Protein AF-A0A7S1I6G6-F1 (afdb_monomer_lite)

Radius of gyration: 47.61 Å; chains: 1; bounding box: 135×72×117 Å

Structure (mmCIF, N/CA/C/O backbone):
data_AF-A0A7S1I6G6-F1
#
_entry.id   AF-A0A7S1I6G6-F1
#
loop_
_atom_site.group_PDB
_atom_site.id
_atom_site.type_symbol
_atom_site.label_atom_id
_atom_site.label_alt_id
_atom_site.label_comp_id
_atom_site.label_asym_id
_atom_site.label_entity_id
_atom_site.label_seq_id
_atom_site.pdbx_PDB_ins_code
_atom_site.Cartn_x
_atom_site.Cartn_y
_atom_site.Cartn_z
_atom_site.occupancy
_atom_site.B_iso_or_equiv
_atom_site.auth_seq_id
_atom_site.auth_comp_id
_atom_site.auth_asym_id
_atom_site.auth_atom_id
_atom_site.pdbx_PDB_model_num
ATOM 1 N N . GLU A 1 1 ? -50.633 -46.519 -35.925 1.00 45.59 1 GLU A N 1
ATOM 2 C CA . GLU A 1 1 ? -49.807 -46.505 -34.699 1.00 45.59 1 GLU A CA 1
ATOM 3 C C . GLU A 1 1 ? -49.905 -45.087 -34.142 1.00 45.59 1 GLU A C 1
ATOM 5 O O . GLU A 1 1 ? -49.561 -44.174 -34.868 1.00 45.59 1 GLU A O 1
ATOM 10 N N . PHE A 1 2 ? -50.520 -44.760 -33.008 1.00 44.12 2 PHE A N 1
ATOM 11 C CA . PHE A 1 2 ? -50.795 -45.498 -31.779 1.00 44.12 2 PHE A CA 1
ATOM 12 C C . PHE A 1 2 ? -52.208 -45.157 -31.275 1.00 44.12 2 PHE A C 1
ATOM 14 O O . PHE A 1 2 ? -52.560 -43.988 -31.153 1.00 44.12 2 PHE A O 1
ATOM 21 N N . GLY A 1 3 ? -53.016 -46.181 -30.993 1.00 52.22 3 GLY A N 1
ATOM 22 C CA . GLY A 1 3 ? -54.275 -46.027 -30.274 1.00 52.22 3 GLY A CA 1
ATOM 23 C C . GLY A 1 3 ? -54.003 -45.957 -28.777 1.00 52.22 3 GLY A C 1
ATOM 24 O O . GLY A 1 3 ? -53.813 -46.995 -28.152 1.00 52.22 3 GLY A O 1
ATOM 25 N N . HIS A 1 4 ? -53.992 -44.750 -28.217 1.00 58.44 4 HIS A N 1
ATOM 26 C CA . HIS A 1 4 ? -54.113 -44.560 -26.776 1.00 58.44 4 HIS A CA 1
ATOM 27 C C . HIS A 1 4 ? -55.523 -44.032 -26.502 1.00 58.44 4 HIS A C 1
ATOM 29 O O . HIS A 1 4 ? -55.823 -42.879 -26.805 1.00 58.44 4 HIS A O 1
ATOM 35 N N . MET A 1 5 ? -56.412 -44.893 -25.997 1.00 61.69 5 MET A N 1
ATOM 36 C CA . MET A 1 5 ? -57.641 -44.409 -25.365 1.00 61.69 5 MET A CA 1
ATOM 37 C C . MET A 1 5 ? -57.233 -43.664 -24.081 1.00 61.69 5 MET A C 1
ATOM 39 O O . MET A 1 5 ? -56.374 -44.184 -23.356 1.00 61.69 5 MET A O 1
ATOM 43 N N . PRO A 1 6 ? -57.759 -42.451 -23.826 1.00 63.38 6 PRO A N 1
ATOM 44 C CA . PRO A 1 6 ? -57.567 -41.778 -22.545 1.00 63.38 6 PRO A CA 1
ATOM 45 C C . PRO A 1 6 ? -58.196 -42.623 -21.431 1.00 63.38 6 PRO A C 1
ATOM 47 O O . PRO A 1 6 ? -59.165 -43.341 -21.675 1.00 63.38 6 PRO A O 1
ATOM 50 N N . ASN A 1 7 ? -57.608 -42.577 -20.237 1.00 71.94 7 ASN A N 1
ATOM 51 C CA . ASN A 1 7 ? -58.097 -43.324 -19.081 1.00 71.94 7 ASN A CA 1
ATOM 52 C C . ASN A 1 7 ? -59.520 -42.845 -18.727 1.00 71.94 7 ASN A C 1
ATOM 54 O O . ASN A 1 7 ? -59.800 -41.653 -18.871 1.00 71.94 7 ASN A O 1
ATOM 58 N N . ASP A 1 8 ? -60.415 -43.732 -18.278 1.00 74.56 8 ASP A N 1
ATOM 59 C CA . ASP A 1 8 ? -61.820 -43.370 -17.993 1.00 74.56 8 ASP A CA 1
ATOM 60 C C . ASP A 1 8 ? -61.917 -42.211 -16.979 1.00 74.56 8 ASP A C 1
ATOM 62 O O . ASP A 1 8 ? -62.750 -41.316 -17.131 1.00 74.56 8 ASP A O 1
ATOM 66 N N . ASP A 1 9 ? -60.977 -42.158 -16.029 1.00 77.56 9 ASP A N 1
ATOM 67 C CA . ASP A 1 9 ? -60.832 -41.056 -15.073 1.00 77.56 9 ASP A CA 1
ATOM 68 C C . ASP A 1 9 ? -60.575 -39.704 -15.758 1.00 77.56 9 ASP A C 1
ATOM 70 O O . ASP A 1 9 ? -61.146 -38.690 -15.355 1.00 77.56 9 ASP A O 1
ATOM 74 N N . ASP A 1 10 ? -59.755 -39.653 -16.812 1.00 76.56 10 ASP A N 1
ATOM 75 C CA . ASP A 1 10 ? -59.457 -38.402 -17.523 1.00 76.56 10 ASP A CA 1
ATOM 76 C C . ASP A 1 10 ? -60.676 -37.924 -18.326 1.00 76.56 10 ASP A C 1
ATOM 78 O O . ASP A 1 10 ? -60.927 -36.719 -18.441 1.00 76.56 10 ASP A O 1
ATOM 82 N N . PHE A 1 11 ? -61.471 -38.863 -18.849 1.00 81.31 11 PHE A N 1
ATOM 83 C CA . PHE A 1 11 ? -62.706 -38.563 -19.571 1.00 81.31 11 PHE A CA 1
ATOM 84 C C . PHE A 1 11 ? -63.798 -38.031 -18.635 1.00 81.31 11 PHE A C 1
ATOM 86 O O . PHE A 1 11 ? -64.394 -36.988 -18.924 1.00 81.31 11 PHE A O 1
ATOM 93 N N . GLU A 1 12 ? -64.032 -38.687 -17.493 1.00 81.38 12 GLU A N 1
ATOM 94 C CA . GLU A 1 12 ? -64.949 -38.174 -16.469 1.00 81.38 12 GLU A CA 1
ATOM 95 C C . GLU A 1 12 ? -64.473 -36.828 -15.923 1.00 81.38 12 GLU A C 1
ATOM 97 O O . GLU A 1 12 ? -65.273 -35.900 -15.780 1.00 81.38 12 GLU A O 1
ATOM 102 N N . THR A 1 13 ? -63.169 -36.680 -15.677 1.00 80.94 13 THR A N 1
ATOM 103 C CA . THR A 1 13 ? -62.602 -35.425 -15.180 1.00 80.94 13 THR A CA 1
ATOM 104 C C . THR A 1 13 ? -62.828 -34.293 -16.173 1.00 80.94 13 THR A C 1
ATOM 106 O O . THR A 1 13 ? -63.257 -33.216 -15.760 1.00 80.94 13 THR A O 1
ATOM 109 N N . TYR A 1 14 ? -62.631 -34.508 -17.477 1.00 81.69 14 TYR A N 1
ATOM 110 C CA . TYR A 1 14 ? -62.886 -33.481 -18.489 1.00 81.69 14 TYR A CA 1
ATOM 111 C C . TYR A 1 14 ? -64.346 -33.009 -18.484 1.00 81.69 14 TYR A C 1
ATOM 113 O O . TYR A 1 14 ? -64.600 -31.805 -18.403 1.00 81.69 14 TYR A O 1
ATOM 121 N N . TRP A 1 15 ? -65.311 -33.932 -18.520 1.00 85.00 15 TRP A N 1
ATOM 122 C CA . TRP A 1 15 ? -66.731 -33.569 -18.571 1.00 85.00 15 TRP A CA 1
ATOM 123 C C . TRP A 1 15 ? -67.244 -32.979 -17.258 1.00 85.00 15 TRP A C 1
ATOM 125 O O . TRP A 1 15 ? -68.005 -32.009 -17.288 1.00 85.00 15 TRP A O 1
ATOM 135 N N . ASN A 1 16 ? -66.766 -33.476 -16.114 1.00 81.38 16 ASN A N 1
ATOM 136 C CA . ASN A 1 16 ? -67.028 -32.850 -14.822 1.00 81.38 16 ASN A CA 1
ATOM 137 C C . ASN A 1 16 ? -66.490 -31.413 -14.816 1.00 81.38 16 ASN A C 1
ATOM 139 O O . ASN A 1 16 ? -67.254 -30.487 -14.543 1.00 81.38 16 ASN A O 1
ATOM 143 N N . THR A 1 17 ? -65.231 -31.206 -15.225 1.00 80.56 17 THR A N 1
ATOM 144 C CA . THR A 1 17 ? -64.592 -29.878 -15.347 1.00 80.56 17 THR A CA 1
ATOM 145 C C . THR A 1 17 ? -65.360 -28.950 -16.291 1.00 80.56 17 THR A C 1
ATOM 147 O O . THR A 1 17 ? -65.547 -27.776 -15.980 1.00 80.56 17 THR A O 1
ATOM 150 N N . PHE A 1 18 ? -65.883 -29.474 -17.401 1.00 84.31 18 PHE A N 1
ATOM 151 C CA . PHE A 1 18 ? -66.693 -28.715 -18.354 1.00 84.31 18 PHE A CA 1
ATOM 152 C C . PHE A 1 18 ? -68.073 -28.316 -17.799 1.00 84.31 18 PHE A C 1
ATOM 154 O O . PHE A 1 18 ? -68.594 -27.261 -18.154 1.00 84.31 18 PHE A O 1
ATOM 161 N N . SER A 1 19 ? -68.663 -29.126 -16.912 1.00 83.94 19 SER A N 1
ATOM 162 C CA . SER A 1 19 ? -69.985 -28.869 -16.313 1.00 83.94 19 SER A CA 1
ATOM 163 C C . SER A 1 19 ? -69.964 -27.891 -15.127 1.00 83.94 19 SER A C 1
ATOM 165 O O . SER A 1 19 ? -70.971 -27.228 -14.850 1.00 83.94 19 SER A O 1
ATOM 167 N N . TRP A 1 20 ? -68.816 -27.752 -14.452 1.00 85.31 20 TRP A N 1
ATOM 168 C CA . TRP A 1 20 ? -68.667 -26.918 -13.256 1.00 85.31 20 TRP A CA 1
ATOM 169 C C . TRP A 1 20 ? -69.074 -25.448 -13.438 1.00 85.31 20 TRP A C 1
ATOM 171 O O . TRP A 1 20 ? -69.751 -24.945 -12.544 1.00 85.31 20 TRP A O 1
ATOM 181 N N . PRO A 1 21 ? -68.761 -24.740 -14.545 1.00 85.81 21 PRO A N 1
ATOM 182 C CA . PRO A 1 21 ? -69.194 -23.354 -14.721 1.00 85.81 21 PRO A CA 1
ATOM 183 C C . PRO A 1 21 ? -70.715 -23.183 -14.609 1.00 85.81 21 PRO A C 1
ATOM 185 O O . PRO A 1 21 ? -71.178 -22.287 -13.908 1.00 85.81 21 PRO A O 1
ATOM 188 N N . GLN A 1 22 ? -71.499 -24.077 -15.222 1.00 85.62 22 GLN A N 1
ATOM 189 C CA . GLN A 1 22 ? -72.963 -24.011 -15.165 1.00 85.62 22 GLN A CA 1
ATOM 190 C C . GLN A 1 22 ? -73.497 -24.375 -13.774 1.00 85.62 22 GLN A C 1
ATOM 192 O O . GLN A 1 22 ? -74.419 -23.727 -13.279 1.00 85.62 22 GLN A O 1
ATOM 197 N N . MET A 1 23 ? -72.907 -25.379 -13.115 1.00 84.50 23 MET A N 1
ATOM 198 C CA . MET A 1 23 ? -73.268 -25.717 -11.733 1.00 84.50 23 MET A CA 1
ATOM 199 C C . MET A 1 23 ? -72.975 -24.559 -10.776 1.00 84.50 23 MET A C 1
ATOM 201 O O . MET A 1 23 ? -73.799 -24.256 -9.916 1.00 84.50 23 MET A O 1
ATOM 205 N N . ILE A 1 24 ? -71.841 -23.877 -10.951 1.00 84.44 24 ILE A N 1
ATOM 206 C CA . ILE A 1 24 ? -71.482 -22.695 -10.165 1.00 84.44 24 ILE A CA 1
ATOM 207 C C . ILE A 1 24 ? -72.497 -21.573 -10.399 1.00 84.44 24 ILE A C 1
ATOM 209 O O . ILE A 1 24 ? -72.944 -20.975 -9.425 1.00 84.44 24 ILE A O 1
ATOM 213 N N . PHE A 1 25 ? -72.921 -21.319 -11.643 1.00 87.25 25 PHE A N 1
ATOM 214 C CA . PHE A 1 25 ? -73.968 -20.328 -11.927 1.00 87.25 25 PHE A CA 1
ATOM 215 C C . PHE A 1 25 ? -75.290 -20.643 -11.214 1.00 87.25 25 PHE A C 1
ATOM 217 O O . PHE A 1 25 ? -75.859 -19.754 -10.586 1.00 87.25 25 PHE A O 1
ATOM 224 N N . ASN A 1 26 ? -75.736 -21.901 -11.220 1.00 87.44 26 ASN A N 1
ATOM 225 C CA . ASN A 1 26 ? -76.964 -22.292 -10.519 1.00 87.44 26 ASN A CA 1
ATOM 226 C C . ASN A 1 26 ? -76.829 -22.139 -8.991 1.00 87.44 26 ASN A C 1
ATOM 228 O O . ASN A 1 26 ? -77.747 -21.659 -8.329 1.00 87.44 26 ASN A O 1
ATOM 232 N N . ILE A 1 27 ? -75.672 -22.499 -8.419 1.00 85.50 27 ILE A N 1
ATOM 233 C CA . ILE A 1 27 ? -75.396 -22.302 -6.985 1.00 85.50 27 ILE A CA 1
ATOM 234 C C . ILE A 1 27 ? -75.380 -20.808 -6.636 1.00 85.50 27 ILE A C 1
ATOM 236 O O . ILE A 1 27 ? -75.846 -20.424 -5.559 1.00 85.50 27 ILE A O 1
ATOM 240 N N . LEU A 1 28 ? -74.853 -19.962 -7.527 1.00 85.81 28 LEU A N 1
ATOM 241 C CA . LEU A 1 28 ? -74.850 -18.511 -7.354 1.00 85.81 28 LEU A CA 1
ATOM 242 C C . LEU A 1 28 ? -76.272 -17.940 -7.369 1.00 85.81 28 LEU A C 1
ATOM 244 O O . LEU A 1 28 ? -76.588 -17.160 -6.475 1.00 85.81 28 LEU A O 1
ATOM 248 N N . GLU A 1 29 ? -77.142 -18.363 -8.292 1.00 87.12 29 GLU A N 1
ATOM 249 C CA . GLU A 1 29 ? -78.547 -17.923 -8.326 1.00 87.12 29 GLU A CA 1
ATOM 250 C C . GLU A 1 29 ? -79.321 -18.340 -7.065 1.00 87.12 29 GLU A C 1
ATOM 252 O O . GLU A 1 29 ? -79.974 -17.504 -6.433 1.00 87.12 29 GLU A O 1
ATOM 257 N N . ASP A 1 30 ? -79.185 -19.598 -6.631 1.00 87.44 30 ASP A N 1
ATOM 258 C CA . ASP A 1 30 ? -79.801 -20.090 -5.390 1.00 87.44 30 ASP A CA 1
ATOM 259 C C . ASP A 1 30 ? -79.297 -19.320 -4.159 1.00 87.44 30 ASP A C 1
ATOM 261 O O . ASP A 1 30 ? -80.057 -19.007 -3.233 1.00 87.44 30 ASP A O 1
ATOM 265 N N . SER A 1 31 ? -78.001 -19.001 -4.137 1.00 83.06 31 SER A N 1
ATOM 266 C CA . SER A 1 31 ? -77.390 -18.209 -3.068 1.00 83.06 31 SER A CA 1
ATOM 267 C C . SER A 1 31 ? -77.885 -16.763 -3.090 1.00 83.06 31 SER A C 1
ATOM 269 O O . SER A 1 31 ? -78.133 -16.190 -2.028 1.00 83.06 31 SER A O 1
ATOM 271 N N . GLU A 1 32 ? -78.090 -16.178 -4.271 1.00 86.44 32 GLU A N 1
ATOM 272 C CA . GLU A 1 32 ? -78.616 -14.823 -4.426 1.00 86.44 32 GLU A CA 1
ATOM 273 C C . GLU A 1 32 ? -80.084 -14.729 -3.978 1.00 86.44 32 GLU A C 1
ATOM 275 O O . GLU A 1 32 ? -80.472 -13.760 -3.315 1.00 86.44 32 GLU A O 1
ATOM 280 N N . TYR A 1 33 ? -80.892 -15.756 -4.259 1.00 87.38 33 TYR A N 1
ATOM 281 C CA . TYR A 1 33 ? -82.264 -15.851 -3.758 1.00 87.38 33 TYR A CA 1
ATOM 282 C C . TYR A 1 33 ? -82.295 -15.925 -2.224 1.00 87.38 33 TYR A C 1
ATOM 284 O O . TYR A 1 33 ? -82.942 -15.099 -1.572 1.00 87.38 33 TYR A O 1
ATOM 292 N N . LYS A 1 34 ? -81.516 -16.842 -1.630 1.00 85.56 34 LYS A N 1
ATOM 293 C CA . LYS A 1 34 ? -81.390 -16.968 -0.165 1.00 85.56 34 LYS A CA 1
ATOM 294 C C . LYS A 1 34 ? -80.865 -15.688 0.480 1.00 85.56 34 LYS A C 1
ATOM 296 O O . LYS A 1 34 ? -81.279 -15.341 1.587 1.00 85.56 34 LYS A O 1
ATOM 301 N N . TYR A 1 35 ? -79.959 -14.975 -0.187 1.00 84.62 35 TYR A N 1
ATOM 302 C CA . TYR A 1 35 ? -79.459 -13.685 0.279 1.00 84.62 35 TYR A CA 1
ATOM 303 C C . TYR A 1 35 ? -80.579 -12.637 0.340 1.00 84.62 35 TYR A C 1
ATOM 305 O O . TYR A 1 35 ? -80.728 -11.967 1.364 1.00 84.62 35 TYR A O 1
ATOM 313 N N . LYS A 1 36 ? -81.403 -12.521 -0.711 1.00 85.00 36 LYS A N 1
ATOM 314 C CA . LYS A 1 36 ? -82.533 -11.574 -0.754 1.00 85.00 36 LYS A CA 1
ATOM 315 C C . LYS A 1 36 ? -83.586 -11.885 0.313 1.00 85.00 36 LYS A C 1
ATOM 317 O O . LYS A 1 36 ? -84.037 -10.964 0.994 1.00 85.00 36 LYS A O 1
ATOM 322 N N . GLU A 1 37 ? -83.926 -13.158 0.504 1.00 88.56 37 GLU A N 1
ATOM 323 C CA . GLU A 1 37 ? -84.902 -13.595 1.512 1.00 88.56 37 GLU A CA 1
ATOM 324 C C . GLU A 1 37 ? -84.424 -13.305 2.944 1.00 88.56 37 GLU A C 1
ATOM 326 O O . GLU A 1 37 ? -85.122 -12.647 3.720 1.00 88.56 37 GLU A O 1
ATOM 331 N N . ASN A 1 38 ? -83.196 -13.714 3.287 1.00 85.00 38 ASN A N 1
ATOM 332 C CA . ASN A 1 38 ? -82.635 -13.456 4.615 1.00 85.00 38 ASN A CA 1
ATOM 333 C C . ASN A 1 38 ? -82.461 -11.955 4.878 1.00 85.00 38 ASN A C 1
ATOM 335 O O . ASN A 1 38 ? -82.726 -11.494 5.988 1.00 85.00 38 ASN A O 1
ATOM 339 N N . ARG A 1 39 ? -82.066 -11.175 3.862 1.00 84.94 39 ARG A N 1
ATOM 340 C CA . ARG A 1 39 ? -81.963 -9.715 3.976 1.00 84.94 39 ARG A CA 1
ATOM 341 C C . ARG A 1 39 ? -83.313 -9.083 4.316 1.00 84.94 39 ARG A C 1
ATOM 343 O O . ARG A 1 39 ? -83.354 -8.212 5.178 1.00 84.94 39 ARG A O 1
ATOM 350 N N . ALA A 1 40 ? -84.402 -9.514 3.680 1.00 85.50 40 ALA A N 1
ATOM 351 C CA . ALA A 1 40 ? -85.735 -8.996 3.981 1.00 85.50 40 ALA A CA 1
ATOM 352 C C . ALA A 1 40 ? -86.168 -9.327 5.420 1.00 85.50 40 ALA A C 1
ATOM 354 O O . ALA A 1 40 ? -86.632 -8.434 6.127 1.00 85.50 40 ALA A O 1
ATOM 355 N N . ARG A 1 41 ? -85.947 -10.569 5.878 1.00 88.88 41 ARG A N 1
ATOM 356 C CA . ARG A 1 41 ? -86.269 -10.987 7.254 1.00 88.88 41 ARG A CA 1
ATOM 357 C C . ARG A 1 41 ? -85.516 -10.158 8.297 1.00 88.88 41 ARG A C 1
ATOM 359 O O . ARG A 1 41 ? -86.139 -9.608 9.198 1.00 88.88 41 ARG A O 1
ATOM 366 N N . PHE A 1 42 ? -84.199 -10.005 8.143 1.00 86.56 42 PHE A N 1
ATOM 367 C CA . PHE A 1 42 ? -83.385 -9.261 9.111 1.00 86.56 42 PHE A CA 1
ATOM 368 C C . PHE A 1 42 ? -83.687 -7.757 9.144 1.00 86.56 42 PHE A C 1
ATOM 370 O O . PHE A 1 42 ? -83.505 -7.125 10.181 1.00 86.56 42 PHE A O 1
ATOM 377 N N . ILE A 1 43 ? -84.162 -7.171 8.038 1.00 85.62 43 ILE A N 1
ATOM 378 C CA . ILE A 1 43 ? -84.615 -5.771 8.025 1.00 85.62 43 ILE A CA 1
ATOM 379 C C . ILE A 1 43 ? -85.909 -5.599 8.834 1.00 85.62 43 ILE A C 1
ATOM 381 O O . ILE A 1 43 ? -86.071 -4.561 9.470 1.00 85.62 43 ILE A O 1
ATOM 385 N N . ILE A 1 44 ? -86.816 -6.583 8.818 1.00 87.19 44 ILE A N 1
ATOM 386 C CA . ILE A 1 44 ? -88.048 -6.550 9.624 1.00 87.19 44 ILE A CA 1
ATOM 387 C C . ILE A 1 44 ? -87.697 -6.664 11.110 1.00 87.19 44 ILE A C 1
ATOM 389 O O . ILE A 1 44 ? -88.055 -5.777 11.875 1.00 87.19 44 ILE A O 1
ATOM 393 N N . GLU A 1 45 ? -86.900 -7.669 11.489 1.00 86.38 45 GLU A N 1
ATOM 394 C CA . GLU A 1 45 ? -86.452 -7.858 12.880 1.00 86.38 45 GLU A CA 1
ATOM 395 C C . GLU A 1 45 ? -85.756 -6.606 13.440 1.00 86.38 45 GLU A C 1
ATOM 397 O O . GLU A 1 45 ? -86.011 -6.197 14.568 1.00 86.38 45 GLU A O 1
ATOM 402 N N . LEU A 1 46 ? -84.909 -5.950 12.638 1.00 86.81 46 LEU A N 1
ATOM 403 C CA . LEU A 1 46 ? -84.211 -4.731 13.051 1.00 86.81 46 LEU A CA 1
ATOM 404 C C . LEU A 1 46 ? -85.159 -3.547 13.302 1.00 86.81 46 LEU A C 1
ATOM 406 O O . LEU A 1 46 ? -84.858 -2.711 14.152 1.00 86.81 46 LEU A O 1
ATOM 410 N N . LYS A 1 47 ? -86.272 -3.449 12.566 1.00 84.25 47 LYS A N 1
ATOM 411 C CA . LYS A 1 47 ? -87.268 -2.390 12.780 1.00 84.25 47 LYS A CA 1
ATOM 412 C C . LYS A 1 47 ? -88.039 -2.612 14.076 1.00 84.25 47 LYS A C 1
ATOM 414 O O . LYS A 1 47 ? -88.126 -1.677 14.865 1.00 84.25 47 LYS A O 1
ATOM 419 N N . ASP A 1 48 ? -88.499 -3.836 14.316 1.00 86.56 48 ASP A N 1
ATOM 420 C CA . ASP A 1 48 ? -89.231 -4.190 15.537 1.00 86.56 48 ASP A CA 1
ATOM 421 C C . ASP A 1 48 ? -88.352 -3.961 16.785 1.00 86.56 48 ASP A C 1
ATOM 423 O O . ASP A 1 48 ? -88.764 -3.310 17.746 1.00 86.56 48 ASP A O 1
ATOM 427 N N . ASP A 1 49 ? -87.087 -4.394 16.730 1.00 86.31 49 ASP A N 1
ATOM 428 C CA . ASP A 1 49 ? -86.084 -4.166 17.781 1.00 86.31 49 ASP A CA 1
ATOM 429 C C . ASP A 1 49 ? -85.827 -2.669 18.055 1.00 86.31 49 ASP A C 1
ATOM 431 O O . ASP A 1 49 ? -85.614 -2.255 19.201 1.00 86.31 49 ASP A O 1
ATOM 435 N N . SER A 1 50 ? -85.812 -1.854 16.996 1.00 84.44 50 SER A N 1
ATOM 436 C CA . SER A 1 50 ? -85.590 -0.405 17.058 1.00 84.44 50 SER A CA 1
ATOM 437 C C . SER A 1 50 ? -86.779 0.332 17.687 1.00 84.44 50 SER A C 1
ATOM 439 O O . SER A 1 50 ? -86.582 1.300 18.429 1.00 84.44 50 SER A O 1
ATOM 441 N N . GLU A 1 51 ? -88.006 -0.106 17.405 1.00 85.50 51 GLU A N 1
ATOM 442 C CA . GLU A 1 51 ? -89.222 0.445 18.014 1.00 85.50 51 GLU A CA 1
ATOM 443 C C . GLU A 1 51 ? -89.275 0.112 19.509 1.00 85.50 51 GLU A C 1
ATOM 445 O O . GLU A 1 51 ? -89.410 1.024 20.328 1.00 85.50 51 GLU A O 1
ATOM 450 N N . GLN A 1 52 ? -89.019 -1.149 19.879 1.00 87.75 52 GLN A N 1
ATOM 451 C CA . GLN A 1 52 ? -88.976 -1.575 21.281 1.00 87.75 52 GLN A CA 1
ATOM 452 C C . GLN A 1 52 ? -87.935 -0.792 22.093 1.00 87.75 52 GLN A C 1
ATOM 454 O O . GLN A 1 52 ? -88.217 -0.318 23.192 1.00 87.75 52 GLN A O 1
ATOM 459 N N . LEU A 1 53 ? -86.733 -0.591 21.541 1.00 87.19 53 LEU A N 1
ATOM 460 C CA . LEU A 1 53 ? -85.684 0.175 22.217 1.00 87.19 53 LEU A CA 1
ATOM 461 C C . LEU A 1 53 ? -86.083 1.643 22.443 1.00 87.19 53 LEU A C 1
ATOM 463 O O . LEU A 1 53 ? -85.669 2.255 23.427 1.00 87.19 53 LEU A O 1
ATOM 467 N N . THR A 1 54 ? -86.889 2.219 21.550 1.00 85.38 54 THR A N 1
ATOM 468 C CA . THR A 1 54 ? -87.378 3.596 21.699 1.00 85.38 54 THR A CA 1
ATOM 469 C C . THR A 1 54 ? -88.346 3.709 22.882 1.00 85.38 54 THR A C 1
ATOM 471 O O . THR A 1 54 ? -88.248 4.659 23.663 1.00 85.38 54 THR A O 1
ATOM 474 N N . GLU A 1 55 ? -89.224 2.720 23.073 1.00 86.31 55 GLU A N 1
ATOM 475 C CA . GLU A 1 55 ? -90.105 2.641 24.247 1.00 86.31 55 GLU A CA 1
ATOM 476 C C . GLU A 1 55 ? -89.317 2.421 25.546 1.00 86.31 55 GLU A C 1
ATOM 478 O O . GLU A 1 55 ? -89.558 3.105 26.546 1.00 86.31 55 GLU A O 1
ATOM 483 N N . ASP A 1 56 ? -88.322 1.530 25.520 1.00 87.06 56 ASP A N 1
ATOM 484 C CA . ASP A 1 56 ? -87.457 1.235 26.666 1.00 87.06 56 ASP A CA 1
ATOM 485 C C . ASP A 1 56 ? -86.690 2.489 27.145 1.00 87.06 56 ASP A C 1
ATOM 487 O O . ASP A 1 56 ? -86.531 2.715 28.350 1.00 87.06 56 ASP A O 1
ATOM 491 N N . ILE A 1 57 ? -86.232 3.339 26.213 1.00 86.94 57 ILE A N 1
ATOM 492 C CA . ILE A 1 57 ? -85.563 4.618 26.515 1.00 86.94 57 ILE A CA 1
ATOM 493 C C . ILE A 1 57 ? -86.543 5.622 27.144 1.00 86.94 57 ILE A C 1
ATOM 495 O O . ILE A 1 57 ? -86.166 6.345 28.070 1.00 86.94 57 ILE A O 1
ATOM 499 N N . ALA A 1 58 ? -87.801 5.655 26.696 1.00 84.56 58 ALA A N 1
ATOM 500 C CA . ALA A 1 58 ? -88.824 6.525 27.277 1.00 84.56 58 ALA A CA 1
ATOM 501 C C . ALA A 1 58 ? -89.182 6.115 28.719 1.00 84.56 58 ALA A C 1
ATOM 503 O O . ALA A 1 58 ? -89.338 6.977 29.587 1.00 84.56 58 ALA A O 1
ATOM 504 N N . GLN A 1 59 ? -89.249 4.811 29.007 1.00 85.94 59 GLN A N 1
ATOM 505 C CA . GLN A 1 59 ? -89.436 4.310 30.376 1.00 85.94 59 GLN A CA 1
ATOM 506 C C . GLN A 1 59 ? -88.248 4.666 31.279 1.00 85.94 59 GLN A C 1
ATOM 508 O O . GLN A 1 59 ? -88.437 5.114 32.412 1.00 85.94 59 GLN A O 1
ATOM 513 N N . LEU A 1 60 ? -87.023 4.535 30.763 1.00 85.50 60 LEU A N 1
ATOM 514 C CA . LEU A 1 60 ? -85.804 4.887 31.489 1.00 85.50 60 LEU A CA 1
ATOM 515 C C . LEU A 1 60 ? -85.761 6.377 31.873 1.00 85.50 60 LEU A C 1
ATOM 517 O O . LEU A 1 60 ? -85.356 6.698 32.988 1.00 85.50 60 LEU A O 1
ATOM 521 N N . GLN A 1 61 ? -86.211 7.281 30.993 1.00 84.06 61 GLN A N 1
ATOM 522 C CA . GLN A 1 61 ? -86.342 8.712 31.310 1.00 84.06 61 GLN A CA 1
ATOM 523 C C . GLN A 1 61 ? -87.236 8.925 32.541 1.00 84.06 61 GLN A C 1
ATOM 525 O O . GLN A 1 61 ? -86.858 9.654 33.455 1.00 84.06 61 GLN A O 1
ATOM 530 N N . HIS A 1 62 ? -88.381 8.239 32.605 1.00 82.25 62 HIS A N 1
ATOM 531 C CA . HIS A 1 62 ? -89.305 8.365 33.732 1.00 82.25 62 HIS A CA 1
ATOM 532 C C . HIS A 1 62 ? -88.688 7.877 35.053 1.00 82.25 62 HIS A C 1
ATOM 534 O O . HIS A 1 62 ? -88.836 8.532 36.085 1.00 82.25 62 HIS A O 1
ATOM 540 N N . GLU A 1 63 ? -87.956 6.759 35.028 1.00 81.06 63 GLU A N 1
ATOM 541 C CA . GLU A 1 63 ? -87.253 6.237 36.207 1.00 81.06 63 GLU A CA 1
ATOM 542 C C . GLU A 1 63 ? -86.148 7.186 36.710 1.00 81.06 63 GLU A C 1
ATOM 544 O O . GLU A 1 63 ? -85.962 7.329 37.922 1.00 81.06 63 GLU A O 1
ATOM 549 N N . VAL A 1 64 ? -85.433 7.849 35.795 1.00 82.19 64 VAL A N 1
ATOM 550 C CA . VAL A 1 64 ? -84.382 8.832 36.112 1.00 82.19 64 VAL A CA 1
ATOM 551 C C . VAL A 1 64 ? -84.972 10.104 36.718 1.00 82.19 64 VAL A C 1
ATOM 553 O O . VAL A 1 64 ? -84.459 10.588 37.729 1.00 82.19 64 VAL A O 1
ATOM 556 N N . ASP A 1 65 ? -86.084 10.598 36.173 1.00 77.19 65 ASP A N 1
ATOM 557 C CA . ASP A 1 65 ? -86.779 11.778 36.701 1.00 77.19 65 ASP A CA 1
ATOM 558 C C . ASP A 1 65 ? -87.358 11.511 38.103 1.00 77.19 65 ASP A C 1
ATOM 560 O O . ASP A 1 65 ? -87.256 12.350 38.997 1.00 77.19 65 ASP A O 1
ATOM 564 N N . LEU A 1 66 ? -87.896 10.308 38.344 1.00 76.62 66 LEU A N 1
ATOM 565 C CA . LEU A 1 66 ? -88.334 9.860 39.673 1.00 76.62 66 LEU A CA 1
ATOM 566 C C . LEU A 1 66 ? -87.173 9.744 40.671 1.00 76.62 66 LEU A C 1
ATOM 568 O O . LEU A 1 66 ? -87.346 10.028 41.858 1.00 76.62 66 LEU A O 1
ATOM 572 N N . PHE A 1 67 ? -85.991 9.318 40.215 1.00 75.19 67 PHE A N 1
ATOM 573 C CA . PHE A 1 67 ? -84.806 9.217 41.065 1.00 75.19 67 PHE A CA 1
ATOM 574 C C . PHE A 1 67 ? -84.308 10.592 41.531 1.00 75.19 67 PHE A C 1
ATOM 576 O O . PHE A 1 67 ? -83.886 10.713 42.679 1.00 75.19 67 PHE A O 1
ATOM 583 N N . ALA A 1 68 ? -84.420 11.626 40.690 1.00 65.75 68 ALA A N 1
ATOM 584 C CA . ALA A 1 68 ? -84.017 12.989 41.040 1.00 65.75 68 ALA A CA 1
ATOM 585 C C . ALA A 1 68 ? -84.816 13.577 42.225 1.00 65.75 68 ALA A C 1
ATOM 587 O O . ALA A 1 68 ? -84.290 14.402 42.968 1.00 65.75 68 ALA A O 1
ATOM 588 N N . VAL A 1 69 ? -86.058 13.121 42.446 1.00 63.03 69 VAL A N 1
ATOM 589 C CA . VAL A 1 69 ? -86.971 13.655 43.479 1.00 63.03 69 VAL A CA 1
ATOM 590 C C . VAL A 1 69 ? -86.893 12.895 44.819 1.00 63.03 69 VAL A C 1
ATOM 592 O O . VAL A 1 69 ? -87.248 13.445 45.857 1.00 63.03 69 VAL A O 1
ATOM 595 N N . LEU A 1 70 ? -86.411 11.645 44.836 1.00 60.16 70 LEU A N 1
ATOM 596 C CA . LEU A 1 70 ? -86.478 10.724 45.993 1.00 60.16 70 LEU A CA 1
ATOM 597 C C . LEU A 1 70 ? -85.147 10.565 46.756 1.00 60.16 70 LEU A C 1
ATOM 599 O O . LEU A 1 70 ? -84.810 9.471 47.212 1.00 60.16 70 LEU A O 1
ATOM 603 N N . VAL A 1 71 ? -84.362 11.633 46.870 1.00 61.91 71 VAL A N 1
ATOM 604 C CA . VAL A 1 71 ? -83.031 11.586 47.492 1.00 61.91 71 VAL A CA 1
ATOM 605 C C . VAL A 1 71 ? -83.117 11.823 49.007 1.00 61.91 71 VAL A C 1
ATOM 607 O O . VAL A 1 71 ? -83.419 12.933 49.435 1.00 61.91 71 VAL A O 1
ATOM 610 N N . GLU A 1 72 ? -82.800 10.801 49.812 1.00 61.50 72 GLU A N 1
ATOM 611 C CA . GLU A 1 72 ? -82.632 10.897 51.272 1.00 61.50 72 GLU A CA 1
ATOM 612 C C . GLU A 1 72 ? -81.168 10.619 51.668 1.00 61.50 72 GLU A C 1
ATOM 614 O O . GLU A 1 72 ? -80.524 9.706 51.158 1.00 61.50 72 GLU A O 1
ATOM 619 N N . GLU A 1 73 ? -80.618 11.393 52.607 1.00 55.50 73 GLU A N 1
ATOM 620 C CA . GLU A 1 73 ? -79.204 11.297 53.017 1.00 55.50 73 GLU A CA 1
ATOM 621 C C . GLU A 1 73 ? -78.862 9.995 53.776 1.00 55.50 73 GLU A C 1
ATOM 623 O O . GLU A 1 73 ? -77.727 9.528 53.745 1.00 55.50 73 GLU A O 1
ATOM 628 N N . SER A 1 74 ? -79.836 9.360 54.434 1.00 59.50 74 SER A N 1
ATOM 629 C CA . SER A 1 74 ? -79.613 8.220 55.339 1.00 59.50 74 SER A CA 1
ATOM 630 C C . SER A 1 74 ? -79.400 6.865 54.644 1.00 59.50 74 SER A C 1
ATOM 632 O O . SER A 1 74 ? -79.182 5.862 55.324 1.00 59.50 74 SER A O 1
ATOM 634 N N . LYS A 1 75 ? -79.453 6.813 53.305 1.00 70.06 75 LYS A N 1
ATOM 635 C CA . LYS A 1 75 ? -79.498 5.574 52.504 1.00 70.06 75 LYS A CA 1
ATOM 636 C C . LYS A 1 75 ? -78.477 5.537 51.358 1.00 70.06 75 LYS A C 1
ATOM 638 O O . LYS A 1 75 ? -78.774 5.079 50.255 1.00 70.06 75 LYS A O 1
ATOM 643 N N . THR A 1 76 ? -77.256 6.008 51.611 1.00 70.19 76 THR A N 1
ATOM 644 C CA . THR A 1 76 ? -76.168 6.122 50.617 1.00 70.19 76 THR A CA 1
ATOM 645 C C . THR A 1 76 ? -75.914 4.840 49.812 1.00 70.19 76 THR A C 1
ATOM 647 O O . THR A 1 76 ? -75.766 4.913 48.592 1.00 70.19 76 THR A O 1
ATOM 650 N N . ASP A 1 77 ? -75.921 3.668 50.454 1.00 73.25 77 ASP A N 1
ATOM 651 C CA . ASP A 1 77 ? -75.649 2.388 49.782 1.00 73.25 77 ASP A CA 1
ATOM 652 C C . ASP A 1 77 ? -76.816 1.934 48.885 1.00 73.25 77 ASP A C 1
ATOM 654 O O . ASP A 1 77 ? -76.596 1.496 47.753 1.00 73.25 77 ASP A O 1
ATOM 658 N N . GLU A 1 78 ? -78.067 2.121 49.330 1.00 77.00 78 GLU A N 1
ATOM 659 C CA . GLU A 1 78 ? -79.262 1.832 48.519 1.00 77.00 78 GLU A CA 1
ATOM 660 C C . GLU A 1 78 ? -79.321 2.749 47.283 1.00 77.00 78 GLU A C 1
ATOM 662 O O . GLU A 1 78 ? -79.656 2.309 46.176 1.00 77.00 78 GLU A O 1
ATOM 667 N N . HIS A 1 79 ? -78.958 4.026 47.452 1.00 78.62 79 HIS A N 1
ATOM 668 C CA . HIS A 1 79 ? -78.876 4.989 46.357 1.00 78.62 79 HIS A CA 1
ATOM 669 C C . HIS A 1 79 ? -77.751 4.643 45.374 1.00 78.62 79 HIS A C 1
ATOM 671 O O . HIS A 1 79 ? -77.990 4.685 44.166 1.00 78.62 79 HIS A O 1
ATOM 677 N N . TYR A 1 80 ? -76.574 4.223 45.848 1.00 82.50 80 TYR A N 1
ATOM 678 C CA . TYR A 1 80 ? -75.478 3.767 44.988 1.00 82.50 80 TYR A CA 1
ATOM 679 C C . TYR A 1 80 ? -75.858 2.531 44.155 1.00 82.50 80 TYR A C 1
ATOM 681 O O . TYR A 1 80 ? -75.652 2.521 42.939 1.00 82.50 80 TYR A O 1
ATOM 689 N N . GLU A 1 81 ? -76.483 1.511 44.753 1.00 82.31 81 GLU A N 1
ATOM 690 C CA . GLU A 1 81 ? -76.924 0.322 44.010 1.00 82.31 81 GLU A CA 1
ATOM 691 C C . GLU A 1 81 ? -77.997 0.637 42.963 1.00 82.31 81 GLU A C 1
ATOM 693 O O . GLU A 1 81 ? -78.006 0.058 41.871 1.00 82.31 81 GLU A O 1
ATOM 698 N N . LYS A 1 82 ? -78.925 1.546 43.279 1.00 81.94 82 LYS A N 1
ATOM 699 C CA . LYS A 1 82 ? -79.958 1.986 42.334 1.00 81.94 82 LYS A CA 1
ATOM 700 C C . LYS A 1 82 ? -79.345 2.787 41.183 1.00 81.94 82 LYS A C 1
ATOM 702 O O . LYS A 1 82 ? -79.704 2.562 40.028 1.00 81.94 82 LYS A O 1
ATOM 707 N N . VAL A 1 83 ? -78.372 3.648 41.482 1.00 85.12 83 VAL A N 1
ATOM 708 C CA . VAL A 1 83 ? -77.604 4.402 40.485 1.00 85.12 83 VAL A CA 1
ATOM 709 C C . VAL A 1 83 ? -76.828 3.483 39.555 1.00 85.12 83 VAL A C 1
ATOM 711 O O . VAL A 1 83 ? -76.875 3.660 38.338 1.00 85.12 83 VAL A O 1
ATOM 714 N N . ARG A 1 84 ? -76.143 2.484 40.115 1.00 84.25 84 ARG A N 1
ATOM 715 C CA . ARG A 1 84 ? -75.384 1.499 39.348 1.00 84.25 84 ARG A CA 1
ATOM 716 C C . ARG A 1 84 ? -76.291 0.721 38.397 1.00 84.25 84 ARG A C 1
ATOM 718 O O . ARG A 1 84 ? -75.988 0.644 37.214 1.00 84.25 84 ARG A O 1
ATOM 725 N N . ARG A 1 85 ? -77.441 0.234 38.878 1.00 85.75 85 ARG A N 1
ATOM 726 C CA . ARG A 1 85 ? -78.426 -0.480 38.044 1.00 85.75 85 ARG A CA 1
ATOM 727 C C . ARG A 1 85 ? -78.961 0.369 36.888 1.00 85.75 85 ARG A C 1
ATOM 729 O O . ARG A 1 85 ? -79.056 -0.125 35.768 1.00 85.75 85 ARG A O 1
ATOM 736 N N . LEU A 1 86 ? -79.302 1.634 37.143 1.00 86.12 86 LEU A N 1
ATOM 737 C CA . LEU A 1 86 ? -79.762 2.555 36.096 1.00 86.12 86 LEU A CA 1
ATOM 738 C C . LEU A 1 86 ? -78.656 2.852 35.076 1.00 86.12 86 LEU A C 1
ATOM 740 O O . LEU A 1 86 ? -78.918 2.890 33.876 1.00 86.12 86 LEU A O 1
ATOM 744 N N . TRP A 1 87 ? -77.415 3.009 35.539 1.00 87.25 87 TRP A N 1
ATOM 745 C CA . TRP A 1 87 ? -76.265 3.231 34.668 1.00 87.25 87 TRP A CA 1
ATOM 746 C C . TRP A 1 87 ? -75.937 2.021 33.790 1.00 87.25 87 TRP A C 1
ATOM 748 O O . TRP A 1 87 ? -75.694 2.187 32.595 1.00 87.25 87 TRP A O 1
ATOM 758 N N . ASP A 1 88 ? -75.969 0.812 34.351 1.00 86.50 88 ASP A N 1
ATOM 759 C CA . ASP A 1 88 ? -75.722 -0.422 33.603 1.00 86.50 88 ASP A CA 1
ATOM 760 C C . ASP A 1 88 ? -76.766 -0.586 32.482 1.00 86.50 88 ASP A C 1
ATOM 762 O O . ASP A 1 88 ? -76.394 -0.837 31.336 1.00 86.50 88 ASP A O 1
ATOM 766 N N . ARG A 1 89 ? -78.050 -0.297 32.761 1.00 88.00 89 ARG A N 1
ATOM 767 C CA . ARG A 1 89 ? -79.117 -0.247 31.737 1.00 88.00 89 ARG A CA 1
ATOM 768 C C . ARG A 1 89 ? -78.861 0.825 30.669 1.00 88.00 89 ARG A C 1
ATOM 770 O O . ARG A 1 89 ? -79.052 0.567 29.483 1.00 88.00 89 ARG A O 1
ATOM 777 N N . MET A 1 90 ? -78.384 2.015 31.049 1.00 87.88 90 MET A N 1
ATOM 778 C CA . MET A 1 90 ? -78.008 3.065 30.086 1.00 87.88 90 MET A CA 1
ATOM 779 C C . MET A 1 90 ? -76.868 2.630 29.154 1.00 87.88 90 MET A C 1
ATOM 781 O O . MET A 1 90 ? -76.907 2.929 27.958 1.00 87.88 90 MET A O 1
ATOM 785 N N . GLN A 1 91 ? -75.853 1.929 29.674 1.00 87.69 91 GLN A N 1
ATOM 786 C CA . GLN A 1 91 ? -74.753 1.405 28.856 1.00 87.69 91 GLN A CA 1
ATOM 787 C C . GLN A 1 91 ? -75.204 0.243 27.968 1.00 87.69 91 GLN A C 1
ATOM 789 O O . GLN A 1 91 ? -74.802 0.178 26.805 1.00 87.69 91 GLN A O 1
ATOM 794 N N . GLU A 1 92 ? -76.082 -0.626 28.470 1.00 89.19 92 GLU A N 1
ATOM 795 C CA . GLU A 1 92 ? -76.701 -1.685 27.674 1.00 89.19 92 GLU A CA 1
ATOM 796 C C . GLU A 1 92 ? -77.450 -1.089 26.473 1.00 89.19 92 GLU A C 1
ATOM 798 O O . GLU A 1 92 ? -77.170 -1.455 25.330 1.00 89.19 92 GLU A O 1
ATOM 803 N N . TYR A 1 93 ? -78.315 -0.094 26.691 1.00 89.44 93 TYR A N 1
ATOM 804 C CA . TYR A 1 93 ? -79.036 0.575 25.603 1.00 89.44 93 TYR A CA 1
ATOM 805 C C . TYR A 1 93 ? -78.094 1.290 24.634 1.00 89.44 93 TYR A C 1
ATOM 807 O O . TYR A 1 93 ? -78.293 1.215 23.423 1.00 89.44 93 TYR A O 1
ATOM 815 N N . ARG A 1 94 ? -77.013 1.910 25.123 1.00 87.12 94 ARG A N 1
ATOM 816 C CA . ARG A 1 94 ? -75.980 2.498 24.259 1.00 87.12 94 ARG A CA 1
ATOM 817 C C . ARG A 1 94 ? -75.320 1.449 23.358 1.00 87.12 94 ARG A C 1
ATOM 819 O O . ARG A 1 94 ? -75.159 1.697 22.165 1.00 87.12 94 ARG A O 1
ATOM 826 N N . SER A 1 95 ? -74.990 0.278 23.901 1.00 86.94 95 SER A N 1
ATOM 827 C CA . SER A 1 95 ? -74.412 -0.824 23.122 1.00 86.94 95 SER A CA 1
ATOM 828 C C . SER A 1 95 ? -75.400 -1.386 22.088 1.00 86.94 95 SER A C 1
ATOM 830 O O . SER A 1 95 ? -75.014 -1.640 20.946 1.00 86.94 95 SER A O 1
ATOM 832 N N . ARG A 1 96 ? -76.697 -1.483 22.434 1.00 87.50 96 ARG A N 1
ATOM 833 C CA . ARG A 1 96 ? -77.768 -1.867 21.497 1.00 87.50 96 ARG A CA 1
ATOM 834 C C . ARG A 1 96 ? -77.908 -0.851 20.361 1.00 87.50 96 ARG A C 1
ATOM 836 O O . ARG A 1 96 ? -77.996 -1.259 19.209 1.00 87.50 96 ARG A O 1
ATOM 843 N N . ILE A 1 97 ? -77.827 0.452 20.646 1.00 86.62 97 ILE A N 1
ATOM 844 C CA . ILE A 1 97 ? -77.836 1.510 19.617 1.00 86.62 97 ILE A CA 1
ATOM 845 C C . ILE A 1 97 ? -76.648 1.365 18.660 1.00 86.62 97 ILE A C 1
ATOM 847 O O . ILE A 1 97 ? -76.822 1.506 17.450 1.00 86.62 97 ILE A O 1
ATOM 851 N N . GLU A 1 98 ? -75.441 1.104 19.166 1.00 86.12 98 GLU A N 1
ATOM 852 C CA . GLU A 1 98 ? -74.255 0.898 18.322 1.00 86.12 98 GLU A CA 1
ATOM 853 C C . GLU A 1 98 ? -74.410 -0.346 17.436 1.00 86.12 98 GLU A C 1
ATOM 855 O O . GLU A 1 98 ? -74.148 -0.285 16.230 1.00 86.12 98 GLU A O 1
ATOM 860 N N . LEU A 1 99 ? -74.931 -1.441 18.001 1.00 86.75 99 LEU A N 1
ATOM 861 C CA . LEU A 1 99 ? -75.248 -2.661 17.263 1.00 86.75 99 LEU A CA 1
ATOM 862 C C . LEU A 1 99 ? -76.288 -2.399 16.165 1.00 86.75 99 LEU A C 1
ATOM 864 O O . LEU A 1 99 ? -76.064 -2.778 15.015 1.00 86.75 99 LEU A O 1
ATOM 868 N N . TYR A 1 100 ? -77.391 -1.720 16.475 1.00 89.00 100 TYR A N 1
ATOM 869 C CA . TYR A 1 100 ? -78.449 -1.422 15.507 1.00 89.00 100 TYR A CA 1
ATOM 870 C C . TYR A 1 100 ? -77.952 -0.496 14.396 1.00 89.00 100 TYR A C 1
ATOM 872 O O . TYR A 1 100 ? -78.101 -0.834 13.226 1.00 89.00 100 TYR A O 1
ATOM 880 N N . ASN A 1 101 ? -77.218 0.570 14.725 1.00 86.19 101 ASN A N 1
ATOM 881 C CA . ASN A 1 101 ? -76.591 1.448 13.730 1.00 86.19 101 ASN A CA 1
ATOM 882 C C . ASN A 1 101 ? -75.590 0.716 12.818 1.00 86.19 101 ASN A C 1
ATOM 884 O O . ASN A 1 101 ? -75.422 1.085 11.652 1.00 86.19 101 ASN A O 1
ATOM 888 N N . SER A 1 102 ? -74.889 -0.301 13.337 1.00 85.81 102 SER A N 1
ATOM 889 C CA . SER A 1 102 ? -73.995 -1.138 12.527 1.00 85.81 102 SER A CA 1
ATOM 890 C C . SER A 1 102 ? -74.778 -2.026 11.551 1.00 85.81 102 SER A C 1
ATOM 892 O O . SER A 1 102 ? -74.395 -2.134 10.386 1.00 85.81 102 SER A O 1
ATOM 894 N N . ARG A 1 103 ? -75.921 -2.584 11.982 1.00 85.81 103 ARG A N 1
ATOM 895 C CA . ARG A 1 103 ? -76.825 -3.376 11.134 1.00 85.81 103 ARG A CA 1
ATOM 896 C C . ARG A 1 103 ? -77.503 -2.511 10.067 1.00 85.81 103 ARG A C 1
ATOM 898 O O . ARG A 1 103 ? -77.539 -2.907 8.907 1.00 85.81 103 ARG A O 1
ATOM 905 N N . GLU A 1 104 ? -77.965 -1.313 10.422 1.00 86.50 104 GLU A N 1
ATOM 906 C CA . GLU A 1 104 ? -78.530 -0.339 9.475 1.00 86.50 104 GLU A CA 1
ATOM 907 C C . GLU A 1 104 ? -77.529 -0.003 8.361 1.00 86.50 104 GLU A C 1
ATOM 909 O O . GLU A 1 104 ? -77.885 -0.027 7.183 1.00 86.50 104 GLU A O 1
ATOM 914 N N . LEU A 1 105 ? -76.254 0.210 8.714 1.00 86.25 105 LEU A N 1
ATOM 915 C CA . LEU A 1 105 ? -75.186 0.456 7.744 1.00 86.25 105 LEU A CA 1
ATOM 916 C C . LEU A 1 105 ? -74.950 -0.750 6.819 1.00 86.25 105 LEU A C 1
ATOM 918 O O . LEU A 1 105 ? -74.829 -0.564 5.609 1.00 86.25 105 LEU A O 1
ATOM 922 N N . LEU A 1 106 ? -74.919 -1.973 7.363 1.00 84.50 106 LEU A N 1
ATOM 923 C CA . LEU A 1 106 ? -74.765 -3.207 6.578 1.00 84.50 106 LEU A CA 1
ATOM 924 C C . LEU A 1 106 ? -75.909 -3.406 5.573 1.00 84.50 106 LEU A C 1
ATOM 926 O O . LEU A 1 106 ? -75.681 -3.902 4.470 1.00 84.50 106 LEU A O 1
ATOM 930 N N . PHE A 1 107 ? -77.129 -2.985 5.916 1.00 84.25 107 PHE A N 1
ATOM 931 C CA . PHE A 1 107 ? -78.285 -3.040 5.017 1.00 84.25 107 PHE A CA 1
ATOM 932 C C . PHE A 1 107 ? -78.421 -1.828 4.082 1.00 84.25 107 PHE A C 1
ATOM 934 O O . PHE A 1 107 ? -79.353 -1.808 3.269 1.00 84.25 107 PHE A O 1
ATOM 941 N N . ALA A 1 108 ? -77.488 -0.870 4.151 1.00 82.62 108 ALA A N 1
ATOM 942 C CA . ALA A 1 108 ? -77.513 0.415 3.448 1.00 82.62 108 ALA A CA 1
ATOM 943 C C . ALA A 1 108 ? -78.749 1.281 3.776 1.00 82.62 108 ALA A C 1
ATOM 945 O O . ALA A 1 108 ? -79.270 1.996 2.920 1.00 82.62 108 ALA A O 1
ATOM 946 N N . MET A 1 109 ? -79.221 1.213 5.023 1.00 82.31 109 MET A N 1
ATOM 947 C CA . MET A 1 109 ? -80.289 2.057 5.563 1.00 82.31 109 MET A CA 1
ATOM 948 C C . MET A 1 109 ? -79.709 3.313 6.240 1.00 82.31 109 MET A C 1
ATOM 950 O O . MET A 1 109 ? -78.568 3.294 6.714 1.00 82.31 109 MET A O 1
ATOM 954 N N . PRO A 1 110 ? -80.459 4.429 6.292 1.00 80.75 110 PRO A N 1
ATOM 955 C CA . PRO A 1 110 ? -80.036 5.610 7.037 1.00 80.75 110 PRO A CA 1
ATOM 956 C C . PRO A 1 110 ? -79.989 5.314 8.542 1.00 80.75 110 PRO A C 1
ATOM 958 O O . PRO A 1 110 ? -80.877 4.658 9.073 1.00 80.75 110 PRO A O 1
ATOM 961 N N . LYS A 1 111 ? -78.959 5.832 9.219 1.00 82.31 111 LYS A N 1
ATOM 962 C CA . LYS A 1 111 ? -78.745 5.629 10.658 1.00 82.31 111 LYS A CA 1
ATOM 963 C C . LYS A 1 111 ? -79.805 6.322 11.513 1.00 82.31 111 LYS A C 1
ATOM 965 O O . LYS A 1 111 ? -79.982 7.541 11.389 1.00 82.31 111 LYS A O 1
ATOM 970 N N . THR A 1 112 ? -80.418 5.587 12.433 1.00 83.31 112 THR A N 1
ATOM 971 C CA . THR A 1 112 ? -81.411 6.119 13.374 1.00 83.31 112 THR A CA 1
ATOM 972 C C . THR A 1 112 ? -80.729 6.873 14.522 1.00 83.31 112 THR A C 1
ATOM 974 O O . THR A 1 112 ? -79.766 6.405 15.135 1.00 83.31 112 THR A O 1
ATOM 977 N N . ARG A 1 113 ? -81.203 8.090 14.824 1.00 79.88 113 ARG A N 1
ATOM 978 C CA . ARG A 1 113 ? -80.614 8.960 15.858 1.00 79.88 113 ARG A CA 1
ATOM 979 C C . ARG A 1 113 ? -81.428 8.912 17.148 1.00 79.88 113 ARG A C 1
ATOM 981 O O . ARG A 1 113 ? -82.505 9.487 17.215 1.00 79.88 113 ARG A O 1
ATOM 988 N N . TYR A 1 114 ? -80.844 8.336 18.192 1.00 80.69 114 TYR A N 1
ATOM 989 C CA . TYR A 1 114 ? -81.415 8.273 19.540 1.00 80.69 114 TYR A CA 1
ATOM 990 C C . TYR A 1 114 ? -80.872 9.412 20.418 1.00 80.69 114 TYR A C 1
ATOM 992 O O . TYR A 1 114 ? -79.979 9.213 21.244 1.00 80.69 114 TYR A O 1
ATOM 1000 N N . SER A 1 115 ? -81.350 10.643 20.208 1.00 78.44 115 SER A N 1
ATOM 1001 C CA . SER A 1 115 ? -80.871 11.812 20.968 1.00 78.44 115 SER A CA 1
ATOM 1002 C C . SER A 1 115 ? -81.263 11.790 22.446 1.00 78.44 115 SER A C 1
ATOM 1004 O O . SER A 1 115 ? -80.568 12.396 23.263 1.00 78.44 115 SER A O 1
ATOM 1006 N N . ASP A 1 116 ? -82.338 11.087 22.795 1.00 81.81 116 ASP A N 1
ATOM 1007 C CA . ASP A 1 116 ? -82.920 11.132 24.137 1.00 81.81 116 ASP A CA 1
ATOM 1008 C C . ASP A 1 116 ? -82.065 10.381 25.160 1.00 81.81 116 ASP A C 1
ATOM 1010 O O . ASP A 1 116 ? -81.762 10.937 26.212 1.00 81.81 116 ASP A O 1
ATOM 1014 N N . LEU A 1 117 ? -81.524 9.203 24.814 1.00 84.56 117 LEU A N 1
ATOM 1015 C CA . LEU A 1 117 ? -80.606 8.472 25.700 1.00 84.56 117 LEU A CA 1
ATOM 1016 C C . LEU A 1 117 ? -79.364 9.299 26.052 1.00 84.56 117 LEU A C 1
ATOM 1018 O O . LEU A 1 117 ? -78.906 9.291 27.193 1.00 84.56 117 LEU A O 1
ATOM 1022 N N . LYS A 1 118 ? -78.824 10.049 25.086 1.00 82.69 118 LYS A N 1
ATOM 1023 C CA . LYS A 1 118 ? -77.664 10.909 25.334 1.00 82.69 118 LYS A CA 1
ATOM 1024 C C . LYS A 1 118 ? -77.996 12.017 26.338 1.00 82.69 118 LYS A C 1
ATOM 1026 O O . LYS A 1 118 ? -77.200 12.269 27.237 1.00 82.69 118 LYS A O 1
ATOM 1031 N N . ARG A 1 119 ? -79.176 12.635 26.218 1.00 84.38 119 ARG A N 1
ATOM 1032 C CA . ARG A 1 119 ? -79.652 13.653 27.169 1.00 84.38 119 ARG A CA 1
ATOM 1033 C C . ARG A 1 119 ? -79.888 13.063 28.560 1.00 84.38 119 ARG A C 1
ATOM 1035 O O . ARG A 1 119 ? -79.503 13.698 29.536 1.00 84.38 119 ARG A O 1
ATOM 1042 N N . ILE A 1 120 ? -80.448 11.853 28.645 1.00 84.56 120 ILE A N 1
ATOM 1043 C CA . ILE A 1 120 ? -80.646 11.118 29.907 1.00 84.56 120 ILE A CA 1
ATOM 1044 C C . ILE A 1 120 ? -79.305 10.874 30.606 1.00 84.56 120 ILE A C 1
ATOM 1046 O O . ILE A 1 120 ? -79.157 11.193 31.783 1.00 84.56 120 ILE A O 1
ATOM 1050 N N . ILE A 1 121 ? -78.311 10.357 29.876 1.00 84.38 121 ILE A N 1
ATOM 1051 C CA . ILE A 1 121 ? -76.967 10.089 30.409 1.00 84.38 121 ILE A CA 1
ATOM 1052 C C . ILE A 1 121 ? -76.319 11.382 30.920 1.00 84.38 121 ILE A C 1
ATOM 1054 O O . ILE A 1 121 ? -75.782 11.404 32.025 1.00 84.38 121 ILE A O 1
ATOM 1058 N N . GLU A 1 122 ? -76.387 12.466 30.143 1.00 83.69 122 GLU A N 1
ATOM 1059 C CA . GLU A 1 122 ? -75.819 13.763 30.532 1.00 83.69 122 GLU A CA 1
ATOM 1060 C C . GLU A 1 122 ? -76.504 14.356 31.775 1.00 83.69 122 GLU A C 1
ATOM 1062 O O . GLU A 1 122 ? -75.823 14.931 32.625 1.00 83.69 122 GLU A O 1
ATOM 1067 N N . ALA A 1 123 ? -77.823 14.190 31.912 1.00 80.38 123 ALA A N 1
ATOM 1068 C CA . ALA A 1 123 ? -78.579 14.646 33.078 1.00 80.38 123 ALA A CA 1
ATOM 1069 C C . ALA A 1 123 ? -78.332 13.783 34.331 1.00 80.38 123 ALA A C 1
ATOM 1071 O O . ALA A 1 123 ? -78.320 14.309 35.442 1.00 80.38 123 ALA A O 1
ATOM 1072 N N . PHE A 1 124 ? -78.105 12.476 34.165 1.00 84.69 124 PHE A N 1
ATOM 1073 C CA . PHE A 1 124 ? -77.928 11.527 35.269 1.00 84.69 124 PHE A CA 1
ATOM 1074 C C . PHE A 1 124 ? -76.490 11.457 35.813 1.00 84.69 124 PHE A C 1
ATOM 1076 O O . PHE A 1 124 ? -76.278 11.156 36.991 1.00 84.69 124 PHE A O 1
ATOM 1083 N N . GLU A 1 125 ? -75.490 11.763 34.983 1.00 84.00 125 GLU A N 1
ATOM 1084 C CA . GLU A 1 125 ? -74.063 11.670 35.325 1.00 84.00 125 GLU A CA 1
ATOM 1085 C C . GLU A 1 125 ? -73.665 12.387 36.638 1.00 84.00 125 GLU A C 1
ATOM 1087 O O . GLU A 1 125 ? -72.902 11.799 37.412 1.00 84.00 125 GLU A O 1
ATOM 1092 N N . PRO A 1 126 ? -74.172 13.595 36.969 1.00 82.50 126 PRO A N 1
ATOM 1093 C CA . PRO A 1 126 ? -73.852 14.252 38.238 1.00 82.50 126 PRO A CA 1
ATOM 1094 C C . PRO A 1 126 ? -74.296 13.452 39.472 1.00 82.50 126 PRO A C 1
ATOM 1096 O O . PRO A 1 126 ? -73.553 13.359 40.450 1.00 82.50 126 PRO A O 1
ATOM 1099 N N . TYR A 1 127 ? -75.473 12.823 39.420 1.00 81.94 127 TYR A N 1
ATOM 1100 C CA . TYR A 1 127 ? -75.982 11.988 40.511 1.00 81.94 127 TYR A CA 1
ATOM 1101 C C . TYR A 1 127 ? -75.173 10.693 40.627 1.00 81.94 127 TYR A C 1
ATOM 1103 O O . TYR A 1 127 ? -74.869 10.250 41.735 1.00 81.94 127 TYR A O 1
ATOM 1111 N N . ARG A 1 128 ? -74.742 10.121 39.494 1.00 84.88 128 ARG A N 1
ATOM 1112 C CA . ARG A 1 128 ? -73.864 8.944 39.482 1.00 84.88 128 ARG A CA 1
ATOM 1113 C C . ARG A 1 128 ? -72.540 9.207 40.183 1.00 84.88 128 ARG A C 1
ATOM 1115 O O . ARG A 1 128 ? -72.126 8.426 41.042 1.00 84.88 128 ARG A O 1
ATOM 1122 N N . GLN A 1 129 ? -71.883 10.305 39.819 1.00 84.75 129 GLN A N 1
ATOM 1123 C CA . GLN A 1 129 ? -70.599 10.686 40.400 1.00 84.75 129 GLN A CA 1
ATOM 1124 C C . GLN A 1 129 ? -70.727 10.966 41.902 1.00 84.75 129 GLN A C 1
ATOM 1126 O O . GLN A 1 129 ? -69.881 10.506 42.664 1.00 84.75 129 GLN A O 1
ATOM 1131 N N . LEU A 1 130 ? -71.798 11.640 42.336 1.00 84.12 130 LEU A N 1
ATOM 1132 C CA . LEU A 1 130 ? -72.048 11.919 43.752 1.00 84.12 130 LEU A CA 1
ATOM 1133 C C . LEU A 1 130 ? -72.122 10.636 44.589 1.00 84.12 130 LEU A C 1
ATOM 1135 O O . LEU A 1 130 ? -71.342 10.468 45.523 1.00 84.12 130 LEU A O 1
ATOM 1139 N N . TRP A 1 131 ? -73.028 9.719 44.243 1.00 84.19 131 TRP A N 1
ATOM 1140 C CA . TRP A 1 131 ? -73.261 8.517 45.049 1.00 84.19 131 TRP A CA 1
ATOM 1141 C C . TRP A 1 131 ? -72.107 7.517 44.983 1.00 84.19 131 TRP A C 1
ATOM 1143 O O . TRP A 1 131 ? -71.845 6.823 45.962 1.00 84.19 131 TRP A O 1
ATOM 1153 N N . THR A 1 132 ? -71.368 7.486 43.869 1.00 84.81 132 THR A N 1
ATOM 1154 C CA . THR A 1 132 ? -70.140 6.683 43.758 1.00 84.81 132 THR A CA 1
ATOM 1155 C C . THR A 1 132 ? -69.069 7.192 44.718 1.00 84.81 132 THR A C 1
ATOM 1157 O O . THR A 1 132 ? -68.550 6.416 45.515 1.00 84.81 132 THR A O 1
ATOM 1160 N N . VAL A 1 133 ? -68.793 8.502 44.713 1.00 85.06 133 VAL A N 1
ATOM 1161 C CA . VAL A 1 133 ? -67.813 9.102 45.630 1.00 85.06 133 VAL A CA 1
ATOM 1162 C C . VAL A 1 133 ? -68.262 8.962 47.087 1.00 85.06 133 VAL A C 1
ATOM 1164 O O . VAL A 1 133 ? -67.441 8.658 47.948 1.00 85.06 133 VAL A O 1
ATOM 1167 N N . ALA A 1 134 ? -69.555 9.135 47.374 1.00 82.94 134 ALA A N 1
ATOM 1168 C CA . ALA A 1 134 ? -70.107 8.985 48.720 1.00 82.94 134 ALA A CA 1
ATOM 1169 C C . ALA A 1 134 ? -69.899 7.568 49.284 1.00 82.94 134 ALA A C 1
ATOM 1171 O O . ALA A 1 134 ? -69.459 7.421 50.426 1.00 82.94 134 ALA A O 1
ATOM 1172 N N . HIS A 1 135 ? -70.168 6.535 48.479 1.00 84.25 135 HIS A N 1
ATOM 1173 C CA . HIS A 1 135 ? -69.969 5.138 48.862 1.00 84.25 135 HIS A CA 1
ATOM 1174 C C . HIS A 1 135 ? -68.478 4.784 48.988 1.00 84.25 135 HIS A C 1
ATOM 1176 O O . HIS A 1 135 ? -68.048 4.267 50.019 1.00 84.25 135 HIS A O 1
ATOM 1182 N N . GLU A 1 136 ? -67.661 5.120 47.984 1.00 84.69 136 GLU A N 1
ATOM 1183 C CA . GLU A 1 136 ? -66.218 4.842 47.999 1.00 84.69 136 GLU A CA 1
ATOM 1184 C C . GLU A 1 136 ? -65.515 5.510 49.186 1.00 84.69 136 GLU A C 1
ATOM 1186 O O . GLU A 1 136 ? -64.716 4.865 49.873 1.00 84.69 136 GLU A O 1
ATOM 1191 N N . PHE A 1 137 ? -65.845 6.772 49.477 1.00 83.62 137 PHE A N 1
ATOM 1192 C CA . PHE A 1 137 ? -65.326 7.482 50.644 1.00 83.62 137 PHE A CA 1
ATOM 1193 C C . PHE A 1 137 ? -65.841 6.868 51.952 1.00 83.62 137 PHE A C 1
ATOM 1195 O O . PHE A 1 137 ? -65.058 6.677 52.881 1.00 83.62 137 PHE A O 1
ATOM 1202 N N . GLY A 1 138 ? -67.124 6.494 52.020 1.00 81.38 138 GLY A N 1
ATOM 1203 C CA . GLY A 1 138 ? -67.725 5.831 53.181 1.00 81.38 138 GLY A CA 1
ATOM 1204 C C . GLY A 1 138 ? -67.069 4.492 53.533 1.00 81.38 138 GLY A C 1
ATOM 1205 O O . GLY A 1 138 ? -66.873 4.201 54.710 1.00 81.38 138 GLY A O 1
ATOM 1206 N N . VAL A 1 139 ? -66.659 3.711 52.529 1.00 83.06 139 VAL A N 1
ATOM 1207 C CA . VAL A 1 139 ? -65.954 2.429 52.711 1.00 83.06 139 VAL A CA 1
ATOM 1208 C C . VAL A 1 139 ? -64.463 2.625 52.996 1.00 83.06 139 VAL A C 1
ATOM 1210 O O . VAL A 1 139 ? -63.871 1.867 53.768 1.00 83.06 139 VAL A O 1
ATOM 1213 N N . SER A 1 140 ? -63.831 3.611 52.359 1.00 83.94 140 SER A N 1
ATOM 1214 C CA . SER A 1 140 ? -62.376 3.793 52.420 1.00 83.94 140 SER A CA 1
ATOM 1215 C C . SER A 1 140 ? -61.925 4.569 53.654 1.00 83.94 140 SER A C 1
ATOM 1217 O O . SER A 1 140 ? -60.888 4.246 54.227 1.00 83.94 140 SER A O 1
ATOM 1219 N N . TYR A 1 141 ? -62.713 5.540 54.123 1.00 82.12 141 TYR A N 1
ATOM 1220 C CA . TYR A 1 141 ? -62.367 6.362 55.283 1.00 82.12 141 TYR A CA 1
ATOM 1221 C C . TYR A 1 141 ? -62.146 5.541 56.572 1.00 82.12 141 TYR A C 1
ATOM 1223 O O . TYR A 1 141 ? -61.090 5.709 57.184 1.00 82.12 141 TYR A O 1
ATOM 1231 N N . PRO A 1 142 ? -63.030 4.596 56.968 1.00 80.88 142 PRO A N 1
ATOM 1232 C CA . PRO A 1 142 ? -62.789 3.742 58.134 1.00 80.88 142 PRO A CA 1
ATOM 1233 C C . PRO A 1 142 ? -61.548 2.863 57.957 1.00 80.88 142 PRO A C 1
ATOM 1235 O O . PRO A 1 142 ? -60.757 2.709 58.882 1.00 80.88 142 PRO A O 1
ATOM 1238 N N . LYS A 1 143 ? -61.313 2.344 56.744 1.00 82.06 143 LYS A N 1
ATOM 1239 C CA . LYS A 1 143 ? -60.125 1.531 56.437 1.00 82.06 143 LYS A CA 1
ATOM 1240 C C . LYS A 1 143 ? -58.827 2.325 56.572 1.00 82.06 143 LYS A C 1
ATOM 1242 O O . LYS A 1 143 ? -57.833 1.781 57.042 1.00 82.06 143 LYS A O 1
ATOM 1247 N N . TRP A 1 144 ? -58.817 3.593 56.170 1.00 83.75 144 TRP A N 1
ATOM 1248 C CA . TRP A 1 144 ? -57.631 4.445 56.277 1.00 83.75 144 TRP A CA 1
ATOM 1249 C C . TRP A 1 144 ? -57.415 4.976 57.697 1.00 83.75 144 TRP A C 1
ATOM 1251 O O . TRP A 1 144 ? -56.278 5.110 58.142 1.00 83.75 144 TRP A O 1
ATOM 1261 N N . HIS A 1 145 ? -58.496 5.245 58.427 1.00 76.94 145 HIS A N 1
ATOM 1262 C CA . HIS A 1 145 ? -58.435 5.810 59.772 1.00 76.94 145 HIS A CA 1
ATOM 1263 C C . HIS A 1 145 ? -58.176 4.753 60.864 1.00 76.94 145 HIS A C 1
ATOM 1265 O O . HIS A 1 145 ? -57.335 4.965 61.741 1.00 76.94 145 HIS A O 1
ATOM 1271 N N . GLU A 1 146 ? -58.858 3.606 60.788 1.00 77.56 146 GLU A N 1
ATOM 1272 C CA . GLU A 1 146 ? -58.868 2.545 61.811 1.00 77.56 146 GLU A CA 1
ATOM 1273 C C . GLU A 1 146 ? -58.199 1.240 61.349 1.00 77.56 146 GLU A C 1
ATOM 1275 O O . GLU A 1 146 ? -57.947 0.354 62.161 1.00 77.56 146 GLU A O 1
ATOM 1280 N N . GLY A 1 147 ? -57.893 1.101 60.056 1.00 77.81 147 GLY A N 1
ATOM 1281 C CA . GLY A 1 147 ? -57.178 -0.062 59.532 1.00 77.81 147 GLY A CA 1
ATOM 1282 C C . GLY A 1 147 ? -55.677 -0.041 59.830 1.00 77.81 147 GLY A C 1
ATOM 1283 O O . GLY A 1 147 ? -55.104 0.972 60.240 1.00 77.81 147 GLY A O 1
ATOM 1284 N N . ILE A 1 148 ? -55.031 -1.181 59.578 1.00 80.94 148 ILE A N 1
ATOM 1285 C CA . ILE A 1 148 ? -53.590 -1.372 59.777 1.00 80.94 148 ILE A CA 1
ATOM 1286 C C . ILE A 1 148 ? -52.823 -0.401 58.878 1.00 80.94 148 ILE A C 1
ATOM 1288 O O . ILE A 1 148 ? -52.913 -0.452 57.651 1.00 80.94 148 ILE A O 1
ATOM 1292 N N . PHE A 1 149 ? -52.031 0.479 59.487 1.00 80.06 149 PHE A N 1
ATOM 1293 C CA . PHE A 1 149 ? -51.306 1.533 58.780 1.00 80.06 149 PHE A CA 1
ATOM 1294 C C . PHE A 1 149 ? -50.224 0.974 57.844 1.00 80.06 149 PHE A C 1
ATOM 1296 O O . PHE A 1 149 ? -49.879 1.593 56.840 1.00 80.06 149 PHE A O 1
ATOM 1303 N N . GLN A 1 150 ? -49.688 -0.213 58.145 1.00 76.00 150 GLN A N 1
ATOM 1304 C CA . GLN A 1 150 ? -48.651 -0.852 57.332 1.00 76.00 150 GLN A CA 1
ATOM 1305 C C . GLN A 1 150 ? -49.141 -1.382 55.979 1.00 76.00 150 GLN A C 1
ATOM 1307 O O . GLN A 1 150 ? -48.326 -1.507 55.065 1.00 76.00 150 GLN A O 1
ATOM 1312 N N . ASP A 1 151 ? -50.440 -1.632 55.830 1.00 76.50 151 ASP A N 1
ATOM 1313 C CA . ASP A 1 151 ? -51.030 -2.154 54.590 1.00 76.50 151 ASP A CA 1
ATOM 1314 C C . ASP A 1 151 ? -51.541 -1.033 53.675 1.00 76.50 151 ASP A C 1
ATOM 1316 O O . ASP A 1 151 ? -51.976 -1.270 52.550 1.00 76.50 151 ASP A O 1
ATOM 1320 N N . GLN A 1 152 ? -51.475 0.215 54.145 1.00 80.06 152 GLN A N 1
ATOM 1321 C CA . GLN A 1 152 ? -51.944 1.376 53.406 1.00 80.06 152 GLN A CA 1
ATOM 1322 C C . GLN A 1 152 ? -50.902 1.845 52.385 1.00 80.06 152 GLN A C 1
ATOM 1324 O O . GLN A 1 152 ? -49.719 2.029 52.702 1.00 80.06 152 GLN A O 1
ATOM 1329 N N . ASP A 1 153 ? -51.353 2.078 51.157 1.00 79.44 153 ASP A N 1
ATOM 1330 C CA . ASP A 1 153 ? -50.571 2.720 50.104 1.00 79.44 153 ASP A CA 1
ATOM 1331 C C . ASP A 1 153 ? -50.826 4.232 50.131 1.00 79.44 153 ASP A C 1
ATOM 1333 O O . ASP A 1 153 ? -51.909 4.709 49.787 1.00 79.44 153 ASP A O 1
ATOM 1337 N N . ALA A 1 154 ? -49.821 4.990 50.564 1.00 80.25 154 ALA A N 1
ATOM 1338 C CA . ALA A 1 154 ? -49.935 6.434 50.709 1.00 80.25 154 ALA A CA 1
ATOM 1339 C C . ALA A 1 154 ? -50.162 7.159 49.371 1.00 80.25 154 ALA A C 1
ATOM 1341 O O . ALA A 1 154 ? -50.866 8.168 49.349 1.00 80.25 154 ALA A O 1
ATOM 1342 N N . GLU A 1 155 ? -49.612 6.645 48.266 1.00 79.62 155 GLU A N 1
ATOM 1343 C CA . GLU A 1 155 ? -49.735 7.261 46.941 1.00 79.62 155 GLU A CA 1
ATOM 1344 C C . GLU A 1 155 ? -51.146 7.045 46.374 1.00 79.62 155 GLU A C 1
ATOM 1346 O O . GLU A 1 155 ? -51.793 7.987 45.908 1.00 79.62 155 GLU A O 1
ATOM 1351 N N . ALA A 1 156 ? -51.683 5.827 46.509 1.00 81.00 156 ALA A N 1
ATOM 1352 C CA . ALA A 1 156 ? -53.051 5.507 46.099 1.00 81.00 156 ALA A CA 1
ATOM 1353 C C . ALA A 1 156 ? -54.111 6.297 46.895 1.00 81.00 156 ALA A C 1
ATOM 1355 O O . ALA A 1 156 ? -55.112 6.750 46.325 1.00 81.00 156 ALA A O 1
ATOM 1356 N N . ILE A 1 157 ? -53.891 6.496 48.201 1.00 84.31 157 ILE A N 1
ATOM 1357 C CA . ILE A 1 157 ? -54.777 7.291 49.067 1.00 84.31 157 ILE A CA 1
ATOM 1358 C C . ILE A 1 157 ? -54.762 8.765 48.644 1.00 84.31 157 ILE A C 1
ATOM 1360 O O . ILE A 1 157 ? -55.825 9.372 48.496 1.00 84.31 157 ILE A O 1
ATOM 1364 N N . GLU A 1 158 ? -53.581 9.343 48.405 1.00 82.44 158 GLU A N 1
ATOM 1365 C CA . GLU A 1 158 ? -53.453 10.737 47.975 1.00 82.44 158 GLU A CA 1
ATOM 1366 C C . GLU A 1 158 ? -54.154 10.988 46.630 1.00 82.44 158 GLU A C 1
ATOM 1368 O O . GLU A 1 158 ? -54.932 11.941 46.508 1.00 82.44 158 GLU A O 1
ATOM 1373 N N . LEU A 1 159 ? -53.947 10.108 45.646 1.00 84.88 159 LEU A N 1
ATOM 1374 C CA . LEU A 1 159 ? -54.603 10.192 44.337 1.00 84.88 159 LEU A CA 1
ATOM 1375 C C . LEU A 1 159 ? -56.132 10.126 44.452 1.00 84.88 159 LEU A C 1
ATOM 1377 O O . LEU A 1 159 ? -56.831 10.942 43.843 1.00 84.88 159 LEU A O 1
ATOM 1381 N N . SER A 1 160 ? -56.649 9.196 45.261 1.00 84.50 160 SER A N 1
ATOM 1382 C CA . SER A 1 160 ? -58.091 9.005 45.461 1.00 84.50 160 SER A CA 1
ATOM 1383 C C . SER A 1 160 ? -58.734 10.228 46.122 1.00 84.50 160 SER A C 1
ATOM 1385 O O . SER A 1 160 ? -59.708 10.774 45.604 1.00 84.50 160 SER A O 1
ATOM 1387 N N . VAL A 1 161 ? -58.142 10.742 47.207 1.00 84.81 161 VAL A N 1
ATOM 1388 C CA . VAL A 1 161 ? -58.654 11.919 47.935 1.00 84.81 161 VAL A CA 1
ATOM 1389 C C . VAL A 1 161 ? -58.617 13.182 47.069 1.00 84.81 161 VAL A C 1
ATOM 1391 O O . VAL A 1 161 ? -59.586 13.944 47.046 1.00 84.81 161 VAL A O 1
ATOM 1394 N N . GLN A 1 162 ? -57.539 13.406 46.308 1.00 84.38 162 GLN A N 1
ATOM 1395 C CA . GLN A 1 162 ? -57.463 14.537 45.377 1.00 84.38 162 GLN A CA 1
ATOM 1396 C C . GLN A 1 162 ? -58.481 14.416 44.230 1.00 84.38 162 GLN A C 1
ATOM 1398 O O . GLN A 1 162 ? -59.074 15.422 43.823 1.00 84.38 162 GLN A O 1
ATOM 1403 N N . GLY A 1 163 ? -58.690 13.202 43.708 1.00 85.19 163 GLY A N 1
ATOM 1404 C CA . GLY A 1 163 ? -59.672 12.906 42.665 1.00 85.19 163 GLY A CA 1
ATOM 1405 C C . GLY A 1 163 ? -61.111 13.150 43.125 1.00 85.19 163 GLY A C 1
ATOM 1406 O O . GLY A 1 163 ? -61.865 13.864 42.454 1.00 85.19 163 GLY A O 1
ATOM 1407 N N . TRP A 1 164 ? -61.479 12.635 44.300 1.00 87.38 164 TRP A N 1
ATOM 1408 C CA . TRP A 1 164 ? -62.799 12.839 44.899 1.00 87.38 164 TRP A CA 1
ATOM 1409 C C . TRP A 1 164 ? -63.066 14.313 45.218 1.00 87.38 164 TRP A C 1
ATOM 1411 O O . TRP A 1 164 ? -64.132 14.822 44.878 1.00 87.38 164 TRP A O 1
ATOM 1421 N N . PHE A 1 165 ? -62.083 15.039 45.760 1.00 84.25 165 PHE A N 1
ATOM 1422 C CA . PHE A 1 165 ? -62.212 16.471 46.053 1.00 84.25 165 PHE A CA 1
ATOM 1423 C C . PHE A 1 165 ? -62.499 17.307 44.795 1.00 84.25 165 PHE A C 1
ATOM 1425 O O . PHE A 1 165 ? -63.440 18.103 44.776 1.00 84.25 165 PHE A O 1
ATOM 1432 N N . LYS A 1 166 ? -61.740 17.095 43.708 1.00 85.25 166 LYS A N 1
ATOM 1433 C CA . LYS A 1 166 ? -61.982 17.774 42.418 1.00 85.25 166 LYS A CA 1
ATOM 1434 C C . LYS A 1 166 ? -63.368 17.452 41.855 1.00 85.25 166 LYS A C 1
ATOM 1436 O O . LYS A 1 166 ? -64.034 18.338 41.317 1.00 85.25 166 LYS A O 1
ATOM 1441 N N . THR A 1 167 ? -63.796 16.197 41.980 1.00 84.62 167 THR A N 1
ATOM 1442 C CA . THR A 1 167 ? -65.100 15.728 41.493 1.00 84.62 167 THR A CA 1
ATOM 1443 C C . THR A 1 167 ? -66.239 16.390 42.269 1.00 84.62 167 THR A C 1
ATOM 1445 O O . THR A 1 167 ? -67.113 17.003 41.660 1.00 84.62 167 THR A O 1
ATOM 1448 N N . LEU A 1 168 ? -66.190 16.384 43.603 1.00 84.00 168 LEU A N 1
ATOM 1449 C CA . LEU A 1 168 ? -67.212 16.999 44.455 1.00 84.00 168 LEU A CA 1
ATOM 1450 C C . LEU A 1 168 ? -67.282 18.527 44.299 1.00 84.00 168 LEU A C 1
ATOM 1452 O O . LEU A 1 168 ? -68.378 19.078 44.240 1.00 84.00 168 LEU A O 1
ATOM 1456 N N . GLN A 1 169 ? -66.149 19.222 44.124 1.00 83.19 169 GLN A N 1
ATOM 1457 C CA . GLN A 1 169 ? -66.150 20.664 43.823 1.00 83.19 169 GLN A CA 1
ATOM 1458 C C . GLN A 1 169 ? -66.851 20.997 42.500 1.00 83.19 169 GLN A C 1
ATOM 1460 O O . GLN A 1 169 ? -67.505 22.037 42.380 1.00 83.19 169 GLN A O 1
ATOM 1465 N N . LYS A 1 170 ? -66.706 20.131 41.491 1.00 84.12 170 LYS A N 1
ATOM 1466 C CA . LYS A 1 170 ? -67.405 20.276 40.212 1.00 84.12 170 LYS A CA 1
ATOM 1467 C C . LYS A 1 170 ? -68.906 20.022 40.385 1.00 84.12 170 LYS A C 1
ATOM 1469 O O . LYS A 1 170 ? -69.702 20.810 39.878 1.00 84.12 170 LYS A O 1
ATOM 1474 N N . LEU A 1 171 ? -69.273 18.982 41.138 1.00 82.50 171 LEU A N 1
ATOM 1475 C CA . LEU A 1 171 ? -70.665 18.608 41.411 1.00 82.50 171 LEU A CA 1
ATOM 1476 C C . LEU A 1 171 ? -71.427 19.674 42.203 1.00 82.50 171 LEU A C 1
ATOM 1478 O O . LEU A 1 171 ? -72.574 19.968 41.868 1.00 82.50 171 LEU A O 1
ATOM 1482 N N . ALA A 1 172 ? -70.762 20.328 43.160 1.00 78.19 172 ALA A N 1
ATOM 1483 C CA . ALA A 1 172 ? -71.314 21.446 43.927 1.00 78.19 172 ALA A CA 1
ATOM 1484 C C . ALA A 1 172 ? -71.775 22.623 43.046 1.00 78.19 172 ALA A C 1
ATOM 1486 O O . ALA A 1 172 ? -72.610 23.415 43.468 1.00 78.19 172 ALA A O 1
ATOM 1487 N N . ARG A 1 173 ? -71.229 22.758 41.826 1.00 78.12 173 ARG A N 1
ATOM 1488 C CA . ARG A 1 173 ? -71.605 23.808 40.862 1.00 78.12 173 ARG A CA 1
ATOM 1489 C C . ARG A 1 173 ? -72.619 23.345 39.816 1.00 78.12 173 ARG A C 1
ATOM 1491 O O . ARG A 1 173 ? -73.231 24.194 39.174 1.00 78.12 173 ARG A O 1
ATOM 1498 N N . SER A 1 174 ? -72.740 22.037 39.575 1.00 73.69 174 SER A N 1
ATOM 1499 C CA . SER A 1 174 ? -73.562 21.484 38.491 1.00 73.69 174 SER A CA 1
ATOM 1500 C C . SER A 1 174 ? -74.941 21.005 38.938 1.00 73.69 174 SER A C 1
ATOM 1502 O O . SER A 1 174 ? -75.866 21.022 38.128 1.00 73.69 174 SER A O 1
ATOM 1504 N N . LEU A 1 175 ? -75.081 20.563 40.191 1.00 75.31 175 LEU A N 1
ATOM 1505 C CA . LEU A 1 175 ? -76.357 20.124 40.759 1.00 75.31 175 LEU A CA 1
ATOM 1506 C C . LEU A 1 175 ? -77.228 21.342 41.105 1.00 75.31 175 LEU A C 1
ATOM 1508 O O . LEU A 1 175 ? -76.723 22.336 41.622 1.00 75.31 175 LEU A O 1
ATOM 1512 N N . ARG A 1 176 ? -78.525 21.282 40.775 1.00 64.31 176 ARG A N 1
ATOM 1513 C CA . ARG A 1 176 ? -79.482 22.389 40.976 1.00 64.31 176 ARG A CA 1
ATOM 1514 C C . ARG A 1 176 ? -80.467 22.151 42.123 1.00 64.31 176 ARG A C 1
ATOM 1516 O O . ARG A 1 176 ? -81.031 23.120 42.619 1.00 64.31 176 ARG A O 1
ATOM 1523 N N . ASP A 1 177 ? -80.655 20.898 42.527 1.00 67.88 177 ASP A N 1
ATOM 1524 C CA . ASP A 1 177 ? -81.587 20.510 43.588 1.00 67.88 177 ASP A CA 1
ATOM 1525 C C . ASP A 1 177 ? -80.938 20.665 44.972 1.00 67.88 177 ASP A C 1
ATOM 1527 O O . ASP A 1 177 ? -79.755 20.369 45.143 1.00 67.88 177 ASP A O 1
ATOM 1531 N N . GLU A 1 178 ? -81.705 21.108 45.972 1.00 65.81 178 GLU A N 1
ATOM 1532 C CA . GLU A 1 178 ? -81.169 21.450 47.301 1.00 65.81 178 GLU A CA 1
ATOM 1533 C C . GLU A 1 178 ? -80.615 20.230 48.061 1.00 65.81 178 GLU A C 1
ATOM 1535 O O . GLU A 1 178 ? -79.547 20.312 48.667 1.00 65.81 178 GLU A O 1
ATOM 1540 N N . THR A 1 179 ? -81.279 19.072 47.989 1.00 67.81 179 THR A N 1
ATOM 1541 C CA . THR A 1 179 ? -80.922 17.893 48.802 1.00 67.81 179 THR A CA 1
ATOM 1542 C C . THR A 1 179 ? -79.575 17.252 48.415 1.00 67.81 179 THR A C 1
ATOM 1544 O O . THR A 1 179 ? -78.747 17.040 49.301 1.00 67.81 179 THR A O 1
ATOM 1547 N N . PRO A 1 180 ? -79.265 16.988 47.126 1.00 71.94 180 PRO A N 1
ATOM 1548 C CA . PRO A 1 180 ? -77.955 16.465 46.716 1.00 71.94 180 PRO A CA 1
ATOM 1549 C C . PRO A 1 180 ? -76.789 17.431 46.983 1.00 71.94 180 PRO A C 1
ATOM 1551 O O . PRO A 1 180 ? -75.666 16.990 47.227 1.00 71.94 180 PRO A O 1
ATOM 1554 N N . VAL A 1 181 ? -77.038 18.745 46.951 1.00 74.69 181 VAL A N 1
ATOM 1555 C CA . VAL A 1 181 ? -76.013 19.768 47.220 1.00 74.69 181 VAL A CA 1
ATOM 1556 C C . VAL A 1 181 ? -75.579 19.749 48.688 1.00 74.69 181 VAL A C 1
ATOM 1558 O O . VAL A 1 181 ? -74.386 19.886 48.961 1.00 74.69 181 VAL A O 1
ATOM 1561 N N . ILE A 1 182 ? -76.504 19.500 49.621 1.00 76.31 182 ILE A N 1
ATOM 1562 C CA . ILE A 1 182 ? -76.196 19.346 51.053 1.00 76.31 182 ILE A CA 1
ATOM 1563 C C . ILE A 1 182 ? -75.261 18.146 51.280 1.00 76.31 182 ILE A C 1
ATOM 1565 O O . ILE A 1 182 ? -74.244 18.278 51.959 1.00 76.31 182 ILE A O 1
ATOM 1569 N N . VAL A 1 183 ? -75.531 17.006 50.631 1.00 75.44 183 VAL A N 1
ATOM 1570 C CA . VAL A 1 183 ? -74.680 15.802 50.720 1.00 75.44 183 VAL A CA 1
ATOM 1571 C C . VAL A 1 183 ? -73.275 16.061 50.157 1.00 75.44 183 VAL A C 1
ATOM 1573 O O . VAL A 1 183 ? -72.277 15.649 50.750 1.00 75.44 183 VAL A O 1
ATOM 1576 N N . VAL A 1 184 ? -73.166 16.786 49.036 1.00 80.94 184 VAL A N 1
ATOM 1577 C CA . VAL A 1 184 ? -71.866 17.200 48.475 1.00 80.94 184 VAL A CA 1
ATOM 1578 C C . VAL A 1 184 ? -71.088 18.076 49.460 1.00 80.94 184 VAL A C 1
ATOM 1580 O O . VAL A 1 184 ? -69.885 17.870 49.627 1.00 80.94 184 VAL A O 1
ATOM 1583 N N . GLN A 1 185 ? -71.747 19.040 50.111 1.00 80.06 185 GLN A N 1
ATOM 1584 C CA . GLN A 1 185 ? -71.109 19.927 51.090 1.00 80.06 185 GLN A CA 1
ATOM 1585 C C . GLN A 1 185 ? -70.621 19.148 52.318 1.00 80.06 185 GLN A C 1
ATOM 1587 O O . GLN A 1 185 ? -69.456 19.285 52.688 1.00 80.06 185 GLN A O 1
ATOM 1592 N N . ALA A 1 186 ? -71.439 18.245 52.866 1.00 80.44 186 ALA A N 1
ATOM 1593 C CA . ALA A 1 186 ? -71.050 17.392 53.989 1.00 80.44 186 ALA A CA 1
ATOM 1594 C C . ALA A 1 186 ? -69.848 16.480 53.658 1.00 80.44 186 ALA A C 1
ATOM 1596 O O . ALA A 1 186 ? -68.946 16.292 54.479 1.00 80.44 186 ALA A O 1
ATOM 1597 N N . LEU A 1 187 ? -69.786 15.926 52.440 1.00 81.31 187 LEU A N 1
ATOM 1598 C CA . LEU A 1 187 ? -68.643 15.122 51.985 1.00 81.31 187 LEU A CA 1
ATOM 1599 C C . LEU A 1 187 ? -67.382 15.964 51.760 1.00 81.31 187 LEU A C 1
ATOM 1601 O O . LEU A 1 187 ? -66.284 15.512 52.092 1.00 81.31 187 LEU A O 1
ATOM 1605 N N . LEU A 1 188 ? -67.522 17.182 51.223 1.00 83.31 188 LEU A N 1
ATOM 1606 C CA . LEU A 1 188 ? -66.407 18.118 51.065 1.00 83.31 188 LEU A CA 1
ATOM 1607 C C . LEU A 1 188 ? -65.808 18.502 52.419 1.00 83.31 188 LEU A C 1
ATOM 1609 O O . LEU A 1 188 ? -64.592 18.421 52.567 1.00 83.31 188 LEU A O 1
ATOM 1613 N N . GLU A 1 189 ? -66.635 18.829 53.412 1.00 84.12 189 GLU A N 1
ATOM 1614 C CA . GLU A 1 189 ? -66.174 19.139 54.771 1.00 84.12 189 GLU A CA 1
ATOM 1615 C C . GLU A 1 189 ? -65.402 17.962 55.388 1.00 84.12 189 GLU A C 1
ATOM 1617 O O . GLU A 1 189 ? -64.298 18.135 55.909 1.00 84.12 189 GLU A O 1
ATOM 1622 N N . ARG A 1 190 ? -65.916 16.731 55.260 1.00 80.81 190 ARG A N 1
ATOM 1623 C CA . ARG A 1 190 ? -65.231 15.526 55.763 1.00 80.81 190 ARG A CA 1
ATOM 1624 C C . ARG A 1 190 ? -63.901 15.250 55.054 1.00 80.81 190 ARG A C 1
ATOM 1626 O O . ARG A 1 190 ? -62.947 14.819 55.702 1.00 80.81 190 ARG A O 1
ATOM 1633 N N . LEU A 1 191 ? -63.813 15.496 53.746 1.00 83.69 191 LEU A N 1
ATOM 1634 C CA . LEU A 1 191 ? -62.563 15.373 52.986 1.00 83.69 191 LEU A CA 1
ATOM 1635 C C . LEU A 1 191 ? -61.553 16.463 53.356 1.00 83.69 191 LEU A C 1
ATOM 1637 O O . LEU A 1 191 ? -60.360 16.173 53.459 1.00 83.69 191 LEU A O 1
ATOM 1641 N N . GLU A 1 192 ? -62.007 17.696 53.588 1.00 82.88 192 GLU A N 1
ATOM 1642 C CA . GLU A 1 192 ? -61.144 18.791 54.041 1.00 82.88 192 GLU A CA 1
ATOM 1643 C C . GLU A 1 192 ? -60.565 18.537 55.432 1.00 82.88 192 GLU A C 1
ATOM 1645 O O . GLU A 1 192 ? -59.404 18.867 55.663 1.00 82.88 192 GLU A O 1
ATOM 1650 N N . LEU A 1 193 ? -61.308 17.870 56.318 1.00 82.62 193 LEU A N 1
ATOM 1651 C CA . LEU A 1 193 ? -60.793 17.437 57.619 1.00 82.62 193 LEU A CA 1
ATOM 1652 C C . LEU A 1 193 ? -59.721 16.338 57.507 1.00 82.62 193 LEU A C 1
ATOM 1654 O O . LEU A 1 193 ? -58.809 16.295 58.329 1.00 82.62 193 LEU A O 1
ATOM 1658 N N . PHE A 1 194 ? -59.789 15.462 56.497 1.00 82.81 194 PHE A N 1
ATOM 1659 C CA . PHE A 1 194 ? -58.824 14.365 56.316 1.00 82.81 194 PHE A CA 1
ATOM 1660 C C . PHE A 1 194 ? -57.550 14.785 55.563 1.00 82.81 194 PHE A C 1
ATOM 1662 O O . PHE A 1 194 ? -56.461 14.270 55.820 1.00 82.81 194 PHE A O 1
ATOM 1669 N N . ARG A 1 195 ? -57.659 15.741 54.635 1.00 82.12 195 ARG A N 1
ATOM 1670 C CA . ARG A 1 195 ? -56.567 16.178 53.748 1.00 82.12 195 ARG A CA 1
ATOM 1671 C C . ARG A 1 195 ? -55.267 16.596 54.468 1.00 82.12 195 ARG A C 1
ATOM 1673 O O . ARG A 1 195 ? -54.203 16.253 53.949 1.00 82.12 195 ARG A O 1
ATOM 1680 N N . PRO A 1 196 ? -55.291 17.269 55.638 1.00 83.44 196 PRO A N 1
ATOM 1681 C CA . PRO A 1 196 ? -54.081 17.606 56.388 1.00 83.44 196 PRO A CA 1
ATOM 1682 C C . PRO A 1 196 ? -53.272 16.392 56.856 1.00 83.44 196 PRO A C 1
ATOM 1684 O O . PRO A 1 196 ? -52.083 16.543 57.124 1.00 83.44 196 PRO A O 1
ATOM 1687 N N . TYR A 1 197 ? -53.874 15.202 56.944 1.00 83.12 197 TYR A N 1
ATOM 1688 C CA . TYR A 1 197 ? -53.182 13.982 57.366 1.00 83.12 197 TYR A CA 1
ATOM 1689 C C . TYR A 1 197 ? -52.393 13.316 56.228 1.00 83.12 197 TYR A C 1
ATOM 1691 O O . TYR A 1 197 ? -51.433 12.600 56.502 1.00 83.12 197 TYR A O 1
ATOM 1699 N N . LEU A 1 198 ? -52.715 13.586 54.955 1.00 82.62 198 LEU A N 1
ATOM 1700 C CA . LEU A 1 198 ? -52.037 12.974 53.799 1.00 82.62 198 LEU A CA 1
ATOM 1701 C C . LEU A 1 198 ? -50.509 13.149 53.800 1.00 82.62 198 LEU A C 1
ATOM 1703 O O . LEU A 1 198 ? -49.813 12.153 53.603 1.00 82.62 198 LEU A O 1
ATOM 1707 N N . PRO A 1 199 ? -49.950 14.349 54.065 1.00 82.75 199 PRO A N 1
ATOM 1708 C CA . PRO A 1 199 ? -48.503 14.537 54.048 1.00 82.75 199 PRO A CA 1
ATOM 1709 C C . PRO A 1 199 ? -47.790 13.799 55.190 1.00 82.75 199 PRO A C 1
ATOM 1711 O O . PRO A 1 199 ? -46.606 13.487 55.078 1.00 82.75 199 PRO A O 1
ATOM 1714 N N . LEU A 1 200 ? -48.497 13.512 56.290 1.00 83.06 200 LEU A N 1
ATOM 1715 C CA . LEU A 1 200 ? -47.984 12.680 57.378 1.00 83.06 200 LEU A CA 1
ATOM 1716 C C . LEU A 1 200 ? -47.980 11.202 56.968 1.00 83.06 200 LEU A C 1
ATOM 1718 O O . LEU A 1 200 ? -47.000 10.498 57.216 1.00 83.06 200 LEU A O 1
ATOM 1722 N N . ILE A 1 201 ? -49.050 10.748 56.305 1.00 82.69 201 ILE A N 1
ATOM 1723 C CA . ILE A 1 201 ? -49.179 9.377 55.796 1.00 82.69 201 ILE A CA 1
ATOM 1724 C C . ILE A 1 201 ? -48.058 9.081 54.794 1.00 82.69 201 ILE A C 1
ATOM 1726 O O . ILE A 1 201 ? -47.343 8.094 54.955 1.00 82.69 201 ILE A O 1
ATOM 1730 N N . THR A 1 202 ? -47.832 9.963 53.818 1.00 83.31 202 THR A N 1
ATOM 1731 C CA . THR A 1 202 ? -46.757 9.811 52.822 1.00 83.31 202 THR A CA 1
ATOM 1732 C C . THR A 1 202 ? -45.369 9.861 53.453 1.00 83.31 202 THR A C 1
ATOM 1734 O O . THR A 1 202 ? -44.512 9.040 53.119 1.00 83.31 202 THR A O 1
ATOM 1737 N N . ALA A 1 203 ? -45.142 10.755 54.421 1.00 82.94 203 ALA A N 1
ATOM 1738 C CA . ALA A 1 203 ? -43.856 10.848 55.100 1.00 82.94 203 ALA A CA 1
ATOM 1739 C C . ALA A 1 203 ? -43.526 9.587 55.917 1.00 82.94 203 ALA A C 1
ATOM 1741 O O . ALA A 1 203 ? -42.381 9.136 55.872 1.00 82.94 203 ALA A O 1
ATOM 1742 N N . LEU A 1 204 ? -44.499 9.003 56.628 1.00 83.31 204 LEU A N 1
ATOM 1743 C CA . LEU A 1 204 ? -44.314 7.821 57.485 1.00 83.31 204 LEU A CA 1
ATOM 1744 C C . LEU A 1 204 ? -44.363 6.486 56.725 1.00 83.31 204 LEU A C 1
ATOM 1746 O O . LEU A 1 204 ? -43.816 5.493 57.207 1.00 83.31 204 LEU A O 1
ATOM 1750 N N . ARG A 1 205 ? -44.984 6.451 55.541 1.00 85.12 205 ARG A N 1
ATOM 1751 C CA . ARG A 1 205 ? -45.022 5.282 54.640 1.00 85.12 205 ARG A CA 1
ATOM 1752 C C . ARG A 1 205 ? -43.899 5.264 53.608 1.00 85.12 205 ARG A C 1
ATOM 1754 O O . ARG A 1 205 ? -43.901 4.437 52.702 1.00 85.12 205 ARG A O 1
ATOM 1761 N N . ASN A 1 206 ? -42.909 6.138 53.757 1.00 82.75 206 ASN A N 1
ATOM 1762 C CA . ASN A 1 206 ? -41.759 6.160 52.872 1.00 82.75 206 ASN A CA 1
ATOM 1763 C C . ASN A 1 206 ? -40.927 4.862 52.997 1.00 82.75 206 ASN A C 1
ATOM 1765 O O . ASN A 1 206 ? -40.388 4.585 54.076 1.00 82.75 206 ASN A O 1
ATOM 1769 N N . PRO A 1 207 ? -40.742 4.096 51.901 1.00 78.50 207 PRO A N 1
ATOM 1770 C CA . PRO A 1 207 ? -40.000 2.832 51.915 1.00 78.50 207 PRO A CA 1
ATOM 1771 C C . PRO A 1 207 ? -38.511 2.993 52.271 1.00 78.50 207 PRO A C 1
ATOM 1773 O O . PRO A 1 207 ? -37.859 2.021 52.653 1.00 78.50 207 PRO A O 1
ATOM 1776 N N . GLY A 1 208 ? -37.965 4.210 52.173 1.00 79.38 208 GLY A N 1
ATOM 1777 C CA . GLY A 1 208 ? -36.598 4.540 52.575 1.00 79.38 208 GLY A CA 1
ATOM 1778 C C . GLY A 1 208 ? -36.387 4.679 54.087 1.00 79.38 208 GLY A C 1
ATOM 1779 O O . GLY A 1 208 ? -35.247 4.803 54.546 1.00 79.38 208 GLY A O 1
ATOM 1780 N N . LEU A 1 209 ? -37.446 4.670 54.904 1.00 84.19 209 LEU A N 1
ATOM 1781 C CA . LEU A 1 209 ? -37.312 4.767 56.358 1.00 84.19 209 LEU A CA 1
ATOM 1782 C C . LEU A 1 209 ? -36.703 3.484 56.947 1.00 84.19 209 LEU A C 1
ATOM 1784 O O . LEU A 1 209 ? -37.246 2.388 56.842 1.00 84.19 209 LEU A O 1
ATOM 1788 N N . ARG A 1 210 ? -35.558 3.633 57.622 1.00 84.19 210 ARG A N 1
ATOM 1789 C CA . ARG A 1 210 ? -34.844 2.571 58.350 1.00 84.19 210 ARG A CA 1
ATOM 1790 C C . ARG A 1 210 ? -34.878 2.867 59.847 1.00 84.19 210 ARG A C 1
ATOM 1792 O O . ARG A 1 210 ? -35.214 3.980 60.250 1.00 84.19 210 ARG A O 1
ATOM 1799 N N . ASP A 1 211 ? -34.440 1.929 60.686 1.00 80.81 211 ASP A N 1
ATOM 1800 C CA . ASP A 1 211 ? -34.411 2.104 62.150 1.00 80.81 211 ASP A CA 1
ATOM 1801 C C . ASP A 1 211 ? -33.714 3.404 62.605 1.00 80.81 211 ASP A C 1
ATOM 1803 O O . ASP A 1 211 ? -34.128 4.034 63.577 1.00 80.81 211 ASP A O 1
ATOM 1807 N N . ARG A 1 212 ? -32.680 3.862 61.882 1.00 83.31 212 ARG A N 1
ATOM 1808 C CA . ARG A 1 212 ? -32.003 5.146 62.150 1.00 83.31 212 ARG A CA 1
ATOM 1809 C C . ARG A 1 212 ? -32.909 6.369 61.953 1.00 83.31 212 ARG A C 1
ATOM 1811 O O . ARG A 1 212 ? -32.778 7.339 62.694 1.00 83.31 212 ARG A O 1
ATOM 1818 N N . HIS A 1 213 ? -33.820 6.324 60.982 1.00 85.94 213 HIS A N 1
ATOM 1819 C CA . HIS A 1 213 ? -34.788 7.387 60.710 1.00 85.94 213 HIS A CA 1
ATOM 1820 C C . HIS A 1 213 ? -35.912 7.361 61.746 1.00 85.94 213 HIS A C 1
ATOM 1822 O O . HIS A 1 213 ? -36.226 8.401 62.316 1.00 85.94 213 HIS A O 1
ATOM 1828 N N . TRP A 1 214 ? -36.405 6.172 62.104 1.00 83.69 214 TRP A N 1
ATOM 1829 C CA . TRP A 1 214 ? -37.391 5.994 63.177 1.00 83.69 214 TRP A CA 1
ATOM 1830 C C . TRP A 1 214 ? -36.889 6.478 64.543 1.00 83.69 214 TRP A C 1
ATOM 1832 O O . TRP A 1 214 ? -37.642 7.105 65.286 1.00 83.69 214 TRP A O 1
ATOM 1842 N N . LYS A 1 215 ? -35.597 6.291 64.855 1.00 82.50 215 LYS A N 1
ATOM 1843 C CA . LYS A 1 215 ? -34.966 6.874 66.054 1.00 82.50 215 LYS A CA 1
ATOM 1844 C C . LYS A 1 215 ? -34.963 8.407 66.037 1.00 82.50 215 LYS A C 1
ATOM 1846 O O . LYS A 1 215 ? -35.212 9.013 67.073 1.00 82.50 215 LYS A O 1
ATOM 1851 N N . LYS A 1 216 ? -34.714 9.035 64.880 1.00 81.62 216 LYS A N 1
ATOM 1852 C CA . LYS A 1 216 ? -34.784 10.501 64.729 1.00 81.62 216 LYS A CA 1
ATOM 1853 C C . LYS A 1 216 ? -36.222 11.012 64.846 1.00 81.62 216 LYS A C 1
ATOM 1855 O O . LYS A 1 216 ? -36.446 11.980 65.559 1.00 81.62 216 LYS A O 1
ATOM 1860 N N . ILE A 1 217 ? -37.184 10.328 64.222 1.00 83.56 217 ILE A N 1
ATOM 1861 C CA . ILE A 1 217 ? -38.618 10.650 64.319 1.00 83.56 217 ILE A CA 1
ATOM 1862 C C . ILE A 1 217 ? -39.095 10.528 65.775 1.00 83.56 217 ILE A C 1
ATOM 1864 O O . ILE A 1 217 ? -39.748 11.432 66.283 1.00 83.56 217 ILE A O 1
ATOM 1868 N N . SER A 1 218 ? -38.690 9.468 66.482 1.00 82.31 218 SER A N 1
ATOM 1869 C CA . SER A 1 218 ? -38.998 9.280 67.909 1.00 82.31 218 SER A CA 1
ATOM 1870 C C . SER A 1 218 ? -38.378 10.366 68.797 1.00 82.31 218 SER A C 1
ATOM 1872 O O . SER A 1 218 ? -39.001 10.811 69.757 1.00 82.31 218 SER A O 1
ATOM 1874 N N . ALA A 1 219 ? -37.161 10.823 68.478 1.00 82.50 219 ALA A N 1
ATOM 1875 C CA . ALA A 1 219 ? -36.503 11.908 69.205 1.00 82.50 219 ALA A CA 1
ATOM 1876 C C . ALA A 1 219 ? -37.210 13.259 69.001 1.00 82.50 219 ALA A C 1
ATOM 1878 O O . ALA A 1 219 ? -37.359 14.010 69.960 1.00 82.50 219 ALA A O 1
ATOM 1879 N N . VAL A 1 220 ? -37.678 13.543 67.780 1.00 80.56 220 VAL A N 1
ATOM 1880 C CA . VAL A 1 220 ? -38.455 14.754 67.462 1.00 80.56 220 VAL A CA 1
ATOM 1881 C C . VAL A 1 220 ? -39.829 14.727 68.136 1.00 80.56 220 VAL A C 1
ATOM 1883 O O . VAL A 1 220 ? -40.262 15.741 68.666 1.00 80.56 220 VAL A O 1
ATOM 1886 N N . ALA A 1 221 ? -40.488 13.566 68.170 1.00 75.56 221 ALA A N 1
ATOM 1887 C CA . ALA A 1 221 ? -41.808 13.397 68.779 1.00 75.56 221 ALA A CA 1
ATOM 1888 C C . ALA A 1 221 ? -41.784 13.257 70.318 1.00 75.56 221 ALA A C 1
ATOM 1890 O O . ALA A 1 221 ? -42.839 13.194 70.948 1.00 75.56 221 ALA A O 1
ATOM 1891 N N . GLY A 1 222 ? -40.601 13.126 70.937 1.00 69.62 222 GLY A N 1
ATOM 1892 C CA . GLY A 1 222 ? -40.440 12.926 72.386 1.00 69.62 222 GLY A CA 1
ATOM 1893 C C . GLY A 1 222 ? -41.030 11.614 72.936 1.00 69.62 222 GLY A C 1
ATOM 1894 O O . GLY A 1 222 ? -41.071 11.417 74.150 1.00 69.62 222 GLY A O 1
ATOM 1895 N N . LYS A 1 223 ? -41.491 10.713 72.061 1.00 73.88 223 LYS A N 1
ATOM 1896 C CA . LYS A 1 223 ? -42.147 9.432 72.367 1.00 73.88 223 LYS A CA 1
ATOM 1897 C C . LYS A 1 223 ? -41.586 8.348 71.444 1.00 73.88 223 LYS A C 1
ATOM 1899 O O . LYS A 1 223 ? -41.128 8.642 70.344 1.00 73.88 223 LYS A O 1
ATOM 1904 N N . SER A 1 224 ? -41.617 7.084 71.869 1.00 72.25 224 SER A N 1
ATOM 1905 C CA . SER A 1 224 ? -41.162 5.968 71.025 1.00 72.25 224 SER A CA 1
ATOM 1906 C C . SER A 1 224 ? -42.157 5.719 69.890 1.00 72.25 224 SER A C 1
ATOM 1908 O O . SER A 1 224 ? -43.244 5.201 70.130 1.00 72.25 224 SER A O 1
ATOM 1910 N N . VAL A 1 225 ? -41.770 6.054 68.658 1.00 67.75 225 VAL A N 1
ATOM 1911 C CA . VAL A 1 225 ? -42.583 5.884 67.448 1.00 67.75 225 VAL A CA 1
ATOM 1912 C C . VAL A 1 225 ? -41.939 4.795 66.597 1.00 67.75 225 VAL A C 1
ATOM 1914 O O . VAL A 1 225 ? -40.955 5.028 65.892 1.00 67.75 225 VAL A O 1
ATOM 1917 N N . LYS A 1 226 ? -42.486 3.581 66.675 1.00 69.19 226 LYS A N 1
ATOM 1918 C CA . LYS A 1 226 ? -42.155 2.479 65.768 1.00 69.19 226 LYS A CA 1
ATOM 1919 C C . LYS A 1 226 ? -43.461 1.844 65.313 1.00 69.19 226 LYS A C 1
ATOM 1921 O O . LYS A 1 226 ? -44.312 1.571 66.152 1.00 69.19 226 LYS A O 1
ATOM 1926 N N . LEU A 1 227 ? -43.608 1.632 64.008 1.00 68.50 227 LEU A N 1
ATOM 1927 C CA . LEU A 1 227 ? -44.768 0.936 63.456 1.00 68.50 227 LEU A CA 1
ATOM 1928 C C . LEU A 1 227 ? -44.742 -0.523 63.939 1.00 68.50 227 LEU A C 1
ATOM 1930 O O . LEU A 1 227 ? -43.801 -1.258 63.635 1.00 68.50 227 LEU A O 1
ATOM 1934 N N . GLN A 1 228 ? -45.738 -0.907 64.732 1.00 70.19 228 GLN A N 1
ATOM 1935 C CA . GLN A 1 228 ? -46.045 -2.289 65.112 1.00 70.19 228 GLN A CA 1
ATOM 1936 C C . GLN A 1 228 ? -47.162 -2.826 64.198 1.00 70.19 228 GLN A C 1
ATOM 1938 O O . GLN A 1 228 ? -47.751 -2.057 63.431 1.00 70.19 228 GLN A O 1
ATOM 1943 N N . GLU A 1 229 ? -47.410 -4.138 64.202 1.00 66.94 229 GLU A N 1
ATOM 1944 C CA . GLU A 1 229 ? -48.381 -4.787 63.295 1.00 66.94 229 GLU A CA 1
ATOM 1945 C C . GLU A 1 229 ? -49.832 -4.310 63.515 1.00 66.94 229 GLU A C 1
ATOM 1947 O O . GLU A 1 229 ? -50.650 -4.383 62.606 1.00 66.94 229 GLU A O 1
ATOM 1952 N N . ASP A 1 230 ? -50.138 -3.744 64.684 1.00 74.00 230 ASP A N 1
ATOM 1953 C CA . ASP A 1 230 ? -51.448 -3.220 65.090 1.00 74.00 230 ASP A CA 1
ATOM 1954 C C . ASP A 1 230 ? -51.575 -1.688 64.976 1.00 74.00 230 ASP A C 1
ATOM 1956 O O . ASP A 1 230 ? -52.600 -1.114 65.342 1.00 74.00 230 ASP A O 1
ATOM 1960 N N . THR A 1 231 ? -50.542 -0.994 64.488 1.00 78.38 231 THR A N 1
ATOM 1961 C CA . THR A 1 231 ? -50.530 0.475 64.472 1.00 78.38 231 THR A CA 1
ATOM 1962 C C . THR A 1 231 ? -51.523 1.025 63.447 1.00 78.38 231 THR A C 1
ATOM 1964 O O . THR A 1 231 ? -51.413 0.729 62.258 1.00 78.38 231 THR A O 1
ATOM 1967 N N . THR A 1 232 ? -52.448 1.879 63.889 1.00 81.69 232 THR A N 1
ATOM 1968 C CA . THR A 1 232 ? -53.430 2.578 63.039 1.00 81.69 232 THR A CA 1
ATOM 1969 C C . THR A 1 232 ? -53.087 4.064 62.883 1.00 81.69 232 THR A C 1
ATOM 1971 O O . THR A 1 232 ? -52.332 4.633 63.681 1.00 81.69 232 THR A O 1
ATOM 1974 N N . LEU A 1 233 ? -53.657 4.735 61.874 1.00 79.62 233 LEU A N 1
ATOM 1975 C CA . LEU A 1 233 ? -53.486 6.184 61.692 1.00 79.62 233 LEU A CA 1
ATOM 1976 C C . LEU A 1 233 ? -53.981 6.966 62.921 1.00 79.62 233 LEU A C 1
ATOM 1978 O O . LEU A 1 233 ? -53.331 7.916 63.355 1.00 79.62 233 LEU A O 1
ATOM 1982 N N . GLN A 1 234 ? -55.077 6.523 63.538 1.00 78.69 234 GLN A N 1
ATOM 1983 C CA . GLN A 1 234 ? -55.615 7.119 64.760 1.00 78.69 234 GLN A CA 1
ATOM 1984 C C . GLN A 1 234 ? -54.617 7.083 65.932 1.00 78.69 234 GLN A C 1
ATOM 1986 O O . GLN A 1 234 ? -54.470 8.077 66.646 1.00 78.69 234 GLN A O 1
ATOM 1991 N N . MET A 1 235 ? -53.887 5.976 66.114 1.00 76.94 235 MET A N 1
ATOM 1992 C CA . MET A 1 235 ? -52.837 5.872 67.138 1.00 76.94 235 MET A CA 1
ATOM 1993 C C . MET A 1 235 ? -51.676 6.838 66.863 1.00 76.94 235 MET A C 1
ATOM 1995 O O . MET A 1 235 ? -51.162 7.467 67.787 1.00 76.94 235 MET A O 1
ATOM 1999 N N . LEU A 1 236 ? -51.288 7.005 65.595 1.00 78.12 236 LEU A N 1
ATOM 2000 C CA . LEU A 1 236 ? -50.226 7.930 65.181 1.00 78.12 236 LEU A CA 1
ATOM 2001 C C . LEU A 1 236 ? -50.623 9.402 65.378 1.00 78.12 236 LEU A C 1
ATOM 2003 O O . LEU A 1 236 ? -49.798 10.213 65.805 1.00 78.12 236 LEU A O 1
ATOM 2007 N N . LEU A 1 237 ? -51.891 9.739 65.137 1.00 77.44 237 LEU A N 1
ATOM 2008 C CA . LEU A 1 237 ? -52.439 11.069 65.411 1.00 77.44 237 LEU A CA 1
ATOM 2009 C C . LEU A 1 237 ? -52.538 11.342 66.920 1.00 77.44 237 LEU A C 1
ATOM 2011 O O . LEU A 1 237 ? -52.138 12.417 67.365 1.00 77.44 237 LEU A O 1
ATOM 2015 N N . ALA A 1 238 ? -52.957 10.360 67.729 1.00 76.75 238 ALA A N 1
ATOM 2016 C CA . ALA A 1 238 ? -52.999 10.471 69.194 1.00 76.75 238 ALA A CA 1
ATOM 2017 C C . ALA A 1 238 ? -51.609 10.670 69.832 1.00 76.75 238 ALA A C 1
ATOM 2019 O O . ALA A 1 238 ? -51.483 11.228 70.926 1.00 76.75 238 ALA A O 1
ATOM 2020 N N . LEU A 1 239 ? -50.543 10.246 69.146 1.00 75.94 239 LEU A N 1
ATOM 2021 C CA . LEU A 1 239 ? -49.167 10.495 69.575 1.00 75.94 239 LEU A CA 1
ATOM 2022 C C . LEU A 1 239 ? -48.716 11.951 69.369 1.00 75.94 239 LEU A C 1
ATOM 2024 O O . LEU A 1 239 ? -47.720 12.333 69.987 1.00 75.94 239 LEU A O 1
ATOM 2028 N N . GLY A 1 240 ? -49.463 12.762 68.607 1.00 76.25 240 GLY A N 1
ATOM 2029 C CA . GLY A 1 240 ? -49.153 14.170 68.321 1.00 76.25 240 GLY A CA 1
ATOM 2030 C C . GLY A 1 240 ? -48.201 14.365 67.138 1.00 76.25 240 GLY A C 1
ATOM 2031 O O . GLY A 1 240 ? -47.555 15.401 67.021 1.00 76.25 240 GLY A O 1
ATOM 2032 N N . LEU A 1 241 ? -48.071 13.372 66.250 1.00 79.44 241 LEU A N 1
ATOM 2033 C CA . LEU A 1 241 ? -47.112 13.427 65.136 1.00 79.44 241 LEU A CA 1
ATOM 2034 C C . LEU A 1 241 ? -47.444 14.502 64.094 1.00 79.44 241 LEU A C 1
ATOM 2036 O O . LEU A 1 241 ? -46.546 14.975 63.399 1.00 79.44 241 LEU A O 1
ATOM 2040 N N . GLN A 1 242 ? -48.707 14.926 64.026 1.00 79.50 242 GLN A N 1
ATOM 2041 C CA . GLN A 1 242 ? -49.158 16.004 63.148 1.00 79.50 242 GLN A CA 1
ATOM 2042 C C . GLN A 1 242 ? -48.513 17.357 63.503 1.00 79.50 242 GLN A C 1
ATOM 2044 O O . GLN A 1 242 ? -48.195 18.133 62.603 1.00 79.50 242 GLN A O 1
ATOM 2049 N N . ASP A 1 243 ? -48.238 17.613 64.786 1.00 80.56 243 ASP A N 1
ATOM 2050 C CA . ASP A 1 243 ? -47.644 18.875 65.256 1.00 80.56 243 ASP A CA 1
ATOM 2051 C C . ASP A 1 243 ? -46.156 19.004 64.876 1.00 80.56 243 ASP A C 1
ATOM 2053 O O . ASP A 1 243 ? -45.592 20.098 64.862 1.00 80.56 243 ASP A O 1
ATOM 2057 N N . HIS A 1 244 ? -45.518 17.887 64.512 1.00 82.31 244 HIS A N 1
ATOM 2058 C CA . HIS A 1 244 ? -44.110 17.806 64.115 1.00 82.31 244 HIS A CA 1
ATOM 2059 C C . HIS A 1 244 ? -43.914 17.480 62.623 1.00 82.31 244 HIS A C 1
ATOM 2061 O O . HIS A 1 244 ? -42.817 17.090 62.213 1.00 82.31 244 HIS A O 1
ATOM 2067 N N . LEU A 1 245 ? -44.957 17.655 61.802 1.00 81.44 245 LEU A N 1
ATOM 2068 C CA . LEU A 1 245 ? -44.997 17.246 60.394 1.00 81.44 245 LEU A CA 1
ATOM 2069 C C . LEU A 1 245 ? -43.787 17.717 59.571 1.00 81.44 245 LEU A C 1
ATOM 2071 O O . LEU A 1 245 ? -43.201 16.914 58.850 1.00 81.44 245 LEU A O 1
ATOM 2075 N N . ILE A 1 246 ? -43.380 18.983 59.708 1.00 83.56 246 ILE A N 1
ATOM 2076 C CA . ILE A 1 246 ? -42.2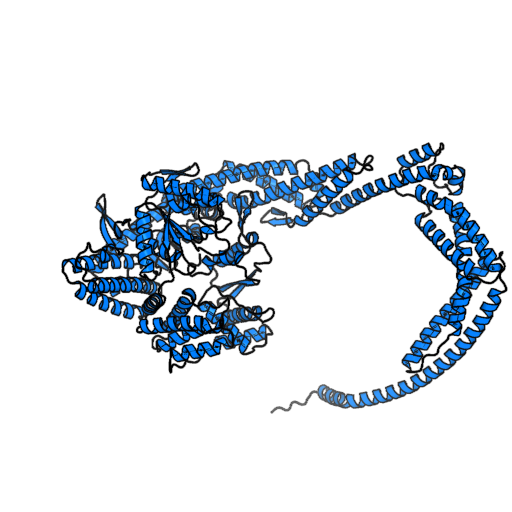79 19.578 58.926 1.00 83.56 246 ILE A CA 1
ATOM 2077 C C . ILE A 1 246 ? -40.968 18.809 59.152 1.00 83.56 246 ILE A C 1
ATOM 2079 O O . ILE A 1 246 ? -40.302 18.404 58.203 1.00 83.56 246 ILE A O 1
ATOM 2083 N N . HIS A 1 247 ? -40.627 18.520 60.409 1.00 82.94 247 HIS A N 1
ATOM 2084 C CA . HIS A 1 247 ? -39.408 17.780 60.742 1.00 82.94 247 HIS A CA 1
ATOM 2085 C C . HIS A 1 247 ? -39.481 16.305 60.323 1.00 82.94 247 HIS A C 1
ATOM 2087 O O . HIS A 1 247 ? -38.474 15.718 59.925 1.00 82.94 247 HIS A O 1
ATOM 2093 N N . ILE A 1 248 ? -40.668 15.692 60.387 1.00 84.44 248 ILE A N 1
ATOM 2094 C CA . ILE A 1 248 ? -40.876 14.315 59.914 1.00 84.44 248 ILE A CA 1
ATOM 2095 C C . ILE A 1 248 ? -40.708 14.246 58.388 1.00 84.44 248 ILE A C 1
ATOM 2097 O O . ILE A 1 248 ? -40.072 13.314 57.890 1.00 84.44 248 ILE A O 1
ATOM 2101 N N . GLN A 1 249 ? -41.199 15.247 57.652 1.00 83.56 249 GLN A N 1
ATOM 2102 C CA . GLN A 1 249 ? -41.003 15.370 56.206 1.00 83.56 249 GLN A CA 1
ATOM 2103 C C . GLN A 1 249 ? -39.529 15.541 55.838 1.00 83.56 249 GLN A C 1
ATOM 2105 O O . GLN A 1 249 ? -39.051 14.811 54.978 1.00 83.56 249 GLN A O 1
ATOM 2110 N N . GLU A 1 250 ? -38.774 16.398 56.531 1.00 85.25 250 GLU A N 1
ATOM 2111 C CA . GLU A 1 250 ? -37.328 16.558 56.299 1.00 85.25 250 GLU A CA 1
ATOM 2112 C C . GLU A 1 250 ? -36.557 15.238 56.493 1.00 85.25 250 GLU A C 1
ATOM 2114 O O . GLU A 1 250 ? -35.692 14.878 55.686 1.00 85.25 250 GLU A O 1
ATOM 2119 N N . ILE A 1 251 ? -36.885 14.476 57.546 1.00 85.81 251 ILE A N 1
ATOM 2120 C CA . ILE A 1 251 ? -36.279 13.159 57.801 1.00 85.81 251 ILE A CA 1
ATOM 2121 C C . ILE A 1 251 ? -36.679 12.158 56.709 1.00 85.81 251 ILE A C 1
ATOM 2123 O O . ILE A 1 251 ? -35.837 11.380 56.253 1.00 85.81 251 ILE A O 1
ATOM 2127 N N . SER A 1 252 ? -37.940 12.181 56.279 1.00 85.62 252 SER A N 1
ATOM 2128 C CA . SER A 1 252 ? -38.451 11.319 55.214 1.00 85.62 252 SER A CA 1
ATOM 2129 C C . SER A 1 252 ? -37.811 11.651 53.860 1.00 85.62 252 SER A C 1
ATOM 2131 O O . SER A 1 252 ? -37.339 10.761 53.162 1.00 85.62 252 SER A O 1
ATOM 2133 N N . GLU A 1 253 ? -37.656 12.923 53.501 1.00 84.94 253 GLU A N 1
ATOM 2134 C CA . GLU A 1 253 ? -36.956 13.331 52.280 1.00 84.94 253 GLU A CA 1
ATOM 2135 C C . GLU A 1 253 ? -35.483 12.908 52.281 1.00 84.94 253 GLU A C 1
ATOM 2137 O O . GLU A 1 253 ? -34.968 12.437 51.259 1.00 84.94 253 GLU A O 1
ATOM 2142 N N . TYR A 1 254 ? -34.802 13.034 53.426 1.00 85.62 254 TYR A N 1
ATOM 2143 C CA . TYR A 1 254 ? -33.438 12.531 53.591 1.00 85.62 254 TYR A CA 1
ATOM 2144 C C . TYR A 1 254 ? -33.383 11.015 53.349 1.00 85.62 254 TYR A C 1
ATOM 2146 O O . TYR A 1 254 ? -32.533 10.538 52.594 1.00 85.62 254 TYR A O 1
ATOM 2154 N N . ALA A 1 255 ? -34.333 10.272 53.923 1.00 86.12 255 ALA A N 1
ATOM 2155 C CA . ALA A 1 255 ? -34.466 8.831 53.745 1.00 86.12 255 ALA A CA 1
ATOM 2156 C C . ALA A 1 255 ? -34.754 8.438 52.284 1.00 86.12 255 ALA A C 1
ATOM 2158 O O . ALA A 1 255 ? -34.169 7.480 51.784 1.00 86.12 255 ALA A O 1
ATOM 2159 N N . SER A 1 256 ? -35.580 9.205 51.565 1.00 85.94 256 SER A N 1
ATOM 2160 C CA . SER A 1 256 ? -35.839 9.009 50.131 1.00 85.94 256 SER A CA 1
ATOM 2161 C C . SER A 1 256 ? -34.576 9.167 49.289 1.00 85.94 256 SER A C 1
ATOM 2163 O O . SER A 1 256 ? -34.321 8.363 48.392 1.00 85.94 256 SER A O 1
ATOM 2165 N N . LYS A 1 257 ? -33.776 10.209 49.549 1.00 85.25 257 LYS A N 1
ATOM 2166 C CA . LYS A 1 257 ? -32.528 10.458 48.809 1.00 85.25 257 LYS A CA 1
ATOM 2167 C C . LYS A 1 257 ? -31.490 9.372 49.082 1.00 85.25 257 LYS A C 1
ATOM 2169 O O . LYS A 1 257 ? -30.832 8.924 48.149 1.00 85.25 257 LYS A O 1
ATOM 2174 N N . GLU A 1 258 ? -31.394 8.911 50.325 1.00 86.00 258 GLU A N 1
ATOM 2175 C CA . GLU A 1 258 ? -30.538 7.785 50.699 1.00 86.00 258 GLU A CA 1
ATOM 2176 C C . GLU A 1 258 ? -30.992 6.472 50.035 1.00 86.00 258 GLU A C 1
ATOM 2178 O O . GLU A 1 258 ? -30.185 5.778 49.421 1.00 86.00 258 GLU A O 1
ATOM 2183 N N . TYR A 1 259 ? -32.293 6.174 50.058 1.00 86.12 259 TYR A N 1
ATOM 2184 C CA . TYR A 1 259 ? -32.867 4.982 49.427 1.00 86.12 259 TYR A CA 1
ATOM 2185 C C . TYR A 1 259 ? -32.667 4.951 47.907 1.00 86.12 259 TYR A C 1
ATOM 2187 O O . TYR A 1 259 ? -32.425 3.894 47.328 1.00 86.12 259 TYR A O 1
ATOM 2195 N N . ARG A 1 260 ? -32.712 6.112 47.239 1.00 87.44 260 ARG A N 1
ATOM 2196 C CA . ARG A 1 260 ? -32.377 6.213 45.808 1.00 87.44 260 ARG A CA 1
ATOM 2197 C C . ARG A 1 260 ? -30.932 5.803 45.534 1.00 87.44 260 ARG A C 1
ATOM 2199 O O . ARG A 1 260 ? -30.699 5.085 44.565 1.00 87.44 260 ARG A O 1
ATOM 2206 N N . LEU A 1 261 ? -29.986 6.231 46.373 1.00 87.25 261 LEU A N 1
ATOM 2207 C CA . LEU A 1 261 ? -28.583 5.828 46.242 1.00 87.25 261 LEU A CA 1
ATOM 2208 C C . LEU A 1 261 ? -28.418 4.321 46.487 1.00 87.25 261 LEU A C 1
ATOM 2210 O O . LEU A 1 261 ? -27.716 3.656 45.729 1.00 87.25 261 LEU A O 1
ATOM 2214 N N . GLU A 1 262 ? -29.122 3.771 47.481 1.00 86.12 262 GLU A N 1
ATOM 2215 C CA . GLU A 1 262 ? -29.143 2.330 47.766 1.00 86.12 262 GLU A CA 1
ATOM 2216 C C . GLU A 1 262 ? -29.648 1.530 46.557 1.00 86.12 262 GLU A C 1
ATOM 2218 O O . GLU A 1 262 ? -28.968 0.626 46.074 1.00 86.12 262 GLU A O 1
ATOM 2223 N N . LYS A 1 263 ? -30.790 1.930 45.987 1.00 87.94 263 LYS A N 1
ATOM 2224 C CA . LYS A 1 263 ? -31.373 1.280 44.807 1.00 87.94 263 LYS A CA 1
ATOM 2225 C C . LYS A 1 263 ? -30.503 1.394 43.562 1.00 87.94 263 LYS A C 1
ATOM 2227 O O . LYS A 1 263 ? -30.430 0.445 42.785 1.00 87.94 263 LYS A O 1
ATOM 2232 N N . GLN A 1 264 ? -29.837 2.528 43.361 1.00 88.62 264 GLN A N 1
ATOM 2233 C CA . GLN A 1 264 ? -28.890 2.696 42.259 1.00 88.62 264 GLN A CA 1
ATOM 2234 C C . GLN A 1 264 ? -27.678 1.768 42.410 1.00 88.62 264 GLN A C 1
ATOM 2236 O O . GLN A 1 264 ? -27.276 1.146 41.429 1.00 88.62 264 GLN A O 1
ATOM 2241 N N . LEU A 1 265 ? -27.136 1.617 43.624 1.00 89.19 265 LEU A N 1
ATOM 2242 C CA . LEU A 1 265 ? -26.050 0.673 43.893 1.00 89.19 265 LEU A CA 1
ATOM 2243 C C . LEU A 1 265 ? -26.497 -0.782 43.690 1.00 89.19 265 LEU A C 1
ATOM 2245 O O . LEU A 1 265 ? -25.800 -1.536 43.015 1.00 89.19 265 LEU A O 1
ATOM 2249 N N . GLU A 1 266 ? -27.664 -1.168 44.213 1.00 89.44 266 GLU A N 1
ATOM 2250 C CA . GLU A 1 266 ? -28.243 -2.505 44.009 1.00 89.44 266 GLU A CA 1
ATOM 2251 C C . GLU A 1 266 ? -28.451 -2.812 42.523 1.00 89.44 266 GLU A C 1
ATOM 2253 O O . GLU A 1 266 ? -28.139 -3.914 42.070 1.00 89.44 266 GLU A O 1
ATOM 2258 N N . LYS A 1 267 ? -28.936 -1.831 41.751 1.00 91.75 267 LYS A N 1
ATOM 2259 C CA . LYS A 1 267 ? -29.123 -1.964 40.305 1.00 91.75 267 LYS A CA 1
ATOM 2260 C C . LYS A 1 267 ? -27.790 -2.196 39.595 1.00 91.75 267 LYS A C 1
ATOM 2262 O O . LYS A 1 267 ? -27.671 -3.176 38.867 1.00 91.75 267 LYS A O 1
ATOM 2267 N N . MET A 1 268 ? -26.779 -1.361 39.864 1.00 91.44 268 MET A N 1
ATOM 2268 C CA . MET A 1 268 ? -25.441 -1.536 39.284 1.00 91.44 268 MET A CA 1
ATOM 2269 C C . MET A 1 268 ? -24.862 -2.912 39.633 1.00 91.44 268 MET A C 1
ATOM 2271 O O . MET A 1 268 ? -24.381 -3.619 38.755 1.00 91.44 268 MET A O 1
ATOM 2275 N N . GLN A 1 269 ? -24.952 -3.335 40.898 1.00 89.69 269 GLN A N 1
ATOM 2276 C CA . GLN A 1 269 ? -24.498 -4.662 41.323 1.00 89.69 269 GLN A CA 1
ATOM 2277 C C . GLN A 1 269 ? -25.275 -5.799 40.646 1.00 89.69 269 GLN A C 1
ATOM 2279 O O . GLN A 1 269 ? -24.696 -6.849 40.377 1.00 89.69 269 GLN A O 1
ATOM 2284 N N . GLY A 1 270 ? -26.571 -5.610 40.389 1.00 90.62 270 GLY A N 1
ATOM 2285 C CA . GLY A 1 270 ? -27.427 -6.566 39.692 1.00 90.62 270 GLY A CA 1
ATOM 2286 C C . GLY A 1 270 ? -27.032 -6.763 38.231 1.00 90.62 270 GLY A C 1
ATOM 2287 O O . GLY A 1 270 ? -26.929 -7.906 37.793 1.00 90.62 270 GLY A O 1
ATOM 2288 N N . GLU A 1 271 ? -26.747 -5.677 37.510 1.00 90.56 271 GLU A N 1
ATOM 2289 C CA . GLU A 1 271 ? -26.326 -5.718 36.102 1.00 90.56 271 GLU A CA 1
ATOM 2290 C C . GLU A 1 271 ? -25.050 -6.568 35.935 1.00 90.56 271 GLU A C 1
ATOM 2292 O O . GLU A 1 271 ? -25.031 -7.516 35.145 1.00 90.56 271 GLU A O 1
ATOM 2297 N N . TRP A 1 272 ? -24.042 -6.360 36.794 1.00 90.69 272 TRP A N 1
ATOM 2298 C CA . TRP A 1 272 ? -22.778 -7.115 36.771 1.00 90.69 272 TRP A CA 1
ATOM 2299 C C . TRP A 1 272 ? -22.895 -8.615 37.074 1.00 90.69 272 TRP A C 1
ATOM 2301 O O . TRP A 1 272 ? -21.961 -9.358 36.774 1.00 90.69 272 TRP A O 1
ATOM 2311 N N . LYS A 1 273 ? -24.005 -9.099 37.652 1.00 87.38 273 LYS A N 1
ATOM 2312 C CA . LYS A 1 273 ? -24.184 -10.543 37.917 1.00 87.38 273 LYS A CA 1
ATOM 2313 C C . LYS A 1 273 ? -24.320 -11.364 36.638 1.00 87.38 273 LYS A C 1
ATOM 2315 O O . LYS A 1 273 ? -24.036 -12.557 36.659 1.00 87.38 273 LYS A O 1
ATOM 2320 N N . THR A 1 274 ? -24.784 -10.740 35.559 1.00 86.94 274 THR A N 1
ATOM 2321 C CA . THR A 1 274 ? -25.058 -11.416 34.281 1.00 86.94 274 THR A CA 1
ATOM 2322 C C . THR A 1 274 ? -23.935 -11.266 33.261 1.00 86.94 274 THR A C 1
ATOM 2324 O O . THR A 1 274 ? -23.903 -12.013 32.290 1.00 86.94 274 THR A O 1
ATOM 2327 N N . VAL A 1 275 ? -22.992 -10.349 33.495 1.00 90.94 275 VAL A N 1
ATOM 2328 C CA . VAL A 1 275 ? -21.914 -10.042 32.550 1.00 90.94 275 VAL A CA 1
ATOM 2329 C C . VAL A 1 275 ? -20.856 -11.148 32.568 1.00 90.94 275 VAL A C 1
ATOM 2331 O O . VAL A 1 275 ? -20.284 -11.470 33.617 1.00 90.94 275 VAL A O 1
ATOM 2334 N N . GLN A 1 276 ? -20.582 -11.707 31.391 1.00 90.00 276 GLN A N 1
ATOM 2335 C CA . GLN A 1 276 ? -19.619 -12.783 31.168 1.00 90.00 276 GLN A CA 1
ATOM 2336 C C . GLN A 1 276 ? -18.585 -12.374 30.118 1.00 90.00 276 GLN A C 1
ATOM 2338 O O . GLN A 1 276 ? -18.886 -11.596 29.218 1.00 90.00 276 GLN A O 1
ATOM 2343 N N . PHE A 1 277 ? -17.372 -12.905 30.238 1.00 88.88 277 PHE A N 1
ATOM 2344 C CA . PHE A 1 277 ? -16.356 -12.805 29.201 1.00 88.88 277 PHE A CA 1
ATOM 2345 C C . PHE A 1 277 ? -16.686 -13.730 28.031 1.00 88.88 277 PHE A C 1
ATOM 2347 O O . PHE A 1 277 ? -16.914 -14.924 28.229 1.00 88.88 277 PHE A O 1
ATOM 2354 N N . GLU A 1 278 ? -16.641 -13.194 26.813 1.00 88.06 278 GLU A N 1
ATOM 2355 C CA . GLU A 1 278 ? -16.680 -13.997 25.595 1.00 88.06 278 GLU A CA 1
ATOM 2356 C C . GLU A 1 278 ? -15.267 -14.459 25.226 1.00 88.06 278 GLU A C 1
ATOM 2358 O O . GLU A 1 278 ? -14.333 -13.660 25.113 1.00 88.06 278 GLU A O 1
ATOM 2363 N N . LEU A 1 279 ? -15.111 -15.770 25.041 1.00 87.81 279 LEU A N 1
ATOM 2364 C CA . LEU A 1 279 ? -13.835 -16.411 24.743 1.00 87.81 279 LEU A CA 1
ATOM 2365 C C . LEU A 1 279 ? -13.876 -17.049 23.353 1.00 87.81 279 LEU A C 1
ATOM 2367 O O . LEU A 1 279 ? -14.772 -17.837 23.052 1.00 87.81 279 LEU A O 1
ATOM 2371 N N . SER A 1 280 ? -12.897 -16.731 22.506 1.00 85.81 280 SER A N 1
ATOM 2372 C CA . SER A 1 280 ? -12.697 -17.381 21.207 1.00 85.81 280 SER A CA 1
ATOM 2373 C C . SER A 1 280 ? -11.585 -18.428 21.279 1.00 85.81 280 SER A C 1
ATOM 2375 O O . SER A 1 280 ? -10.553 -18.140 21.889 1.00 85.81 280 SER A O 1
ATOM 2377 N N . PRO A 1 281 ? -11.738 -19.600 20.640 1.00 86.56 281 PRO A N 1
ATOM 2378 C CA . PRO A 1 281 ? -10.679 -20.603 20.587 1.00 86.56 281 PRO A CA 1
ATOM 2379 C C . PRO A 1 281 ? -9.489 -20.104 19.750 1.00 86.56 281 PRO A C 1
ATOM 2381 O O . PRO A 1 281 ? -9.681 -19.477 18.707 1.00 86.56 281 PRO A O 1
ATOM 2384 N N . TYR A 1 282 ? -8.274 -20.396 20.210 1.00 82.50 282 TYR A N 1
ATOM 2385 C CA . TYR A 1 282 ? -7.007 -20.132 19.527 1.00 82.50 282 TYR A CA 1
ATOM 2386 C C . TYR A 1 282 ? -6.057 -21.306 19.772 1.00 82.50 282 TYR A C 1
ATOM 2388 O O . TYR A 1 282 ? -5.567 -21.472 20.889 1.00 82.50 282 TYR A O 1
ATOM 2396 N N . GLU A 1 283 ? -5.823 -22.116 18.739 1.00 80.44 283 GLU A N 1
ATOM 2397 C CA . GLU A 1 283 ? -5.064 -23.371 18.837 1.00 80.44 283 GLU A CA 1
ATOM 2398 C C . GLU A 1 283 ? -5.532 -24.240 20.023 1.00 80.44 283 GLU A C 1
ATOM 2400 O O . GLU A 1 283 ? -6.688 -24.666 20.050 1.00 80.44 283 GLU A O 1
ATOM 2405 N N . ASP A 1 284 ? -4.661 -24.451 21.017 1.00 80.19 284 ASP A N 1
ATOM 2406 C CA . ASP A 1 284 ? -4.910 -25.229 22.237 1.00 80.19 284 ASP A CA 1
ATOM 2407 C C . ASP A 1 284 ? -5.387 -24.370 23.435 1.00 80.19 284 ASP A C 1
ATOM 2409 O O . ASP A 1 284 ? -5.505 -24.864 24.559 1.00 80.19 284 ASP A O 1
ATOM 2413 N N . THR A 1 285 ? -5.630 -23.068 23.243 1.00 85.88 285 THR A N 1
ATOM 2414 C CA . THR A 1 285 ? -6.072 -22.122 24.285 1.00 85.88 285 THR A CA 1
ATOM 2415 C C . THR A 1 285 ? -7.243 -21.243 23.812 1.00 85.88 285 THR A C 1
ATOM 2417 O O . THR A 1 285 ? -7.863 -21.492 22.781 1.00 85.88 285 THR A O 1
ATOM 2420 N N . HIS A 1 286 ? -7.602 -20.227 24.599 1.00 85.69 286 HIS A N 1
ATOM 2421 C CA . HIS A 1 286 ? -8.641 -19.249 24.280 1.00 85.69 286 HIS A CA 1
ATOM 2422 C C . HIS A 1 286 ? -8.082 -17.821 24.334 1.00 85.69 286 HIS A C 1
ATOM 2424 O O . HIS A 1 286 ? -7.050 -17.574 24.960 1.00 85.69 286 HIS A O 1
ATOM 2430 N N . MET A 1 287 ? -8.792 -16.878 23.715 1.00 88.00 287 MET A N 1
ATOM 2431 C CA . MET A 1 287 ? -8.545 -15.433 23.767 1.00 88.00 287 MET A CA 1
ATOM 2432 C C . MET A 1 287 ? -9.832 -14.686 24.124 1.00 88.00 287 MET A C 1
ATOM 2434 O O . MET A 1 287 ? -10.925 -15.147 23.799 1.00 88.00 287 MET A O 1
ATOM 2438 N N . LEU A 1 288 ? -9.710 -13.531 24.778 1.00 87.81 288 LEU A N 1
ATOM 2439 C CA . LEU A 1 288 ? -10.823 -12.614 25.013 1.00 87.81 288 LEU A CA 1
ATOM 2440 C C . LEU A 1 288 ? -11.277 -11.975 23.700 1.00 87.81 288 LEU A C 1
ATOM 2442 O O . LEU A 1 288 ? -10.454 -11.464 22.936 1.00 87.81 288 LEU A O 1
ATOM 2446 N N . LYS A 1 289 ? -12.593 -11.962 23.481 1.00 84.19 289 LYS A N 1
ATOM 2447 C CA . LYS A 1 289 ? -13.252 -11.364 22.319 1.00 84.19 289 LYS A CA 1
ATOM 2448 C C . LYS A 1 289 ? -14.294 -10.332 22.770 1.00 84.19 289 LYS A C 1
ATOM 2450 O O . LYS A 1 289 ? -14.904 -10.504 23.818 1.00 84.19 289 LYS A O 1
ATOM 2455 N N . SER A 1 290 ? -14.494 -9.281 21.968 1.00 74.12 290 SER A N 1
ATOM 2456 C CA . SER A 1 290 ? -15.605 -8.319 22.101 1.00 74.12 290 SER A CA 1
ATOM 2457 C C . SER A 1 290 ? -15.767 -7.721 23.509 1.00 74.12 290 SER A C 1
ATOM 2459 O O . SER A 1 290 ? -16.818 -7.828 24.134 1.00 74.12 290 SER A O 1
ATOM 2461 N N . VAL A 1 291 ? -14.711 -7.086 24.026 1.00 85.19 291 VAL A N 1
ATOM 2462 C CA . VAL A 1 291 ? -14.689 -6.530 25.396 1.00 85.19 291 VAL A CA 1
ATOM 2463 C C . VAL A 1 291 ? -15.230 -5.090 25.464 1.00 85.19 291 VAL A C 1
ATOM 2465 O O . VAL A 1 291 ? -15.337 -4.530 26.554 1.00 85.19 291 VAL A O 1
ATOM 2468 N N . ASP A 1 292 ? -15.595 -4.495 24.325 1.00 83.94 292 ASP A N 1
ATOM 2469 C CA . ASP A 1 292 ? -16.004 -3.086 24.208 1.00 83.94 292 ASP A CA 1
ATOM 2470 C C . ASP A 1 292 ? -17.252 -2.770 25.048 1.00 83.94 292 ASP A C 1
ATOM 2472 O O . ASP A 1 292 ? -17.263 -1.801 25.807 1.00 83.94 292 ASP A O 1
ATOM 2476 N N . ASP A 1 293 ? -18.269 -3.637 25.006 1.00 87.12 293 ASP A N 1
ATOM 2477 C CA . ASP A 1 293 ? -19.497 -3.476 25.800 1.00 87.12 293 ASP A CA 1
ATOM 2478 C C . ASP A 1 293 ? -19.208 -3.533 27.312 1.00 87.12 293 ASP A C 1
ATOM 2480 O O . ASP A 1 293 ? -19.809 -2.809 28.112 1.00 87.12 293 ASP A O 1
ATOM 2484 N N . ILE A 1 294 ? -18.245 -4.372 27.716 1.00 89.62 294 ILE A N 1
ATOM 2485 C CA . ILE A 1 294 ? -17.801 -4.493 29.110 1.00 89.62 294 ILE A CA 1
ATOM 2486 C C . ILE A 1 294 ? -17.059 -3.220 29.535 1.00 89.62 294 ILE A C 1
ATOM 2488 O O . ILE A 1 294 ? -17.289 -2.732 30.643 1.00 89.62 294 ILE A O 1
ATOM 2492 N N . GLN A 1 295 ? -16.192 -2.674 28.676 1.00 89.25 295 GLN A N 1
ATOM 2493 C CA . GLN A 1 295 ? -15.476 -1.420 28.931 1.00 89.25 295 GLN A CA 1
ATOM 2494 C C . GLN A 1 295 ? -16.441 -0.235 29.041 1.00 89.25 295 GLN A C 1
ATOM 2496 O O . GLN A 1 295 ? -16.359 0.527 30.004 1.00 89.25 295 GLN A O 1
ATOM 2501 N N . GLN A 1 296 ? -17.416 -0.131 28.134 1.00 91.25 296 GLN A N 1
ATOM 2502 C CA . GLN A 1 296 ? -18.427 0.923 28.171 1.00 91.25 296 GLN A CA 1
ATOM 2503 C C . GLN A 1 296 ? -19.259 0.863 29.461 1.00 91.25 296 GLN A C 1
ATOM 2505 O O . GLN A 1 296 ? -19.425 1.877 30.143 1.00 91.25 296 GLN A O 1
ATOM 2510 N N . LEU A 1 297 ? -19.737 -0.329 29.845 1.00 92.38 297 LEU A N 1
ATOM 2511 C CA . LEU A 1 297 ? -20.478 -0.515 31.096 1.00 92.38 297 LEU A CA 1
ATOM 2512 C C . LEU A 1 297 ? -19.622 -0.167 32.326 1.00 92.38 297 LEU A C 1
ATOM 2514 O O . LEU A 1 297 ? -20.122 0.394 33.307 1.00 92.38 297 LEU A O 1
ATOM 2518 N N . LEU A 1 298 ? -18.332 -0.505 32.284 1.00 92.81 298 LEU A N 1
ATOM 2519 C CA . LEU A 1 298 ? -17.381 -0.222 33.351 1.00 92.81 298 LEU A CA 1
ATOM 2520 C C . LEU A 1 298 ? -17.159 1.275 33.549 1.00 92.81 298 LEU A C 1
ATOM 2522 O O . LEU A 1 298 ? -17.290 1.751 34.679 1.00 92.81 298 LEU A O 1
ATOM 2526 N N . ASP A 1 299 ? -16.880 2.013 32.479 1.00 91.69 299 ASP A N 1
ATOM 2527 C CA . ASP A 1 299 ? -16.640 3.454 32.543 1.00 91.69 299 ASP A CA 1
ATOM 2528 C C . ASP A 1 299 ? -17.891 4.215 33.006 1.00 91.69 299 ASP A C 1
ATOM 2530 O O . ASP A 1 299 ? -17.809 5.068 33.901 1.00 91.69 299 ASP A O 1
ATOM 2534 N N . ASP A 1 300 ? -19.069 3.825 32.511 1.00 93.69 300 ASP A N 1
ATOM 2535 C CA . ASP A 1 300 ? -20.356 4.358 32.963 1.00 93.69 300 ASP A CA 1
ATOM 2536 C C . ASP A 1 300 ? -20.570 4.138 34.469 1.00 93.69 300 ASP A C 1
ATOM 2538 O O . ASP A 1 300 ? -21.008 5.039 35.195 1.00 93.69 300 ASP A O 1
ATOM 2542 N N . HIS A 1 301 ? -20.275 2.936 34.973 1.00 93.62 301 HIS A N 1
ATOM 2543 C CA . HIS A 1 301 ? -20.455 2.599 36.387 1.00 93.62 301 HIS A CA 1
ATOM 2544 C C . HIS A 1 301 ? -19.402 3.241 37.291 1.00 93.62 301 HIS A C 1
ATOM 2546 O O . HIS A 1 301 ? -19.731 3.602 38.427 1.00 93.62 301 HIS A O 1
ATOM 2552 N N . ILE A 1 302 ? -18.182 3.472 36.803 1.00 92.25 302 ILE A N 1
ATOM 2553 C CA . ILE A 1 302 ? -17.163 4.254 37.512 1.00 92.25 302 ILE A CA 1
ATOM 2554 C C . ILE A 1 302 ? -17.627 5.710 37.661 1.00 92.25 302 ILE A C 1
ATOM 2556 O O . ILE A 1 302 ? -17.634 6.227 38.782 1.00 92.25 302 ILE A O 1
ATOM 2560 N N . LEU A 1 303 ? -18.099 6.350 36.583 1.00 92.62 303 LEU A N 1
ATOM 2561 C CA . LEU A 1 303 ? -18.611 7.729 36.608 1.00 92.62 303 LEU A CA 1
ATOM 2562 C C . LEU A 1 303 ? -19.824 7.889 37.537 1.00 92.62 303 LEU A C 1
ATOM 2564 O O . LEU A 1 303 ? -19.872 8.810 38.363 1.00 92.62 303 LEU A O 1
ATOM 2568 N N . LYS A 1 304 ? -20.793 6.965 37.460 1.00 91.25 304 LYS A N 1
ATOM 2569 C CA . LYS A 1 304 ? -21.954 6.944 38.370 1.00 91.25 304 LYS A CA 1
ATOM 2570 C C . LYS A 1 304 ? -21.509 6.790 39.824 1.00 91.25 304 LYS A C 1
ATOM 2572 O O . LYS A 1 304 ? -21.969 7.537 40.686 1.00 91.25 304 LYS A O 1
ATOM 2577 N N . THR A 1 305 ? -20.572 5.881 40.097 1.00 91.75 305 THR A N 1
ATOM 2578 C CA . THR A 1 305 ? -20.072 5.632 41.456 1.00 91.75 305 THR A CA 1
ATOM 2579 C C . THR A 1 305 ? -19.358 6.857 42.035 1.00 91.75 305 THR A C 1
ATOM 2581 O O . THR A 1 305 ? -19.615 7.225 43.182 1.00 91.75 305 THR A O 1
ATOM 2584 N N . GLN A 1 306 ? -18.533 7.544 41.240 1.00 89.50 306 GLN A N 1
ATOM 2585 C CA . GLN A 1 306 ? -17.879 8.795 41.645 1.00 89.50 306 GLN A CA 1
ATOM 2586 C C . GLN A 1 306 ? -18.891 9.909 41.941 1.00 89.50 306 GLN A C 1
ATOM 2588 O O . GLN A 1 306 ? -18.785 10.588 42.963 1.00 89.50 306 GLN A O 1
ATOM 2593 N N . THR A 1 307 ? -19.917 10.053 41.098 1.00 90.31 307 THR A N 1
ATOM 2594 C CA . THR A 1 307 ? -20.992 11.039 41.300 1.00 90.31 307 THR A CA 1
ATOM 2595 C C . THR A 1 307 ? -21.751 10.775 42.604 1.00 90.31 307 THR A C 1
ATOM 2597 O O . THR A 1 307 ? -22.035 11.695 43.370 1.00 90.31 307 THR A O 1
ATOM 2600 N N . MET A 1 308 ? -22.040 9.506 42.900 1.00 88.00 308 MET A N 1
ATOM 2601 C CA . MET A 1 308 ? -22.735 9.098 44.122 1.00 88.00 308 MET A CA 1
ATOM 2602 C C . MET A 1 308 ? -21.875 9.282 45.383 1.00 88.00 308 MET A C 1
ATOM 2604 O O . MET A 1 308 ? -22.413 9.675 46.417 1.00 88.00 308 MET A O 1
ATOM 2608 N N . LEU A 1 309 ? -20.554 9.069 45.306 1.00 88.00 309 LEU A N 1
ATOM 2609 C CA . LEU A 1 309 ? -19.615 9.377 46.397 1.00 88.00 309 LEU A CA 1
ATOM 2610 C C . LEU A 1 309 ? -19.551 10.880 46.715 1.00 88.00 309 LEU A C 1
ATOM 2612 O O . LEU A 1 309 ? -19.311 11.245 47.863 1.00 88.00 309 LEU A O 1
ATOM 2616 N N . GLY A 1 310 ? -19.807 11.747 45.730 1.00 85.56 310 GLY A N 1
ATOM 2617 C CA . GLY A 1 310 ? -19.915 13.198 45.920 1.00 85.56 310 GLY A CA 1
ATOM 2618 C C . GLY A 1 310 ? -21.228 13.665 46.565 1.00 85.56 310 GLY A C 1
ATOM 2619 O O . GLY A 1 310 ? -21.365 14.844 46.891 1.00 85.56 310 GLY A O 1
ATOM 2620 N N . SER A 1 311 ? -22.207 12.774 46.758 1.00 88.31 311 SER A N 1
ATOM 2621 C CA . SER A 1 311 ? -23.509 13.127 47.328 1.00 88.31 311 SER A CA 1
ATOM 2622 C C . SER A 1 311 ? -23.434 13.342 48.848 1.00 88.31 311 SER A C 1
ATOM 2624 O O . SER A 1 311 ? -22.932 12.475 49.564 1.00 88.31 311 SER A O 1
ATOM 2626 N N . PRO A 1 312 ? -24.035 14.412 49.404 1.00 83.50 312 PRO A N 1
ATOM 2627 C CA . PRO A 1 312 ? -24.051 14.654 50.852 1.00 83.50 312 PRO A CA 1
ATOM 2628 C C . PRO A 1 312 ? -24.892 13.627 51.640 1.00 83.50 312 PRO A C 1
ATOM 2630 O O . PRO A 1 312 ? -24.842 13.591 52.871 1.00 83.50 312 PRO A O 1
ATOM 2633 N N . TYR A 1 313 ? -25.662 12.781 50.947 1.00 85.44 313 TYR A N 1
ATOM 2634 C CA . TYR A 1 313 ? -26.544 11.764 51.530 1.00 85.44 313 TYR A CA 1
ATOM 2635 C C . TYR A 1 313 ? -25.902 10.364 51.605 1.00 85.44 313 TYR A C 1
ATOM 2637 O O . TYR A 1 313 ? -26.554 9.421 52.041 1.00 85.44 313 TYR A O 1
ATOM 2645 N N . ILE A 1 314 ? -24.631 10.204 51.209 1.00 86.38 314 ILE A N 1
ATOM 2646 C CA . ILE A 1 314 ? -23.961 8.891 51.101 1.00 86.38 314 ILE A CA 1
ATOM 2647 C C . ILE A 1 314 ? -23.516 8.293 52.447 1.00 86.38 314 ILE A C 1
ATOM 2649 O O . ILE A 1 314 ? -23.154 7.123 52.515 1.00 86.38 314 ILE A O 1
ATOM 2653 N N . LYS A 1 315 ? -23.530 9.073 53.534 1.00 84.81 315 LYS A N 1
ATOM 2654 C CA . LYS A 1 315 ? -22.798 8.776 54.780 1.00 84.81 315 LYS A CA 1
ATOM 2655 C C . LYS A 1 315 ? -23.028 7.371 55.361 1.00 84.81 315 LYS A C 1
ATOM 2657 O O . LYS A 1 315 ? -22.088 6.786 55.886 1.00 84.81 315 LYS A O 1
ATOM 2662 N N . ALA A 1 316 ? -24.236 6.806 55.285 1.00 80.12 316 ALA A N 1
ATOM 2663 C CA . ALA A 1 316 ? -24.477 5.460 55.820 1.00 80.12 316 ALA A CA 1
ATOM 2664 C C . ALA A 1 316 ? -24.016 4.319 54.895 1.00 80.12 316 ALA A C 1
ATOM 2666 O O . ALA A 1 316 ? -23.858 3.195 55.363 1.00 80.12 316 ALA A O 1
ATOM 2667 N N . MET A 1 317 ? -23.801 4.600 53.607 1.00 83.50 317 MET A N 1
ATOM 2668 C CA . MET A 1 317 ? -23.372 3.640 52.583 1.00 83.50 317 MET A CA 1
ATOM 2669 C C . MET A 1 317 ? -21.956 3.912 52.064 1.00 83.50 317 MET A C 1
ATOM 2671 O O . MET A 1 317 ? -21.464 3.184 51.207 1.00 83.50 317 MET A O 1
ATOM 2675 N N . GLU A 1 318 ? -21.280 4.939 52.581 1.00 85.38 318 GLU A N 1
ATOM 2676 C CA . GLU A 1 318 ? -19.980 5.398 52.090 1.00 85.38 318 GLU A CA 1
ATOM 2677 C C . GLU A 1 318 ? -18.945 4.267 52.043 1.00 85.38 318 GLU A C 1
ATOM 2679 O O . GLU A 1 318 ? -18.246 4.108 51.045 1.00 85.38 318 GLU A O 1
ATOM 2684 N N . MET A 1 319 ? -18.893 3.426 53.079 1.00 88.38 319 MET A N 1
ATOM 2685 C CA . MET A 1 319 ? -17.983 2.278 53.120 1.00 88.38 319 MET A CA 1
ATOM 2686 C C . MET A 1 319 ? -18.282 1.263 52.006 1.00 88.38 319 MET A C 1
ATOM 2688 O O . MET A 1 319 ? -17.363 0.820 51.321 1.00 88.38 319 MET A O 1
ATOM 2692 N N . GLN A 1 320 ? -19.556 0.922 51.791 1.00 87.19 320 GLN A N 1
ATOM 2693 C CA . GLN A 1 320 ? -19.962 -0.007 50.729 1.00 87.19 320 GLN A CA 1
ATOM 2694 C C . GLN A 1 320 ? -19.668 0.573 49.343 1.00 87.19 320 GLN A C 1
ATOM 2696 O O . GLN A 1 320 ? -19.205 -0.140 48.455 1.00 87.19 320 GLN A O 1
ATOM 2701 N N . MET A 1 321 ? -19.890 1.876 49.170 1.00 87.75 321 MET A N 1
ATOM 2702 C CA . MET A 1 321 ? -19.666 2.564 47.906 1.00 87.75 321 MET A CA 1
ATOM 2703 C C . MET A 1 321 ? -18.179 2.698 47.569 1.00 87.75 321 MET A C 1
ATOM 2705 O O . MET A 1 321 ? -17.791 2.523 46.416 1.00 87.75 321 MET A O 1
ATOM 2709 N N . ARG A 1 322 ? -17.325 2.933 48.574 1.00 89.12 322 ARG A N 1
ATOM 2710 C CA . ARG A 1 322 ? -15.863 2.911 48.414 1.00 89.12 322 ARG A CA 1
ATOM 2711 C C . ARG A 1 322 ? -15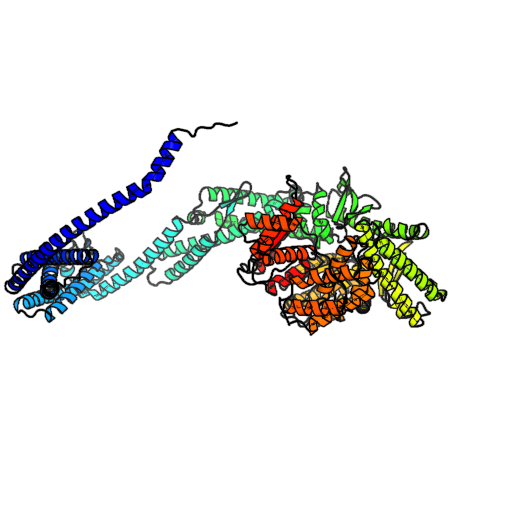.366 1.524 48.010 1.00 89.12 322 ARG A C 1
ATOM 2713 O O . ARG A 1 322 ? -14.644 1.419 47.026 1.00 89.12 322 ARG A O 1
ATOM 2720 N N . GLN A 1 323 ? -15.827 0.466 48.681 1.00 89.56 323 GLN A N 1
ATOM 2721 C C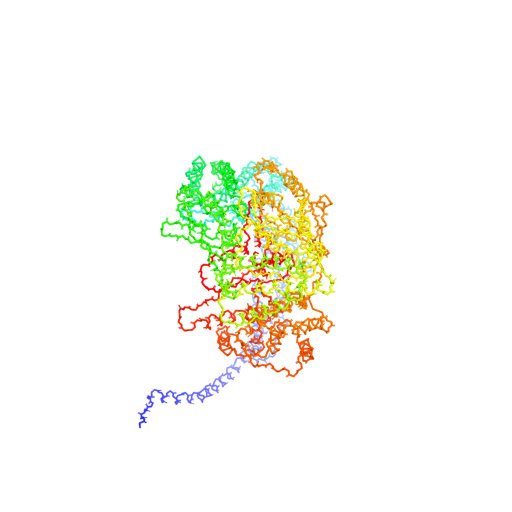A . GLN A 1 323 ? -15.496 -0.915 48.301 1.00 89.56 323 GLN A CA 1
ATOM 2722 C C . GLN A 1 323 ? -15.965 -1.250 46.878 1.00 89.56 323 GLN A C 1
ATOM 2724 O O . GLN A 1 323 ? -15.268 -1.936 46.134 1.00 89.56 323 GLN A O 1
ATOM 2729 N N . TRP A 1 324 ? -17.143 -0.766 46.477 1.00 91.31 324 TRP A N 1
ATOM 2730 C CA . TRP A 1 324 ? -17.642 -0.925 45.113 1.00 91.31 324 TRP A CA 1
ATOM 2731 C C . TRP A 1 324 ? -16.767 -0.191 44.089 1.00 91.31 324 TRP A C 1
ATOM 2733 O O . TRP A 1 324 ? -16.375 -0.780 43.084 1.00 91.31 324 TRP A O 1
ATOM 2743 N N . SER A 1 325 ? -16.386 1.054 44.381 1.00 90.12 325 SER A N 1
ATOM 2744 C CA . SER A 1 325 ? -15.472 1.834 43.545 1.00 90.12 325 SER A CA 1
ATOM 2745 C C . SER A 1 325 ? -14.115 1.149 43.384 1.00 90.12 325 SER A C 1
ATOM 2747 O O . SER A 1 325 ? -13.601 1.075 42.271 1.00 90.12 325 SER A O 1
ATOM 2749 N N . GLU A 1 326 ? -13.536 0.628 44.468 1.00 89.94 326 GLU A N 1
ATOM 2750 C CA . GLU A 1 326 ? -12.265 -0.105 44.429 1.00 89.94 326 GLU A CA 1
ATOM 2751 C C . GLU A 1 326 ? -12.361 -1.352 43.542 1.00 89.94 326 GLU A C 1
ATOM 2753 O O . GLU A 1 326 ? -11.457 -1.615 42.750 1.00 89.94 326 GLU A O 1
ATOM 2758 N N . ARG A 1 327 ? -13.481 -2.085 43.603 1.00 89.88 327 ARG A N 1
ATOM 2759 C CA . ARG A 1 327 ? -13.728 -3.257 42.748 1.00 89.88 327 ARG A CA 1
ATOM 2760 C C . ARG A 1 327 ? -13.799 -2.898 41.264 1.00 89.88 327 ARG A C 1
ATOM 2762 O O . ARG A 1 327 ? -13.193 -3.597 40.456 1.00 89.88 327 ARG A O 1
ATOM 2769 N N . LEU A 1 328 ? -14.502 -1.821 40.903 1.00 91.69 328 LEU A N 1
ATOM 2770 C CA . LEU A 1 328 ? -14.606 -1.373 39.508 1.00 91.69 328 LEU A CA 1
ATOM 2771 C C . LEU A 1 328 ? -13.260 -0.871 38.967 1.00 91.69 328 LEU A C 1
ATOM 2773 O O . LEU A 1 328 ? -12.850 -1.261 37.878 1.00 91.69 328 LEU A O 1
ATOM 2777 N N . LEU A 1 329 ? -12.528 -0.069 39.746 1.00 91.25 329 LEU A N 1
ATOM 2778 C CA . LEU A 1 329 ? -11.196 0.406 39.352 1.00 91.25 329 LEU A CA 1
ATOM 2779 C C . LEU A 1 329 ? -10.206 -0.753 39.183 1.00 91.25 329 LEU A C 1
ATOM 2781 O O . LEU A 1 329 ? -9.410 -0.764 38.246 1.00 91.25 329 LEU A O 1
ATOM 2785 N N . ARG A 1 330 ? -10.290 -1.761 40.056 1.00 91.19 330 ARG A N 1
ATOM 2786 C CA . ARG A 1 330 ? -9.490 -2.980 39.944 1.00 91.19 330 ARG A CA 1
ATOM 2787 C C . ARG A 1 330 ? -9.825 -3.778 38.688 1.00 91.19 330 ARG A C 1
ATOM 2789 O O . ARG A 1 330 ? -8.910 -4.246 38.019 1.00 91.19 330 ARG A O 1
ATOM 2796 N N . LEU A 1 331 ? -11.110 -3.921 38.360 1.00 91.25 331 LEU A N 1
ATOM 2797 C CA . LEU A 1 331 ? -11.542 -4.562 37.120 1.00 91.25 331 LEU A CA 1
ATOM 2798 C C . LEU A 1 331 ? -10.993 -3.819 35.893 1.00 91.25 331 LEU A C 1
ATOM 2800 O O . LEU A 1 331 ? -10.511 -4.476 34.975 1.00 91.25 331 LEU A O 1
ATOM 2804 N N . ARG A 1 332 ? -10.978 -2.478 35.904 1.00 92.00 332 ARG A N 1
ATOM 2805 C CA . ARG A 1 332 ? -10.409 -1.678 34.806 1.00 92.00 332 ARG A CA 1
ATOM 2806 C C . ARG A 1 332 ? -8.930 -1.980 34.595 1.00 92.00 332 ARG A C 1
ATOM 2808 O O . ARG A 1 332 ? -8.529 -2.313 33.487 1.00 92.00 332 ARG A O 1
ATOM 2815 N N . ALA A 1 333 ? -8.152 -1.961 35.678 1.00 92.19 333 ALA A N 1
ATOM 2816 C CA . ALA A 1 333 ? -6.730 -2.291 35.632 1.00 92.19 333 ALA A CA 1
ATOM 2817 C C . ALA A 1 333 ? -6.479 -3.729 35.143 1.00 92.19 333 ALA A C 1
ATOM 2819 O O . ALA A 1 333 ? -5.554 -3.966 34.374 1.00 92.19 333 ALA A O 1
ATOM 2820 N N . ILE A 1 334 ? -7.313 -4.694 35.555 1.00 92.06 334 ILE A N 1
ATOM 2821 C CA . ILE A 1 334 ? -7.221 -6.079 35.072 1.00 92.06 334 ILE A CA 1
ATOM 2822 C C . ILE A 1 334 ? -7.483 -6.145 33.568 1.00 92.06 334 ILE A C 1
ATOM 2824 O O . ILE A 1 334 ? -6.719 -6.795 32.871 1.00 92.06 334 ILE A O 1
ATOM 2828 N N . LEU A 1 335 ? -8.538 -5.496 33.068 1.00 90.94 335 LEU A N 1
ATOM 2829 C CA . LEU A 1 335 ? -8.874 -5.508 31.642 1.00 90.94 335 LEU A CA 1
ATOM 2830 C C . LEU A 1 335 ? -7.772 -4.876 30.787 1.00 90.94 335 LEU A C 1
ATOM 2832 O O . LEU A 1 335 ? -7.389 -5.460 29.776 1.00 90.94 335 LEU A O 1
ATOM 2836 N N . GLU A 1 336 ? -7.245 -3.723 31.205 1.00 89.56 336 GLU A N 1
ATOM 2837 C CA . GLU A 1 336 ? -6.146 -3.033 30.517 1.00 89.56 336 GLU A CA 1
ATOM 2838 C C . GLU A 1 336 ? -4.891 -3.926 30.437 1.00 89.56 336 GLU A C 1
ATOM 2840 O O . GLU A 1 336 ? -4.364 -4.167 29.349 1.00 89.56 336 GLU A O 1
ATOM 2845 N N . GLU A 1 337 ? -4.441 -4.485 31.567 1.00 92.88 337 GLU A N 1
ATOM 2846 C CA . GLU A 1 337 ? -3.243 -5.336 31.614 1.00 92.88 337 GLU A CA 1
ATOM 2847 C C . GLU A 1 337 ? -3.452 -6.697 30.927 1.00 92.88 337 GLU A C 1
ATOM 2849 O O . GLU A 1 337 ? -2.529 -7.217 30.298 1.00 92.88 337 GLU A O 1
ATOM 2854 N N . TRP A 1 338 ? -4.656 -7.273 30.992 1.00 92.56 338 TRP A N 1
ATOM 2855 C CA . TRP A 1 338 ? -4.982 -8.534 30.318 1.00 92.56 338 TRP A CA 1
ATOM 2856 C C . TRP A 1 338 ? -4.962 -8.360 28.800 1.00 92.56 338 TRP A C 1
ATOM 2858 O O . TRP A 1 338 ? -4.297 -9.134 28.116 1.00 92.56 338 TRP A O 1
ATOM 2868 N N . LEU A 1 339 ? -5.609 -7.321 28.261 1.00 89.50 339 LEU A N 1
ATOM 2869 C CA . LEU A 1 339 ? -5.585 -7.037 26.821 1.00 89.50 339 LEU A CA 1
ATOM 2870 C C . LEU A 1 339 ? -4.164 -6.743 26.323 1.00 89.50 339 LEU A C 1
ATOM 2872 O O . LEU A 1 339 ? -3.751 -7.268 25.289 1.00 89.50 339 LEU A O 1
ATOM 2876 N N . LYS A 1 340 ? -3.378 -5.979 27.092 1.00 88.75 340 LYS A N 1
ATOM 2877 C CA . LYS A 1 340 ? -1.963 -5.726 26.786 1.00 88.75 340 LYS A CA 1
ATOM 2878 C C . LYS A 1 340 ? -1.138 -7.019 26.746 1.00 88.75 340 LYS A C 1
ATOM 2880 O O . LYS A 1 340 ? -0.341 -7.211 25.823 1.00 88.75 340 LYS A O 1
ATOM 2885 N N . CYS A 1 341 ? -1.374 -7.918 27.703 1.00 92.19 341 CYS A N 1
ATOM 2886 C CA . CYS A 1 341 ? -0.721 -9.224 27.763 1.00 92.19 341 CYS A CA 1
ATOM 2887 C C . CYS A 1 341 ? -1.134 -10.103 26.587 1.00 92.19 341 CYS A C 1
ATOM 2889 O O . CYS A 1 341 ? -0.263 -10.692 25.957 1.00 92.19 341 CYS A O 1
ATOM 2891 N N . GLN A 1 342 ? -2.425 -10.128 26.243 1.00 91.12 342 GLN A N 1
ATOM 2892 C CA . GLN A 1 342 ? -2.951 -10.887 25.111 1.00 91.12 342 GLN A CA 1
ATOM 2893 C C . GLN A 1 342 ? -2.273 -10.486 23.803 1.00 91.12 342 GLN A C 1
ATOM 2895 O O . GLN A 1 342 ? -1.799 -11.358 23.086 1.00 91.12 342 GLN A O 1
ATOM 2900 N N . ASN A 1 343 ? -2.188 -9.185 23.515 1.00 85.31 343 ASN A N 1
ATOM 2901 C CA . ASN A 1 343 ? -1.599 -8.692 22.269 1.00 85.31 343 ASN A CA 1
ATOM 2902 C C . ASN A 1 343 ? -0.107 -9.041 22.177 1.00 85.31 343 ASN A C 1
ATOM 2904 O O . ASN A 1 343 ? 0.335 -9.634 21.195 1.00 85.31 343 ASN A O 1
ATOM 2908 N N . SER A 1 344 ? 0.652 -8.755 23.240 1.00 86.81 344 SER A N 1
ATOM 2909 C CA . SER A 1 344 ? 2.092 -9.051 23.299 1.00 86.81 344 SER A CA 1
ATOM 2910 C C . SER A 1 344 ? 2.378 -10.557 23.241 1.00 86.81 344 SER A C 1
ATOM 2912 O O . SER A 1 344 ? 3.311 -10.996 22.573 1.00 86.81 344 SER A O 1
ATOM 2914 N N . TRP A 1 345 ? 1.580 -11.367 23.948 1.00 90.81 345 TRP A N 1
ATOM 2915 C CA . TRP A 1 345 ? 1.706 -12.823 23.945 1.00 90.81 345 TRP A CA 1
ATOM 2916 C C . TRP A 1 345 ? 1.354 -13.400 22.577 1.00 90.81 345 TRP A C 1
ATOM 2918 O O . TRP A 1 345 ? 2.113 -14.216 22.072 1.00 90.81 345 TRP A O 1
ATOM 2928 N N . HIS A 1 346 ? 0.269 -12.940 21.950 1.00 84.62 346 HIS A N 1
ATOM 2929 C CA . HIS A 1 346 ? -0.165 -13.409 20.636 1.00 84.62 346 HIS A CA 1
ATOM 2930 C C . HIS A 1 346 ? 0.881 -13.141 19.546 1.00 84.62 346 HIS A C 1
ATOM 2932 O O . HIS A 1 346 ? 1.111 -14.005 18.709 1.00 84.62 346 HIS A O 1
ATOM 2938 N N . TYR A 1 347 ? 1.564 -11.992 19.588 1.00 82.25 347 TYR A N 1
ATOM 2939 C CA . TYR A 1 347 ? 2.678 -11.699 18.681 1.00 82.25 347 TYR A CA 1
ATOM 2940 C C . TYR A 1 347 ? 3.909 -12.587 18.946 1.00 82.25 347 TYR A C 1
ATOM 2942 O O . TYR A 1 347 ? 4.547 -13.077 18.016 1.00 82.25 347 TYR A O 1
ATOM 2950 N N . LEU A 1 348 ? 4.255 -12.811 20.219 1.00 85.56 348 LEU A N 1
ATOM 2951 C CA . LEU A 1 348 ? 5.451 -13.567 20.607 1.00 85.56 348 LEU A CA 1
ATOM 2952 C C . LEU A 1 348 ? 5.292 -15.091 20.532 1.00 85.56 348 LEU A C 1
ATOM 2954 O O . LEU A 1 348 ? 6.297 -15.795 20.430 1.00 85.56 348 LEU A O 1
ATOM 2958 N N . GLU A 1 349 ? 4.071 -15.610 20.599 1.00 86.38 349 GLU A N 1
ATOM 2959 C CA . GLU A 1 349 ? 3.801 -17.047 20.649 1.00 86.38 349 GLU A CA 1
ATOM 2960 C C . GLU A 1 349 ? 4.258 -17.788 19.382 1.00 86.38 349 GLU A C 1
ATOM 2962 O O . GLU A 1 349 ? 5.082 -18.699 19.530 1.00 86.38 349 GLU A O 1
ATOM 2967 N N . PRO A 1 350 ? 3.918 -17.337 18.157 1.00 81.25 350 PRO A N 1
ATOM 2968 C CA . PRO A 1 350 ? 4.440 -17.946 16.937 1.00 81.25 350 PRO A CA 1
ATOM 2969 C C . PRO A 1 350 ? 5.969 -17.865 16.855 1.00 81.25 350 PRO A C 1
ATOM 2971 O O . PRO A 1 350 ? 6.624 -18.821 16.447 1.00 81.25 350 PRO A O 1
ATOM 2974 N N . ILE A 1 351 ? 6.563 -16.757 17.314 1.00 81.94 351 ILE A N 1
ATOM 2975 C CA . ILE A 1 351 ? 8.015 -16.522 17.280 1.00 81.94 351 ILE A CA 1
ATOM 2976 C C . ILE A 1 351 ? 8.754 -17.520 18.176 1.00 81.94 351 ILE A C 1
ATOM 2978 O O . ILE A 1 351 ? 9.721 -18.156 17.758 1.00 81.94 351 ILE A O 1
ATOM 2982 N N . PHE A 1 352 ? 8.307 -17.664 19.422 1.00 85.25 352 PHE A N 1
ATOM 2983 C CA . PHE A 1 352 ? 8.937 -18.555 20.392 1.00 85.25 352 PHE A CA 1
ATOM 2984 C C . PHE A 1 352 ? 8.436 -19.997 20.300 1.00 85.25 352 PHE A C 1
ATOM 2986 O O . PHE A 1 352 ? 8.926 -20.833 21.053 1.00 85.25 352 PHE A O 1
ATOM 2993 N N . SER A 1 353 ? 7.527 -20.326 19.379 1.00 80.00 353 SER A N 1
ATOM 2994 C CA . SER A 1 353 ? 7.219 -21.715 19.011 1.00 80.00 353 SER A CA 1
ATOM 2995 C C . SER A 1 353 ? 8.370 -22.374 18.228 1.00 80.00 353 SER A C 1
ATOM 2997 O O . SER A 1 353 ? 8.597 -23.579 18.352 1.00 80.00 353 SER A O 1
ATOM 2999 N N . SER A 1 354 ? 9.160 -21.576 17.494 1.00 79.88 354 SER A N 1
ATOM 3000 C CA . SER A 1 354 ? 10.313 -22.037 16.715 1.00 79.88 354 SER A CA 1
ATOM 3001 C C . SER A 1 354 ? 11.459 -22.534 17.601 1.00 79.88 354 SER A C 1
ATOM 3003 O O . SER A 1 354 ? 11.996 -21.800 18.436 1.00 79.88 354 SER A O 1
ATOM 3005 N N . SER A 1 355 ? 11.932 -23.758 17.343 1.00 78.00 355 SER A N 1
ATOM 3006 C CA . SER A 1 355 ? 13.096 -24.323 18.037 1.00 78.00 355 SER A CA 1
ATOM 3007 C C . SER A 1 355 ? 14.391 -23.543 17.790 1.00 78.00 355 SER A C 1
ATOM 3009 O O . SER A 1 355 ? 15.254 -23.492 18.666 1.00 78.00 355 SER A O 1
ATOM 3011 N N . ASP A 1 356 ? 14.540 -22.936 16.611 1.00 75.75 356 ASP A N 1
ATOM 3012 C CA . ASP A 1 356 ? 15.767 -22.238 16.210 1.00 75.75 356 ASP A CA 1
ATOM 3013 C C . ASP A 1 356 ? 15.880 -20.873 16.910 1.00 75.75 356 ASP A C 1
ATOM 3015 O O . ASP A 1 356 ? 16.955 -20.485 17.389 1.00 75.75 356 ASP A O 1
ATOM 3019 N N . ILE A 1 357 ? 14.753 -20.170 17.061 1.00 80.12 357 ILE A N 1
ATOM 3020 C CA . ILE A 1 357 ? 14.684 -18.920 17.827 1.00 80.12 357 ILE A CA 1
ATOM 3021 C C . ILE A 1 357 ? 14.876 -19.201 19.321 1.00 80.12 357 ILE A C 1
ATOM 3023 O O . ILE A 1 357 ? 15.646 -18.496 19.980 1.00 80.12 357 ILE A O 1
ATOM 3027 N N . GLN A 1 358 ? 14.271 -20.271 19.850 1.00 83.31 358 GLN A N 1
ATOM 3028 C CA . GLN A 1 358 ? 14.501 -20.702 21.234 1.00 83.31 358 GLN A CA 1
ATOM 3029 C C . GLN A 1 358 ? 15.980 -21.018 21.509 1.00 83.31 358 GLN A C 1
ATOM 3031 O O . GLN A 1 358 ? 16.490 -20.667 22.574 1.00 83.31 358 GLN A O 1
ATOM 3036 N N . ALA A 1 359 ? 16.678 -21.648 20.558 1.00 82.38 359 ALA A N 1
ATOM 3037 C CA . ALA A 1 359 ? 18.108 -21.930 20.670 1.00 82.38 359 ALA A CA 1
ATOM 3038 C C . ALA A 1 359 ? 18.966 -20.653 20.609 1.00 82.38 359 ALA A C 1
ATOM 3040 O O . ALA A 1 359 ? 19.991 -20.568 21.286 1.00 82.38 359 ALA A O 1
ATOM 3041 N N . SER A 1 360 ? 18.537 -19.654 19.831 1.00 80.44 360 SER A N 1
ATOM 3042 C CA . SER A 1 360 ? 19.236 -18.370 19.681 1.00 80.44 360 SER A CA 1
ATOM 3043 C C . SER A 1 360 ? 19.046 -17.436 20.885 1.00 80.44 360 SER A C 1
ATOM 3045 O O . SER A 1 360 ? 19.960 -16.687 21.228 1.00 80.44 360 SER A O 1
ATOM 3047 N N . MET A 1 361 ? 17.880 -17.482 21.540 1.00 86.00 361 MET A N 1
ATOM 3048 C CA . MET A 1 361 ? 17.513 -16.634 22.686 1.00 86.00 361 MET A CA 1
ATOM 3049 C C . MET A 1 361 ? 16.979 -17.475 23.867 1.00 86.00 361 MET A C 1
ATOM 3051 O O . MET A 1 361 ? 15.791 -17.416 24.202 1.00 86.00 361 MET A O 1
ATOM 3055 N N . PRO A 1 362 ? 17.836 -18.278 24.532 1.00 89.00 362 PRO A N 1
ATOM 3056 C CA . PRO A 1 362 ? 17.392 -19.249 25.533 1.00 89.00 362 PRO A CA 1
ATOM 3057 C C . PRO A 1 362 ? 16.866 -18.602 26.822 1.00 89.00 362 PRO A C 1
ATOM 3059 O O . PRO A 1 362 ? 15.931 -19.118 27.435 1.00 89.00 362 PRO A O 1
ATOM 3062 N N . ALA A 1 363 ? 17.432 -17.467 27.245 1.00 90.19 363 ALA A N 1
ATOM 3063 C CA . ALA A 1 363 ? 16.994 -16.771 28.456 1.00 90.19 363 ALA A CA 1
ATOM 3064 C C . ALA A 1 363 ? 15.600 -16.146 28.276 1.00 90.19 363 ALA A C 1
ATOM 3066 O O . ALA A 1 363 ? 14.761 -16.201 29.175 1.00 90.19 363 ALA A O 1
ATOM 3067 N N . GLU A 1 364 ? 15.342 -15.563 27.109 1.00 90.81 364 GLU A N 1
ATOM 3068 C CA . GLU A 1 364 ? 14.056 -14.995 26.718 1.00 90.81 364 GLU A CA 1
ATOM 3069 C C . GLU A 1 364 ? 13.010 -16.094 26.501 1.00 90.81 364 GLU A C 1
ATOM 3071 O O . GLU A 1 364 ? 11.892 -15.954 26.992 1.00 90.81 364 GLU A O 1
ATOM 3076 N N . SER A 1 365 ? 13.391 -17.220 25.887 1.00 89.62 365 SER A N 1
ATOM 3077 C CA . SER A 1 365 ? 12.531 -18.402 25.740 1.00 89.62 365 SER A CA 1
ATOM 3078 C C . SER A 1 365 ? 12.040 -18.934 27.093 1.00 89.62 365 SER A C 1
ATOM 3080 O O . SER A 1 365 ? 10.847 -19.179 27.276 1.00 89.62 365 SER A O 1
ATOM 3082 N N . GLN A 1 366 ? 12.920 -19.017 28.100 1.00 90.75 366 GLN A N 1
ATOM 3083 C CA . GLN A 1 366 ? 12.522 -19.412 29.458 1.00 90.75 366 GLN A CA 1
ATOM 3084 C C . GLN A 1 366 ? 11.519 -18.433 30.083 1.00 90.75 366 GLN A C 1
ATOM 3086 O O . GLN A 1 366 ? 10.529 -18.862 30.677 1.00 90.75 366 GLN A O 1
ATOM 3091 N N . LYS A 1 367 ? 11.740 -17.120 29.933 1.00 92.12 367 LYS A N 1
ATOM 3092 C CA . LYS A 1 367 ? 10.798 -16.095 30.417 1.00 92.12 367 LYS A CA 1
ATOM 3093 C C . LYS A 1 367 ? 9.451 -16.197 29.703 1.00 92.12 367 LYS A C 1
ATOM 3095 O O . LYS A 1 367 ? 8.417 -16.132 30.363 1.00 92.12 367 LYS A O 1
ATOM 3100 N N . PHE A 1 368 ? 9.457 -16.395 28.385 1.00 92.94 368 PHE A N 1
ATOM 3101 C CA . PHE A 1 368 ? 8.237 -16.564 27.602 1.00 92.94 368 PHE A CA 1
ATOM 3102 C C . PHE A 1 368 ? 7.473 -17.818 28.029 1.00 92.94 368 PHE A C 1
ATOM 3104 O O . PHE A 1 368 ? 6.259 -17.766 28.198 1.00 92.94 368 PHE A O 1
ATOM 3111 N N . HIS A 1 369 ? 8.170 -18.925 28.298 1.00 92.19 369 HIS A N 1
ATOM 3112 C CA . HIS A 1 369 ? 7.539 -20.153 28.774 1.00 92.19 369 HIS A CA 1
ATOM 3113 C C . HIS A 1 369 ? 6.801 -19.954 30.108 1.00 92.19 369 HIS A C 1
ATOM 3115 O O . HIS A 1 369 ? 5.668 -20.416 30.249 1.00 92.19 369 HIS A O 1
ATOM 3121 N N . LEU A 1 370 ? 7.385 -19.206 31.055 1.00 92.38 370 LEU A N 1
ATOM 3122 C CA . LEU A 1 370 ? 6.715 -18.846 32.314 1.00 92.38 370 LEU A CA 1
ATOM 3123 C C . LEU A 1 370 ? 5.418 -18.064 32.064 1.00 92.38 370 LEU A C 1
ATOM 3125 O O . LEU A 1 370 ? 4.381 -18.381 32.650 1.00 92.38 370 LEU A O 1
ATOM 3129 N N . VAL A 1 371 ? 5.463 -17.077 31.164 1.00 93.88 371 VAL A N 1
ATOM 3130 C CA . VAL A 1 371 ? 4.281 -16.290 30.786 1.00 93.88 371 VAL A CA 1
ATOM 3131 C C . VAL A 1 371 ? 3.247 -17.156 30.066 1.00 93.88 371 VAL A C 1
ATOM 3133 O O . VAL A 1 371 ? 2.065 -17.053 30.371 1.00 93.88 371 VAL A O 1
ATOM 3136 N N . ASN A 1 372 ? 3.666 -18.058 29.178 1.00 91.69 372 ASN A N 1
ATOM 3137 C CA . ASN A 1 372 ? 2.774 -18.943 28.431 1.00 91.69 372 ASN A CA 1
ATOM 3138 C C . ASN A 1 372 ? 2.023 -19.921 29.353 1.00 91.69 372 ASN A C 1
ATOM 3140 O O . ASN A 1 372 ? 0.816 -20.116 29.215 1.00 91.69 372 ASN A O 1
ATOM 3144 N N . VAL A 1 373 ? 2.709 -20.496 30.348 1.00 92.31 373 VAL A N 1
ATOM 3145 C CA . VAL A 1 373 ? 2.071 -21.348 31.368 1.00 92.31 373 VAL A CA 1
ATOM 3146 C C . VAL A 1 373 ? 1.074 -20.542 32.206 1.00 92.31 373 VAL A C 1
ATOM 3148 O O . VAL A 1 373 ? -0.039 -21.011 32.453 1.00 92.31 373 VAL A O 1
ATOM 3151 N N . MET A 1 374 ? 1.442 -19.321 32.613 1.00 92.94 374 MET A N 1
ATOM 3152 C CA . MET A 1 374 ? 0.543 -18.417 33.337 1.00 92.94 374 MET A CA 1
ATOM 3153 C C . MET A 1 374 ? -0.694 -18.062 32.498 1.00 92.94 374 MET A C 1
ATOM 3155 O O . MET A 1 374 ? -1.814 -18.166 33.004 1.00 92.94 374 MET A O 1
ATOM 3159 N N . TRP A 1 375 ? -0.505 -17.711 31.222 1.00 92.94 375 TRP A N 1
ATOM 3160 C CA . TRP A 1 375 ? -1.570 -17.374 30.277 1.00 92.94 375 TRP A CA 1
ATOM 3161 C C . TRP A 1 375 ? -2.556 -18.532 30.124 1.00 92.94 375 TRP A C 1
ATOM 3163 O O . TRP A 1 375 ? -3.740 -18.369 30.411 1.00 92.94 375 TRP A O 1
ATOM 3173 N N . ARG A 1 376 ? -2.068 -19.731 29.777 1.00 91.31 376 ARG A N 1
ATOM 3174 C CA . ARG A 1 376 ? -2.908 -20.928 29.592 1.00 91.31 376 ARG A CA 1
ATOM 3175 C C . ARG A 1 376 ? -3.684 -21.293 30.858 1.00 91.31 376 ARG A C 1
ATOM 3177 O O . ARG A 1 376 ? -4.888 -21.520 30.787 1.00 91.31 376 ARG A O 1
ATOM 3184 N N . SER A 1 377 ? -3.031 -21.263 32.022 1.00 90.69 377 SER A N 1
ATOM 3185 C CA . SER A 1 377 ? -3.683 -21.499 33.321 1.00 90.69 377 SER A CA 1
ATOM 3186 C C . SER A 1 377 ? -4.784 -20.469 33.614 1.00 90.69 377 SER A C 1
ATOM 3188 O O . SER A 1 377 ? -5.883 -20.811 34.061 1.00 90.69 377 SER A O 1
ATOM 3190 N N . THR A 1 378 ? -4.526 -19.197 33.302 1.00 90.62 378 THR A N 1
ATOM 3191 C CA . THR A 1 378 ? -5.491 -18.109 33.497 1.00 90.62 378 THR A CA 1
ATOM 3192 C C . THR A 1 378 ? -6.680 -18.229 32.545 1.00 90.62 378 THR A C 1
ATOM 3194 O O . THR A 1 378 ? -7.819 -18.081 32.989 1.00 90.62 378 THR A O 1
ATOM 3197 N N . MET A 1 379 ? -6.449 -18.562 31.272 1.00 91.12 379 MET A N 1
ATOM 3198 C CA . MET A 1 379 ? -7.511 -18.762 30.280 1.00 91.12 379 MET A CA 1
ATOM 3199 C C . MET A 1 379 ? -8.357 -20.004 30.578 1.00 91.12 379 MET A C 1
ATOM 3201 O O . MET A 1 379 ? -9.580 -19.956 30.444 1.00 91.12 379 MET A O 1
ATOM 3205 N N . GLU A 1 380 ? -7.760 -21.094 31.067 1.00 89.44 380 GLU A N 1
ATOM 3206 C CA . GLU A 1 380 ? -8.511 -22.270 31.521 1.00 89.44 380 GLU A CA 1
ATOM 3207 C C . GLU A 1 380 ? -9.414 -21.923 32.719 1.00 89.44 380 GLU A C 1
ATOM 3209 O O . GLU A 1 380 ? -10.589 -22.297 32.760 1.00 89.44 380 GLU A O 1
ATOM 3214 N N . SER A 1 381 ? -8.895 -21.147 33.677 1.00 87.69 381 SER A N 1
ATOM 3215 C CA . SER A 1 381 ? -9.676 -20.650 34.815 1.00 87.69 381 SER A CA 1
ATOM 3216 C C . SER A 1 381 ? -10.803 -19.703 34.381 1.00 87.69 381 SER A C 1
ATOM 3218 O O . SER A 1 381 ? -11.926 -19.808 34.877 1.00 87.69 381 SER A O 1
ATOM 3220 N N . ALA A 1 382 ? -10.543 -18.822 33.410 1.00 88.00 382 ALA A N 1
ATOM 3221 C CA . ALA A 1 382 ? -11.544 -17.923 32.832 1.00 88.00 382 ALA A CA 1
ATOM 3222 C C . ALA A 1 382 ? -12.641 -18.682 32.066 1.00 88.00 382 ALA A C 1
ATOM 3224 O O . ALA A 1 382 ? -13.804 -18.295 32.118 1.00 88.00 382 ALA A O 1
ATOM 3225 N N . THR A 1 383 ? -12.293 -19.800 31.425 1.00 86.81 383 THR A N 1
ATOM 3226 C CA . THR A 1 383 ? -13.262 -20.673 30.743 1.00 86.81 383 THR A CA 1
ATOM 3227 C C . THR A 1 383 ? -14.171 -21.383 31.750 1.00 86.81 383 THR A C 1
ATOM 3229 O O . THR A 1 383 ? -15.374 -21.502 31.531 1.00 86.81 383 THR A O 1
ATOM 3232 N N . LYS A 1 384 ? -13.621 -21.823 32.892 1.00 87.81 384 LYS A N 1
ATOM 3233 C CA . LYS A 1 384 ? -14.399 -22.444 33.982 1.00 87.81 384 LYS A CA 1
ATOM 3234 C C . LYS A 1 384 ? -15.296 -21.440 34.710 1.00 87.81 384 LYS A C 1
ATOM 3236 O O . LYS A 1 384 ? -16.388 -21.809 35.138 1.00 87.81 384 LYS A O 1
ATOM 3241 N N . ASN A 1 385 ? -14.845 -20.196 34.872 1.00 87.44 385 ASN A N 1
ATOM 3242 C CA . ASN A 1 385 ? -15.611 -19.123 35.502 1.00 87.44 385 ASN A CA 1
ATOM 3243 C C . ASN A 1 385 ? -15.602 -17.841 34.645 1.00 87.44 385 ASN A C 1
ATOM 3245 O O . ASN A 1 385 ? -14.737 -16.980 34.843 1.00 87.44 385 ASN A O 1
ATOM 3249 N N . PRO A 1 386 ? -16.582 -17.681 33.736 1.00 87.38 386 PRO A N 1
ATOM 3250 C CA . PRO A 1 386 ? -16.603 -16.570 32.790 1.00 87.38 386 PRO A CA 1
ATOM 3251 C C . PRO A 1 386 ? -17.132 -15.257 33.389 1.00 87.38 386 PRO A C 1
ATOM 3253 O O . PRO A 1 386 ? -17.110 -14.233 32.714 1.00 87.38 386 PRO A O 1
ATOM 3256 N N . TYR A 1 387 ? -17.620 -15.233 34.636 1.00 90.31 387 TYR A N 1
ATOM 3257 C CA . TYR A 1 387 ? -18.244 -14.036 35.213 1.00 90.31 387 TYR A CA 1
ATOM 3258 C C . TYR A 1 387 ? -17.221 -12.935 35.533 1.00 90.31 387 TYR A C 1
ATOM 3260 O O . TYR A 1 387 ? -16.370 -13.083 36.417 1.00 90.31 387 TYR A O 1
ATOM 3268 N N . VAL A 1 388 ? -17.370 -11.780 34.875 1.00 88.81 388 VAL A N 1
ATOM 3269 C CA . VAL A 1 388 ? -16.391 -10.675 34.885 1.00 88.81 388 VAL A CA 1
ATOM 3270 C C . VAL A 1 388 ? -16.088 -10.175 36.298 1.00 88.81 388 VAL A C 1
ATOM 3272 O O . VAL A 1 388 ? -14.930 -10.076 36.710 1.00 88.81 388 VAL A O 1
ATOM 3275 N N . LEU A 1 389 ? -17.133 -9.904 37.083 1.00 85.56 389 LEU A N 1
ATOM 3276 C CA . LEU A 1 389 ? -16.979 -9.348 38.427 1.00 85.56 389 LEU A CA 1
ATOM 3277 C C . LEU A 1 389 ? -16.331 -10.347 39.402 1.00 85.56 389 LEU A C 1
ATOM 3279 O O . LEU A 1 389 ? -15.626 -9.930 40.315 1.00 85.56 389 LEU A O 1
ATOM 3283 N N . GLN A 1 390 ? -16.541 -11.656 39.220 1.00 84.75 390 GLN A N 1
ATOM 3284 C CA . GLN A 1 390 ? -15.918 -12.676 40.072 1.00 84.75 390 GLN A CA 1
ATOM 3285 C C . GLN A 1 390 ? -14.422 -12.794 39.787 1.00 84.75 390 GLN A C 1
ATOM 3287 O O . GLN A 1 390 ? -13.622 -12.824 40.721 1.00 84.75 390 GLN A O 1
ATOM 3292 N N . ARG A 1 391 ? -14.036 -12.758 38.506 1.00 81.69 391 ARG A N 1
ATOM 3293 C CA . ARG A 1 391 ? -12.629 -12.712 38.083 1.00 81.69 391 ARG A CA 1
ATOM 3294 C C . ARG A 1 391 ? -11.900 -11.495 38.658 1.00 81.69 391 ARG A C 1
ATOM 3296 O O . ARG A 1 391 ? -10.768 -11.625 39.114 1.00 81.69 391 ARG A O 1
ATOM 3303 N N . ALA A 1 392 ? -12.566 -10.340 38.726 1.00 79.56 392 ALA A N 1
ATOM 3304 C CA . ALA A 1 392 ? -12.007 -9.132 39.336 1.00 79.56 392 ALA A CA 1
ATOM 3305 C C . ALA A 1 392 ? -11.716 -9.260 40.843 1.00 79.56 392 ALA A C 1
ATOM 3307 O O . ALA A 1 392 ? -10.932 -8.478 41.387 1.00 79.56 392 ALA A O 1
ATOM 3308 N N . MET A 1 393 ? -12.329 -10.229 41.534 1.00 79.94 393 MET A N 1
ATOM 3309 C CA . MET A 1 393 ? -12.075 -10.475 42.958 1.00 79.94 393 MET A CA 1
ATOM 3310 C C . MET A 1 393 ? -10.809 -11.295 43.199 1.00 79.94 393 MET A C 1
ATOM 3312 O O . MET A 1 393 ? -10.277 -11.263 44.305 1.00 79.94 393 MET A O 1
ATOM 3316 N N . GLU A 1 394 ? -10.261 -11.973 42.192 1.00 84.69 394 GLU A N 1
ATOM 3317 C CA . GLU A 1 394 ? -9.083 -12.816 42.383 1.00 84.69 394 GLU A CA 1
ATOM 3318 C C . GLU A 1 394 ? -7.827 -11.997 42.668 1.00 84.69 394 GLU A C 1
ATOM 3320 O O . GLU A 1 394 ? -7.343 -11.240 41.829 1.00 84.69 394 GLU A O 1
ATOM 3325 N N . GLU A 1 395 ? -7.274 -12.145 43.873 1.00 82.38 395 GLU A N 1
ATOM 3326 C CA . GLU A 1 395 ? -6.146 -11.342 44.366 1.00 82.38 395 GLU A CA 1
ATOM 3327 C C . GLU A 1 395 ? -4.906 -11.399 43.462 1.00 82.38 395 GLU A C 1
ATOM 3329 O O . GLU A 1 395 ? -4.278 -10.372 43.211 1.00 82.38 395 GLU A O 1
ATOM 3334 N N . ARG A 1 396 ? -4.604 -12.576 42.902 1.00 86.94 396 ARG A N 1
ATOM 3335 C CA . ARG A 1 396 ? -3.387 -12.812 42.110 1.00 86.94 396 ARG A CA 1
ATOM 3336 C C . ARG A 1 396 ? -3.489 -12.410 40.639 1.00 86.94 396 ARG A C 1
ATOM 3338 O O . ARG A 1 396 ? -2.456 -12.271 39.999 1.00 86.94 396 ARG A O 1
ATOM 3345 N N . LEU A 1 397 ? -4.691 -12.189 40.104 1.00 88.56 397 LEU A N 1
ATOM 3346 C CA . LEU A 1 397 ? -4.878 -11.981 38.665 1.00 88.56 397 LEU A CA 1
ATOM 3347 C C . LEU A 1 397 ? -4.172 -10.717 38.151 1.00 88.56 397 LEU A C 1
ATOM 3349 O O . LEU A 1 397 ? -3.406 -10.781 37.196 1.00 88.56 397 LEU A O 1
ATOM 3353 N N . LEU A 1 398 ? -4.389 -9.581 38.822 1.00 90.44 398 LEU A N 1
ATOM 3354 C CA . LEU A 1 398 ? -3.775 -8.306 38.439 1.00 90.44 398 LEU A CA 1
ATOM 3355 C C . LEU A 1 398 ? -2.236 -8.324 38.578 1.00 90.44 398 LEU A C 1
ATOM 3357 O O . LEU A 1 398 ? -1.565 -7.993 37.603 1.00 90.44 398 LEU A O 1
ATOM 3361 N N . PRO A 1 399 ? -1.645 -8.738 39.723 1.00 93.25 399 PRO A N 1
ATOM 3362 C CA . PRO A 1 399 ? -0.191 -8.861 39.840 1.00 93.25 399 PRO A CA 1
ATOM 3363 C C . PRO A 1 399 ? 0.438 -9.772 38.781 1.00 93.25 399 PRO A C 1
ATOM 3365 O O . PRO A 1 399 ? 1.478 -9.414 38.235 1.00 93.25 399 PRO A O 1
ATOM 3368 N N . ASN A 1 400 ? -0.204 -10.902 38.458 1.00 92.25 400 ASN A N 1
ATOM 3369 C CA . ASN A 1 400 ? 0.297 -11.839 37.452 1.00 92.25 400 ASN A CA 1
ATOM 3370 C C . ASN A 1 400 ? 0.388 -11.192 36.063 1.00 92.25 400 ASN A C 1
ATOM 3372 O O . ASN A 1 400 ? 1.407 -11.352 35.395 1.00 92.25 400 ASN A O 1
ATOM 3376 N N . PHE A 1 401 ? -0.638 -10.446 35.632 1.00 93.50 401 PHE A N 1
ATOM 3377 C CA . PHE A 1 401 ? -0.598 -9.751 34.341 1.00 93.50 401 PHE A CA 1
ATOM 3378 C C . PHE A 1 401 ? 0.421 -8.611 34.319 1.00 93.50 401 PHE A C 1
ATOM 3380 O O . PHE A 1 401 ? 1.140 -8.474 33.335 1.00 93.50 401 PHE A O 1
ATOM 3387 N N . ILE A 1 402 ? 0.566 -7.855 35.414 1.00 93.12 402 ILE A N 1
ATOM 3388 C CA . ILE A 1 402 ? 1.594 -6.806 35.520 1.00 93.12 402 ILE A CA 1
ATOM 3389 C C . ILE A 1 402 ? 3.003 -7.410 35.412 1.00 93.12 402 ILE A C 1
ATOM 3391 O O . ILE A 1 402 ? 3.871 -6.860 34.735 1.00 93.12 402 ILE A O 1
ATOM 3395 N N . GLU A 1 403 ? 3.262 -8.529 36.093 1.00 94.00 403 GLU A N 1
ATOM 3396 C CA . GLU A 1 403 ? 4.554 -9.215 36.020 1.00 94.00 403 GLU A CA 1
ATOM 3397 C C . GLU A 1 403 ? 4.796 -9.821 34.633 1.00 94.00 403 GLU A C 1
ATOM 3399 O O . GLU A 1 403 ? 5.876 -9.641 34.069 1.00 94.00 403 GLU A O 1
ATOM 3404 N N . ALA A 1 404 ? 3.784 -10.458 34.042 1.00 93.12 404 ALA A N 1
ATOM 3405 C CA . ALA A 1 404 ? 3.877 -10.988 32.689 1.00 93.12 404 ALA A CA 1
ATOM 3406 C C . ALA A 1 404 ? 4.131 -9.896 31.652 1.00 93.12 404 ALA A C 1
ATOM 3408 O O . ALA A 1 404 ? 5.026 -10.064 30.834 1.00 93.12 404 ALA A O 1
ATOM 3409 N N . ASN A 1 405 ? 3.444 -8.755 31.721 1.00 92.94 405 ASN A N 1
ATOM 3410 C CA . ASN A 1 405 ? 3.687 -7.637 30.811 1.00 92.94 405 ASN A CA 1
ATOM 3411 C C . ASN A 1 405 ? 5.103 -7.075 30.952 1.00 92.94 405 ASN A C 1
ATOM 3413 O O . ASN A 1 405 ? 5.745 -6.813 29.941 1.00 92.94 405 ASN A O 1
ATOM 3417 N N . LYS A 1 406 ? 5.657 -6.988 32.169 1.00 93.25 406 LYS A N 1
ATOM 3418 C CA . LYS A 1 406 ? 7.074 -6.619 32.360 1.00 93.25 406 LYS A CA 1
ATOM 3419 C C . LYS A 1 406 ? 8.033 -7.621 31.714 1.00 93.25 406 LYS A C 1
ATOM 3421 O O . LYS A 1 406 ? 9.046 -7.219 31.141 1.00 93.25 406 LYS A O 1
ATOM 3426 N N . LEU A 1 407 ? 7.745 -8.921 31.823 1.00 92.44 407 LEU A N 1
ATOM 3427 C CA . LEU A 1 407 ? 8.544 -9.962 31.174 1.00 92.44 407 LEU A CA 1
ATOM 3428 C C . LEU A 1 407 ? 8.422 -9.885 29.648 1.00 92.44 407 LEU A C 1
ATOM 3430 O O . LEU A 1 407 ? 9.445 -9.939 28.971 1.00 92.44 407 LEU A O 1
ATOM 3434 N N . LEU A 1 408 ? 7.209 -9.710 29.119 1.00 91.31 408 LEU A N 1
ATOM 3435 C CA . LEU A 1 408 ? 6.931 -9.580 27.687 1.00 91.31 408 LEU A CA 1
ATOM 3436 C C . LEU A 1 408 ? 7.605 -8.337 27.094 1.00 91.31 408 LEU A C 1
ATOM 3438 O O . LEU A 1 408 ? 8.283 -8.456 26.081 1.00 91.31 408 LEU A O 1
ATOM 3442 N N . GLU A 1 409 ? 7.540 -7.180 27.756 1.00 89.62 409 GLU A N 1
ATOM 3443 C CA . GLU A 1 409 ? 8.255 -5.961 27.341 1.00 89.62 409 GLU A CA 1
ATOM 3444 C C . GLU A 1 409 ? 9.776 -6.170 27.289 1.00 89.62 409 GLU A C 1
ATOM 3446 O O . GLU A 1 409 ? 10.449 -5.740 26.347 1.00 89.62 409 GLU A O 1
ATOM 3451 N N . ALA A 1 410 ? 10.337 -6.862 28.287 1.00 89.56 410 ALA A N 1
ATOM 3452 C CA . ALA A 1 410 ? 11.754 -7.202 28.292 1.00 89.56 410 ALA A CA 1
ATOM 3453 C C . ALA A 1 410 ? 12.116 -8.159 27.144 1.00 89.56 410 ALA A C 1
ATOM 3455 O O . ALA A 1 410 ? 13.176 -7.998 26.542 1.00 89.56 410 ALA A O 1
ATOM 3456 N N . ILE A 1 411 ? 11.249 -9.126 26.829 1.00 90.50 411 ILE A N 1
ATOM 3457 C CA . ILE A 1 411 ? 11.427 -10.045 25.699 1.00 90.50 411 ILE A CA 1
ATOM 3458 C C . ILE A 1 411 ? 11.358 -9.278 24.373 1.00 90.50 411 ILE A C 1
ATOM 3460 O O . ILE A 1 411 ? 12.284 -9.396 23.576 1.00 90.50 411 ILE A O 1
ATOM 3464 N N . LEU A 1 412 ? 10.337 -8.442 24.155 1.00 86.62 412 LEU A N 1
ATOM 3465 C CA . LEU A 1 412 ? 10.167 -7.641 22.933 1.00 86.62 412 LEU A CA 1
ATOM 3466 C C . LEU A 1 412 ? 11.402 -6.785 22.643 1.00 86.62 412 LEU A C 1
ATOM 3468 O O . LEU A 1 412 ? 11.936 -6.801 21.533 1.00 86.62 412 LEU A O 1
ATOM 3472 N N . LYS A 1 413 ? 11.933 -6.101 23.663 1.00 86.19 413 LYS A N 1
ATOM 3473 C CA . LYS A 1 413 ? 13.160 -5.305 23.526 1.00 86.19 413 LYS A CA 1
ATOM 3474 C C . LYS A 1 413 ? 14.348 -6.142 23.034 1.00 86.19 413 LYS A C 1
ATOM 3476 O O . LYS A 1 413 ? 15.109 -5.683 22.181 1.00 86.19 413 LYS A O 1
ATOM 3481 N N . GLN A 1 414 ? 14.498 -7.357 23.555 1.00 87.00 414 GLN A N 1
ATOM 3482 C CA . GLN A 1 414 ? 15.582 -8.266 23.179 1.00 87.00 414 GLN A CA 1
ATOM 3483 C C . GLN A 1 414 ? 15.382 -8.845 21.779 1.00 87.00 414 GLN A C 1
ATOM 3485 O O . GLN A 1 414 ? 16.341 -8.901 21.012 1.00 87.00 414 GLN A O 1
ATOM 3490 N N . VAL A 1 415 ? 14.144 -9.182 21.405 1.00 86.94 415 VAL A N 1
ATOM 3491 C CA . VAL A 1 415 ? 13.794 -9.596 20.039 1.00 86.94 415 VAL A CA 1
ATOM 3492 C C . VAL A 1 415 ? 14.157 -8.490 19.045 1.00 86.94 415 VAL A C 1
ATOM 3494 O O . VAL A 1 415 ? 14.825 -8.761 18.051 1.00 86.94 415 VAL A O 1
ATOM 3497 N N . HIS A 1 416 ? 13.827 -7.226 19.325 1.00 84.88 416 HIS A N 1
ATOM 3498 C CA . HIS A 1 416 ? 14.222 -6.113 18.453 1.00 84.88 416 HIS A CA 1
ATOM 3499 C C . HIS A 1 416 ? 15.741 -5.962 18.326 1.00 84.88 416 HIS A C 1
ATOM 3501 O O . HIS A 1 416 ? 16.243 -5.752 17.222 1.00 84.88 416 HIS A O 1
ATOM 3507 N N . GLN A 1 417 ? 16.485 -6.094 19.427 1.00 85.44 417 GLN A N 1
ATOM 3508 C CA . GLN A 1 417 ? 17.948 -6.037 19.396 1.00 85.44 417 GLN A CA 1
ATOM 3509 C C . GLN A 1 417 ? 18.556 -7.213 18.612 1.00 85.44 417 GLN A C 1
ATOM 3511 O O . GLN A 1 417 ? 19.527 -7.036 17.869 1.00 85.44 417 GLN A O 1
ATOM 3516 N N . PHE A 1 418 ? 17.969 -8.403 18.734 1.00 86.94 418 PHE A N 1
ATOM 3517 C CA . PHE A 1 418 ? 18.343 -9.574 17.950 1.00 86.94 418 PHE A CA 1
ATOM 3518 C C . PHE A 1 418 ? 18.117 -9.338 16.449 1.00 86.94 418 PHE A C 1
ATOM 3520 O O . PHE A 1 418 ? 19.048 -9.510 15.659 1.00 86.94 418 PHE A O 1
ATOM 3527 N N . LEU A 1 419 ? 16.934 -8.852 16.056 1.00 88.50 419 LEU A N 1
ATOM 3528 C CA . LEU A 1 419 ? 16.630 -8.518 14.659 1.00 88.50 419 LEU A CA 1
ATOM 3529 C C . LEU A 1 419 ? 17.568 -7.440 14.107 1.00 88.50 419 LEU A C 1
ATOM 3531 O O . LEU A 1 419 ? 18.021 -7.540 12.969 1.00 88.50 419 LEU A O 1
ATOM 3535 N N . GLU A 1 420 ? 17.910 -6.431 14.907 1.00 85.94 420 GLU A N 1
ATOM 3536 C CA . GLU A 1 420 ? 18.852 -5.393 14.489 1.00 85.94 420 GLU A CA 1
ATOM 3537 C C . GLU A 1 420 ? 20.260 -5.960 14.260 1.00 85.94 420 GLU A C 1
ATOM 3539 O O . GLU A 1 420 ? 20.914 -5.610 13.281 1.00 85.94 420 GLU A O 1
ATOM 3544 N N . THR A 1 421 ? 20.700 -6.913 15.087 1.00 87.94 421 THR A N 1
ATOM 3545 C CA . THR A 1 421 ? 21.981 -7.615 14.888 1.00 87.94 421 THR A CA 1
ATOM 3546 C C . THR A 1 421 ? 21.999 -8.366 13.552 1.00 87.94 421 THR A C 1
ATOM 3548 O O . THR A 1 421 ? 22.986 -8.310 12.817 1.00 87.94 421 THR A O 1
ATOM 3551 N N . LYS A 1 422 ? 20.883 -9.014 13.192 1.00 89.06 422 LYS A N 1
ATOM 3552 C CA . LYS A 1 422 ? 20.719 -9.695 11.898 1.00 89.06 422 LYS A CA 1
ATOM 3553 C C . LYS A 1 422 ? 20.710 -8.720 10.718 1.00 89.06 422 LYS A C 1
ATOM 3555 O O . LYS A 1 422 ? 21.320 -9.008 9.691 1.00 89.06 422 LYS A O 1
ATOM 3560 N N . ARG A 1 423 ? 20.099 -7.540 10.868 1.00 90.31 423 ARG A N 1
ATOM 3561 C CA . ARG A 1 423 ? 20.118 -6.475 9.848 1.00 90.31 423 ARG A CA 1
ATOM 3562 C C . ARG A 1 423 ? 21.501 -5.882 9.621 1.00 90.31 423 ARG A C 1
ATOM 3564 O O . ARG A 1 423 ? 21.853 -5.588 8.486 1.00 90.31 423 ARG A O 1
ATOM 3571 N N . VAL A 1 424 ? 22.300 -5.726 10.673 1.00 87.94 424 VAL A N 1
ATOM 3572 C CA . VAL A 1 424 ? 23.690 -5.269 10.532 1.00 87.94 424 VAL A CA 1
ATOM 3573 C C . VAL A 1 424 ? 24.533 -6.308 9.785 1.00 87.94 424 VAL A C 1
ATOM 3575 O O . VAL A 1 424 ? 25.369 -5.934 8.964 1.00 87.94 424 VAL A O 1
ATOM 3578 N N . ALA A 1 425 ? 24.297 -7.602 10.031 1.00 88.56 425 ALA A N 1
ATOM 3579 C CA . ALA A 1 425 ? 24.991 -8.683 9.334 1.00 88.56 425 ALA A CA 1
ATOM 3580 C C . ALA A 1 425 ? 24.631 -8.750 7.838 1.00 88.56 425 ALA A C 1
ATOM 3582 O O . ALA A 1 425 ? 25.526 -8.902 7.008 1.00 88.56 425 ALA A O 1
ATOM 3583 N N . PHE A 1 426 ? 23.349 -8.574 7.494 1.00 92.25 426 PHE A N 1
ATOM 3584 C CA . PHE A 1 426 ? 22.879 -8.472 6.111 1.00 92.25 426 PHE A CA 1
ATOM 3585 C C . PHE A 1 426 ? 21.990 -7.228 5.905 1.00 92.25 426 PHE A C 1
ATOM 3587 O O . PHE A 1 426 ? 20.778 -7.273 6.147 1.00 92.25 426 PHE A O 1
ATOM 3594 N N . PRO A 1 427 ? 22.562 -6.109 5.413 1.00 90.44 427 PRO A N 1
ATOM 3595 C CA . PRO A 1 427 ? 21.878 -4.813 5.331 1.00 90.44 427 PRO A CA 1
ATOM 3596 C C . PRO A 1 427 ? 20.580 -4.773 4.519 1.00 90.44 427 PRO A C 1
ATOM 3598 O O . PRO A 1 427 ? 19.747 -3.896 4.737 1.00 90.44 427 PRO A O 1
ATOM 3601 N N . ARG A 1 428 ? 20.355 -5.706 3.588 1.00 91.31 428 ARG A N 1
ATOM 3602 C CA . ARG A 1 428 ? 19.107 -5.733 2.805 1.00 91.31 428 ARG A CA 1
ATOM 3603 C C . ARG A 1 428 ? 17.886 -6.119 3.660 1.00 91.31 428 ARG A C 1
ATOM 3605 O O . ARG A 1 428 ? 16.768 -5.762 3.304 1.00 91.31 428 ARG A O 1
ATOM 3612 N N . PHE A 1 429 ? 18.076 -6.716 4.842 1.00 92.38 429 PHE A N 1
ATOM 3613 C CA . PHE A 1 429 ? 16.992 -6.956 5.809 1.00 92.38 429 PHE A CA 1
ATOM 3614 C C . PHE A 1 429 ? 16.405 -5.681 6.433 1.00 92.38 429 PHE A C 1
ATOM 3616 O O . PHE A 1 429 ? 15.347 -5.737 7.064 1.00 92.38 429 PHE A O 1
ATOM 3623 N N . TYR A 1 430 ? 17.038 -4.516 6.262 1.00 89.31 430 TYR A N 1
ATOM 3624 C CA . TYR A 1 430 ? 16.420 -3.240 6.637 1.00 89.31 430 TYR A CA 1
ATOM 3625 C C . TYR A 1 430 ? 15.159 -2.930 5.812 1.00 89.31 430 TYR A C 1
ATOM 3627 O O . TYR A 1 430 ? 14.315 -2.168 6.283 1.00 89.31 430 TYR A O 1
ATOM 3635 N N . PHE A 1 431 ? 15.005 -3.544 4.633 1.00 87.38 431 PHE A N 1
ATOM 3636 C CA . PHE A 1 431 ? 13.853 -3.361 3.743 1.00 87.38 431 PHE A CA 1
ATOM 3637 C C . PHE A 1 431 ? 12.691 -4.325 4.030 1.00 87.38 431 PHE A C 1
ATOM 3639 O O . PHE A 1 431 ? 11.640 -4.206 3.408 1.00 87.38 431 PHE A O 1
ATOM 3646 N N . LEU A 1 432 ? 12.865 -5.252 4.979 1.00 86.62 432 LEU A N 1
ATOM 3647 C CA . LEU A 1 432 ? 11.820 -6.167 5.441 1.00 86.62 432 LEU A CA 1
ATOM 3648 C C . LEU A 1 432 ? 11.139 -5.653 6.718 1.00 86.62 432 LEU A C 1
ATOM 3650 O O . LEU A 1 432 ? 11.731 -4.912 7.529 1.00 86.62 432 LEU A O 1
ATOM 3654 N N . SER A 1 433 ? 9.890 -6.082 6.919 1.00 83.25 433 SER A N 1
ATOM 3655 C CA . SER A 1 433 ? 9.187 -5.889 8.192 1.00 83.25 433 SER A CA 1
ATOM 3656 C C . SER A 1 433 ? 9.818 -6.747 9.305 1.00 83.25 433 SER A C 1
ATOM 3658 O O . SER A 1 433 ? 10.711 -7.563 9.063 1.00 83.25 433 SER A O 1
ATOM 3660 N N . ASN A 1 434 ? 9.425 -6.516 10.563 1.00 82.88 434 ASN A N 1
ATOM 3661 C CA . ASN A 1 434 ? 9.887 -7.373 11.663 1.00 82.88 434 ASN A CA 1
ATOM 3662 C C . ASN A 1 434 ? 9.325 -8.796 11.521 1.00 82.88 434 ASN A C 1
ATOM 3664 O O . ASN A 1 434 ? 10.081 -9.745 11.692 1.00 82.88 434 ASN A O 1
ATOM 3668 N N . GLU A 1 435 ? 8.044 -8.923 11.166 1.00 79.56 435 GLU A N 1
ATOM 3669 C CA . GLU A 1 435 ? 7.346 -10.201 10.972 1.00 79.56 435 GLU A CA 1
ATOM 3670 C C . GLU A 1 435 ? 7.992 -11.035 9.865 1.00 79.56 435 GLU A C 1
ATOM 3672 O O . GLU A 1 435 ? 8.372 -12.171 10.103 1.00 79.56 435 GLU A O 1
ATOM 3677 N N . GLU A 1 436 ? 8.233 -10.443 8.693 1.00 83.62 436 GLU A N 1
ATOM 3678 C CA . GLU A 1 436 ? 8.851 -11.138 7.554 1.00 83.62 436 GLU A CA 1
ATOM 3679 C C . GLU A 1 436 ? 10.264 -11.622 7.879 1.00 83.62 436 GLU A C 1
ATOM 3681 O O . GLU A 1 436 ? 10.679 -12.709 7.488 1.00 83.62 436 GLU A O 1
ATOM 3686 N N . LEU A 1 437 ? 11.027 -10.808 8.613 1.00 86.12 437 LEU A N 1
ATOM 3687 C CA . LEU A 1 437 ? 12.358 -11.209 9.044 1.00 86.12 437 LEU A CA 1
ATOM 3688 C C . LEU A 1 437 ? 12.290 -12.355 10.061 1.00 86.12 437 LEU A C 1
ATOM 3690 O O . LEU A 1 437 ? 13.160 -13.219 10.055 1.00 86.12 437 LEU A O 1
ATOM 3694 N N . LEU A 1 438 ? 11.275 -12.376 10.924 1.00 84.44 438 LEU A N 1
ATOM 3695 C CA . LEU A 1 438 ? 11.057 -13.467 11.868 1.00 84.44 438 LEU A CA 1
ATOM 3696 C C . LEU A 1 438 ? 10.598 -14.745 11.165 1.00 84.44 438 LEU A C 1
ATOM 3698 O O . LEU A 1 438 ? 11.115 -15.798 11.509 1.00 84.44 438 LEU A O 1
ATOM 3702 N N . GLU A 1 439 ? 9.724 -14.663 10.159 1.00 82.25 439 GLU A N 1
ATOM 3703 C CA . GLU A 1 439 ? 9.320 -15.801 9.317 1.00 82.25 439 GLU A CA 1
ATOM 3704 C C . GLU A 1 439 ? 10.540 -16.455 8.650 1.00 82.25 439 GLU A C 1
ATOM 3706 O O . GLU A 1 439 ? 10.722 -17.667 8.735 1.00 82.25 439 GLU A O 1
ATOM 3711 N N . ILE A 1 440 ? 11.442 -15.643 8.088 1.00 84.31 440 ILE A N 1
ATOM 3712 C CA . ILE A 1 440 ? 12.710 -16.112 7.504 1.00 84.31 440 ILE A CA 1
ATOM 3713 C C . ILE A 1 440 ? 13.620 -16.784 8.547 1.00 84.31 440 ILE A C 1
ATOM 3715 O O . ILE A 1 440 ? 14.368 -17.707 8.225 1.00 84.31 440 ILE A O 1
ATOM 3719 N N . LEU A 1 441 ? 13.606 -16.299 9.790 1.00 83.19 441 LEU A N 1
ATOM 3720 C CA . LEU A 1 441 ? 14.461 -16.796 10.872 1.00 83.19 441 LEU A CA 1
ATOM 3721 C C . LEU A 1 441 ? 13.820 -17.934 11.683 1.00 83.19 441 LEU A C 1
ATOM 3723 O O . LEU A 1 441 ? 14.514 -18.550 12.493 1.00 83.19 441 LEU A O 1
ATOM 3727 N N . ALA A 1 442 ? 12.527 -18.208 11.492 1.00 76.69 442 ALA A N 1
ATOM 3728 C CA . ALA A 1 442 ? 11.775 -19.183 12.273 1.00 76.69 442 ALA A CA 1
ATOM 3729 C C . ALA A 1 442 ? 12.185 -20.627 11.953 1.00 76.69 442 ALA A C 1
ATOM 3731 O O . ALA A 1 442 ? 12.223 -21.457 12.857 1.00 76.69 442 ALA A O 1
ATOM 3732 N N . GLU A 1 443 ? 12.547 -20.940 10.712 1.00 75.88 443 GLU A N 1
ATOM 3733 C CA . GLU A 1 443 ? 13.030 -22.271 10.340 1.00 75.88 443 GLU A CA 1
ATOM 3734 C C . GLU A 1 443 ? 14.268 -22.144 9.452 1.00 75.88 443 GLU A C 1
ATOM 3736 O O . GLU A 1 443 ? 14.227 -22.150 8.227 1.00 75.88 443 GLU A O 1
ATOM 3741 N N . THR A 1 444 ? 15.426 -22.027 10.103 1.00 75.44 444 THR A N 1
ATOM 3742 C CA . THR A 1 444 ? 16.703 -21.806 9.409 1.00 75.44 444 THR A CA 1
ATOM 3743 C C . THR A 1 444 ? 17.162 -23.027 8.615 1.00 75.44 444 THR A C 1
ATOM 3745 O O . THR A 1 444 ? 18.005 -22.914 7.729 1.00 75.44 444 THR A O 1
ATOM 3748 N N . LYS A 1 445 ? 16.613 -24.209 8.914 1.00 76.69 445 LYS A N 1
ATOM 3749 C CA . LYS A 1 445 ? 16.967 -25.474 8.256 1.00 76.69 445 LYS A CA 1
ATOM 3750 C C . LYS A 1 445 ? 16.394 -25.608 6.849 1.00 76.69 445 LYS A C 1
ATOM 3752 O O . LYS A 1 445 ? 16.994 -26.338 6.060 1.00 76.69 445 LYS A O 1
ATOM 3757 N N . ASP A 1 446 ? 15.285 -24.934 6.547 1.00 82.19 446 ASP A N 1
ATOM 3758 C CA . ASP A 1 446 ? 14.703 -24.914 5.208 1.00 82.19 446 ASP A CA 1
ATOM 3759 C C . ASP A 1 446 ? 15.019 -23.584 4.494 1.00 82.19 446 ASP A C 1
ATOM 3761 O O . ASP A 1 446 ? 14.355 -22.570 4.722 1.00 82.19 446 ASP A O 1
ATOM 3765 N N . PRO A 1 447 ? 16.019 -23.551 3.591 1.00 83.62 447 PRO A N 1
ATOM 3766 C CA . PRO A 1 447 ? 16.374 -22.334 2.866 1.00 83.62 447 PRO A CA 1
ATOM 3767 C C . PRO A 1 447 ? 15.301 -21.894 1.854 1.00 83.62 447 PRO A C 1
ATOM 3769 O O . PRO A 1 447 ? 15.372 -20.769 1.350 1.00 83.62 447 PRO A O 1
ATOM 3772 N N . LEU A 1 448 ? 14.306 -22.736 1.545 1.00 85.81 448 LEU A N 1
ATOM 3773 C CA . LEU A 1 448 ? 13.238 -22.410 0.596 1.00 85.81 448 LEU A CA 1
ATOM 3774 C C . LEU A 1 448 ? 12.276 -21.346 1.135 1.00 85.81 448 LEU A C 1
ATOM 3776 O O . LEU A 1 448 ? 11.690 -20.608 0.340 1.00 85.81 448 LEU A O 1
ATOM 3780 N N . LEU A 1 449 ? 12.175 -21.199 2.459 1.00 82.94 449 LEU A N 1
ATOM 3781 C CA . LEU A 1 449 ? 11.313 -20.208 3.114 1.00 82.94 449 LEU A CA 1
ATOM 3782 C C . LEU A 1 449 ? 11.685 -18.760 2.774 1.00 82.94 449 LEU A C 1
ATOM 3784 O O . LEU A 1 449 ? 10.853 -17.866 2.877 1.00 82.94 449 LEU A O 1
ATOM 3788 N N . VAL A 1 450 ? 12.909 -18.510 2.302 1.00 86.88 450 VAL A N 1
ATOM 3789 C CA . VAL A 1 450 ? 13.352 -17.165 1.905 1.00 86.88 450 VAL A CA 1
ATOM 3790 C C . VAL A 1 450 ? 12.746 -16.719 0.569 1.00 86.88 450 VAL A C 1
ATOM 3792 O O . VAL A 1 450 ? 12.613 -15.518 0.330 1.00 86.88 450 VAL A O 1
ATOM 3795 N N . GLN A 1 451 ? 12.356 -17.658 -0.304 1.00 87.94 451 GLN A N 1
ATOM 3796 C CA . GLN A 1 451 ? 11.922 -17.382 -1.684 1.00 87.94 451 GLN A CA 1
ATOM 3797 C C . GLN A 1 451 ? 10.846 -16.280 -1.803 1.00 87.94 451 GLN A C 1
ATOM 3799 O O . GLN A 1 451 ? 11.028 -15.394 -2.641 1.00 87.94 451 GLN A O 1
ATOM 3804 N N . PRO A 1 452 ? 9.772 -16.248 -0.982 1.00 86.12 452 PRO A N 1
ATOM 3805 C CA . PRO A 1 452 ? 8.730 -15.221 -1.090 1.00 86.12 452 PRO A CA 1
ATOM 3806 C C . PRO A 1 452 ? 9.226 -13.798 -0.790 1.00 86.12 452 PRO A C 1
ATOM 3808 O O . PRO A 1 452 ? 8.650 -12.826 -1.277 1.00 86.12 452 PRO A O 1
ATOM 3811 N N . HIS A 1 453 ? 10.306 -13.661 -0.015 1.00 87.00 453 HIS A N 1
ATOM 3812 C CA . HIS A 1 453 ? 10.820 -12.374 0.460 1.00 87.00 453 HIS A CA 1
ATOM 3813 C C . HIS A 1 453 ? 11.988 -11.834 -0.385 1.00 87.00 453 HIS A C 1
ATOM 3815 O O . HIS A 1 453 ? 12.386 -10.676 -0.225 1.00 87.00 453 HIS A O 1
ATOM 3821 N N . LEU A 1 454 ? 12.538 -12.637 -1.308 1.00 89.06 454 LEU A N 1
ATOM 3822 C CA . LEU A 1 454 ? 13.702 -12.259 -2.119 1.00 89.06 454 LEU A CA 1
ATOM 3823 C C . LEU A 1 454 ? 13.471 -11.000 -2.959 1.00 89.06 454 LEU A C 1
ATOM 3825 O O . LEU A 1 454 ? 14.367 -10.161 -3.024 1.00 89.06 454 LEU A O 1
ATOM 3829 N N . SER A 1 455 ? 12.272 -10.819 -3.517 1.00 85.38 455 SER A N 1
ATOM 3830 C CA . SER A 1 455 ? 11.925 -9.666 -4.363 1.00 85.38 455 SER A CA 1
ATOM 3831 C C . SER A 1 455 ? 11.938 -8.319 -3.621 1.00 85.38 455 SER A C 1
ATOM 3833 O O . SER A 1 455 ? 11.989 -7.260 -4.249 1.00 85.38 455 SER A O 1
ATOM 3835 N N . LYS A 1 456 ? 11.897 -8.338 -2.280 1.00 85.50 456 LYS A N 1
ATOM 3836 C CA . LYS A 1 456 ? 12.055 -7.144 -1.432 1.00 85.50 456 LYS A CA 1
ATOM 3837 C C . LYS A 1 456 ? 13.523 -6.856 -1.120 1.00 85.50 456 LYS A C 1
ATOM 3839 O O . LYS A 1 456 ? 13.931 -5.697 -1.087 1.00 85.50 456 LYS A O 1
ATOM 3844 N N . CYS A 1 457 ? 14.331 -7.899 -0.927 1.00 89.31 457 CYS A N 1
ATOM 3845 C CA . CYS A 1 457 ? 15.770 -7.781 -0.672 1.00 89.31 457 CYS A CA 1
ATOM 3846 C C . CYS A 1 457 ? 16.567 -7.433 -1.942 1.00 89.31 457 CYS A C 1
ATOM 3848 O O . CYS A 1 457 ? 17.531 -6.662 -1.890 1.00 89.31 457 CYS A O 1
ATOM 3850 N N . PHE A 1 458 ? 16.170 -7.986 -3.086 1.00 90.88 458 PHE A N 1
ATOM 3851 C CA . PHE A 1 458 ? 16.828 -7.838 -4.381 1.00 90.88 458 PHE A CA 1
ATOM 3852 C C . PHE A 1 458 ? 15.826 -7.344 -5.421 1.00 90.88 458 PHE A C 1
ATOM 3854 O O . PHE A 1 458 ? 14.714 -7.847 -5.502 1.00 90.88 458 PHE A O 1
ATOM 3861 N N . GLU A 1 459 ? 16.228 -6.386 -6.257 1.00 87.12 459 GLU A N 1
ATOM 3862 C CA . GLU A 1 459 ? 15.339 -5.878 -7.308 1.00 87.12 459 GLU A CA 1
ATOM 3863 C C . GLU A 1 459 ? 15.179 -6.872 -8.469 1.00 87.12 459 GLU A C 1
ATOM 3865 O O . GLU A 1 459 ? 14.065 -7.049 -8.953 1.00 87.12 459 GLU A O 1
ATOM 3870 N N . GLY A 1 460 ? 16.260 -7.542 -8.891 1.00 88.38 460 GLY A N 1
ATOM 3871 C CA . GLY A 1 460 ? 16.232 -8.476 -10.022 1.00 88.38 460 GLY A CA 1
ATOM 3872 C C . GLY A 1 460 ? 16.064 -9.955 -9.674 1.00 88.38 460 GLY A C 1
ATOM 3873 O O . GLY A 1 460 ? 15.868 -10.747 -10.589 1.00 88.38 460 GLY A O 1
ATOM 3874 N N . ILE A 1 461 ? 16.136 -10.356 -8.397 1.00 92.62 461 ILE A N 1
ATOM 3875 C CA . ILE A 1 461 ? 15.996 -11.767 -7.989 1.00 92.62 461 ILE A CA 1
ATOM 3876 C C . ILE A 1 461 ? 14.602 -11.982 -7.404 1.00 92.62 461 ILE A C 1
ATOM 3878 O O . ILE A 1 461 ? 14.321 -11.580 -6.278 1.00 92.62 461 ILE A O 1
ATOM 3882 N N . ALA A 1 462 ? 13.744 -12.660 -8.161 1.00 90.06 462 ALA A N 1
ATOM 3883 C CA . ALA A 1 462 ? 12.452 -13.124 -7.672 1.00 90.06 462 ALA A CA 1
ATOM 3884 C C . ALA A 1 462 ? 12.565 -14.501 -7.010 1.00 90.06 462 ALA A C 1
ATOM 3886 O O . ALA A 1 462 ? 11.907 -14.743 -6.004 1.00 90.06 462 ALA A O 1
ATOM 3887 N N . ARG A 1 463 ? 13.382 -15.401 -7.578 1.00 91.88 463 ARG A N 1
ATOM 3888 C CA . ARG A 1 463 ? 13.596 -16.762 -7.066 1.00 91.88 463 ARG A CA 1
ATOM 3889 C C . ARG A 1 463 ? 15.033 -17.238 -7.277 1.00 91.88 463 ARG A C 1
ATOM 3891 O O . ARG A 1 463 ? 15.714 -16.788 -8.194 1.00 91.88 463 ARG A O 1
ATOM 3898 N N . LEU A 1 464 ? 15.473 -18.187 -6.459 1.00 92.81 464 LEU A N 1
ATOM 3899 C CA . LEU A 1 464 ? 16.744 -18.904 -6.610 1.00 92.81 464 LEU A CA 1
ATOM 3900 C C . LEU A 1 464 ? 16.494 -20.361 -7.021 1.00 92.81 464 LEU A C 1
ATOM 3902 O O . LEU A 1 464 ? 15.529 -20.976 -6.559 1.00 92.81 464 LEU A O 1
ATOM 3906 N N . HIS A 1 465 ? 17.354 -20.921 -7.876 1.00 92.31 465 HIS A N 1
ATOM 3907 C CA . HIS A 1 465 ? 17.345 -22.355 -8.169 1.00 92.31 465 HIS A CA 1
ATOM 3908 C C . HIS A 1 465 ? 18.113 -23.111 -7.085 1.00 92.31 465 HIS A C 1
ATOM 3910 O O . HIS A 1 465 ? 19.322 -22.913 -6.947 1.00 92.31 465 HIS A O 1
ATOM 3916 N N . PHE A 1 466 ? 17.415 -23.977 -6.349 1.00 91.38 466 PHE A N 1
ATOM 3917 C CA . PHE A 1 466 ? 18.013 -24.897 -5.386 1.00 91.38 466 PHE A CA 1
ATOM 3918 C C . PHE A 1 466 ? 18.096 -26.297 -5.995 1.00 91.38 466 PHE A C 1
ATOM 3920 O O . PHE A 1 466 ? 17.100 -26.817 -6.501 1.00 91.38 466 PHE A O 1
ATOM 3927 N N . THR A 1 467 ? 19.274 -26.913 -5.931 1.00 90.94 467 THR A N 1
ATOM 3928 C CA . THR A 1 467 ? 19.450 -28.328 -6.283 1.00 90.94 467 THR A CA 1
ATOM 3929 C C . THR A 1 467 ? 18.828 -29.239 -5.218 1.00 90.94 467 THR A C 1
ATOM 3931 O O . THR A 1 467 ? 18.421 -28.782 -4.149 1.00 90.94 467 THR A O 1
ATOM 3934 N N . ALA A 1 468 ? 18.785 -30.553 -5.471 1.00 86.25 468 ALA A N 1
ATOM 3935 C CA . ALA A 1 468 ? 18.324 -31.535 -4.481 1.00 86.25 468 ALA A CA 1
ATOM 3936 C C . ALA A 1 468 ? 19.133 -31.495 -3.166 1.00 86.25 468 ALA A C 1
ATOM 3938 O O . ALA A 1 468 ? 18.595 -31.795 -2.103 1.00 86.25 468 ALA A O 1
ATOM 3939 N N . ASP A 1 469 ? 20.399 -31.069 -3.229 1.00 85.44 469 ASP A N 1
ATOM 3940 C CA . ASP A 1 469 ? 21.281 -30.901 -2.068 1.00 85.44 469 ASP A CA 1
ATOM 3941 C C . ASP A 1 469 ? 21.134 -29.534 -1.368 1.00 85.44 469 ASP A C 1
ATOM 3943 O O . ASP A 1 469 ? 21.815 -29.282 -0.364 1.00 85.44 469 ASP A O 1
ATOM 3947 N N . LEU A 1 470 ? 20.199 -28.703 -1.856 1.00 86.94 470 LEU A N 1
ATOM 3948 C CA . LEU A 1 470 ? 19.900 -27.326 -1.447 1.00 86.94 470 LEU A CA 1
ATOM 3949 C C . LEU A 1 470 ? 20.987 -26.303 -1.813 1.00 86.94 470 LEU A C 1
ATOM 3951 O O . LEU A 1 470 ? 21.127 -25.280 -1.147 1.00 86.94 470 LEU A O 1
ATOM 3955 N N . GLU A 1 471 ? 21.740 -26.540 -2.888 1.00 89.94 471 GLU A N 1
ATOM 3956 C CA . GLU A 1 471 ? 22.730 -25.580 -3.389 1.00 89.94 471 GLU A CA 1
ATOM 3957 C C . GLU A 1 471 ? 22.106 -24.572 -4.350 1.00 89.94 471 GLU A C 1
ATOM 3959 O O . GLU A 1 471 ? 21.367 -24.944 -5.265 1.00 89.94 471 GLU A O 1
ATOM 3964 N N . VAL A 1 472 ? 22.450 -23.296 -4.180 1.00 92.62 472 VAL A N 1
ATOM 3965 C CA . VAL A 1 472 ? 22.029 -22.218 -5.077 1.00 92.62 472 VAL A CA 1
ATOM 3966 C C . VAL A 1 472 ? 22.931 -22.197 -6.308 1.00 92.62 472 VAL A C 1
ATOM 3968 O O . VAL A 1 472 ? 24.145 -22.028 -6.179 1.00 92.62 472 VAL A O 1
ATOM 3971 N N . THR A 1 473 ? 22.337 -22.345 -7.492 1.00 93.44 473 THR A N 1
ATOM 3972 C CA . THR A 1 473 ? 23.059 -22.479 -8.778 1.00 93.44 473 THR A CA 1
ATOM 3973 C C . THR A 1 473 ? 22.678 -21.427 -9.822 1.00 93.44 473 THR A C 1
ATOM 3975 O O . THR A 1 473 ? 23.533 -21.025 -10.610 1.00 93.44 473 THR A O 1
ATOM 3978 N N . SER A 1 474 ? 21.433 -20.947 -9.808 1.00 93.19 474 SER A N 1
ATOM 3979 C CA . SER A 1 474 ? 20.913 -19.945 -10.752 1.00 93.19 474 SER A CA 1
ATOM 3980 C C . SER A 1 474 ? 20.004 -18.942 -10.040 1.00 93.19 474 SER A C 1
ATOM 3982 O O . SER A 1 474 ? 19.413 -19.245 -8.998 1.00 93.19 474 SER A O 1
ATOM 3984 N N . MET A 1 475 ? 19.869 -17.746 -10.613 1.00 94.81 475 MET A N 1
ATOM 3985 C CA . MET A 1 475 ? 18.907 -16.724 -10.185 1.00 94.81 475 MET A CA 1
ATOM 3986 C C . MET A 1 475 ? 17.848 -16.484 -11.260 1.00 94.81 475 MET A C 1
ATOM 3988 O O . MET A 1 475 ? 18.171 -16.417 -12.443 1.00 94.81 475 MET A O 1
ATOM 3992 N N . TYR A 1 476 ? 16.596 -16.318 -10.833 1.00 92.44 476 TYR A N 1
ATOM 3993 C CA . TYR A 1 476 ? 15.450 -16.045 -11.697 1.00 92.44 476 TYR A CA 1
ATOM 3994 C C . TYR A 1 476 ? 14.897 -14.640 -11.461 1.00 92.44 476 TYR A C 1
ATOM 3996 O O . TYR A 1 476 ? 14.646 -14.257 -10.313 1.00 92.44 476 TYR A O 1
ATOM 4004 N N . SER A 1 477 ? 14.635 -13.902 -12.542 1.00 91.44 477 SER A N 1
ATOM 4005 C CA . SER A 1 477 ? 13.910 -12.628 -12.481 1.00 91.44 477 SER A CA 1
ATOM 4006 C C . SER A 1 477 ? 12.396 -12.815 -12.335 1.00 91.44 477 SER A C 1
ATOM 4008 O O . SER A 1 477 ? 11.864 -13.918 -12.491 1.00 91.44 477 SER A O 1
ATOM 4010 N N . ALA A 1 478 ? 11.674 -11.723 -12.061 1.00 85.75 478 ALA A N 1
ATOM 4011 C CA . ALA A 1 478 ? 10.208 -11.725 -12.011 1.00 85.75 478 ALA A CA 1
ATOM 4012 C C . ALA A 1 478 ? 9.571 -12.061 -13.374 1.00 85.75 478 ALA A C 1
ATOM 4014 O O . ALA A 1 478 ? 8.481 -12.628 -13.444 1.00 85.75 478 ALA A O 1
ATOM 4015 N N . GLU A 1 479 ? 10.266 -11.740 -14.463 1.00 84.50 479 GLU A N 1
ATOM 4016 C CA . GLU A 1 479 ? 9.892 -12.041 -15.844 1.00 84.50 479 GLU A CA 1
ATOM 4017 C C . GLU A 1 479 ? 10.222 -13.486 -16.248 1.00 84.50 479 GLU A C 1
ATOM 4019 O O . GLU A 1 479 ? 9.767 -13.935 -17.302 1.00 84.50 479 GLU A O 1
ATOM 4024 N N . GLY A 1 480 ? 10.971 -14.212 -15.409 1.00 86.69 480 GLY A N 1
ATOM 4025 C CA . GLY A 1 480 ? 11.408 -15.587 -15.644 1.00 86.69 480 GLY A CA 1
ATOM 4026 C C . GLY A 1 480 ? 12.771 -15.716 -16.327 1.00 86.69 480 GLY A C 1
ATOM 4027 O O . GLY A 1 480 ? 13.083 -16.804 -16.799 1.00 86.69 480 GLY A O 1
ATOM 4028 N N . GLU A 1 481 ? 13.572 -14.645 -16.404 1.00 91.56 481 GLU A N 1
ATOM 4029 C CA . GLU A 1 481 ? 14.941 -14.716 -16.935 1.00 91.56 481 GLU A CA 1
ATOM 4030 C C . GLU A 1 481 ? 15.831 -15.510 -15.978 1.00 91.56 481 GLU A C 1
ATOM 4032 O O . GLU A 1 481 ? 15.960 -15.137 -14.810 1.00 91.56 481 GLU A O 1
ATOM 4037 N N . GLU A 1 482 ? 16.429 -16.593 -16.474 1.00 93.00 482 GLU A N 1
ATOM 4038 C CA . GLU A 1 482 ? 17.395 -17.404 -15.737 1.00 93.00 482 GLU A CA 1
ATOM 4039 C C . GLU A 1 482 ? 18.818 -16.937 -16.028 1.00 93.00 482 GLU A C 1
ATOM 4041 O O . GLU A 1 482 ? 19.234 -16.873 -17.184 1.00 93.00 482 GLU A O 1
ATOM 4046 N N . VAL A 1 483 ? 19.583 -16.667 -14.971 1.00 93.62 483 VAL A N 1
ATOM 4047 C CA . VAL A 1 483 ? 21.021 -16.415 -15.065 1.00 93.62 483 VAL A CA 1
ATOM 4048 C C . VAL A 1 483 ? 21.755 -17.435 -14.203 1.00 93.62 483 VAL A C 1
ATOM 4050 O O . VAL A 1 483 ? 21.607 -17.458 -12.976 1.00 93.62 483 VAL A O 1
ATOM 4053 N N . GLN A 1 484 ? 22.558 -18.274 -14.856 1.00 92.94 484 GLN A N 1
ATOM 4054 C CA . GLN A 1 484 ? 23.415 -19.253 -14.196 1.00 92.94 484 GLN A CA 1
ATOM 4055 C C . GLN A 1 484 ? 24.505 -18.528 -13.396 1.00 92.94 484 GLN A C 1
ATOM 4057 O O . GLN A 1 484 ? 25.208 -17.668 -13.924 1.00 92.94 484 GLN A O 1
ATOM 4062 N N . MET A 1 485 ? 24.671 -18.870 -12.118 1.00 91.94 485 MET A N 1
ATOM 4063 C CA . MET A 1 485 ? 25.714 -18.267 -11.291 1.00 91.94 485 MET A CA 1
ATOM 4064 C C . MET A 1 485 ? 27.092 -18.840 -11.618 1.00 91.94 485 MET A C 1
ATOM 4066 O O . MET A 1 485 ? 27.255 -20.034 -11.876 1.00 91.94 485 MET A O 1
ATOM 4070 N N . TYR A 1 486 ? 28.123 -17.995 -11.540 1.00 87.88 486 TYR A N 1
ATOM 4071 C CA . TYR A 1 486 ? 29.511 -18.421 -11.724 1.00 87.88 486 TYR A CA 1
ATOM 4072 C C . TYR A 1 486 ? 30.096 -19.034 -10.437 1.00 87.88 486 TYR A C 1
ATOM 4074 O O . TYR A 1 486 ? 31.031 -18.504 -9.831 1.00 87.88 486 TYR A O 1
ATOM 4082 N N . GLY A 1 487 ? 29.490 -20.134 -9.993 1.00 88.88 487 GLY A N 1
ATOM 4083 C CA . GLY A 1 487 ? 29.761 -20.826 -8.733 1.00 88.88 487 GLY A CA 1
ATOM 4084 C C . GLY A 1 487 ? 28.464 -21.265 -8.056 1.00 88.88 487 GLY A C 1
ATOM 4085 O O . GLY A 1 487 ? 27.378 -20.949 -8.533 1.00 88.88 487 GLY A O 1
ATOM 4086 N N . THR A 1 488 ? 28.578 -21.971 -6.934 1.00 91.31 488 THR A N 1
ATOM 4087 C CA . THR A 1 488 ? 27.428 -22.373 -6.116 1.00 91.31 488 THR A CA 1
ATOM 4088 C C . THR A 1 488 ? 27.547 -21.807 -4.707 1.00 91.31 488 THR A C 1
ATOM 4090 O O . THR A 1 488 ? 28.648 -21.546 -4.216 1.00 91.31 488 THR A O 1
ATOM 4093 N N . VAL A 1 489 ? 26.404 -21.575 -4.062 1.00 92.56 489 VAL A N 1
ATOM 4094 C CA . VAL A 1 489 ? 26.341 -21.234 -2.634 1.00 92.56 489 VAL A CA 1
ATOM 4095 C C . VAL A 1 489 ? 25.556 -22.329 -1.933 1.00 92.56 489 VAL A C 1
ATOM 4097 O O . VAL A 1 489 ? 24.373 -22.511 -2.214 1.00 92.56 489 VAL A O 1
ATOM 4100 N N . ASN A 1 490 ? 26.202 -23.046 -1.018 1.00 90.94 490 ASN A N 1
ATOM 4101 C CA . ASN A 1 490 ? 25.540 -24.037 -0.184 1.00 90.94 490 ASN A CA 1
ATOM 4102 C C . ASN A 1 490 ? 25.220 -23.415 1.190 1.00 90.94 490 ASN A C 1
ATOM 4104 O O . ASN A 1 490 ? 26.147 -23.044 1.914 1.00 90.94 490 ASN A O 1
ATOM 4108 N N . PRO A 1 491 ? 23.939 -23.287 1.589 1.00 88.69 491 PRO A N 1
ATOM 4109 C CA . PRO A 1 491 ? 23.561 -22.757 2.902 1.00 88.69 491 PRO A CA 1
ATOM 4110 C C . PRO A 1 491 ? 24.234 -23.480 4.082 1.00 88.69 491 PRO A C 1
ATOM 4112 O O . PRO A 1 491 ? 24.534 -22.848 5.101 1.00 88.69 491 PRO A O 1
ATOM 4115 N N . LYS A 1 492 ? 24.549 -24.776 3.934 1.00 87.56 492 LYS A N 1
ATOM 4116 C CA . LYS A 1 492 ? 25.194 -25.591 4.977 1.00 87.56 492 LYS A CA 1
ATOM 4117 C C . LYS A 1 492 ? 26.602 -25.104 5.322 1.00 87.56 492 LYS A C 1
ATOM 4119 O O . LYS A 1 492 ? 26.976 -25.159 6.492 1.00 87.56 492 LYS A O 1
ATOM 4124 N N . ASP A 1 493 ? 27.338 -24.550 4.357 1.00 88.69 493 ASP A N 1
ATOM 4125 C CA . ASP A 1 493 ? 28.689 -24.000 4.569 1.00 88.69 493 ASP A CA 1
ATOM 4126 C C . ASP A 1 493 ? 28.688 -22.791 5.520 1.00 88.69 493 ASP A C 1
ATOM 4128 O O . ASP A 1 493 ? 29.715 -22.423 6.090 1.00 88.69 493 ASP A O 1
ATOM 4132 N N . TYR A 1 494 ? 27.515 -22.185 5.723 1.00 86.25 494 TYR A N 1
ATOM 4133 C CA . TYR A 1 494 ? 27.294 -21.025 6.580 1.00 86.25 494 TYR A CA 1
ATOM 4134 C C . TYR A 1 494 ? 26.503 -21.372 7.846 1.00 86.25 494 TYR A C 1
ATOM 4136 O O . TYR A 1 494 ? 25.884 -20.489 8.441 1.00 86.25 494 TYR A O 1
ATOM 4144 N N . ASN A 1 495 ? 26.491 -22.645 8.261 1.00 83.62 495 ASN A N 1
ATOM 4145 C CA . ASN A 1 495 ? 25.670 -23.151 9.369 1.00 83.62 495 ASN A CA 1
ATOM 4146 C C . ASN A 1 495 ? 24.173 -22.819 9.204 1.00 83.62 495 ASN A C 1
ATOM 4148 O O . ASN A 1 495 ? 23.482 -22.590 10.194 1.00 83.62 495 ASN A O 1
ATOM 4152 N N . ASN A 1 496 ? 23.690 -22.732 7.958 1.00 83.00 496 ASN A N 1
ATOM 4153 C CA . ASN A 1 496 ? 22.342 -22.283 7.596 1.00 83.00 496 ASN A CA 1
ATOM 4154 C C . ASN A 1 496 ? 21.962 -20.876 8.107 1.00 83.00 496 ASN A C 1
ATOM 4156 O O . ASN A 1 496 ? 20.792 -20.499 8.098 1.00 83.00 496 ASN A O 1
ATOM 4160 N N . ALA A 1 497 ? 22.939 -20.059 8.518 1.00 86.12 497 ALA A N 1
ATOM 4161 C CA . ALA A 1 497 ? 22.693 -18.684 8.934 1.00 86.12 497 ALA A CA 1
ATOM 4162 C C . ALA A 1 497 ? 22.297 -17.834 7.720 1.00 86.12 497 ALA A C 1
ATOM 4164 O O . ALA A 1 497 ? 23.135 -17.532 6.860 1.00 86.12 497 ALA A O 1
ATOM 4165 N N . VAL A 1 498 ? 21.017 -17.457 7.660 1.00 89.69 498 VAL A N 1
ATOM 4166 C CA . VAL A 1 498 ? 20.400 -16.820 6.490 1.00 89.69 498 VAL A CA 1
ATOM 4167 C C . VAL A 1 498 ? 21.100 -15.531 6.081 1.00 89.69 498 VAL A C 1
ATOM 4169 O O . VAL A 1 498 ? 21.376 -15.324 4.901 1.00 89.69 498 VAL A O 1
ATOM 4172 N N . GLU A 1 499 ? 21.486 -14.707 7.053 1.00 90.38 499 GLU A N 1
ATOM 4173 C CA . GLU A 1 499 ? 22.221 -13.469 6.806 1.00 90.38 499 GLU A CA 1
ATOM 4174 C C . GLU A 1 499 ? 23.559 -13.695 6.074 1.00 90.38 499 GLU A C 1
ATOM 4176 O O . GLU A 1 499 ? 23.948 -12.897 5.222 1.00 90.38 499 GLU A O 1
ATOM 4181 N N . ASN A 1 500 ? 24.253 -14.800 6.358 1.00 91.06 500 ASN A N 1
ATOM 4182 C CA . ASN A 1 500 ? 25.605 -15.039 5.861 1.00 91.06 500 ASN A CA 1
ATOM 4183 C C . ASN A 1 500 ? 25.592 -15.621 4.448 1.00 91.06 500 ASN A C 1
ATOM 4185 O O . ASN A 1 500 ? 26.347 -15.164 3.585 1.00 91.06 500 ASN A O 1
ATOM 4189 N N . TRP A 1 501 ? 24.728 -16.608 4.186 1.00 92.88 501 TRP A N 1
ATOM 4190 C CA . TRP A 1 501 ? 24.654 -17.196 2.850 1.00 92.88 501 TRP A CA 1
ATOM 4191 C C . TRP A 1 501 ? 23.956 -16.261 1.855 1.00 92.88 501 TRP A C 1
ATOM 4193 O O . TRP A 1 501 ? 24.392 -16.195 0.707 1.00 92.88 501 TRP A O 1
ATOM 4203 N N . LEU A 1 502 ? 22.977 -15.441 2.268 1.00 93.00 502 LEU A N 1
ATOM 4204 C CA . LEU A 1 502 ? 22.425 -14.391 1.394 1.00 93.00 502 LEU A CA 1
ATOM 4205 C C . LEU A 1 502 ? 23.458 -13.311 1.062 1.00 93.00 502 LEU A C 1
ATOM 4207 O O . LEU A 1 502 ? 23.512 -12.834 -0.074 1.00 93.00 502 LEU A O 1
ATOM 4211 N N . GLN A 1 503 ? 24.330 -12.962 2.010 1.00 92.88 503 GLN A N 1
ATOM 4212 C CA . GLN A 1 503 ? 25.451 -12.069 1.733 1.00 92.88 503 GLN A CA 1
ATOM 4213 C C . GLN A 1 503 ? 26.436 -12.689 0.725 1.00 92.88 503 GLN A C 1
ATOM 4215 O O . GLN A 1 503 ? 26.996 -11.973 -0.113 1.00 92.88 503 GLN A O 1
ATOM 4220 N N . ALA A 1 504 ? 26.645 -14.010 0.771 1.00 93.50 504 ALA A N 1
ATOM 4221 C CA . ALA A 1 504 ? 27.430 -14.734 -0.229 1.00 93.50 504 ALA A CA 1
ATOM 4222 C C . ALA A 1 504 ? 26.747 -14.736 -1.607 1.00 93.50 504 ALA A C 1
ATOM 4224 O O . ALA A 1 504 ? 27.421 -14.469 -2.605 1.00 93.50 504 ALA A O 1
ATOM 4225 N N . VAL A 1 505 ? 25.423 -14.933 -1.659 1.00 94.31 505 VAL A N 1
ATOM 4226 C CA . VAL A 1 505 ? 24.614 -14.819 -2.884 1.00 94.31 505 VAL A CA 1
ATOM 4227 C C . VAL A 1 505 ? 24.723 -13.419 -3.489 1.00 94.31 505 VAL A C 1
ATOM 4229 O O . VAL A 1 505 ? 24.987 -13.307 -4.681 1.00 94.31 505 VAL A O 1
ATOM 4232 N N . GLU A 1 506 ? 24.623 -12.345 -2.696 1.00 93.44 506 GLU A N 1
ATOM 4233 C CA . GLU A 1 506 ? 24.805 -10.969 -3.192 1.00 93.44 506 GLU A CA 1
ATOM 4234 C C . GLU A 1 506 ? 26.190 -10.776 -3.835 1.00 93.44 506 GLU A C 1
ATOM 4236 O O . GLU A 1 506 ? 26.318 -10.219 -4.928 1.00 93.44 506 GLU A O 1
ATOM 4241 N N . ASN A 1 507 ? 27.245 -11.264 -3.178 1.00 92.94 507 ASN A N 1
ATOM 4242 C CA . ASN A 1 507 ? 28.606 -11.161 -3.701 1.00 92.94 507 ASN A CA 1
ATOM 4243 C C . ASN A 1 507 ? 28.794 -11.980 -4.987 1.00 92.94 507 ASN A C 1
ATOM 4245 O O . ASN A 1 507 ? 29.519 -11.551 -5.890 1.00 92.94 507 ASN A O 1
ATOM 4249 N N . LEU A 1 508 ? 28.172 -13.159 -5.069 1.00 94.44 508 LEU A N 1
ATOM 4250 C CA . LEU A 1 508 ? 28.228 -14.023 -6.244 1.00 94.44 508 LEU A CA 1
ATOM 4251 C C . LEU A 1 508 ? 27.407 -13.458 -7.407 1.00 94.44 508 LEU A C 1
ATOM 4253 O O . LEU A 1 508 ? 27.875 -13.508 -8.542 1.00 94.44 508 LEU A O 1
ATOM 4257 N N . MET A 1 509 ? 26.252 -12.849 -7.134 1.00 95.00 509 MET A N 1
ATOM 4258 C CA . MET A 1 509 ? 25.427 -12.136 -8.113 1.00 95.00 509 MET A CA 1
ATOM 4259 C C . MET A 1 509 ? 26.255 -11.062 -8.831 1.00 95.00 509 MET A C 1
ATOM 4261 O O . MET A 1 509 ? 26.386 -11.099 -10.052 1.00 95.00 509 MET A O 1
ATOM 4265 N N . VAL A 1 510 ? 26.896 -10.162 -8.076 1.00 92.94 510 VAL A N 1
ATOM 4266 C CA . VAL A 1 510 ? 27.723 -9.073 -8.634 1.00 92.94 510 VAL A CA 1
ATOM 4267 C C . VAL A 1 510 ? 28.890 -9.612 -9.470 1.00 92.94 510 VAL A C 1
ATOM 4269 O O . VAL A 1 510 ? 29.218 -9.068 -10.527 1.00 92.94 510 VAL A O 1
ATOM 4272 N N . LYS A 1 511 ? 29.534 -10.695 -9.016 1.00 93.12 511 LYS A N 1
ATOM 4273 C CA . LYS A 1 511 ? 30.618 -11.353 -9.766 1.00 93.12 511 LYS A CA 1
ATOM 4274 C C . LYS A 1 511 ? 30.117 -12.006 -11.054 1.00 93.12 511 LYS A C 1
ATOM 4276 O O . LYS A 1 511 ? 30.796 -11.896 -12.072 1.00 93.12 511 LYS A O 1
ATOM 4281 N N . THR A 1 512 ? 28.959 -12.661 -10.998 1.00 94.69 512 THR A N 1
ATOM 4282 C CA . THR A 1 512 ? 28.334 -13.340 -12.138 1.00 94.69 512 THR A CA 1
ATOM 4283 C C . THR A 1 512 ? 28.001 -12.324 -13.220 1.00 94.69 512 THR A C 1
ATOM 4285 O O . THR A 1 512 ? 28.556 -12.424 -14.304 1.00 94.69 512 THR A O 1
ATOM 4288 N N . VAL A 1 513 ? 27.237 -11.269 -12.910 1.00 94.38 513 VAL A N 1
ATOM 4289 C CA . VAL A 1 513 ? 26.865 -10.235 -13.898 1.00 94.38 513 VAL A CA 1
ATOM 4290 C C . VAL A 1 513 ? 28.100 -9.598 -14.542 1.00 94.38 513 VAL A C 1
ATOM 4292 O O . VAL A 1 513 ? 28.136 -9.411 -15.756 1.00 94.38 513 VAL A O 1
ATOM 4295 N N . ARG A 1 514 ? 29.154 -9.316 -13.763 1.00 92.62 514 ARG A N 1
ATOM 4296 C CA . ARG A 1 514 ? 30.417 -8.791 -14.310 1.00 92.62 514 ARG A CA 1
ATOM 4297 C C . ARG A 1 514 ? 31.073 -9.756 -15.298 1.00 92.62 514 ARG A C 1
ATOM 4299 O O . ARG A 1 514 ? 31.559 -9.315 -16.336 1.00 92.62 514 ARG A O 1
ATOM 4306 N N . LYS A 1 515 ? 31.116 -11.047 -14.970 1.00 92.12 515 LYS A N 1
ATOM 4307 C CA . LYS A 1 515 ? 31.719 -12.063 -15.834 1.00 92.12 515 LYS A CA 1
ATOM 4308 C C . LYS A 1 515 ? 30.875 -12.327 -17.083 1.00 92.12 515 LYS A C 1
ATOM 4310 O O . LYS A 1 515 ? 31.446 -12.469 -18.160 1.00 92.12 515 LYS A O 1
ATOM 4315 N N . GLU A 1 516 ? 29.553 -12.337 -16.952 1.00 93.56 516 GLU A N 1
ATOM 4316 C CA . GLU A 1 516 ? 28.619 -12.401 -18.082 1.00 93.56 516 GLU A CA 1
ATOM 4317 C C . GLU A 1 516 ? 28.838 -11.209 -19.023 1.00 93.56 516 GLU A C 1
ATOM 4319 O O . GLU A 1 516 ? 28.957 -11.387 -20.228 1.00 93.56 516 GLU A O 1
ATOM 4324 N N . THR A 1 517 ? 29.016 -9.997 -18.480 1.00 93.38 517 THR A N 1
ATOM 4325 C CA . THR A 1 517 ? 29.358 -8.810 -19.286 1.00 93.38 517 THR A CA 1
ATOM 4326 C C . THR A 1 517 ? 30.691 -8.971 -20.017 1.00 93.38 517 THR A C 1
ATOM 4328 O O . THR A 1 517 ? 30.740 -8.732 -21.218 1.00 93.38 517 THR A O 1
ATOM 4331 N N . ALA A 1 518 ? 31.752 -9.423 -19.340 1.00 92.50 518 ALA A N 1
ATOM 4332 C CA . ALA A 1 518 ? 33.048 -9.660 -19.983 1.00 92.50 518 ALA A CA 1
ATOM 4333 C C . ALA A 1 518 ? 32.954 -10.705 -21.113 1.00 92.50 518 ALA A C 1
ATOM 4335 O O . ALA A 1 518 ? 33.434 -10.477 -22.221 1.00 92.50 518 ALA A O 1
ATOM 4336 N N . SER A 1 519 ? 32.265 -11.820 -20.854 1.00 92.69 519 SER A N 1
ATOM 4337 C CA . SER A 1 519 ? 32.091 -12.913 -21.822 1.00 92.69 519 SER A CA 1
ATOM 4338 C C . SER A 1 519 ? 31.249 -12.468 -23.025 1.00 92.69 519 SER A C 1
ATOM 4340 O O . SER A 1 519 ? 31.591 -12.751 -24.170 1.00 92.69 519 SER A O 1
ATOM 4342 N N . SER A 1 520 ? 30.201 -11.678 -22.780 1.00 94.50 520 SER A N 1
ATOM 4343 C CA . SER A 1 520 ? 29.364 -11.097 -23.828 1.00 94.50 520 SER A CA 1
ATOM 4344 C C . SER A 1 520 ? 30.113 -10.098 -24.716 1.00 94.50 520 SER A C 1
ATOM 4346 O O . SER A 1 520 ? 29.763 -9.973 -25.888 1.00 94.50 520 SER A O 1
ATOM 4348 N N . ILE A 1 521 ? 31.106 -9.364 -24.194 1.00 91.94 521 ILE A N 1
ATOM 4349 C CA . ILE A 1 521 ? 31.947 -8.464 -25.005 1.00 91.94 521 ILE A CA 1
ATOM 4350 C C . ILE A 1 521 ? 32.787 -9.280 -25.995 1.00 91.94 521 ILE A C 1
ATOM 4352 O O . ILE A 1 521 ? 32.873 -8.918 -27.169 1.00 91.94 521 ILE A O 1
ATOM 4356 N N . GLU A 1 522 ? 33.375 -10.394 -25.550 1.00 90.62 522 GLU A N 1
ATOM 4357 C CA . GLU A 1 522 ? 34.147 -11.280 -26.430 1.00 90.62 522 GLU A CA 1
ATOM 4358 C C . GLU A 1 522 ? 33.277 -11.920 -27.518 1.00 90.62 522 GLU A C 1
ATOM 4360 O O . GLU A 1 522 ? 33.684 -11.995 -28.680 1.00 90.62 522 GLU A O 1
ATOM 4365 N N . ASP A 1 523 ? 32.076 -12.370 -27.154 1.00 92.56 523 ASP A N 1
ATOM 4366 C CA . ASP A 1 523 ? 31.186 -13.069 -28.078 1.00 92.56 523 ASP A CA 1
ATOM 4367 C C . ASP A 1 523 ? 30.501 -12.138 -29.079 1.00 92.56 523 ASP A C 1
ATOM 4369 O O . ASP A 1 523 ? 30.264 -12.561 -30.213 1.00 92.56 523 ASP A O 1
ATOM 4373 N N . LEU A 1 524 ? 30.282 -10.861 -28.743 1.00 90.44 524 LEU A N 1
ATOM 4374 C CA . LEU A 1 524 ? 29.818 -9.856 -29.708 1.00 90.44 524 LEU A CA 1
ATOM 4375 C C . LEU A 1 524 ? 30.772 -9.735 -30.911 1.00 90.44 524 LEU A C 1
ATOM 4377 O O . LEU A 1 524 ? 30.325 -9.497 -32.030 1.00 90.44 524 LEU A O 1
ATOM 4381 N N . ALA A 1 525 ? 32.079 -9.935 -30.707 1.00 85.88 525 ALA A N 1
ATOM 4382 C CA . ALA A 1 525 ? 33.063 -9.911 -31.789 1.00 85.88 525 ALA A CA 1
ATOM 4383 C C . ALA A 1 525 ? 33.068 -11.196 -32.645 1.00 85.88 525 ALA A C 1
ATOM 4385 O O . ALA A 1 525 ? 33.604 -11.190 -33.755 1.00 85.88 525 ALA A O 1
ATOM 4386 N N . ARG A 1 526 ? 32.506 -12.305 -32.142 1.00 88.75 526 ARG A N 1
ATOM 4387 C CA . ARG A 1 526 ? 32.518 -13.626 -32.800 1.00 88.75 526 ARG A CA 1
ATOM 4388 C C . ARG A 1 526 ? 31.186 -13.985 -33.459 1.00 88.75 526 ARG A C 1
ATOM 4390 O O . ARG A 1 526 ? 31.182 -14.667 -34.483 1.00 88.75 526 ARG A O 1
ATOM 4397 N N . LEU A 1 527 ? 30.069 -13.583 -32.859 1.00 88.69 527 LEU A N 1
ATOM 4398 C CA . LEU A 1 527 ? 28.719 -13.969 -33.264 1.00 88.69 527 LEU A CA 1
ATOM 4399 C C . LEU A 1 527 ? 28.026 -12.866 -34.079 1.00 88.69 527 LEU A C 1
ATOM 4401 O O . LEU A 1 527 ? 28.268 -11.681 -33.859 1.00 88.69 527 LEU A O 1
ATOM 4405 N N . PRO A 1 528 ? 27.096 -13.223 -34.986 1.00 90.19 528 PRO A N 1
ATOM 4406 C CA . PRO A 1 528 ? 26.205 -12.243 -35.598 1.00 90.19 528 PRO A CA 1
ATOM 4407 C C . PRO A 1 528 ? 25.374 -11.507 -34.537 1.00 90.19 528 PRO A C 1
ATOM 4409 O O . PRO A 1 528 ? 24.768 -12.143 -33.671 1.00 90.19 528 PRO A O 1
ATOM 4412 N N . ARG A 1 529 ? 25.279 -10.175 -34.656 1.00 89.19 529 ARG A N 1
ATOM 4413 C CA . ARG A 1 529 ? 24.603 -9.280 -33.695 1.00 89.19 529 ARG A CA 1
ATOM 4414 C C . ARG A 1 529 ? 23.189 -9.742 -33.321 1.00 89.19 529 ARG A C 1
ATOM 4416 O O . ARG A 1 529 ? 22.852 -9.784 -32.145 1.00 89.19 529 ARG A O 1
ATOM 4423 N N . GLN A 1 530 ? 22.388 -10.138 -34.311 1.00 89.50 530 GLN A N 1
ATOM 4424 C CA . GLN A 1 530 ? 20.998 -10.584 -34.129 1.00 89.50 530 GLN A CA 1
ATOM 4425 C C . GLN A 1 530 ? 20.893 -11.831 -33.241 1.00 89.50 530 GLN A C 1
ATOM 4427 O O . GLN A 1 530 ? 20.004 -11.928 -32.404 1.00 89.50 530 GLN A O 1
ATOM 4432 N N . LYS A 1 531 ? 21.823 -12.780 -33.407 1.00 90.19 531 LYS A N 1
ATOM 4433 C CA . LYS A 1 531 ? 21.869 -14.004 -32.604 1.00 90.19 531 LYS A CA 1
ATOM 4434 C C . LYS A 1 531 ? 22.371 -13.704 -31.191 1.00 90.19 531 LYS A C 1
ATOM 4436 O O . LYS A 1 531 ? 21.761 -14.144 -30.225 1.00 90.19 531 LYS A O 1
ATOM 4441 N N . TRP A 1 532 ? 23.416 -12.883 -31.085 1.00 94.06 532 TRP A N 1
ATOM 4442 C CA . TRP A 1 532 ? 23.964 -12.427 -29.809 1.00 94.06 532 TRP A CA 1
ATOM 4443 C C . TRP A 1 532 ? 22.897 -11.753 -28.924 1.00 94.06 532 TRP A C 1
ATOM 4445 O O . TRP A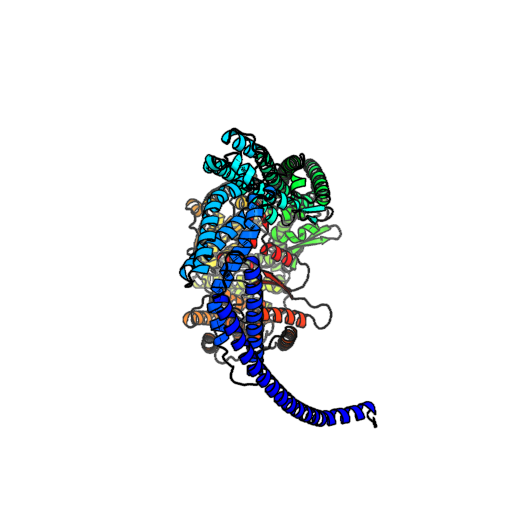 1 532 ? 22.752 -12.112 -27.759 1.00 94.06 532 TRP A O 1
ATOM 4455 N N . MET A 1 533 ? 22.072 -10.861 -29.483 1.00 91.44 533 MET A N 1
ATOM 4456 C CA . MET A 1 533 ? 20.996 -10.182 -28.740 1.00 91.44 533 MET A CA 1
ATOM 4457 C C . MET A 1 533 ? 19.956 -11.131 -28.120 1.00 91.44 533 MET A C 1
ATOM 4459 O O . MET A 1 533 ? 19.285 -10.747 -27.166 1.00 91.44 533 MET A O 1
ATOM 4463 N N . LEU A 1 534 ? 19.782 -12.335 -28.676 1.00 90.06 534 LEU A N 1
ATOM 4464 C CA . LEU A 1 534 ? 18.769 -13.303 -28.242 1.00 90.06 534 LEU A CA 1
ATOM 4465 C C . LEU A 1 534 ? 19.298 -14.352 -27.255 1.00 90.06 534 LEU A C 1
ATOM 4467 O O . LEU A 1 534 ? 18.482 -15.038 -26.638 1.00 90.06 534 LEU A O 1
ATOM 4471 N N . GLU A 1 535 ? 20.622 -14.511 -27.153 1.00 90.12 535 GLU A N 1
ATOM 4472 C CA . GLU A 1 535 ? 21.282 -15.545 -26.340 1.00 90.12 535 GLU A CA 1
ATOM 4473 C C . GLU A 1 535 ? 21.758 -15.028 -24.975 1.00 90.12 535 GLU A C 1
ATOM 4475 O O . GLU A 1 535 ? 21.865 -15.815 -24.036 1.00 90.12 535 GLU A O 1
ATOM 4480 N N . TRP A 1 536 ? 22.016 -13.724 -24.843 1.00 92.56 536 TRP A N 1
ATOM 4481 C CA . TRP A 1 536 ? 22.548 -13.125 -23.614 1.00 92.56 536 TRP A CA 1
ATOM 4482 C C . TRP A 1 536 ? 21.460 -12.479 -22.738 1.00 92.56 536 TRP A C 1
ATOM 4484 O O . TRP A 1 536 ? 20.459 -11.990 -23.270 1.00 92.56 536 TRP A O 1
ATOM 4494 N N . PRO A 1 537 ? 21.655 -12.404 -21.402 1.00 93.19 537 PRO A N 1
ATOM 4495 C CA . PRO A 1 537 ? 20.709 -11.750 -20.496 1.00 93.19 537 PRO A CA 1
ATOM 4496 C C . PRO A 1 537 ? 20.463 -10.283 -20.862 1.00 93.19 537 PRO A C 1
ATOM 4498 O O . PRO A 1 537 ? 21.398 -9.545 -21.191 1.00 93.19 537 PRO A O 1
ATOM 4501 N N . GLY A 1 538 ? 19.221 -9.817 -20.733 1.00 92.38 538 GLY A N 1
ATOM 4502 C CA . GLY A 1 538 ? 18.804 -8.515 -21.258 1.00 92.38 538 GLY A CA 1
ATOM 4503 C C . GLY A 1 538 ? 19.589 -7.331 -20.686 1.00 92.38 538 GLY A C 1
ATOM 4504 O O . GLY A 1 538 ? 19.990 -6.427 -21.420 1.00 92.38 538 GLY A O 1
ATOM 4505 N N . GLN A 1 539 ? 19.893 -7.356 -19.384 1.00 94.31 539 GLN A N 1
ATOM 4506 C CA . GLN A 1 539 ? 20.723 -6.330 -18.739 1.00 94.31 539 GLN A CA 1
ATOM 4507 C C . GLN A 1 539 ? 22.145 -6.271 -19.327 1.00 94.31 539 GLN A C 1
ATOM 4509 O O . GLN A 1 539 ? 22.702 -5.181 -19.491 1.00 94.31 539 GLN A O 1
ATOM 4514 N N . VAL A 1 540 ? 22.729 -7.431 -19.641 1.00 94.38 540 VAL A N 1
ATOM 4515 C CA . VAL A 1 540 ? 24.080 -7.543 -20.203 1.00 94.38 540 VAL A CA 1
ATOM 4516 C C . VAL A 1 540 ? 24.095 -7.022 -21.637 1.00 94.38 540 VAL A C 1
ATOM 4518 O O . VAL A 1 540 ? 24.950 -6.200 -21.966 1.00 94.38 540 VAL A O 1
ATOM 4521 N N . VAL A 1 541 ? 23.103 -7.403 -22.449 1.00 94.75 541 VAL A N 1
ATOM 4522 C CA . VAL A 1 541 ? 22.933 -6.915 -23.829 1.00 94.75 541 VAL A CA 1
ATOM 4523 C C . VAL A 1 541 ? 22.874 -5.386 -23.869 1.00 94.75 541 VAL A C 1
ATOM 4525 O O . VAL A 1 541 ? 23.588 -4.765 -24.656 1.00 94.75 541 VAL A O 1
ATOM 4528 N N . LEU A 1 542 ? 22.091 -4.756 -22.986 1.00 93.88 542 LEU A N 1
ATOM 4529 C CA . LEU A 1 542 ? 21.987 -3.293 -22.916 1.00 93.88 542 LEU A CA 1
ATOM 4530 C C . LEU A 1 542 ? 23.325 -2.628 -22.553 1.00 93.88 542 LEU A C 1
ATOM 4532 O O . LEU A 1 542 ? 23.712 -1.639 -23.174 1.00 93.88 542 LEU A O 1
ATOM 4536 N N . CYS A 1 543 ? 24.047 -3.173 -21.569 1.00 94.56 543 CYS A N 1
ATOM 4537 C CA . CYS A 1 543 ? 25.340 -2.634 -21.138 1.00 94.56 543 CYS A CA 1
ATOM 4538 C C . CYS A 1 543 ? 26.403 -2.747 -22.243 1.00 94.56 543 CYS A C 1
ATOM 4540 O O . CYS A 1 543 ? 27.078 -1.770 -22.568 1.00 94.56 543 CYS A O 1
ATOM 4542 N N . VAL A 1 544 ? 26.519 -3.925 -22.861 1.00 95.06 544 VAL A N 1
ATOM 4543 C CA . VAL A 1 544 ? 27.505 -4.194 -23.915 1.00 95.06 544 VAL A CA 1
ATOM 4544 C C . VAL A 1 544 ? 27.176 -3.435 -25.202 1.00 95.06 544 VAL A C 1
ATOM 4546 O O . VAL A 1 544 ? 28.089 -2.919 -25.846 1.00 95.06 544 VAL A O 1
ATOM 4549 N N . SER A 1 545 ? 25.893 -3.276 -25.548 1.00 94.38 545 SER A N 1
ATOM 4550 C CA . SER A 1 545 ? 25.488 -2.434 -26.681 1.00 94.38 545 SER A CA 1
ATOM 4551 C C . SER A 1 545 ? 25.903 -0.973 -26.466 1.00 94.38 545 SER A C 1
ATOM 4553 O O . SER A 1 545 ? 26.475 -0.355 -27.364 1.00 94.38 545 SER A O 1
ATOM 4555 N N . GLN A 1 546 ? 25.731 -0.437 -25.250 1.00 94.75 546 GLN A N 1
ATOM 4556 C CA . GLN A 1 546 ? 26.145 0.931 -24.923 1.00 94.75 546 GLN A CA 1
ATOM 4557 C C . GLN A 1 546 ? 27.673 1.108 -24.886 1.00 94.75 546 GLN A C 1
ATOM 4559 O O . GLN A 1 546 ? 28.181 2.154 -25.302 1.00 94.75 546 GLN A O 1
ATOM 4564 N N . LEU A 1 547 ? 28.416 0.090 -24.437 1.00 94.81 547 LEU A N 1
ATOM 4565 C CA . LEU A 1 547 ? 29.882 0.043 -24.527 1.00 94.81 547 LEU A CA 1
ATOM 4566 C C . LEU A 1 547 ? 30.347 0.090 -25.987 1.00 94.81 547 LEU A C 1
ATOM 4568 O O . LEU A 1 547 ? 31.153 0.945 -26.349 1.00 94.81 547 LEU A O 1
ATOM 4572 N N . SER A 1 548 ? 29.791 -0.784 -26.830 1.00 94.12 548 SER A N 1
ATOM 4573 C CA . SER A 1 548 ? 30.118 -0.841 -28.256 1.00 94.12 548 SER A CA 1
ATOM 4574 C C . SER A 1 548 ? 29.765 0.466 -28.966 1.00 94.12 548 SER A C 1
ATOM 4576 O O . SER A 1 548 ? 30.574 0.986 -29.731 1.00 94.12 548 SER A O 1
ATOM 4578 N N . TRP A 1 549 ? 28.603 1.054 -28.666 1.00 95.31 549 TRP A N 1
ATOM 4579 C CA . TRP A 1 549 ? 28.219 2.354 -29.209 1.00 95.31 549 TRP A CA 1
ATOM 4580 C C . TRP A 1 549 ? 29.192 3.462 -28.793 1.00 95.31 549 TRP A C 1
ATOM 4582 O O . TRP A 1 549 ? 29.637 4.216 -29.656 1.00 95.31 549 TRP A O 1
ATOM 4592 N N . THR A 1 550 ? 29.570 3.527 -27.510 1.00 95.31 550 THR A N 1
ATOM 4593 C CA . THR A 1 550 ? 30.528 4.526 -27.001 1.00 95.31 550 THR A CA 1
ATOM 4594 C C . THR A 1 550 ? 31.860 4.431 -27.745 1.00 95.31 550 THR A C 1
ATOM 4596 O O . THR A 1 550 ? 32.362 5.442 -28.234 1.00 95.31 550 THR A O 1
ATOM 4599 N N . GLN A 1 551 ? 32.396 3.216 -27.886 1.00 93.88 551 GLN A N 1
ATOM 4600 C CA . GLN A 1 551 ? 33.655 2.973 -28.586 1.00 93.88 551 GLN A CA 1
ATOM 4601 C C . GLN A 1 551 ? 33.569 3.356 -30.071 1.00 93.88 551 GLN A C 1
ATOM 4603 O O . GLN A 1 551 ? 34.395 4.122 -30.557 1.00 93.88 551 GLN A O 1
ATOM 4608 N N . ASN A 1 552 ? 32.536 2.895 -30.780 1.00 94.19 552 ASN A N 1
ATOM 4609 C CA . ASN A 1 552 ? 32.385 3.153 -32.212 1.00 94.19 552 ASN A CA 1
ATOM 4610 C C . ASN A 1 552 ? 32.173 4.643 -32.534 1.00 94.19 552 ASN A C 1
ATOM 4612 O O . ASN A 1 552 ? 32.631 5.109 -33.575 1.00 94.19 552 ASN A O 1
ATOM 4616 N N . VAL A 1 553 ? 31.483 5.403 -31.671 1.00 94.56 553 VAL A N 1
ATOM 4617 C CA . VAL A 1 553 ? 31.330 6.857 -31.855 1.00 94.56 553 VAL A CA 1
ATOM 4618 C C . VAL A 1 553 ? 32.664 7.573 -31.661 1.00 94.56 553 VAL A C 1
ATOM 4620 O O . VAL A 1 553 ? 32.997 8.448 -32.459 1.00 94.56 553 VAL A O 1
ATOM 4623 N N . GLU A 1 554 ? 33.445 7.207 -30.642 1.00 93.62 554 GLU A N 1
ATOM 4624 C CA . GLU A 1 554 ? 34.773 7.791 -30.426 1.00 93.62 554 GLU A CA 1
ATOM 4625 C C . GLU A 1 554 ? 35.737 7.446 -31.570 1.00 93.62 554 GLU A C 1
ATOM 4627 O O . GLU A 1 554 ? 36.428 8.338 -32.067 1.00 93.62 554 GLU A O 1
ATOM 4632 N N . ASP A 1 555 ? 35.706 6.210 -32.072 1.00 92.94 555 ASP A N 1
ATOM 4633 C CA . ASP A 1 555 ? 36.468 5.794 -33.254 1.00 92.94 555 ASP A CA 1
ATOM 4634 C C . ASP A 1 555 ? 36.013 6.551 -34.515 1.00 92.94 555 ASP A C 1
ATOM 4636 O O . ASP A 1 555 ? 36.838 6.983 -35.323 1.00 92.94 555 ASP A O 1
ATOM 4640 N N . ALA A 1 556 ? 34.706 6.768 -34.692 1.00 92.69 556 ALA A N 1
ATOM 4641 C CA . ALA A 1 556 ? 34.169 7.525 -35.822 1.00 92.69 556 ALA A CA 1
ATOM 4642 C C . ALA A 1 556 ? 34.495 9.026 -35.746 1.00 92.69 556 ALA A C 1
ATOM 4644 O O . ALA A 1 556 ? 34.697 9.654 -36.785 1.00 92.69 556 ALA A O 1
ATOM 4645 N N . LEU A 1 557 ? 34.578 9.603 -34.543 1.00 91.44 557 LEU A N 1
ATOM 4646 C CA . LEU A 1 557 ? 35.056 10.971 -34.327 1.00 91.44 557 LEU A CA 1
ATOM 4647 C C . LEU A 1 557 ? 36.542 11.095 -34.681 1.00 91.44 557 LEU A C 1
ATOM 4649 O O . LEU A 1 557 ? 36.913 11.997 -35.426 1.00 91.44 557 LEU A O 1
ATOM 4653 N N . GLN A 1 558 ? 37.377 10.161 -34.213 1.00 89.81 558 GLN A N 1
ATOM 4654 C CA . GLN A 1 558 ? 38.814 10.148 -34.511 1.00 89.81 558 GLN A CA 1
ATOM 4655 C C . GLN A 1 558 ? 39.102 9.971 -36.010 1.00 89.81 558 GLN A C 1
ATOM 4657 O O . GLN A 1 558 ? 40.025 10.589 -36.540 1.00 89.81 558 GLN A O 1
ATOM 4662 N N . ASN A 1 559 ? 38.299 9.156 -36.700 1.00 89.94 559 ASN A N 1
ATOM 4663 C CA . ASN A 1 559 ? 38.446 8.865 -38.129 1.00 89.94 559 ASN A CA 1
ATOM 4664 C C . ASN A 1 559 ? 37.612 9.781 -39.048 1.00 89.94 559 ASN A C 1
ATOM 4666 O O . ASN A 1 559 ? 37.595 9.566 -40.260 1.00 89.94 559 ASN A O 1
ATOM 4670 N N . PHE A 1 560 ? 36.914 10.786 -38.504 1.00 87.50 560 PHE A N 1
ATOM 4671 C CA . PHE A 1 560 ? 36.012 11.686 -39.243 1.00 87.50 560 PHE A CA 1
ATOM 4672 C C . PHE A 1 560 ? 34.942 10.957 -40.085 1.00 87.50 560 PHE A C 1
ATOM 4674 O O . PHE A 1 560 ? 34.568 11.400 -41.172 1.00 87.50 560 PHE A O 1
ATOM 4681 N N . SER A 1 561 ? 34.424 9.832 -39.585 1.00 91.06 561 SER A N 1
ATOM 4682 C CA . SER A 1 561 ? 33.517 8.924 -40.300 1.00 91.06 561 SER A CA 1
ATOM 4683 C C . SER A 1 561 ? 32.116 8.824 -39.680 1.00 91.06 561 SER A C 1
ATOM 4685 O O . SER A 1 561 ? 31.412 7.840 -39.914 1.00 91.06 561 SER A O 1
ATOM 4687 N N . LEU A 1 562 ? 31.680 9.832 -38.912 1.00 89.25 562 LEU A N 1
ATOM 4688 C CA . LEU A 1 562 ? 30.367 9.842 -38.242 1.00 89.25 562 LEU A CA 1
ATOM 4689 C C . LEU A 1 562 ? 29.190 9.573 -39.193 1.00 89.25 562 LEU A C 1
ATOM 4691 O O . LEU A 1 562 ? 28.323 8.772 -38.863 1.00 89.25 562 LEU A O 1
ATOM 4695 N N . GLY A 1 563 ? 29.177 10.170 -40.390 1.00 89.81 563 GLY A N 1
ATOM 4696 C CA . GLY A 1 563 ? 28.101 9.943 -41.367 1.00 89.81 563 GLY A CA 1
ATOM 4697 C C . GLY A 1 563 ? 28.040 8.505 -41.896 1.00 89.81 563 GLY A C 1
ATOM 4698 O O . GLY A 1 563 ? 26.959 7.977 -42.145 1.00 89.81 563 GLY A O 1
ATOM 4699 N N . ALA A 1 564 ? 29.188 7.827 -42.017 1.00 91.44 564 ALA A N 1
ATOM 4700 C CA . ALA A 1 564 ? 29.212 6.408 -42.373 1.00 91.44 564 ALA A CA 1
ATOM 4701 C C . ALA A 1 564 ? 28.670 5.544 -41.225 1.00 91.44 564 ALA A C 1
ATOM 4703 O O . ALA A 1 564 ? 27.938 4.586 -41.465 1.00 91.44 564 ALA A O 1
ATOM 4704 N N . TYR A 1 565 ? 28.979 5.911 -39.978 1.00 92.62 565 TYR A N 1
ATOM 4705 C CA . TYR A 1 565 ? 28.458 5.220 -38.803 1.00 92.62 565 TYR A CA 1
ATOM 4706 C C . TYR A 1 565 ? 26.948 5.438 -38.612 1.00 92.62 565 TYR A C 1
ATOM 4708 O O . TYR A 1 565 ? 26.239 4.492 -38.281 1.00 92.62 565 TYR A O 1
ATOM 4716 N N . GLU A 1 566 ? 26.417 6.627 -38.916 1.00 93.12 566 GLU A N 1
ATOM 4717 C CA . GLU A 1 566 ? 24.968 6.885 -38.930 1.00 93.12 566 GLU A CA 1
ATOM 4718 C C . GLU A 1 566 ? 24.229 5.927 -39.884 1.00 93.12 566 GLU A C 1
ATOM 4720 O O . GLU A 1 566 ? 23.181 5.379 -39.536 1.00 93.12 566 GLU A O 1
ATOM 4725 N N . ALA A 1 567 ? 24.789 5.653 -41.067 1.00 92.50 567 ALA A N 1
ATOM 4726 C CA . ALA A 1 567 ? 24.219 4.681 -42.003 1.00 92.50 567 ALA A CA 1
ATOM 4727 C C . ALA A 1 567 ? 24.220 3.244 -41.441 1.00 92.50 567 ALA A C 1
ATOM 4729 O O . ALA A 1 567 ? 23.258 2.496 -41.646 1.00 92.50 567 ALA A O 1
ATOM 4730 N N . VAL A 1 568 ? 25.264 2.869 -40.690 1.00 92.50 568 VAL A N 1
ATOM 4731 C CA . VAL A 1 568 ? 25.329 1.580 -39.981 1.00 92.50 568 VAL A CA 1
ATOM 4732 C C . VAL A 1 568 ? 24.242 1.500 -38.909 1.00 92.50 568 VAL A C 1
ATOM 4734 O O . VAL A 1 568 ? 23.508 0.514 -38.880 1.00 92.50 568 VAL A O 1
ATOM 4737 N N . LEU A 1 569 ? 24.079 2.544 -38.088 1.00 91.94 569 LEU A N 1
ATOM 4738 C CA . LEU A 1 569 ? 23.037 2.607 -37.055 1.00 91.94 569 LEU A CA 1
ATOM 4739 C C . LEU A 1 569 ? 21.628 2.514 -37.654 1.00 91.94 569 LEU A C 1
ATOM 4741 O O . LEU A 1 569 ? 20.784 1.793 -37.131 1.00 91.94 569 LEU A O 1
ATOM 4745 N N . ASN A 1 570 ? 21.376 3.189 -38.778 1.00 90.31 570 ASN A N 1
ATOM 4746 C CA . ASN A 1 570 ? 20.095 3.099 -39.480 1.00 90.31 570 ASN A CA 1
ATOM 4747 C C . ASN A 1 570 ? 19.795 1.674 -39.963 1.00 90.31 570 ASN A C 1
ATOM 4749 O O . ASN A 1 570 ? 18.675 1.196 -39.800 1.00 90.31 570 ASN A O 1
ATOM 4753 N N . THR A 1 571 ? 20.793 0.987 -40.522 1.00 90.75 571 THR A N 1
ATOM 4754 C CA . THR A 1 571 ? 20.640 -0.399 -40.993 1.00 90.75 571 THR A CA 1
ATOM 4755 C C . THR A 1 571 ? 20.369 -1.343 -39.823 1.00 90.75 571 THR A C 1
ATOM 4757 O O . THR A 1 571 ? 19.404 -2.102 -39.838 1.00 90.75 571 THR A O 1
ATOM 4760 N N . GLN A 1 572 ? 21.167 -1.220 -38.762 1.00 90.00 572 GLN A N 1
ATOM 4761 C CA . GLN A 1 572 ? 21.020 -1.981 -37.525 1.00 90.00 572 GLN A CA 1
ATOM 4762 C C . GLN A 1 572 ? 19.642 -1.809 -36.877 1.00 90.00 572 GLN A C 1
ATOM 4764 O O . GLN A 1 572 ? 19.066 -2.779 -36.386 1.00 90.00 572 GLN A O 1
ATOM 4769 N N . LEU A 1 573 ? 19.101 -0.591 -36.900 1.00 88.31 573 LEU A N 1
ATOM 4770 C CA . LEU A 1 573 ? 17.793 -0.294 -36.335 1.00 88.31 573 LEU A CA 1
ATOM 4771 C C . LEU A 1 573 ? 16.652 -0.932 -37.141 1.00 88.31 573 LEU A C 1
ATOM 4773 O O . LEU A 1 573 ? 15.692 -1.428 -36.555 1.00 88.31 573 LEU A O 1
ATOM 4777 N N . VAL A 1 574 ? 16.751 -0.936 -38.474 1.00 87.25 574 VAL A N 1
ATOM 4778 C CA . VAL A 1 574 ? 15.771 -1.611 -39.342 1.00 87.25 574 VAL A CA 1
ATOM 4779 C C . VAL A 1 574 ? 15.775 -3.115 -39.074 1.00 87.25 574 VAL A C 1
ATOM 4781 O O . VAL A 1 574 ? 14.712 -3.687 -38.839 1.00 87.25 574 VAL A O 1
ATOM 4784 N N . GLU A 1 575 ? 16.956 -3.734 -39.012 1.00 88.38 575 GLU A N 1
ATOM 4785 C CA . GLU A 1 575 ? 17.096 -5.157 -38.674 1.00 88.38 575 GLU A CA 1
ATOM 4786 C C . GLU A 1 575 ? 16.516 -5.483 -37.289 1.00 88.38 575 GLU A C 1
ATOM 4788 O O . GLU A 1 575 ? 15.848 -6.502 -37.113 1.00 88.38 575 GLU A O 1
ATOM 4793 N N . LEU A 1 576 ? 16.728 -4.606 -36.301 1.00 88.69 576 LEU A N 1
ATOM 4794 C CA . LEU A 1 576 ? 16.184 -4.770 -34.954 1.00 88.69 576 LEU A CA 1
ATOM 4795 C C . LEU A 1 576 ? 14.647 -4.739 -34.948 1.00 88.69 576 LEU A C 1
ATOM 4797 O O . LEU A 1 576 ? 14.018 -5.558 -34.279 1.00 88.69 576 LEU A O 1
ATOM 4801 N N . VAL A 1 577 ? 14.023 -3.839 -35.713 1.00 83.81 577 VAL A N 1
ATOM 4802 C CA . VAL A 1 577 ? 12.554 -3.779 -35.830 1.00 83.81 577 VAL A CA 1
ATOM 4803 C C . VAL A 1 577 ? 11.989 -4.992 -36.552 1.00 83.81 577 VAL A C 1
ATOM 4805 O O . VAL A 1 577 ? 10.951 -5.521 -36.149 1.00 83.81 577 VAL A O 1
ATOM 4808 N N . GLU A 1 578 ? 12.657 -5.464 -37.602 1.00 84.19 578 GLU A N 1
ATOM 4809 C CA . GLU A 1 578 ? 12.273 -6.710 -38.266 1.00 84.19 578 GLU A CA 1
ATOM 4810 C C . GLU A 1 578 ? 12.348 -7.898 -37.303 1.00 84.19 578 GLU A C 1
ATOM 4812 O O . GLU A 1 578 ? 11.426 -8.715 -37.270 1.00 84.19 578 GLU A O 1
ATOM 4817 N N . LEU A 1 579 ? 13.374 -7.939 -36.448 1.00 88.06 579 LEU A N 1
ATOM 4818 C CA . LEU A 1 579 ? 13.516 -8.964 -35.420 1.00 88.06 579 LEU A CA 1
ATOM 4819 C C . LEU A 1 579 ? 12.371 -8.917 -34.397 1.00 88.06 579 LEU A C 1
ATOM 4821 O O . LEU A 1 579 ? 11.798 -9.959 -34.088 1.00 88.06 579 LEU A O 1
ATOM 4825 N N . VAL A 1 580 ? 11.976 -7.724 -33.930 1.00 86.44 580 VAL A N 1
ATOM 4826 C CA . VAL A 1 580 ? 10.843 -7.522 -32.997 1.00 86.44 580 VAL A CA 1
ATOM 4827 C C . VAL A 1 580 ? 9.516 -8.040 -33.564 1.00 86.44 580 VAL A C 1
ATOM 4829 O O . VAL A 1 580 ? 8.666 -8.525 -32.811 1.00 86.44 580 VAL A O 1
ATOM 4832 N N . ARG A 1 581 ? 9.333 -7.957 -34.888 1.00 81.25 581 ARG A N 1
ATOM 4833 C CA . ARG A 1 581 ? 8.141 -8.462 -35.592 1.00 81.25 581 ARG A CA 1
ATOM 4834 C C . ARG A 1 581 ? 8.131 -9.984 -35.755 1.00 81.25 581 ARG A C 1
ATOM 4836 O O . ARG A 1 581 ? 7.091 -10.533 -36.118 1.00 81.25 581 ARG A O 1
ATOM 4843 N N . GLY A 1 582 ? 9.261 -10.646 -35.515 1.00 83.31 582 GLY A N 1
ATOM 4844 C CA . GLY A 1 582 ? 9.379 -12.097 -35.539 1.00 83.31 582 GLY A CA 1
ATOM 4845 C C . GLY A 1 582 ? 8.656 -12.786 -34.379 1.00 83.31 582 GLY A C 1
ATOM 4846 O O . GLY A 1 582 ? 8.124 -12.155 -33.459 1.00 83.31 582 GLY A O 1
ATOM 4847 N N . ASP A 1 583 ? 8.653 -14.117 -34.417 1.00 83.19 583 ASP A N 1
ATOM 4848 C CA . ASP A 1 583 ? 8.170 -14.913 -33.294 1.00 83.19 583 ASP A CA 1
ATOM 4849 C C . ASP A 1 583 ? 9.241 -14.953 -32.198 1.00 83.19 583 ASP A C 1
ATOM 4851 O O . ASP A 1 583 ? 10.332 -15.492 -32.379 1.00 83.19 583 ASP A O 1
ATOM 4855 N N . LEU A 1 584 ? 8.939 -14.308 -31.075 1.00 86.75 584 LEU A N 1
ATOM 4856 C CA . LEU A 1 584 ? 9.871 -14.089 -29.975 1.00 86.75 584 LEU A CA 1
ATOM 4857 C C . LEU A 1 584 ? 9.244 -14.512 -28.658 1.00 86.75 584 LEU A C 1
ATOM 4859 O O . LEU A 1 584 ? 8.077 -14.192 -28.367 1.00 86.75 584 LEU A O 1
ATOM 4863 N N . SER A 1 585 ? 10.069 -15.113 -27.800 1.00 88.38 585 SER A N 1
ATOM 4864 C CA . SER A 1 585 ? 9.694 -15.337 -26.409 1.00 88.38 585 SER A CA 1
ATOM 4865 C C . SER A 1 585 ? 9.413 -14.004 -25.703 1.00 88.38 585 SER A C 1
ATOM 4867 O O . SER A 1 585 ? 9.835 -12.923 -26.129 1.00 88.38 585 SER A O 1
ATOM 4869 N N . ARG A 1 586 ? 8.671 -14.059 -24.593 1.00 85.81 586 ARG A N 1
ATOM 4870 C CA . ARG A 1 586 ? 8.357 -12.862 -23.798 1.00 85.81 586 ARG A CA 1
ATOM 4871 C C . ARG A 1 586 ? 9.623 -12.140 -23.315 1.00 85.81 586 ARG A C 1
ATOM 4873 O O . ARG A 1 586 ? 9.641 -10.914 -23.331 1.00 85.81 586 ARG A O 1
ATOM 4880 N N . LEU A 1 587 ? 10.652 -12.896 -22.925 1.00 88.06 587 LEU A N 1
ATOM 4881 C CA . LEU A 1 587 ? 11.931 -12.368 -22.442 1.00 88.06 587 LEU A CA 1
ATOM 4882 C C . LEU A 1 587 ? 12.710 -11.671 -23.555 1.00 88.06 587 LEU A C 1
ATOM 4884 O O . LEU A 1 587 ? 13.053 -10.501 -23.418 1.00 88.06 587 LEU A O 1
ATOM 4888 N N . GLN A 1 588 ? 12.904 -12.353 -24.685 1.00 90.50 588 GLN A N 1
ATOM 4889 C CA . GLN A 1 588 ? 13.602 -11.783 -25.840 1.00 90.50 588 GLN A CA 1
ATOM 4890 C C . GLN A 1 588 ? 12.939 -10.483 -26.292 1.00 90.50 588 GLN A C 1
ATOM 4892 O O . GLN A 1 588 ? 13.611 -9.481 -26.504 1.00 90.50 588 GLN A O 1
ATOM 4897 N N . ARG A 1 589 ? 11.604 -10.460 -26.351 1.00 89.00 589 ARG A N 1
ATOM 4898 C CA . ARG A 1 589 ? 10.861 -9.252 -26.714 1.00 89.00 589 ARG A CA 1
ATOM 4899 C C . ARG A 1 589 ? 11.095 -8.098 -25.737 1.00 89.00 589 ARG A C 1
ATOM 4901 O O . ARG A 1 589 ? 11.312 -6.987 -26.197 1.00 89.00 589 ARG A O 1
ATOM 4908 N N . CYS A 1 590 ? 11.105 -8.350 -24.425 1.00 88.38 590 CYS A N 1
ATOM 4909 C CA . CYS A 1 590 ? 11.396 -7.317 -23.421 1.00 88.38 590 CYS A CA 1
ATOM 4910 C C . CYS A 1 590 ? 12.784 -6.690 -23.643 1.00 88.38 590 CYS A C 1
ATOM 4912 O O . CYS A 1 590 ? 12.933 -5.467 -23.624 1.00 88.38 590 CYS A O 1
ATOM 4914 N N . THR A 1 591 ? 13.784 -7.527 -23.933 1.00 91.31 591 THR A N 1
ATOM 4915 C CA . THR A 1 591 ? 15.151 -7.083 -24.223 1.00 91.31 591 THR A CA 1
ATOM 4916 C C . THR A 1 591 ? 15.218 -6.247 -25.494 1.00 91.31 591 THR A C 1
ATOM 4918 O O . THR A 1 591 ? 15.792 -5.160 -25.472 1.00 91.31 591 THR A O 1
ATOM 4921 N N . LEU A 1 592 ? 14.604 -6.707 -26.589 1.00 91.50 592 LEU A N 1
ATOM 4922 C CA . LEU A 1 592 ? 14.607 -5.961 -27.848 1.00 91.50 592 LEU A CA 1
ATOM 4923 C C . LEU A 1 592 ? 13.815 -4.651 -27.739 1.00 91.50 592 LEU A C 1
ATOM 4925 O O . LEU A 1 592 ? 14.285 -3.630 -28.225 1.00 91.50 592 LEU A O 1
ATOM 4929 N N . GLU A 1 593 ? 12.666 -4.639 -27.055 1.00 90.12 593 GLU A N 1
ATOM 4930 C CA . GLU A 1 593 ? 11.892 -3.417 -26.791 1.00 90.12 593 GLU A CA 1
ATOM 4931 C C . GLU A 1 593 ? 12.742 -2.371 -26.051 1.00 90.12 593 GLU A C 1
ATOM 4933 O O . GLU A 1 593 ? 12.768 -1.202 -26.436 1.00 90.12 593 GLU A O 1
ATOM 4938 N N . ALA A 1 594 ? 13.476 -2.792 -25.014 1.00 90.94 594 ALA A N 1
ATOM 4939 C CA . ALA A 1 594 ? 14.394 -1.931 -24.273 1.00 90.94 594 ALA A CA 1
ATOM 4940 C C . ALA A 1 594 ? 15.573 -1.444 -25.133 1.00 90.94 594 ALA A C 1
ATOM 4942 O O . ALA A 1 594 ? 15.989 -0.289 -25.023 1.00 90.94 594 ALA A O 1
ATOM 4943 N N . LEU A 1 595 ? 16.098 -2.313 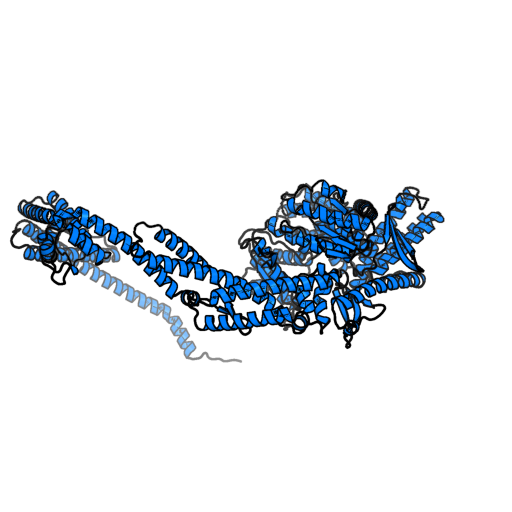-25.995 1.00 92.38 595 LEU A N 1
ATOM 4944 C CA . LEU A 1 595 ? 17.222 -2.006 -26.868 1.00 92.38 595 LEU A CA 1
ATOM 4945 C C . LEU A 1 595 ? 16.839 -1.003 -27.961 1.00 92.38 595 LEU A C 1
ATOM 4947 O O . LEU A 1 595 ? 17.587 -0.060 -28.195 1.00 92.38 595 LEU A O 1
ATOM 4951 N N . VAL A 1 596 ? 15.645 -1.136 -28.551 1.00 91.69 596 VAL A N 1
ATOM 4952 C CA . VAL A 1 596 ? 15.099 -0.179 -29.527 1.00 91.69 596 VAL A CA 1
ATOM 4953 C C . VAL A 1 596 ? 15.072 1.232 -28.943 1.00 91.69 596 VAL A C 1
ATOM 4955 O O . VAL A 1 596 ? 15.513 2.174 -29.597 1.00 91.69 596 VAL A O 1
ATOM 4958 N N . VAL A 1 597 ? 14.605 1.386 -27.699 1.00 91.56 597 VAL A N 1
ATOM 4959 C CA . VAL A 1 597 ? 14.565 2.694 -27.024 1.00 91.56 597 VAL A CA 1
ATOM 4960 C C . VAL A 1 597 ? 15.961 3.320 -26.936 1.00 91.56 597 VAL A C 1
ATOM 4962 O O . VAL A 1 597 ? 16.122 4.504 -27.230 1.00 91.56 597 VAL A O 1
ATOM 4965 N N . SER A 1 598 ? 16.969 2.527 -26.565 1.00 91.19 598 SER A N 1
ATOM 4966 C CA . SER A 1 598 ? 18.354 2.996 -26.452 1.00 91.19 598 SER A CA 1
ATOM 4967 C C . SER A 1 598 ? 18.979 3.303 -27.817 1.00 91.19 598 SER A C 1
ATOM 4969 O O . SER A 1 598 ? 19.655 4.315 -27.970 1.00 91.19 598 SER A O 1
ATOM 4971 N N . GLU A 1 599 ? 18.754 2.456 -28.824 1.00 91.38 599 GLU A N 1
ATOM 4972 C CA . GLU A 1 599 ? 19.366 2.596 -30.151 1.00 91.38 599 GLU A CA 1
ATOM 4973 C C . GLU A 1 599 ? 18.784 3.758 -30.958 1.00 91.38 599 GLU A C 1
ATOM 4975 O O . GLU A 1 599 ? 19.536 4.450 -31.647 1.00 91.38 599 GLU A O 1
ATOM 4980 N N . VAL A 1 600 ? 17.480 4.032 -30.830 1.00 91.31 600 VAL A N 1
ATOM 4981 C CA . VAL A 1 600 ? 16.864 5.226 -31.429 1.00 91.31 600 VAL A CA 1
ATOM 4982 C C . VAL A 1 600 ? 17.505 6.496 -30.870 1.00 91.31 600 VAL A C 1
ATOM 4984 O O . VAL A 1 600 ? 17.933 7.349 -31.645 1.00 91.31 600 VAL A O 1
ATOM 4987 N N . HIS A 1 601 ? 17.646 6.590 -29.544 1.00 91.88 601 HIS A N 1
ATOM 4988 C CA . HIS A 1 601 ? 18.319 7.720 -28.902 1.00 91.88 601 HIS A CA 1
ATOM 4989 C C . HIS A 1 601 ? 19.775 7.856 -29.379 1.00 91.88 601 HIS A C 1
ATOM 4991 O O . HIS A 1 601 ? 20.186 8.921 -29.834 1.00 91.88 601 HIS A O 1
ATOM 4997 N N . ASN A 1 602 ? 20.532 6.758 -29.363 1.00 93.00 602 ASN A N 1
ATOM 4998 C CA . ASN A 1 602 ? 21.928 6.714 -29.797 1.00 93.00 602 ASN A CA 1
ATOM 4999 C C . ASN A 1 602 ? 22.121 7.176 -31.254 1.00 93.00 602 ASN A C 1
ATOM 5001 O O . ASN A 1 602 ? 23.071 7.903 -31.550 1.00 93.00 602 ASN A O 1
ATOM 5005 N N . ARG A 1 603 ? 21.221 6.785 -32.166 1.00 92.56 603 ARG A N 1
ATOM 5006 C CA . ARG A 1 603 ? 21.201 7.265 -33.557 1.00 92.56 603 ARG A CA 1
ATOM 5007 C C . ARG A 1 603 ? 20.900 8.760 -33.629 1.00 92.56 603 ARG A C 1
ATOM 5009 O O . ARG A 1 603 ? 21.602 9.480 -34.337 1.00 92.56 603 ARG A O 1
ATOM 5016 N N . ASP A 1 604 ? 19.877 9.224 -32.916 1.00 91.69 604 ASP A N 1
ATOM 5017 C CA . ASP A 1 604 ? 19.440 10.622 -32.970 1.00 91.69 604 ASP A CA 1
ATOM 5018 C C . ASP A 1 604 ? 20.529 11.581 -32.470 1.00 91.69 604 ASP A C 1
ATOM 5020 O O . ASP A 1 604 ? 20.744 12.628 -33.082 1.00 91.69 604 ASP A O 1
ATOM 5024 N N . ILE A 1 605 ? 21.285 11.184 -31.439 1.00 93.00 605 ILE A N 1
ATOM 5025 C CA . ILE A 1 605 ? 22.461 11.920 -30.954 1.00 93.00 605 ILE A CA 1
ATOM 5026 C C . ILE A 1 605 ? 23.561 11.996 -32.017 1.00 93.00 605 ILE A C 1
ATOM 5028 O O . ILE A 1 605 ? 24.130 13.066 -32.230 1.00 93.00 605 ILE A O 1
ATOM 5032 N N . VAL A 1 606 ? 23.862 10.897 -32.719 1.00 93.88 606 VAL A N 1
ATOM 5033 C CA . VAL A 1 606 ? 24.857 10.912 -33.807 1.00 93.88 606 VAL A CA 1
ATOM 5034 C C . VAL A 1 606 ? 24.403 11.837 -34.941 1.00 93.88 606 VAL A C 1
ATOM 5036 O O . VAL A 1 606 ? 25.199 12.641 -35.427 1.00 93.88 606 VAL A O 1
ATOM 5039 N N . GLY A 1 607 ? 23.122 11.798 -35.314 1.00 93.19 607 GLY A N 1
ATOM 5040 C CA . GLY A 1 607 ? 22.548 12.716 -36.301 1.00 93.19 607 GLY A CA 1
ATOM 5041 C C . GLY A 1 607 ? 22.610 14.186 -35.860 1.00 93.19 607 GLY A C 1
ATOM 5042 O O . GLY A 1 607 ? 22.925 15.066 -36.661 1.00 93.19 607 GLY A O 1
ATOM 5043 N N . GLU A 1 608 ? 22.363 14.478 -34.579 1.00 92.44 608 GLU A N 1
ATOM 5044 C CA . GLU A 1 608 ? 22.540 15.816 -33.998 1.00 92.44 608 GLU A CA 1
ATOM 5045 C C . GLU A 1 608 ? 24.004 16.268 -34.041 1.00 92.44 608 GLU A C 1
ATOM 5047 O O . GLU A 1 608 ? 24.291 17.363 -34.521 1.00 92.44 608 GLU A O 1
ATOM 5052 N N . MET A 1 609 ? 24.941 15.398 -33.661 1.00 92.94 609 MET A N 1
ATOM 5053 C CA . MET A 1 609 ? 26.378 15.666 -33.740 1.00 92.94 609 MET A CA 1
ATOM 5054 C C . MET A 1 609 ? 26.842 15.966 -35.170 1.00 92.94 609 MET A C 1
ATOM 5056 O O . MET A 1 609 ? 27.685 16.843 -35.358 1.00 92.94 609 MET A O 1
ATOM 5060 N N . ILE A 1 610 ? 26.296 15.279 -36.179 1.00 93.00 610 ILE A N 1
ATOM 5061 C CA . ILE A 1 610 ? 26.600 15.539 -37.594 1.00 93.00 610 ILE A CA 1
ATOM 5062 C C . ILE A 1 610 ? 26.059 16.905 -38.025 1.00 93.00 610 ILE A C 1
ATOM 5064 O O . ILE A 1 610 ? 26.790 17.674 -38.652 1.00 93.00 610 ILE A O 1
ATOM 5068 N N . ARG A 1 611 ? 24.804 17.228 -37.677 1.00 93.38 611 ARG A N 1
ATOM 5069 C CA . ARG A 1 611 ? 24.184 18.526 -38.007 1.00 93.38 611 ARG A CA 1
ATOM 5070 C C . ARG A 1 611 ? 24.943 19.704 -37.401 1.00 93.38 611 ARG A C 1
ATOM 5072 O O . ARG A 1 611 ? 25.122 20.711 -38.082 1.00 93.38 611 ARG A O 1
ATOM 5079 N N . ASP A 1 612 ? 25.431 19.542 -36.176 1.00 89.69 612 ASP A N 1
ATOM 5080 C CA . ASP A 1 612 ? 26.157 20.580 -35.440 1.00 89.69 612 ASP A CA 1
ATOM 5081 C C . ASP A 1 612 ? 27.668 20.589 -35.737 1.00 89.69 612 ASP A C 1
ATOM 5083 O O . ASP A 1 612 ? 28.412 21.406 -35.191 1.00 89.69 612 ASP A O 1
ATOM 5087 N N . GLY A 1 613 ? 28.146 19.706 -36.622 1.00 88.25 613 GLY A N 1
ATOM 5088 C CA . GLY A 1 613 ? 29.545 19.671 -37.049 1.00 88.25 613 GLY A CA 1
ATOM 5089 C C . GLY A 1 613 ? 30.518 19.246 -35.945 1.00 88.25 613 GLY A C 1
ATOM 5090 O O . GLY A 1 613 ? 31.634 19.759 -35.869 1.00 88.25 613 GLY A O 1
ATOM 5091 N N . CYS A 1 614 ? 30.110 18.321 -35.076 1.00 88.00 614 CYS A N 1
ATOM 5092 C CA . CYS A 1 614 ? 30.940 17.788 -34.003 1.00 88.00 614 CYS A CA 1
ATOM 5093 C C . CYS A 1 614 ? 32.095 16.937 -34.561 1.00 88.00 614 CYS A C 1
ATOM 5095 O O . CYS A 1 614 ? 31.868 15.953 -35.261 1.00 88.00 614 CYS A O 1
ATOM 5097 N N . GLN A 1 615 ? 33.336 17.313 -34.239 1.00 81.50 615 GLN A N 1
ATOM 5098 C CA . GLN A 1 615 ? 34.550 16.657 -34.752 1.00 81.50 615 GLN A CA 1
ATOM 5099 C C . GLN A 1 615 ? 35.516 16.195 -33.655 1.00 81.50 615 GLN A C 1
ATOM 5101 O O . GLN A 1 615 ? 36.500 15.531 -33.956 1.00 81.50 615 GLN A O 1
ATOM 5106 N N . ASP A 1 616 ? 35.256 16.540 -32.391 1.00 86.50 616 ASP A N 1
ATOM 5107 C CA . ASP A 1 616 ? 36.118 16.170 -31.267 1.00 86.50 616 ASP A CA 1
ATOM 5108 C C . ASP A 1 616 ? 35.329 15.425 -30.186 1.00 86.50 616 ASP A C 1
ATOM 5110 O O . ASP A 1 616 ? 34.233 15.825 -29.789 1.00 86.50 616 ASP A O 1
ATOM 5114 N N . SER A 1 617 ? 35.955 14.377 -29.658 1.00 86.94 617 SER A N 1
ATOM 5115 C CA . SER A 1 617 ? 35.579 13.661 -28.437 1.00 86.94 617 SER A CA 1
ATOM 5116 C C . SER A 1 617 ? 35.444 14.557 -27.194 1.00 86.94 617 SER A C 1
ATOM 5118 O O . SER A 1 617 ? 34.733 14.200 -26.258 1.00 86.94 617 SER A O 1
ATOM 5120 N N . ASN A 1 618 ? 36.049 15.749 -27.171 1.00 88.56 618 ASN A N 1
ATOM 5121 C CA . ASN A 1 618 ? 35.839 16.724 -26.091 1.00 88.56 618 ASN A CA 1
ATOM 5122 C C . ASN A 1 618 ? 34.672 17.693 -26.333 1.00 88.56 618 ASN A C 1
ATOM 5124 O O . ASN A 1 618 ? 34.436 18.587 -25.518 1.00 88.56 618 ASN A O 1
ATOM 5128 N N . SER A 1 619 ? 33.929 17.546 -27.432 1.00 90.75 619 SER A N 1
ATOM 5129 C CA . SER A 1 619 ? 32.742 18.359 -27.682 1.00 90.75 619 SER A CA 1
ATOM 5130 C C . SER A 1 619 ? 31.693 18.139 -26.598 1.00 90.75 619 SER A C 1
ATOM 5132 O O . SER A 1 619 ? 31.383 17.005 -26.225 1.00 90.75 619 SER A O 1
ATOM 5134 N N . PHE A 1 620 ? 31.090 19.230 -26.122 1.00 90.75 620 PHE A N 1
ATOM 5135 C CA . PHE A 1 620 ? 30.066 19.165 -25.085 1.00 90.75 620 PHE A CA 1
ATOM 5136 C C . PHE A 1 620 ? 28.889 18.265 -25.482 1.00 90.75 620 PHE A C 1
ATOM 5138 O O . PHE A 1 620 ? 28.385 17.554 -24.622 1.00 90.75 620 PHE A O 1
ATOM 5145 N N . LEU A 1 621 ? 28.492 18.240 -26.761 1.00 90.69 621 LEU A N 1
ATOM 5146 C CA . LEU A 1 621 ? 27.397 17.386 -27.239 1.00 90.69 621 LEU A CA 1
ATOM 5147 C C . LEU A 1 621 ? 27.663 15.897 -26.977 1.00 90.69 621 LEU A C 1
ATOM 5149 O O . LEU A 1 621 ? 26.742 15.190 -26.576 1.00 90.69 621 LEU A O 1
ATOM 5153 N N . TRP A 1 622 ? 28.916 15.447 -27.131 1.00 93.94 622 TRP A N 1
ATOM 5154 C CA . TRP A 1 622 ? 29.329 14.077 -26.808 1.00 93.94 622 TRP A CA 1
ATOM 5155 C C . TRP A 1 622 ? 29.528 13.881 -25.306 1.00 93.94 622 TRP A C 1
ATOM 5157 O O . TRP A 1 622 ? 28.995 12.943 -24.715 1.00 93.94 622 TRP A O 1
ATOM 5167 N N . LEU A 1 623 ? 30.248 14.803 -24.656 1.00 93.19 623 LEU A N 1
ATOM 5168 C CA . LEU A 1 623 ? 30.503 14.725 -23.217 1.00 93.19 623 LEU A CA 1
ATOM 5169 C C . LEU A 1 623 ? 29.203 14.734 -22.398 1.00 93.19 623 LEU A C 1
ATOM 5171 O O . LEU A 1 623 ? 29.170 14.142 -21.322 1.00 93.19 623 LEU A O 1
ATOM 5175 N N . ALA A 1 624 ? 28.142 15.378 -22.890 1.00 92.50 624 ALA A N 1
ATOM 5176 C CA . ALA A 1 624 ? 26.823 15.447 -22.266 1.00 92.50 624 ALA A CA 1
ATOM 5177 C C . ALA A 1 624 ? 26.097 14.094 -22.174 1.00 92.50 624 ALA A C 1
ATOM 5179 O O . ALA A 1 624 ? 25.177 13.972 -21.355 1.00 92.50 624 ALA A O 1
ATOM 5180 N N . GLN A 1 625 ? 26.508 13.102 -22.967 1.00 94.19 625 GLN A N 1
ATOM 5181 C CA . GLN A 1 625 ? 25.883 11.784 -23.038 1.00 94.19 625 GLN A CA 1
ATOM 5182 C C . GLN A 1 625 ? 26.427 10.825 -21.981 1.00 94.19 625 GLN A C 1
ATOM 5184 O O . GLN A 1 625 ? 27.528 11.005 -21.448 1.00 94.19 625 GLN A O 1
ATOM 5189 N N . LEU A 1 626 ? 25.639 9.793 -21.674 1.00 93.75 626 LEU A N 1
ATOM 5190 C CA . LEU A 1 626 ? 26.032 8.721 -20.767 1.00 93.75 626 LEU A CA 1
ATOM 5191 C C . LEU A 1 626 ? 26.911 7.706 -21.517 1.00 93.75 626 LEU A C 1
ATOM 5193 O O . LEU A 1 626 ? 26.438 6.959 -22.374 1.00 93.75 626 LEU A O 1
ATOM 5197 N N . ARG A 1 627 ? 28.203 7.694 -21.189 1.00 95.06 627 ARG A N 1
ATOM 5198 C CA . ARG A 1 627 ? 29.243 6.946 -21.908 1.00 95.06 627 ARG A CA 1
ATOM 5199 C C . ARG A 1 627 ? 29.814 5.838 -21.044 1.00 95.06 627 ARG A C 1
ATOM 5201 O O . ARG A 1 627 ? 30.039 6.040 -19.850 1.00 95.06 627 ARG A O 1
ATOM 5208 N N . TYR A 1 628 ? 30.044 4.681 -21.650 1.00 95.75 628 TYR A N 1
ATOM 5209 C CA . TYR A 1 628 ? 30.455 3.469 -20.951 1.00 95.75 628 TYR A CA 1
ATOM 5210 C C . TYR A 1 628 ? 31.864 3.102 -21.401 1.00 95.75 628 TYR A C 1
ATOM 5212 O O . TYR A 1 628 ? 32.140 3.042 -22.594 1.00 95.75 628 TYR A O 1
ATOM 5220 N N . TYR A 1 629 ? 32.746 2.836 -20.442 1.00 94.56 629 TYR A N 1
ATOM 5221 C CA . TYR A 1 629 ? 34.141 2.494 -20.703 1.00 94.56 629 TYR A CA 1
ATOM 5222 C C . TYR A 1 629 ? 34.499 1.196 -19.994 1.00 94.56 629 TYR A C 1
ATOM 5224 O O . TYR A 1 629 ? 34.369 1.104 -18.771 1.00 94.56 629 TYR A O 1
ATOM 5232 N N . TRP A 1 630 ? 34.974 0.204 -20.747 1.00 92.88 630 TRP A N 1
ATOM 5233 C CA . TRP A 1 630 ? 35.537 -1.020 -20.185 1.00 92.88 630 TRP A CA 1
ATOM 5234 C C . TRP A 1 630 ? 37.014 -0.786 -19.859 1.00 92.88 630 TRP A C 1
ATOM 5236 O O . TRP A 1 630 ? 37.844 -0.657 -20.755 1.00 92.88 630 TRP A O 1
ATOM 5246 N N . GLU A 1 631 ? 37.343 -0.668 -18.573 1.00 89.50 631 GLU A N 1
ATOM 5247 C CA . GLU A 1 631 ? 38.672 -0.272 -18.106 1.00 89.50 631 GLU A CA 1
ATOM 5248 C C . GLU A 1 631 ? 39.246 -1.282 -17.112 1.00 89.50 631 GLU A C 1
ATOM 5250 O O . GLU A 1 631 ? 38.545 -1.835 -16.260 1.00 89.50 631 GLU A O 1
ATOM 5255 N N . THR A 1 632 ? 40.565 -1.462 -17.138 1.00 82.88 632 THR A N 1
ATOM 5256 C CA . THR A 1 632 ? 41.267 -2.216 -16.099 1.00 82.88 632 THR A CA 1
ATOM 5257 C C . THR A 1 632 ? 41.353 -1.374 -14.824 1.00 82.88 632 THR A C 1
ATOM 5259 O O . THR A 1 632 ? 42.015 -0.337 -14.771 1.00 82.88 632 THR A O 1
ATOM 5262 N N . GLY A 1 633 ? 40.660 -1.804 -13.772 1.00 71.56 633 GLY A N 1
ATOM 5263 C CA . GLY A 1 633 ? 40.649 -1.139 -12.476 1.00 71.56 633 GLY A CA 1
ATOM 5264 C C . GLY A 1 633 ? 41.897 -1.401 -11.619 1.00 71.56 633 GLY A C 1
ATOM 5265 O O . GLY A 1 633 ? 42.799 -2.161 -11.992 1.00 71.56 633 GLY A O 1
ATOM 5266 N N . PRO A 1 634 ? 41.947 -0.809 -10.410 1.00 61.72 634 PRO A N 1
ATOM 5267 C CA . PRO A 1 634 ? 43.005 -1.078 -9.441 1.00 61.72 634 PRO A CA 1
ATOM 5268 C C . PRO A 1 634 ? 43.046 -2.574 -9.095 1.00 61.72 634 PRO A C 1
ATOM 5270 O O . PRO A 1 634 ? 42.014 -3.148 -8.746 1.00 61.72 634 PRO A O 1
ATOM 5273 N N . ARG A 1 635 ? 44.243 -3.183 -9.124 1.00 67.00 635 ARG A N 1
ATOM 5274 C CA . ARG A 1 635 ? 44.499 -4.638 -8.967 1.00 67.00 635 ARG A CA 1
ATOM 5275 C C . ARG A 1 635 ? 44.238 -5.499 -10.215 1.00 67.00 635 ARG A C 1
ATOM 5277 O O . ARG A 1 635 ? 44.146 -6.713 -10.089 1.00 67.00 635 ARG A O 1
ATOM 5284 N N . GLY A 1 636 ? 44.151 -4.896 -11.404 1.00 73.94 636 GLY A N 1
ATOM 5285 C CA . GLY A 1 636 ? 44.071 -5.637 -12.673 1.00 73.94 636 GLY A CA 1
ATOM 5286 C C . GLY A 1 636 ? 42.687 -6.208 -12.992 1.00 73.94 636 GLY A C 1
ATOM 5287 O O . GLY A 1 636 ? 42.553 -6.984 -13.929 1.00 73.94 636 GLY A O 1
ATOM 5288 N N . MET A 1 637 ? 41.662 -5.849 -12.215 1.00 77.50 637 MET A N 1
ATOM 5289 C CA . MET A 1 637 ? 40.300 -6.348 -12.400 1.00 77.50 637 MET A CA 1
ATOM 5290 C C . MET A 1 637 ? 39.529 -5.449 -13.365 1.00 77.50 637 MET A C 1
ATOM 5292 O O . MET A 1 637 ? 39.469 -4.237 -13.160 1.00 77.50 637 MET A O 1
ATOM 5296 N N . GLU A 1 638 ? 38.916 -6.036 -14.385 1.00 83.38 638 GLU A N 1
ATOM 5297 C CA . GLU A 1 638 ? 38.105 -5.310 -15.363 1.00 83.38 638 GLU A CA 1
ATOM 5298 C C . GLU A 1 638 ? 36.846 -4.711 -14.725 1.00 83.38 638 GLU A C 1
ATOM 5300 O O . GLU A 1 638 ? 36.179 -5.339 -13.889 1.00 83.38 638 GLU A O 1
ATOM 5305 N N . ARG A 1 639 ? 36.532 -3.466 -15.092 1.00 88.56 639 ARG A N 1
ATOM 5306 C CA . ARG A 1 639 ? 35.349 -2.746 -14.622 1.00 88.56 639 ARG A CA 1
ATOM 5307 C C . ARG A 1 639 ? 34.790 -1.816 -15.701 1.00 88.56 639 ARG A C 1
ATOM 5309 O O . ARG A 1 639 ? 35.537 -1.177 -16.430 1.00 88.56 639 ARG A O 1
ATOM 5316 N N . CYS A 1 640 ? 33.472 -1.675 -15.726 1.00 92.56 640 CYS A N 1
ATOM 5317 C CA . CYS A 1 640 ? 32.754 -0.709 -16.528 1.00 92.56 640 CYS A CA 1
ATOM 5318 C C . CYS A 1 640 ? 32.618 0.595 -15.733 1.00 92.56 640 CYS A C 1
ATOM 5320 O O . CYS A 1 640 ? 32.066 0.619 -14.628 1.00 92.56 640 CYS A O 1
ATOM 5322 N N . SER A 1 641 ? 33.144 1.673 -16.298 1.00 92.62 641 SER A N 1
ATOM 5323 C CA . SER A 1 641 ? 33.050 3.035 -15.784 1.00 92.62 641 SER A CA 1
ATOM 5324 C C . SER A 1 641 ? 32.022 3.800 -16.607 1.00 92.62 641 SER A C 1
ATOM 5326 O O . SER A 1 641 ? 32.120 3.840 -17.832 1.00 92.62 641 SER A O 1
ATOM 5328 N N . VAL A 1 642 ? 31.035 4.398 -15.945 1.00 94.56 642 VAL A N 1
ATOM 5329 C CA . VAL A 1 642 ? 29.997 5.207 -16.587 1.00 94.56 642 VAL A CA 1
ATOM 5330 C C . VAL A 1 642 ? 30.323 6.678 -16.363 1.00 94.56 642 VAL A C 1
ATOM 5332 O O . VAL A 1 642 ? 30.464 7.126 -15.222 1.00 94.56 642 VAL A O 1
ATOM 5335 N N . ARG A 1 643 ? 30.466 7.444 -17.446 1.00 94.44 643 ARG A N 1
ATOM 5336 C CA . ARG A 1 643 ? 30.861 8.857 -17.409 1.00 94.44 643 ARG A CA 1
ATOM 5337 C C . ARG A 1 643 ? 29.822 9.736 -18.085 1.00 94.44 643 ARG A C 1
ATOM 5339 O O . ARG A 1 643 ? 29.308 9.397 -19.145 1.00 94.44 643 ARG A O 1
ATOM 5346 N N . GLN A 1 644 ? 29.567 10.896 -17.494 1.00 94.00 644 GLN A N 1
ATOM 5347 C CA . GLN A 1 644 ? 28.706 11.926 -18.063 1.00 94.00 644 GLN A CA 1
ATOM 5348 C C . GLN A 1 644 ? 29.213 13.307 -17.648 1.00 94.00 644 GLN A C 1
ATOM 5350 O O . GLN A 1 644 ? 29.330 13.617 -16.464 1.00 94.00 644 GLN A O 1
ATOM 5355 N N . VAL A 1 645 ? 29.517 14.154 -18.626 1.00 92.12 645 VAL A N 1
ATOM 5356 C CA . VAL A 1 645 ? 30.230 15.426 -18.453 1.00 92.12 645 VAL A CA 1
ATOM 5357 C C . VAL A 1 645 ? 31.515 15.186 -17.645 1.00 92.12 645 VAL A C 1
ATOM 5359 O O . VAL A 1 645 ? 32.404 14.483 -18.122 1.00 92.12 645 VAL A O 1
ATOM 5362 N N . ASN A 1 646 ? 31.585 15.692 -16.411 1.00 88.31 646 ASN A N 1
ATOM 5363 C CA . ASN A 1 646 ? 32.715 15.522 -15.495 1.00 88.31 646 ASN A CA 1
ATOM 5364 C C . ASN A 1 646 ? 32.454 14.439 -14.436 1.00 88.31 646 ASN A C 1
ATOM 5366 O O . ASN A 1 646 ? 33.353 14.090 -13.674 1.00 88.31 646 ASN A O 1
ATOM 5370 N N . ALA A 1 647 ? 31.222 13.934 -14.353 1.00 91.69 647 ALA A N 1
ATOM 5371 C CA . ALA A 1 647 ? 30.845 12.901 -13.407 1.00 91.69 647 ALA A CA 1
ATOM 5372 C C . ALA A 1 647 ? 31.309 11.532 -13.913 1.00 91.69 647 ALA A C 1
ATOM 5374 O O . ALA A 1 647 ? 31.141 11.194 -15.085 1.00 91.69 647 ALA A O 1
ATOM 5375 N N . ALA A 1 648 ? 31.852 10.729 -13.004 1.00 89.62 648 ALA A N 1
ATOM 5376 C CA . ALA A 1 648 ? 32.178 9.331 -13.235 1.00 89.62 648 ALA A CA 1
ATOM 5377 C C . ALA A 1 648 ? 31.636 8.497 -12.073 1.00 89.62 648 ALA A C 1
ATOM 5379 O O . ALA A 1 648 ? 31.819 8.862 -10.909 1.00 89.62 648 ALA A O 1
ATOM 5380 N N . ALA A 1 649 ? 30.983 7.387 -12.400 1.00 90.00 649 ALA A N 1
ATOM 5381 C CA . ALA A 1 649 ? 30.476 6.408 -11.452 1.00 90.00 649 ALA A CA 1
ATOM 5382 C C . ALA A 1 649 ? 30.824 4.996 -11.937 1.00 90.00 649 ALA A C 1
ATOM 5384 O O . ALA A 1 649 ? 30.922 4.739 -13.136 1.00 90.00 649 ALA A O 1
ATOM 5385 N N . GLU A 1 650 ? 31.023 4.066 -11.008 1.00 89.88 650 GLU A N 1
ATOM 5386 C CA . GLU A 1 650 ? 31.209 2.660 -11.366 1.00 89.88 650 GLU A CA 1
ATOM 5387 C C . GLU A 1 650 ? 29.860 2.007 -11.666 1.00 89.88 650 GLU A C 1
ATOM 5389 O O . GLU A 1 650 ? 28.888 2.220 -10.936 1.00 89.88 650 GLU A O 1
ATOM 5394 N N . TYR A 1 651 ? 29.817 1.170 -12.704 1.00 92.88 651 TYR A N 1
ATOM 5395 C CA . TYR A 1 651 ? 28.681 0.286 -12.934 1.00 92.88 651 TYR A CA 1
ATOM 5396 C C . TYR A 1 651 ? 28.589 -0.721 -11.775 1.00 92.88 651 TYR A C 1
ATOM 5398 O O . TYR A 1 651 ? 29.567 -1.390 -11.438 1.00 92.88 651 TYR A O 1
ATOM 5406 N N . GLY A 1 652 ? 27.430 -0.799 -11.123 1.00 91.88 652 GLY A N 1
ATOM 5407 C CA . GLY A 1 652 ? 27.234 -1.542 -9.879 1.00 91.88 652 GLY A CA 1
ATOM 5408 C C . GLY A 1 652 ? 27.208 -3.060 -10.045 1.00 91.88 652 GLY A C 1
ATOM 5409 O O . GLY A 1 652 ? 27.530 -3.768 -9.092 1.00 91.88 652 GLY A O 1
ATOM 5410 N N . TYR A 1 653 ? 26.892 -3.556 -11.248 1.00 93.31 653 TYR A N 1
ATOM 5411 C CA . TYR A 1 653 ? 26.703 -4.981 -11.561 1.00 93.31 653 TYR A CA 1
ATOM 5412 C C . TYR A 1 653 ? 25.678 -5.697 -10.669 1.00 93.31 653 TYR A C 1
ATOM 5414 O O . TYR A 1 653 ? 25.723 -6.918 -10.537 1.00 93.31 653 TYR A O 1
ATOM 5422 N N . GLU A 1 654 ? 24.755 -4.970 -10.041 1.00 93.56 654 GLU A N 1
ATOM 5423 C CA . GLU A 1 654 ? 23.626 -5.620 -9.384 1.00 93.56 654 GLU A CA 1
ATOM 5424 C C . GLU A 1 654 ? 22.681 -6.174 -10.449 1.00 93.56 654 GLU A C 1
ATOM 5426 O O . GLU A 1 654 ? 22.445 -5.519 -11.467 1.00 93.56 654 GLU A O 1
ATOM 5431 N N . TYR A 1 655 ? 22.170 -7.389 -10.241 1.00 94.81 655 TYR A N 1
ATOM 5432 C CA . TYR A 1 655 ? 21.199 -7.974 -11.156 1.00 94.81 655 TYR A CA 1
ATOM 5433 C C . TYR A 1 655 ? 19.840 -7.312 -10.933 1.00 94.81 655 TYR A C 1
ATOM 5435 O O . TYR A 1 655 ? 19.278 -7.375 -9.837 1.00 94.81 655 TYR A O 1
ATOM 5443 N N . LEU A 1 656 ? 19.335 -6.653 -11.974 1.00 92.25 656 LEU A N 1
ATOM 5444 C CA . LEU A 1 656 ? 18.072 -5.909 -11.960 1.00 92.25 656 LEU A CA 1
ATOM 5445 C C . LEU A 1 656 ? 16.969 -6.609 -12.768 1.00 92.25 656 LEU A C 1
ATOM 5447 O O . LEU A 1 656 ? 15.856 -6.094 -12.841 1.00 92.25 656 LEU A O 1
ATOM 5451 N N . GLY A 1 657 ? 17.272 -7.775 -13.351 1.00 89.31 657 GLY A N 1
ATOM 5452 C CA . GLY A 1 657 ? 16.372 -8.525 -14.223 1.00 89.31 657 GLY A CA 1
ATOM 5453 C C . GLY A 1 657 ? 16.157 -7.875 -15.594 1.00 89.31 657 GLY A C 1
ATOM 5454 O O . GLY A 1 657 ? 16.636 -6.772 -15.888 1.00 89.31 657 GLY A O 1
ATOM 5455 N N . ASN A 1 658 ? 15.395 -8.564 -16.442 1.00 85.50 658 ASN A N 1
ATOM 5456 C CA . ASN A 1 658 ? 15.056 -8.110 -17.787 1.00 85.50 658 ASN A CA 1
ATOM 5457 C C . ASN A 1 658 ? 13.897 -7.103 -17.764 1.00 85.50 658 ASN A C 1
ATOM 5459 O O . ASN A 1 658 ? 12.730 -7.459 -17.942 1.00 85.50 658 ASN A O 1
ATOM 5463 N N . THR A 1 659 ? 14.226 -5.833 -17.521 1.00 82.94 659 THR A N 1
ATOM 5464 C CA . THR A 1 659 ? 13.231 -4.764 -17.377 1.00 82.94 659 THR A CA 1
ATOM 5465 C C . THR A 1 659 ? 13.240 -3.777 -18.542 1.00 82.94 659 THR A C 1
ATOM 5467 O O . THR A 1 659 ? 14.275 -3.482 -19.136 1.00 82.94 659 THR A O 1
ATOM 5470 N N . THR A 1 660 ? 12.076 -3.188 -18.822 1.00 84.06 660 THR A N 1
ATOM 5471 C CA . THR A 1 660 ? 11.928 -2.139 -19.839 1.00 84.06 660 THR A CA 1
ATOM 5472 C C . THR A 1 660 ? 12.681 -0.860 -19.457 1.00 84.06 660 THR A C 1
ATOM 5474 O O . THR A 1 660 ? 12.790 -0.518 -18.268 1.00 84.06 660 THR A O 1
ATOM 5477 N N . ARG A 1 661 ? 13.122 -0.106 -20.471 1.00 88.75 661 ARG A N 1
ATOM 5478 C CA . ARG A 1 661 ? 13.742 1.220 -20.327 1.00 88.75 661 ARG A CA 1
ATOM 5479 C C . ARG A 1 661 ? 12.743 2.350 -20.555 1.00 88.75 661 ARG A C 1
ATOM 5481 O O . ARG A 1 661 ? 11.800 2.210 -21.334 1.00 88.75 661 ARG A O 1
ATOM 5488 N N . LEU A 1 662 ? 12.944 3.464 -19.854 1.00 90.56 662 LEU A N 1
ATOM 5489 C CA . LEU A 1 662 ? 12.204 4.701 -20.098 1.00 90.56 662 LEU A CA 1
ATOM 5490 C C . LEU A 1 662 ? 12.676 5.337 -21.411 1.00 90.56 662 LEU A C 1
ATOM 5492 O O . LEU A 1 662 ? 13.870 5.360 -21.696 1.00 90.56 662 LEU A O 1
ATOM 5496 N N . VAL A 1 663 ? 11.749 5.899 -22.190 1.00 90.38 663 VAL A N 1
ATOM 5497 C CA . VAL A 1 663 ? 12.116 6.668 -23.384 1.00 90.38 663 VAL A CA 1
ATOM 5498 C C . VAL A 1 663 ? 12.919 7.905 -22.984 1.00 90.38 663 VAL A C 1
ATOM 5500 O O . VAL A 1 663 ? 12.467 8.731 -22.183 1.00 90.38 663 VAL A O 1
ATOM 5503 N N . ILE A 1 664 ? 14.114 8.029 -23.556 1.00 89.00 664 ILE A N 1
ATOM 5504 C CA . ILE A 1 664 ? 15.033 9.128 -23.278 1.00 89.00 664 ILE A CA 1
ATOM 5505 C C . ILE A 1 664 ? 14.627 10.332 -24.132 1.00 89.00 664 ILE A C 1
ATOM 5507 O O . ILE A 1 664 ? 14.705 10.301 -25.355 1.00 89.00 664 ILE A O 1
ATOM 5511 N N . THR A 1 665 ? 14.170 11.394 -23.468 1.00 90.69 665 THR A N 1
ATOM 5512 C CA . THR A 1 665 ? 13.845 12.688 -24.089 1.00 90.69 665 THR A CA 1
ATOM 5513 C C . THR A 1 665 ? 14.910 13.727 -23.723 1.00 90.69 665 THR A C 1
ATOM 5515 O O . THR A 1 665 ? 15.608 13.539 -22.722 1.00 90.69 665 THR A O 1
ATOM 5518 N N . PRO A 1 666 ? 14.987 14.883 -24.412 1.00 88.75 666 PRO A N 1
ATOM 5519 C CA . PRO A 1 666 ? 15.897 15.967 -24.023 1.00 88.75 666 PRO A CA 1
ATOM 5520 C C . PRO A 1 666 ? 15.731 16.434 -22.563 1.00 88.75 666 PRO A C 1
ATOM 5522 O O . PRO A 1 666 ? 16.692 16.886 -21.928 1.00 88.75 666 PRO A O 1
ATOM 5525 N N . LEU A 1 667 ? 14.516 16.318 -22.007 1.00 89.81 667 LEU A N 1
ATOM 5526 C CA . LEU A 1 667 ? 14.236 16.599 -20.598 1.00 89.81 667 LEU A CA 1
ATOM 5527 C C . LEU A 1 667 ? 14.822 15.516 -19.679 1.00 89.81 667 LEU A C 1
ATOM 5529 O O . LEU A 1 667 ? 15.486 15.850 -18.696 1.00 89.81 667 LEU A O 1
ATOM 5533 N N . THR A 1 668 ? 14.614 14.240 -20.017 1.00 91.19 668 THR A N 1
ATOM 5534 C CA . THR A 1 668 ? 15.179 13.087 -19.293 1.00 91.19 668 THR A CA 1
ATOM 5535 C C . THR A 1 668 ? 16.706 13.168 -19.258 1.00 91.19 668 THR A C 1
ATOM 5537 O O . THR A 1 668 ? 17.305 13.047 -18.193 1.00 91.19 668 THR A O 1
ATOM 5540 N N . ASP A 1 669 ? 17.328 13.496 -20.388 1.00 90.44 669 ASP A N 1
ATOM 5541 C CA . ASP A 1 669 ? 18.772 13.695 -20.531 1.00 90.44 669 ASP A CA 1
ATOM 5542 C C . ASP A 1 669 ? 19.318 14.808 -19.635 1.00 90.44 669 ASP A C 1
ATOM 5544 O O . ASP A 1 669 ? 20.361 14.681 -18.985 1.00 90.44 669 ASP A O 1
ATOM 5548 N N . ARG A 1 670 ? 18.601 15.933 -19.572 1.00 91.44 670 ARG A N 1
ATOM 5549 C CA . ARG A 1 670 ? 18.953 17.043 -18.681 1.00 91.44 670 ARG A CA 1
ATOM 5550 C C . ARG A 1 670 ? 18.862 16.628 -17.216 1.00 91.44 670 ARG A C 1
ATOM 5552 O O . ARG A 1 670 ? 19.719 17.021 -16.417 1.00 91.44 670 ARG A O 1
ATOM 5559 N N . CYS A 1 671 ? 17.847 15.841 -16.873 1.00 93.88 671 CYS A N 1
ATOM 5560 C CA . CYS A 1 671 ? 17.703 15.277 -15.542 1.00 93.88 671 CYS A CA 1
ATOM 5561 C C . CYS A 1 671 ? 18.865 14.326 -15.225 1.00 93.88 671 CYS A C 1
ATOM 5563 O O . CYS A 1 671 ? 19.538 14.538 -14.220 1.00 93.88 671 CYS A O 1
ATOM 5565 N N . TYR A 1 672 ? 19.205 13.394 -16.124 1.00 94.44 672 TYR A N 1
ATOM 5566 C CA . TYR A 1 672 ? 20.354 12.489 -15.987 1.00 94.44 672 TYR A CA 1
ATOM 5567 C C . TYR A 1 672 ? 21.650 13.239 -15.694 1.00 94.44 672 TYR A C 1
ATOM 5569 O O . TYR A 1 672 ? 22.292 12.964 -14.682 1.00 94.44 672 TYR A O 1
ATOM 5577 N N . ARG A 1 673 ? 21.982 14.258 -16.499 1.00 93.56 673 ARG A N 1
ATOM 5578 C CA . ARG A 1 673 ? 23.177 15.094 -16.280 1.00 93.56 673 ARG A CA 1
ATOM 5579 C C . ARG A 1 673 ? 23.203 15.717 -14.888 1.00 93.56 673 ARG A C 1
ATOM 5581 O O . ARG A 1 673 ? 24.252 15.783 -14.248 1.00 93.56 673 ARG A O 1
ATOM 5588 N N . THR A 1 674 ? 22.053 16.193 -14.418 1.00 94.06 674 THR A N 1
ATOM 5589 C CA . THR A 1 674 ? 21.963 16.880 -13.128 1.00 94.06 674 THR A CA 1
ATOM 5590 C C . THR A 1 674 ? 22.050 15.904 -11.958 1.00 94.06 674 THR A C 1
ATOM 5592 O O . THR A 1 674 ? 22.765 16.182 -10.995 1.00 94.06 674 THR A O 1
ATOM 5595 N N . LEU A 1 675 ? 21.389 14.747 -12.060 1.00 94.62 675 LEU A N 1
ATOM 5596 C CA . LEU A 1 675 ? 21.436 13.682 -11.059 1.00 94.62 675 LEU A CA 1
ATOM 5597 C C . LEU A 1 675 ? 22.824 13.034 -10.989 1.00 94.62 675 LEU A C 1
ATOM 5599 O O . LEU A 1 675 ? 23.366 12.902 -9.897 1.00 94.62 675 LEU A O 1
ATOM 5603 N N . MET A 1 676 ? 23.458 12.729 -12.126 1.00 94.00 676 MET A N 1
ATOM 5604 C CA . MET A 1 676 ? 24.851 12.260 -12.170 1.00 94.00 676 MET A CA 1
ATOM 5605 C C . MET A 1 676 ? 25.813 13.282 -11.561 1.00 94.00 676 MET A C 1
ATOM 5607 O O . MET A 1 676 ? 26.714 12.922 -10.803 1.00 94.00 676 MET A O 1
ATOM 5611 N N . GLY A 1 677 ? 25.592 14.571 -11.832 1.00 92.44 677 GLY A N 1
ATOM 5612 C CA . GLY A 1 677 ? 26.330 15.651 -11.186 1.00 92.44 677 GLY A CA 1
ATOM 5613 C C . GLY A 1 677 ? 26.117 15.704 -9.669 1.00 92.44 677 GLY A C 1
ATOM 5614 O O . GLY A 1 677 ? 27.064 15.990 -8.943 1.00 92.44 677 GLY A O 1
ATOM 5615 N N . ALA A 1 678 ? 24.907 15.425 -9.175 1.00 92.50 678 ALA A N 1
ATOM 5616 C CA . ALA A 1 678 ? 24.622 15.356 -7.740 1.00 92.50 678 ALA A CA 1
ATOM 5617 C C . ALA A 1 678 ? 25.335 14.168 -7.078 1.00 92.50 678 ALA A C 1
ATOM 5619 O O . ALA A 1 678 ? 26.033 14.362 -6.084 1.00 92.50 678 ALA A O 1
ATOM 5620 N N . VAL A 1 679 ? 25.261 12.982 -7.693 1.00 90.88 679 VAL A N 1
ATOM 5621 C CA . VAL A 1 679 ? 25.959 11.766 -7.240 1.00 90.88 679 VAL A CA 1
ATOM 5622 C C . VAL A 1 679 ? 27.467 12.000 -7.161 1.00 90.88 679 VAL A C 1
ATOM 5624 O O . VAL A 1 679 ? 28.092 11.665 -6.159 1.00 90.88 679 VAL A O 1
ATOM 5627 N N . HIS A 1 680 ? 28.057 12.637 -8.176 1.00 89.12 680 HIS A N 1
ATOM 5628 C CA . HIS A 1 680 ? 29.484 12.968 -8.182 1.00 89.12 680 HIS A CA 1
ATOM 5629 C C . HIS A 1 680 ? 29.894 13.908 -7.034 1.00 89.12 680 HIS A C 1
ATOM 5631 O O . HIS A 1 680 ? 31.004 13.805 -6.516 1.00 89.12 680 HIS A O 1
ATOM 5637 N N . LEU A 1 681 ? 28.994 14.805 -6.620 1.00 89.06 681 LEU A N 1
ATOM 5638 C CA . LEU A 1 681 ? 29.193 15.732 -5.503 1.00 89.06 681 LEU A CA 1
ATOM 5639 C C . LEU A 1 681 ? 28.770 15.146 -4.142 1.00 89.06 681 LEU A C 1
ATOM 5641 O O . LEU A 1 681 ? 28.853 15.849 -3.139 1.00 89.06 681 LEU A O 1
ATOM 5645 N N . ASN A 1 682 ? 28.335 13.880 -4.088 1.00 88.44 682 ASN A N 1
ATOM 5646 C CA . ASN A 1 682 ? 27.737 13.231 -2.911 1.00 88.44 682 ASN A CA 1
ATOM 5647 C C . ASN A 1 682 ? 26.515 13.979 -2.340 1.00 88.44 682 ASN A C 1
ATOM 5649 O O . ASN A 1 682 ? 26.225 13.894 -1.147 1.00 88.44 682 ASN A O 1
ATOM 5653 N N . LEU A 1 683 ? 25.796 14.707 -3.196 1.00 91.44 683 LEU A N 1
ATOM 5654 C CA . LEU A 1 683 ? 24.523 15.349 -2.878 1.00 91.44 683 LEU A CA 1
ATOM 5655 C C . LEU A 1 683 ? 23.360 14.461 -3.323 1.00 91.44 683 LEU A C 1
ATOM 5657 O O . LEU A 1 683 ? 23.507 13.584 -4.176 1.00 91.44 683 LEU A O 1
ATOM 5661 N N . GLY A 1 684 ? 22.178 14.721 -2.773 1.00 92.81 684 GLY A N 1
ATOM 5662 C CA . GLY A 1 684 ? 20.948 14.128 -3.277 1.00 92.81 684 GLY A CA 1
ATOM 5663 C C . GLY A 1 684 ? 20.436 14.845 -4.526 1.00 92.81 684 GLY A C 1
ATOM 5664 O O . GLY A 1 684 ? 20.852 15.963 -4.831 1.00 92.81 684 GLY A O 1
ATOM 5665 N N . GLY A 1 685 ? 19.507 14.230 -5.253 1.00 94.69 685 GLY A N 1
ATOM 5666 C CA . GLY A 1 685 ? 18.791 14.889 -6.353 1.00 94.69 685 GLY A CA 1
ATOM 5667 C C . GLY A 1 685 ? 17.326 15.141 -6.008 1.00 94.69 685 GLY A C 1
ATOM 5668 O O . GLY A 1 685 ? 16.689 14.290 -5.392 1.00 94.69 685 GLY A O 1
ATOM 5669 N N . ALA A 1 686 ? 16.790 16.289 -6.420 1.00 94.50 686 ALA A N 1
ATOM 5670 C CA . ALA A 1 686 ? 15.396 16.665 -6.195 1.00 94.50 686 ALA A CA 1
ATOM 5671 C C . ALA A 1 686 ? 14.665 17.000 -7.510 1.00 94.50 686 ALA A C 1
ATOM 5673 O O . ALA A 1 686 ? 14.522 18.179 -7.847 1.00 94.50 686 ALA A O 1
ATOM 5674 N N . PRO A 1 687 ? 14.211 15.996 -8.287 1.00 94.31 687 PRO A N 1
ATOM 5675 C CA . PRO A 1 687 ? 13.276 16.230 -9.380 1.00 94.31 687 PRO A CA 1
ATOM 5676 C C . PRO A 1 687 ? 11.951 16.822 -8.879 1.00 94.31 687 PRO A C 1
ATOM 5678 O O . PRO A 1 687 ? 11.237 16.216 -8.079 1.00 94.31 687 PRO A O 1
ATOM 5681 N N . GLU A 1 688 ? 11.588 17.992 -9.389 1.00 90.81 688 GLU A N 1
ATOM 5682 C CA . GLU A 1 688 ? 10.380 18.727 -9.019 1.00 90.81 688 GLU A CA 1
ATOM 5683 C C . GLU A 1 688 ? 9.557 19.090 -10.253 1.00 90.81 688 GLU A C 1
ATOM 5685 O O . GLU A 1 688 ? 10.095 19.458 -11.292 1.00 90.81 688 GLU A O 1
ATOM 5690 N N . GLY A 1 689 ? 8.235 18.968 -10.165 1.00 88.56 689 GLY A N 1
ATOM 5691 C CA . GLY A 1 689 ? 7.349 19.320 -11.273 1.00 88.56 689 GLY A CA 1
ATOM 5692 C C . GLY A 1 689 ? 5.966 18.684 -11.162 1.00 88.56 689 GLY A C 1
ATOM 5693 O O . GLY A 1 689 ? 5.729 17.905 -10.237 1.00 88.56 689 GLY A O 1
ATOM 5694 N N . PRO A 1 690 ? 5.048 18.972 -12.099 1.00 83.81 690 PRO A N 1
ATOM 5695 C CA . PRO A 1 690 ? 3.686 18.436 -12.085 1.00 83.81 690 PRO A CA 1
ATOM 5696 C C . PRO A 1 690 ? 3.626 16.900 -12.069 1.00 83.81 690 PRO A C 1
ATOM 5698 O O . PRO A 1 690 ? 4.579 16.215 -12.445 1.00 83.81 690 PRO A O 1
ATOM 5701 N N . ALA A 1 691 ? 2.497 16.332 -11.645 1.00 78.56 691 ALA A N 1
ATOM 5702 C CA . ALA A 1 691 ? 2.282 14.886 -11.702 1.00 78.56 691 ALA A CA 1
ATOM 5703 C C . ALA A 1 691 ? 2.355 14.364 -13.153 1.00 78.56 691 ALA A C 1
ATOM 5705 O O . ALA A 1 691 ? 1.953 15.048 -14.092 1.00 78.56 691 ALA A O 1
ATOM 5706 N N . GLY A 1 692 ? 2.877 13.147 -13.345 1.00 75.62 692 GLY A N 1
ATOM 5707 C CA . GLY A 1 692 ? 2.964 12.517 -14.671 1.00 75.62 692 GLY A CA 1
ATOM 5708 C C . GLY A 1 692 ? 4.108 13.004 -15.575 1.00 75.62 692 GLY A C 1
ATOM 5709 O O . GLY A 1 692 ? 4.128 12.654 -16.751 1.00 75.62 692 GLY A O 1
ATOM 5710 N N . THR A 1 693 ? 5.072 13.770 -15.051 1.00 83.69 693 THR A N 1
ATOM 5711 C CA . THR A 1 693 ? 6.272 14.220 -15.794 1.00 83.69 693 THR A CA 1
ATOM 5712 C C . THR A 1 693 ? 7.465 13.255 -15.720 1.00 83.69 693 THR A C 1
ATOM 5714 O O . THR A 1 693 ? 8.552 13.590 -16.180 1.00 83.69 693 THR A O 1
ATOM 5717 N N . GLY A 1 694 ? 7.290 12.054 -15.155 1.00 86.44 694 GLY A N 1
ATOM 5718 C CA . GLY A 1 694 ? 8.319 11.006 -15.149 1.00 86.44 694 GLY A CA 1
ATOM 5719 C C . GLY A 1 694 ? 9.431 11.176 -14.103 1.00 86.44 694 GLY A C 1
ATOM 5720 O O . GLY A 1 694 ? 10.549 10.724 -14.336 1.00 86.44 694 GLY A O 1
ATOM 5721 N N . LYS A 1 695 ? 9.181 11.865 -12.980 1.00 90.06 695 LYS A N 1
ATOM 5722 C CA . LYS A 1 695 ? 10.190 12.175 -11.940 1.00 90.06 695 LYS A CA 1
ATOM 5723 C C . LYS A 1 695 ? 10.816 10.921 -11.315 1.00 90.06 695 LYS A C 1
ATOM 5725 O O . LYS A 1 695 ? 12.041 10.763 -11.309 1.00 90.06 695 LYS A O 1
ATOM 5730 N N . THR A 1 696 ? 9.966 10.033 -10.807 1.00 89.62 696 THR A N 1
ATOM 5731 C CA . THR A 1 696 ? 10.355 8.781 -10.147 1.00 89.62 696 THR A CA 1
ATOM 5732 C C . THR A 1 696 ? 10.953 7.812 -11.167 1.00 89.62 696 THR A C 1
ATOM 5734 O O . THR A 1 696 ? 12.006 7.219 -10.939 1.00 89.62 696 THR A O 1
ATOM 5737 N N . GLU A 1 697 ? 10.338 7.723 -12.347 1.00 88.56 697 GLU A N 1
ATOM 5738 C CA . GLU A 1 697 ? 10.760 6.861 -13.449 1.00 88.56 697 GLU A CA 1
ATOM 5739 C C . GLU A 1 697 ? 12.138 7.250 -13.983 1.00 88.56 697 GLU A C 1
ATOM 5741 O O . GLU A 1 697 ? 12.959 6.370 -14.219 1.00 88.56 697 GLU A O 1
ATOM 5746 N N . THR A 1 698 ? 12.426 8.548 -14.120 1.00 93.00 698 THR A N 1
ATOM 5747 C CA . THR A 1 698 ? 13.737 9.039 -14.574 1.00 93.00 698 THR A CA 1
ATOM 5748 C C . THR A 1 698 ? 14.838 8.667 -13.582 1.00 93.00 698 THR A C 1
ATOM 5750 O O . THR A 1 698 ? 15.897 8.191 -13.984 1.00 93.00 698 THR A O 1
ATOM 5753 N N . THR A 1 699 ? 14.581 8.827 -12.281 1.00 93.31 699 THR A N 1
ATOM 5754 C CA . THR A 1 699 ? 15.545 8.471 -11.226 1.00 93.31 699 THR A CA 1
ATOM 5755 C C . THR A 1 699 ? 15.816 6.965 -11.214 1.00 93.31 699 THR A C 1
ATOM 5757 O O . THR A 1 699 ? 16.969 6.535 -11.161 1.00 93.31 699 THR A O 1
ATOM 5760 N N . LYS A 1 700 ? 14.755 6.157 -11.329 1.00 91.94 700 LYS A N 1
ATOM 5761 C CA . LYS A 1 700 ? 14.847 4.696 -11.402 1.00 91.94 700 LYS A CA 1
ATOM 5762 C C . LYS A 1 700 ? 15.581 4.234 -12.662 1.00 91.94 700 LYS A C 1
ATOM 5764 O O . LYS A 1 700 ? 16.425 3.350 -12.580 1.00 91.94 700 LYS A O 1
ATOM 5769 N N . ASP A 1 701 ? 15.296 4.828 -13.820 1.00 93.62 701 ASP A N 1
ATOM 5770 C CA . ASP A 1 701 ? 15.944 4.451 -15.081 1.00 93.62 701 ASP A CA 1
ATOM 5771 C C . ASP A 1 701 ? 17.442 4.808 -15.085 1.00 93.62 701 ASP A C 1
ATOM 5773 O O . ASP A 1 701 ? 18.255 4.019 -15.567 1.00 93.62 701 ASP A O 1
ATOM 5777 N N . LEU A 1 702 ? 17.836 5.919 -14.446 1.00 94.44 702 LEU A N 1
ATOM 5778 C CA . LEU A 1 702 ? 19.251 6.245 -14.234 1.00 94.44 702 LEU A CA 1
ATOM 5779 C C . LEU A 1 702 ? 19.946 5.219 -13.326 1.00 94.44 702 LEU A C 1
ATOM 5781 O O . LEU A 1 702 ? 21.057 4.781 -13.623 1.00 94.44 702 LEU A O 1
ATOM 5785 N N . ALA A 1 703 ? 19.291 4.793 -12.242 1.00 93.69 703 ALA A N 1
ATOM 5786 C CA . ALA A 1 703 ? 19.828 3.749 -11.369 1.00 93.69 703 ALA A CA 1
ATOM 5787 C C . ALA A 1 703 ? 20.021 2.420 -12.120 1.00 93.69 703 ALA A C 1
ATOM 5789 O O . ALA A 1 703 ? 21.063 1.775 -11.979 1.00 93.69 703 ALA A O 1
ATOM 5790 N N . LYS A 1 704 ? 19.070 2.059 -12.998 1.00 92.94 704 LYS A N 1
ATOM 5791 C CA . LYS A 1 704 ? 19.202 0.910 -13.907 1.00 92.94 704 LYS A CA 1
ATOM 5792 C C . LYS A 1 704 ? 20.382 1.062 -14.861 1.00 92.94 704 LYS A C 1
ATOM 5794 O O . LYS A 1 704 ? 21.125 0.105 -15.065 1.00 92.94 704 LYS A O 1
ATOM 5799 N N . ALA A 1 705 ? 20.589 2.258 -15.414 1.00 92.94 705 ALA A N 1
ATOM 5800 C CA . ALA A 1 705 ? 21.730 2.550 -16.280 1.00 92.94 705 ALA A CA 1
ATOM 5801 C C . ALA A 1 705 ? 23.074 2.318 -15.565 1.00 92.94 705 ALA A C 1
ATOM 5803 O O . ALA A 1 705 ? 24.031 1.868 -16.189 1.00 92.94 705 ALA A O 1
ATOM 5804 N N . LEU A 1 706 ? 23.130 2.552 -14.254 1.00 93.75 706 LEU A N 1
ATOM 5805 C CA . LEU A 1 706 ? 24.306 2.307 -13.418 1.00 93.75 706 LEU A CA 1
ATOM 5806 C C . LEU A 1 706 ? 24.332 0.913 -12.768 1.00 93.75 706 LEU A C 1
ATOM 5808 O O . LEU A 1 706 ? 25.244 0.648 -11.990 1.00 93.75 706 LEU A O 1
ATOM 5812 N N . ALA A 1 707 ? 23.361 0.034 -13.041 1.00 94.00 707 ALA A N 1
ATOM 5813 C CA . ALA A 1 707 ? 23.172 -1.250 -12.354 1.00 94.00 707 ALA A CA 1
ATOM 5814 C C . ALA A 1 707 ? 23.223 -1.152 -10.822 1.00 94.00 707 ALA A C 1
ATOM 5816 O O . ALA A 1 707 ? 23.957 -1.885 -10.150 1.00 94.00 707 ALA A O 1
ATOM 5817 N N . LYS A 1 708 ? 22.446 -0.212 -10.281 1.00 92.38 708 LYS A N 1
ATOM 5818 C CA . LYS A 1 708 ? 22.237 -0.007 -8.848 1.00 92.38 708 LYS A CA 1
ATOM 5819 C C . LYS A 1 708 ? 20.785 -0.292 -8.491 1.00 92.38 708 LYS A C 1
ATOM 5821 O O . LYS A 1 708 ? 19.886 0.190 -9.176 1.00 92.38 708 LYS A O 1
ATOM 5826 N N . GLN A 1 709 ? 20.563 -1.022 -7.398 1.00 90.94 709 GLN A N 1
ATOM 5827 C CA . GLN A 1 709 ? 19.225 -1.199 -6.839 1.00 90.94 709 GLN A CA 1
ATOM 5828 C C . GLN A 1 709 ? 18.646 0.160 -6.433 1.00 90.94 709 GLN A C 1
ATOM 5830 O O . GLN A 1 709 ? 19.289 0.913 -5.695 1.00 90.94 709 GLN A O 1
ATOM 5835 N N . CYS A 1 710 ? 17.430 0.458 -6.895 1.00 91.38 710 CYS A N 1
ATOM 5836 C CA . CYS A 1 710 ? 16.721 1.689 -6.561 1.00 91.38 710 CYS A CA 1
ATOM 5837 C C . CYS A 1 710 ? 15.430 1.381 -5.806 1.00 91.38 710 CYS A C 1
ATOM 5839 O O . CYS A 1 710 ? 14.463 0.841 -6.349 1.00 91.38 710 CYS A O 1
ATOM 5841 N N . ILE A 1 711 ? 15.408 1.758 -4.533 1.00 90.00 711 ILE A N 1
ATOM 5842 C CA . ILE A 1 711 ? 14.256 1.571 -3.662 1.00 90.00 711 ILE A CA 1
ATOM 5843 C C . ILE A 1 711 ? 13.375 2.804 -3.776 1.00 90.00 711 ILE A C 1
ATOM 5845 O O . ILE A 1 711 ? 13.771 3.904 -3.397 1.00 90.00 711 ILE A O 1
ATOM 5849 N N . VAL A 1 712 ? 12.178 2.615 -4.319 1.00 88.00 712 VAL A N 1
ATOM 5850 C CA . VAL A 1 712 ? 11.167 3.667 -4.393 1.00 88.00 712 VAL A CA 1
ATOM 5851 C C . VAL A 1 712 ? 10.274 3.541 -3.169 1.00 88.00 712 VAL A C 1
ATOM 5853 O O . VAL A 1 712 ? 9.695 2.479 -2.948 1.00 88.00 712 VAL A O 1
ATOM 5856 N N . TYR A 1 713 ? 10.175 4.608 -2.384 1.00 85.94 713 TYR A N 1
ATOM 5857 C CA . TYR A 1 713 ? 9.343 4.656 -1.188 1.00 85.94 713 TYR A CA 1
ATOM 5858 C C . TYR A 1 713 ? 8.347 5.803 -1.313 1.00 85.94 713 TYR A C 1
ATOM 5860 O O . TYR A 1 713 ? 8.757 6.949 -1.476 1.00 85.94 713 TYR A O 1
ATOM 5868 N N . ASN A 1 714 ? 7.050 5.501 -1.261 1.00 84.88 714 ASN A N 1
ATOM 5869 C CA . ASN A 1 714 ? 6.006 6.518 -1.343 1.00 84.88 714 ASN A CA 1
ATOM 5870 C C . ASN A 1 714 ? 5.803 7.169 0.029 1.00 84.88 714 ASN A C 1
ATOM 5872 O O . ASN A 1 714 ? 5.466 6.486 0.999 1.00 84.88 714 ASN A O 1
ATOM 5876 N N . CYS A 1 715 ? 6.033 8.477 0.125 1.00 84.31 715 CYS A N 1
ATOM 5877 C CA . CYS A 1 715 ? 5.945 9.185 1.388 1.00 84.31 715 CYS A CA 1
ATOM 5878 C C . CYS A 1 715 ? 4.496 9.522 1.767 1.00 84.31 715 CYS A C 1
ATOM 5880 O O . CYS A 1 715 ? 3.757 10.120 0.992 1.00 84.31 715 CYS A O 1
ATOM 5882 N N . SER A 1 716 ? 4.105 9.198 2.999 1.00 79.94 716 SER A N 1
ATOM 5883 C CA . SER A 1 716 ? 2.840 9.599 3.615 1.00 79.94 716 SER A CA 1
ATOM 5884 C C . SER A 1 716 ? 3.079 10.510 4.824 1.00 79.94 716 SER A C 1
ATOM 5886 O O . SER A 1 716 ? 4.188 10.594 5.354 1.00 79.94 716 SER A O 1
ATOM 5888 N N . GLU A 1 717 ? 2.017 11.169 5.291 1.00 73.50 717 GLU A N 1
ATOM 5889 C CA . GLU A 1 717 ? 2.038 12.014 6.498 1.00 73.50 717 GLU A CA 1
ATOM 5890 C C . GLU A 1 717 ? 2.374 11.219 7.777 1.00 73.50 717 GLU A C 1
ATOM 5892 O O . GLU A 1 717 ? 2.804 11.793 8.769 1.00 73.50 717 GLU A O 1
ATOM 5897 N N . GLN A 1 718 ? 2.207 9.891 7.757 1.00 72.06 718 GLN A N 1
ATOM 5898 C CA . GLN A 1 718 ? 2.343 9.016 8.929 1.00 72.06 718 GLN A CA 1
ATOM 5899 C C . GLN A 1 718 ? 3.776 8.525 9.175 1.00 72.06 718 GLN A C 1
ATOM 5901 O O . GLN A 1 718 ? 4.028 7.858 10.177 1.00 72.06 718 GLN A O 1
ATOM 5906 N N . ILE A 1 719 ? 4.708 8.815 8.264 1.00 79.94 719 ILE A N 1
ATOM 5907 C CA . ILE A 1 719 ? 6.080 8.314 8.361 1.00 79.94 719 ILE A CA 1
ATOM 5908 C C . ILE A 1 719 ? 6.806 8.975 9.525 1.00 79.94 719 ILE A C 1
ATOM 5910 O O . ILE A 1 719 ? 6.933 10.198 9.605 1.00 79.94 719 ILE A O 1
ATOM 5914 N N . SER A 1 720 ? 7.375 8.143 10.389 1.00 83.62 720 SER A N 1
ATOM 5915 C CA . SER A 1 720 ? 8.203 8.581 11.502 1.00 83.62 720 SER A CA 1
ATOM 5916 C C . SER A 1 720 ? 9.674 8.751 11.106 1.00 83.62 720 SER A C 1
ATOM 5918 O O . SER A 1 720 ? 10.220 8.062 10.239 1.00 83.62 720 SER A O 1
ATOM 5920 N N . TYR A 1 721 ? 10.386 9.615 11.834 1.00 85.31 721 TYR A N 1
ATOM 5921 C CA . TYR A 1 721 ? 11.837 9.781 11.672 1.00 85.31 721 TYR A CA 1
ATOM 5922 C C . TYR A 1 721 ? 12.633 8.498 11.997 1.00 85.31 721 TYR A C 1
ATOM 5924 O O . TYR A 1 721 ? 13.768 8.338 11.543 1.00 85.31 721 TYR A O 1
ATOM 5932 N N . ARG A 1 722 ? 12.055 7.575 12.785 1.00 84.25 722 ARG A N 1
ATOM 5933 C CA . ARG A 1 722 ? 12.680 6.293 13.150 1.00 84.25 722 ARG A CA 1
ATOM 5934 C C . ARG A 1 722 ? 12.620 5.289 12.007 1.00 84.25 722 ARG A C 1
ATOM 5936 O O . ARG A 1 722 ? 13.616 4.616 11.752 1.00 84.25 722 ARG A O 1
ATOM 5943 N N . GLU A 1 723 ? 11.494 5.219 11.300 1.00 83.38 723 GLU A N 1
ATOM 5944 C CA . GLU A 1 723 ? 11.353 4.397 10.091 1.00 83.38 723 GLU A CA 1
ATOM 5945 C C . GLU A 1 723 ? 12.304 4.884 8.994 1.00 83.38 723 GLU A C 1
ATOM 5947 O O . GLU A 1 723 ? 13.040 4.082 8.419 1.00 83.38 723 GLU A O 1
ATOM 5952 N N . MET A 1 724 ? 12.389 6.204 8.790 1.00 87.81 724 MET A N 1
ATOM 5953 C CA . MET A 1 724 ? 13.372 6.805 7.880 1.00 87.81 724 MET A CA 1
ATOM 5954 C C . MET A 1 724 ? 14.806 6.477 8.305 1.00 87.81 724 MET A C 1
ATOM 5956 O O . MET A 1 724 ? 15.608 6.042 7.482 1.00 87.81 724 MET A O 1
ATOM 5960 N N . GLY A 1 725 ? 15.121 6.587 9.599 1.00 89.94 725 GLY A N 1
ATOM 5961 C CA . GLY A 1 725 ? 16.419 6.189 10.143 1.00 89.94 725 GLY A CA 1
ATOM 5962 C C . GLY A 1 725 ? 16.749 4.712 9.887 1.00 89.94 725 GLY A C 1
ATOM 5963 O O . GLY A 1 725 ? 17.877 4.392 9.513 1.00 89.94 725 GLY A O 1
ATOM 5964 N N . LYS A 1 726 ? 15.775 3.803 10.032 1.00 87.44 726 LYS A N 1
ATOM 5965 C CA . LYS A 1 726 ? 15.926 2.375 9.701 1.00 87.44 726 LYS A CA 1
ATOM 5966 C C . LYS A 1 726 ? 16.230 2.181 8.208 1.00 87.44 726 LYS A C 1
ATOM 5968 O O . LYS A 1 726 ? 17.171 1.464 7.875 1.00 87.44 726 LYS A O 1
ATOM 5973 N N . LEU A 1 727 ? 15.489 2.847 7.320 1.00 88.88 727 LEU A N 1
ATOM 5974 C CA . LEU A 1 727 ? 15.724 2.788 5.872 1.00 88.88 727 LEU A CA 1
ATOM 5975 C C . LEU A 1 727 ? 17.106 3.335 5.501 1.00 88.88 727 LEU A C 1
ATOM 5977 O O . LEU A 1 727 ? 17.841 2.699 4.750 1.00 88.88 727 LEU A O 1
ATOM 5981 N N . PHE A 1 728 ? 17.501 4.474 6.071 1.00 92.19 728 PHE A N 1
ATOM 5982 C CA . PHE A 1 728 ? 18.799 5.089 5.817 1.00 92.19 728 PHE A CA 1
ATOM 5983 C C . PHE A 1 728 ? 19.979 4.218 6.253 1.00 92.19 728 PHE A C 1
ATOM 5985 O O . PHE A 1 728 ? 20.977 4.176 5.535 1.00 92.19 728 PHE A O 1
ATOM 5992 N N . LYS A 1 729 ? 19.864 3.467 7.358 1.00 90.94 729 LYS A N 1
ATOM 5993 C CA . LYS A 1 729 ? 20.865 2.451 7.739 1.00 90.94 729 LYS A CA 1
ATOM 5994 C C . LYS A 1 729 ? 21.018 1.391 6.649 1.00 90.94 729 LYS A C 1
ATOM 5996 O O . LYS A 1 729 ? 22.134 1.124 6.206 1.00 90.94 729 LYS A O 1
ATOM 6001 N N . GLY A 1 730 ? 19.896 0.859 6.159 1.00 90.00 730 GLY A N 1
ATOM 6002 C CA . GLY A 1 730 ? 19.872 -0.093 5.047 1.00 90.00 730 GLY A CA 1
ATOM 6003 C C . GLY A 1 730 ? 20.523 0.449 3.780 1.00 90.00 730 GLY A C 1
ATOM 6004 O O . GLY A 1 730 ? 21.370 -0.216 3.186 1.00 90.00 730 GLY A O 1
ATOM 6005 N N . LEU A 1 731 ? 20.186 1.678 3.387 1.00 90.75 731 LEU A N 1
ATOM 6006 C CA . LEU A 1 731 ? 20.730 2.340 2.195 1.00 90.75 731 LEU A CA 1
ATOM 6007 C C . LEU A 1 731 ? 22.238 2.586 2.310 1.00 90.75 731 LEU A C 1
ATOM 6009 O O . LEU A 1 731 ? 23.000 2.215 1.416 1.00 90.75 731 LEU A O 1
ATOM 6013 N N . ALA A 1 732 ? 22.676 3.144 3.439 1.00 91.06 732 ALA A N 1
ATOM 6014 C CA . ALA A 1 732 ? 24.071 3.479 3.685 1.00 91.06 732 ALA A CA 1
ATOM 6015 C C . ALA A 1 732 ? 24.974 2.231 3.706 1.00 91.06 732 ALA A C 1
ATOM 6017 O O . ALA A 1 732 ? 26.085 2.261 3.167 1.00 91.06 732 ALA A O 1
ATOM 6018 N N . SER A 1 733 ? 24.486 1.118 4.266 1.00 89.38 733 SER A N 1
ATOM 6019 C CA . SER A 1 733 ? 25.230 -0.145 4.333 1.00 89.38 733 SER A CA 1
ATOM 6020 C C . SER A 1 733 ? 25.157 -1.000 3.069 1.00 89.38 733 SER A C 1
ATOM 6022 O O . SER A 1 733 ? 26.139 -1.665 2.737 1.00 89.38 733 SER A O 1
ATOM 6024 N N . SER A 1 734 ? 24.047 -0.971 2.328 1.00 88.31 734 SER A N 1
ATOM 6025 C CA . SER A 1 734 ? 23.918 -1.701 1.054 1.00 88.31 734 SER A CA 1
ATOM 6026 C C . SER A 1 734 ? 24.557 -0.966 -0.131 1.00 88.31 734 SER A C 1
ATOM 6028 O O . SER A 1 734 ? 24.965 -1.606 -1.107 1.00 88.31 734 SER A O 1
ATOM 6030 N N . GLY A 1 735 ? 24.703 0.362 -0.048 1.00 88.56 735 GLY A N 1
ATOM 6031 C CA . GLY A 1 735 ? 25.145 1.200 -1.166 1.00 88.56 735 GLY A CA 1
ATOM 6032 C C . GLY A 1 735 ? 24.093 1.320 -2.275 1.00 88.56 735 GLY A C 1
ATOM 6033 O O . GLY A 1 735 ? 24.461 1.595 -3.423 1.00 88.56 735 GLY A O 1
ATOM 6034 N N . ALA A 1 736 ? 22.825 1.063 -1.934 1.00 90.94 736 ALA A N 1
ATOM 6035 C CA . ALA A 1 736 ? 21.669 1.190 -2.812 1.00 90.94 736 ALA A CA 1
ATOM 6036 C C . ALA A 1 736 ? 21.234 2.656 -2.958 1.00 90.94 736 ALA A C 1
ATOM 6038 O O . ALA A 1 736 ? 21.636 3.540 -2.196 1.00 90.94 736 ALA A O 1
ATOM 6039 N N . TRP A 1 737 ? 20.411 2.918 -3.967 1.00 93.25 737 TRP A N 1
ATOM 6040 C CA . TRP A 1 737 ? 19.781 4.215 -4.175 1.00 93.25 737 TRP A CA 1
ATOM 6041 C C . TRP A 1 737 ? 18.372 4.210 -3.596 1.00 93.25 737 TRP A C 1
ATOM 6043 O O . TRP A 1 737 ? 17.689 3.187 -3.622 1.00 93.25 737 TRP A O 1
ATOM 6053 N N . ALA A 1 738 ? 17.916 5.366 -3.124 1.00 92.88 738 ALA A N 1
ATOM 6054 C CA . ALA A 1 738 ? 16.529 5.559 -2.721 1.00 92.88 738 ALA A CA 1
ATOM 6055 C C . ALA A 1 738 ? 15.895 6.728 -3.456 1.00 92.88 738 ALA A C 1
ATOM 6057 O O . ALA A 1 738 ? 16.509 7.785 -3.578 1.00 92.88 738 ALA A O 1
ATOM 6058 N N . CYS A 1 739 ? 14.656 6.545 -3.895 1.00 93.31 739 CYS A N 1
ATOM 6059 C CA . CYS A 1 739 ? 13.800 7.600 -4.406 1.00 93.31 739 CYS A CA 1
ATOM 6060 C C . CYS A 1 739 ? 12.583 7.716 -3.486 1.00 93.31 739 CYS A C 1
ATOM 6062 O O . CYS A 1 739 ? 11.714 6.844 -3.481 1.00 93.31 739 CYS A O 1
ATOM 6064 N N . PHE A 1 740 ? 12.552 8.772 -2.678 1.00 91.94 740 PHE A N 1
ATOM 6065 C CA . PHE A 1 740 ? 11.408 9.102 -1.840 1.00 91.94 740 PHE A CA 1
ATOM 6066 C C . PHE A 1 740 ? 10.404 9.882 -2.678 1.00 91.94 740 PHE A C 1
ATOM 6068 O O . PHE A 1 740 ? 10.614 11.059 -2.990 1.00 91.94 740 PHE A O 1
ATOM 6075 N N . ASP A 1 741 ? 9.352 9.187 -3.094 1.00 88.88 741 ASP A N 1
ATOM 6076 C CA . ASP A 1 741 ? 8.289 9.774 -3.887 1.00 88.88 741 ASP A CA 1
ATOM 6077 C C . ASP A 1 741 ? 7.402 10.633 -2.989 1.00 88.88 741 ASP A C 1
ATOM 6079 O O . ASP A 1 741 ? 7.125 10.261 -1.851 1.00 88.88 741 ASP A O 1
ATOM 6083 N N . GLU A 1 742 ? 6.960 11.785 -3.484 1.00 85.62 742 GLU A N 1
ATOM 6084 C CA . GLU A 1 742 ? 6.039 12.661 -2.754 1.00 85.62 742 GLU A CA 1
ATOM 6085 C C . GLU A 1 742 ? 6.572 13.152 -1.395 1.00 85.62 742 GLU A C 1
ATOM 6087 O O . GLU A 1 742 ? 5.814 13.398 -0.456 1.00 85.62 742 GLU A O 1
ATOM 6092 N N . PHE A 1 743 ? 7.887 13.351 -1.297 1.00 88.75 743 PHE A N 1
ATOM 6093 C CA . PHE A 1 743 ? 8.600 13.641 -0.047 1.00 88.75 743 PHE A CA 1
ATOM 6094 C C . PHE A 1 743 ? 8.065 14.864 0.721 1.00 88.75 743 PHE A C 1
ATOM 6096 O O . PHE A 1 743 ? 8.147 14.939 1.945 1.00 88.75 743 PHE A O 1
ATOM 6103 N N . ASN A 1 744 ? 7.447 15.804 0.006 1.00 86.56 744 ASN A N 1
ATOM 6104 C CA . ASN A 1 744 ? 6.803 16.991 0.560 1.00 86.56 744 ASN A CA 1
ATOM 6105 C C . ASN A 1 744 ? 5.456 16.736 1.281 1.00 86.56 744 ASN A C 1
ATOM 6107 O O . ASN A 1 744 ? 4.794 17.698 1.676 1.00 86.56 744 ASN A O 1
ATOM 6111 N N . ARG A 1 745 ? 5.039 15.473 1.452 1.00 85.69 745 ARG A N 1
ATOM 6112 C CA . ARG A 1 745 ? 3.906 15.059 2.309 1.00 85.69 745 ARG A CA 1
ATOM 6113 C C . ARG A 1 745 ? 4.291 14.797 3.759 1.00 85.69 745 ARG A C 1
ATOM 6115 O O . ARG A 1 745 ? 3.415 14.722 4.610 1.00 85.69 745 ARG A O 1
ATOM 6122 N N . ILE A 1 746 ? 5.579 14.628 4.042 1.00 86.56 746 ILE A N 1
ATOM 6123 C CA . ILE A 1 746 ? 6.048 14.402 5.408 1.00 86.56 746 ILE A CA 1
ATOM 6124 C C . ILE A 1 746 ? 5.877 15.695 6.211 1.00 86.56 746 ILE A C 1
ATOM 6126 O O . ILE A 1 746 ? 6.143 16.793 5.713 1.00 86.56 746 ILE A O 1
ATOM 6130 N N . GLU A 1 747 ? 5.462 15.570 7.471 1.00 85.19 747 GLU A N 1
ATOM 6131 C CA . GLU A 1 747 ? 5.346 16.713 8.370 1.00 85.19 747 GLU A CA 1
ATOM 6132 C C . GLU A 1 747 ? 6.683 17.456 8.532 1.00 85.19 747 GLU A C 1
ATOM 6134 O O . GLU A 1 747 ? 7.756 16.863 8.674 1.00 85.19 747 GLU A O 1
ATOM 6139 N N . ILE A 1 748 ? 6.616 18.787 8.597 1.00 85.75 748 ILE A N 1
ATOM 6140 C CA . ILE A 1 748 ? 7.792 19.671 8.679 1.00 85.75 748 ILE A CA 1
ATOM 6141 C C . ILE A 1 748 ? 8.690 19.335 9.889 1.00 85.75 748 ILE A C 1
ATOM 6143 O O . ILE A 1 748 ? 9.920 19.430 9.809 1.00 85.75 748 ILE A O 1
ATOM 6147 N N . GLN A 1 749 ? 8.091 18.906 11.006 1.00 85.62 749 GLN A N 1
ATOM 6148 C CA . GLN A 1 749 ? 8.823 18.514 12.217 1.00 85.62 749 GLN A CA 1
ATOM 6149 C C . GLN A 1 749 ? 9.699 17.275 11.973 1.00 85.62 749 GLN A C 1
ATOM 6151 O O . GLN A 1 749 ? 10.865 17.253 12.366 1.00 85.62 749 GLN A O 1
ATOM 6156 N N . VAL A 1 750 ? 9.170 16.279 11.258 1.00 88.06 750 VAL A N 1
ATOM 6157 C CA . VAL A 1 750 ? 9.894 15.054 10.891 1.00 88.06 750 VAL A CA 1
ATOM 6158 C C . VAL A 1 750 ? 10.963 15.356 9.839 1.00 88.06 750 VAL A C 1
ATOM 6160 O O . VAL A 1 750 ? 12.105 14.917 9.987 1.00 88.06 750 VAL A O 1
ATOM 6163 N N . LEU A 1 751 ? 10.642 16.174 8.829 1.00 88.12 751 LEU A N 1
ATOM 6164 C CA . LEU A 1 751 ? 11.592 16.599 7.790 1.00 88.12 751 LEU A CA 1
ATOM 6165 C C . LEU A 1 751 ? 12.845 17.267 8.371 1.00 88.12 751 LEU A C 1
ATOM 6167 O O . LEU A 1 751 ? 13.947 17.076 7.857 1.00 88.12 751 LEU A O 1
ATOM 6171 N N . SER A 1 752 ? 12.693 18.016 9.464 1.00 85.50 752 SER A N 1
ATOM 6172 C CA . SER A 1 752 ? 13.811 18.689 10.131 1.00 85.50 752 SER A CA 1
ATOM 6173 C C . SER A 1 752 ? 14.817 17.697 10.729 1.00 85.50 752 SER A C 1
ATOM 6175 O O . SER A 1 752 ? 16.024 17.903 10.612 1.00 85.50 752 SER A O 1
ATOM 6177 N N . VAL A 1 753 ? 14.339 16.592 11.314 1.00 89.25 753 VAL A N 1
ATOM 6178 C CA . VAL A 1 753 ? 15.195 15.508 11.835 1.00 89.25 753 VAL A CA 1
ATOM 6179 C C . VAL A 1 753 ? 15.816 14.712 10.685 1.00 89.25 753 VAL A C 1
ATOM 6181 O O . VAL A 1 753 ? 17.010 14.411 10.701 1.00 89.25 753 VAL A O 1
ATOM 6184 N N . VAL A 1 754 ? 15.032 14.435 9.639 1.00 91.00 754 VAL A N 1
ATOM 6185 C CA . VAL A 1 754 ? 15.503 13.744 8.430 1.00 91.00 754 VAL A CA 1
ATOM 6186 C C . VAL A 1 754 ? 16.631 14.520 7.740 1.00 91.00 754 VAL A C 1
ATOM 6188 O O . VAL A 1 754 ? 17.590 13.909 7.275 1.00 91.00 754 VAL A O 1
ATOM 6191 N N . ALA A 1 755 ? 16.593 15.857 7.735 1.00 91.06 755 ALA A N 1
ATOM 6192 C CA . ALA A 1 755 ? 17.686 16.677 7.207 1.00 91.06 755 ALA A CA 1
ATOM 6193 C C . ALA A 1 755 ? 19.024 16.375 7.905 1.00 91.06 755 ALA A C 1
ATOM 6195 O O . ALA A 1 755 ? 20.050 16.205 7.246 1.00 91.06 755 ALA A O 1
ATOM 6196 N N . GLN A 1 756 ? 19.015 16.239 9.234 1.00 90.81 756 GLN A N 1
ATOM 6197 C CA . GLN A 1 756 ? 20.211 15.891 10.004 1.00 90.81 756 GLN A CA 1
ATOM 6198 C C . GLN A 1 756 ? 20.700 14.469 9.696 1.00 90.81 756 GLN A C 1
ATOM 6200 O O . GLN A 1 756 ? 21.907 14.243 9.564 1.00 90.81 756 GLN A O 1
ATOM 6205 N N . GLN A 1 757 ? 19.777 13.518 9.544 1.00 92.75 757 GLN A N 1
ATOM 6206 C CA . GLN A 1 757 ? 20.097 12.144 9.158 1.00 92.75 757 GLN A CA 1
ATOM 6207 C C . GLN A 1 757 ? 20.783 12.098 7.781 1.00 92.75 757 GLN A C 1
ATOM 6209 O O . GLN A 1 757 ? 21.881 11.551 7.649 1.00 92.75 757 GLN A O 1
ATOM 6214 N N . VAL A 1 758 ? 20.191 12.740 6.769 1.00 92.94 758 VAL A N 1
ATOM 6215 C CA . VAL A 1 758 ? 20.739 12.788 5.403 1.00 92.94 758 VAL A CA 1
ATOM 6216 C C . VAL A 1 758 ? 22.109 13.470 5.383 1.00 92.94 758 VAL A C 1
ATOM 6218 O O . VAL A 1 758 ? 23.049 12.928 4.802 1.00 92.94 758 VAL A O 1
ATOM 6221 N N . ALA A 1 759 ? 22.260 14.604 6.076 1.00 92.25 759 ALA A N 1
ATOM 6222 C CA . ALA A 1 759 ? 23.527 15.329 6.152 1.00 92.25 759 ALA A CA 1
ATOM 6223 C C . ALA A 1 759 ? 24.650 14.492 6.788 1.00 92.25 759 ALA A C 1
ATOM 6225 O O . ALA A 1 759 ? 25.789 14.522 6.320 1.00 92.25 759 ALA A O 1
ATOM 6226 N N . THR A 1 760 ? 24.332 13.707 7.824 1.00 92.19 760 THR A N 1
ATOM 6227 C CA . THR A 1 760 ? 25.303 12.825 8.493 1.00 92.19 760 THR A CA 1
ATOM 6228 C C . THR A 1 760 ? 25.841 11.763 7.529 1.00 92.19 760 THR A C 1
ATOM 6230 O O . THR A 1 760 ? 27.047 11.514 7.492 1.00 92.19 760 THR A O 1
ATOM 6233 N N . ILE A 1 761 ? 24.968 11.173 6.705 1.00 91.31 761 ILE A N 1
ATOM 6234 C CA . ILE A 1 761 ? 25.352 10.163 5.709 1.00 91.31 761 ILE A CA 1
ATOM 6235 C C . ILE A 1 761 ? 26.152 10.800 4.572 1.00 91.31 761 ILE A C 1
ATOM 6237 O O . ILE A 1 761 ? 27.235 10.315 4.252 1.00 91.31 761 ILE A O 1
ATOM 6241 N N . GLN A 1 762 ? 25.663 11.899 3.990 1.00 90.75 762 GLN A N 1
ATOM 6242 C CA . GLN A 1 762 ? 26.339 12.582 2.880 1.00 90.75 762 GLN A CA 1
ATOM 6243 C C . GLN A 1 762 ? 27.745 13.054 3.269 1.00 90.75 762 GLN A C 1
ATOM 6245 O O . GLN A 1 762 ? 28.693 12.839 2.515 1.00 90.75 762 GLN A O 1
ATOM 6250 N N . SER A 1 763 ? 27.901 13.624 4.468 1.00 90.12 763 SER A N 1
ATOM 6251 C CA . SER A 1 763 ? 29.204 14.047 4.989 1.00 90.12 763 SER A CA 1
ATOM 6252 C C . SER A 1 763 ? 30.169 12.865 5.125 1.00 90.12 763 SER A C 1
ATOM 6254 O O . SER A 1 763 ? 31.287 12.899 4.610 1.00 90.12 763 SER A O 1
ATOM 6256 N N . ALA A 1 764 ? 29.719 11.761 5.728 1.00 90.31 764 ALA A N 1
ATOM 6257 C CA . ALA A 1 764 ? 30.561 10.585 5.918 1.00 90.31 764 ALA A CA 1
ATOM 6258 C C . ALA A 1 764 ? 30.949 9.897 4.592 1.00 90.31 764 ALA A C 1
ATOM 6260 O O . ALA A 1 764 ? 32.082 9.426 4.455 1.00 90.31 764 ALA A O 1
ATOM 6261 N N . VAL A 1 765 ? 30.048 9.886 3.600 1.00 87.88 765 VAL A N 1
ATOM 6262 C CA . VAL A 1 765 ? 30.330 9.405 2.236 1.00 87.88 765 VAL A CA 1
ATOM 6263 C C . VAL A 1 765 ? 31.323 10.329 1.523 1.00 87.88 765 VAL A C 1
ATOM 6265 O O . VAL A 1 765 ? 32.280 9.839 0.921 1.00 87.88 765 VAL A O 1
ATOM 6268 N N . GLY A 1 766 ? 31.155 11.651 1.637 1.00 86.25 766 GLY A N 1
ATOM 6269 C CA . GLY A 1 766 ? 32.064 12.644 1.056 1.00 86.25 766 GLY A CA 1
ATOM 6270 C C . GLY A 1 766 ? 33.486 12.561 1.616 1.00 86.25 766 GLY A C 1
ATOM 6271 O O . GLY A 1 766 ? 34.456 12.642 0.863 1.00 86.25 766 GLY A O 1
ATOM 6272 N N . GLU A 1 767 ? 33.616 12.300 2.917 1.00 88.62 767 GLU A N 1
ATOM 6273 C CA . GLU A 1 767 ? 34.898 12.053 3.587 1.00 88.62 767 GLU A CA 1
ATOM 6274 C C . GLU A 1 767 ? 35.469 10.643 3.343 1.00 88.62 767 GLU A C 1
ATOM 6276 O O . GLU A 1 767 ? 36.586 10.346 3.767 1.00 88.62 767 GLU A O 1
ATOM 6281 N N . ARG A 1 768 ? 34.727 9.766 2.650 1.00 85.88 768 ARG A N 1
ATOM 6282 C CA . ARG A 1 768 ? 35.095 8.368 2.365 1.00 85.88 768 ARG A CA 1
ATOM 6283 C C . ARG A 1 768 ? 35.390 7.549 3.627 1.00 85.88 768 ARG A C 1
ATOM 6285 O O . ARG A 1 768 ? 36.280 6.695 3.626 1.00 85.88 768 ARG A O 1
ATOM 6292 N N . ARG A 1 769 ? 34.640 7.794 4.707 1.00 88.50 769 ARG A N 1
ATOM 6293 C CA . ARG A 1 769 ? 34.748 6.994 5.934 1.00 88.50 769 ARG A CA 1
ATOM 6294 C C . ARG A 1 769 ? 34.198 5.580 5.693 1.00 88.50 769 ARG A C 1
ATOM 6296 O O . ARG A 1 769 ? 33.169 5.443 5.035 1.00 88.50 769 ARG A O 1
ATOM 6303 N N . PRO A 1 770 ? 34.835 4.527 6.235 1.00 87.81 770 PRO A N 1
ATOM 6304 C CA . PRO A 1 770 ? 34.327 3.160 6.112 1.00 87.81 770 PRO A CA 1
ATOM 6305 C C . PRO A 1 770 ? 33.089 2.910 6.985 1.00 87.81 770 PRO A C 1
ATOM 6307 O O . PRO A 1 770 ? 32.302 2.014 6.689 1.00 87.81 770 PRO A O 1
ATOM 6310 N N . GLU A 1 771 ? 32.919 3.688 8.057 1.00 90.56 771 GLU A N 1
ATOM 6311 C CA . GLU A 1 771 ? 31.850 3.549 9.046 1.00 90.56 771 GLU A CA 1
ATOM 6312 C C . GLU A 1 771 ? 31.419 4.932 9.561 1.00 90.56 771 GLU A C 1
ATOM 6314 O O . GLU A 1 771 ? 32.216 5.876 9.588 1.00 90.56 771 GLU A O 1
ATOM 6319 N N . VAL A 1 772 ? 30.160 5.055 9.987 1.00 91.50 772 VAL A N 1
ATOM 6320 C CA . VAL A 1 772 ? 29.596 6.277 10.576 1.00 91.50 772 VAL A CA 1
ATOM 6321 C C . VAL A 1 772 ? 28.755 5.951 11.804 1.00 91.50 772 VAL A C 1
ATOM 6323 O O . VAL A 1 772 ? 28.030 4.960 11.827 1.00 91.50 772 VAL A O 1
ATOM 6326 N N . LEU A 1 773 ? 28.837 6.797 12.833 1.00 89.62 773 LEU A N 1
ATOM 6327 C CA . LEU A 1 773 ? 27.911 6.749 13.960 1.00 89.62 773 LEU A CA 1
ATOM 6328 C C . LEU A 1 773 ? 26.591 7.406 13.538 1.00 89.62 773 LEU A C 1
ATOM 6330 O O . LEU A 1 773 ? 26.528 8.624 13.379 1.00 89.62 773 LEU A O 1
ATOM 6334 N N . PHE A 1 774 ? 25.548 6.604 13.357 1.00 89.12 774 PHE A N 1
ATOM 6335 C CA . PHE A 1 774 ? 24.237 7.034 12.887 1.00 89.12 774 PHE A CA 1
ATOM 6336 C C . PHE A 1 774 ? 23.144 6.546 13.845 1.00 89.12 774 PHE A C 1
ATOM 6338 O O . PHE A 1 774 ? 23.030 5.347 14.105 1.00 89.12 774 PHE A O 1
ATOM 6345 N N . GLU A 1 775 ? 22.351 7.474 14.396 1.00 85.19 775 GLU A N 1
ATOM 6346 C CA . GLU A 1 775 ? 21.289 7.174 15.381 1.00 85.19 775 GLU A CA 1
ATOM 6347 C C . GLU A 1 775 ? 21.797 6.321 16.568 1.00 85.19 775 GLU A C 1
ATOM 6349 O O . GLU A 1 775 ? 21.150 5.370 17.004 1.00 85.19 775 GLU A O 1
ATOM 6354 N N . GLY A 1 776 ? 23.008 6.621 17.056 1.00 81.19 776 GLY A N 1
ATOM 6355 C CA . GLY A 1 776 ? 23.631 5.921 18.187 1.00 81.19 776 GLY A CA 1
ATOM 6356 C C . GLY A 1 776 ? 24.239 4.549 17.868 1.00 81.19 776 GLY A C 1
ATOM 6357 O O . GLY A 1 776 ? 24.742 3.902 18.783 1.00 81.19 776 GLY A O 1
ATOM 6358 N N . MET A 1 777 ? 24.241 4.112 16.604 1.00 82.12 777 MET A N 1
ATOM 6359 C CA . MET A 1 777 ? 24.866 2.855 16.174 1.00 82.12 777 MET A CA 1
ATOM 6360 C C . MET A 1 777 ? 25.942 3.072 15.116 1.00 82.12 777 MET A C 1
ATOM 6362 O O . MET A 1 777 ? 25.859 3.986 14.301 1.00 82.12 777 MET A O 1
ATOM 6366 N N . LEU A 1 778 ? 26.966 2.222 15.136 1.00 87.38 778 LEU A N 1
ATOM 6367 C CA . LEU A 1 778 ? 28.033 2.237 14.143 1.00 87.38 778 LEU A CA 1
ATOM 6368 C C . LEU A 1 778 ? 27.566 1.477 12.896 1.00 87.38 778 LEU A C 1
ATOM 6370 O O . LEU A 1 778 ? 27.279 0.285 12.961 1.00 87.38 778 LEU A O 1
ATOM 6374 N N . VAL A 1 779 ? 27.462 2.184 11.775 1.00 88.50 779 VAL A N 1
ATOM 6375 C CA . VAL A 1 779 ? 26.925 1.676 10.509 1.00 88.50 779 VAL A CA 1
ATOM 6376 C C . VAL A 1 779 ? 28.044 1.635 9.479 1.00 88.50 779 VAL A C 1
ATOM 6378 O O . VAL A 1 779 ? 28.729 2.636 9.258 1.00 88.50 779 VAL A O 1
ATOM 6381 N N . LYS A 1 780 ? 28.220 0.485 8.823 1.00 88.94 780 LYS A N 1
ATOM 6382 C CA . LYS A 1 780 ? 29.171 0.336 7.719 1.00 88.94 780 LYS A CA 1
ATOM 6383 C C . LYS A 1 780 ? 28.689 1.133 6.515 1.00 88.94 780 LYS A C 1
ATOM 6385 O O . LYS A 1 780 ? 27.519 1.043 6.154 1.00 88.94 780 LYS A O 1
ATOM 6390 N N . LEU A 1 781 ? 29.586 1.879 5.883 1.00 88.75 781 LEU A N 1
ATOM 6391 C CA . LEU A 1 781 ? 29.289 2.682 4.705 1.00 88.75 781 LEU A CA 1
ATOM 6392 C C . LEU A 1 781 ? 29.811 2.011 3.442 1.00 88.75 781 LEU A C 1
ATOM 6394 O O . LEU A 1 781 ? 30.994 1.681 3.330 1.00 88.75 781 LEU A O 1
ATOM 6398 N N . LYS A 1 782 ? 28.927 1.849 2.457 1.00 85.00 782 LYS A N 1
ATOM 6399 C CA . LYS A 1 782 ? 29.288 1.428 1.104 1.00 85.00 782 LYS A CA 1
ATOM 6400 C C . LYS A 1 782 ? 29.163 2.623 0.164 1.00 85.00 782 LYS A C 1
ATOM 6402 O O . LYS A 1 782 ? 28.104 3.237 0.043 1.00 85.00 782 LYS A O 1
ATOM 6407 N N . ALA A 1 783 ? 30.272 2.966 -0.489 1.00 77.12 783 ALA A N 1
ATOM 6408 C CA . ALA A 1 783 ? 30.320 4.083 -1.426 1.00 77.12 783 ALA A CA 1
ATOM 6409 C C . ALA A 1 783 ? 29.300 3.896 -2.567 1.00 77.12 783 ALA A C 1
ATOM 6411 O O . ALA A 1 783 ? 29.065 2.779 -3.036 1.00 77.12 783 ALA A O 1
ATOM 6412 N N . GLY A 1 784 ? 28.703 5.003 -3.014 1.00 79.56 784 GLY A N 1
ATOM 6413 C CA . GLY A 1 784 ? 27.686 5.006 -4.068 1.00 79.56 784 GLY A CA 1
ATOM 6414 C C . GLY A 1 784 ? 26.235 4.966 -3.579 1.00 79.56 784 GLY A C 1
ATOM 6415 O O . GLY A 1 784 ? 25.344 4.909 -4.422 1.00 79.56 784 GLY A O 1
ATOM 6416 N N . CYS A 1 785 ? 25.988 5.031 -2.264 1.00 89.00 785 CYS A N 1
ATOM 6417 C CA . CYS A 1 785 ? 24.664 5.349 -1.718 1.00 89.00 785 CYS A CA 1
ATOM 6418 C C . CYS A 1 785 ? 24.242 6.758 -2.164 1.00 89.00 785 CYS A C 1
ATOM 6420 O O . CYS A 1 785 ? 25.027 7.705 -2.082 1.00 89.00 785 CYS A O 1
ATOM 6422 N N . SER A 1 786 ? 23.007 6.917 -2.634 1.00 91.56 786 SER A N 1
ATOM 6423 C CA . SER A 1 786 ? 22.465 8.216 -3.047 1.00 91.56 786 SER A CA 1
ATOM 6424 C C . SER A 1 786 ? 20.977 8.302 -2.736 1.00 91.56 786 SER A C 1
ATOM 6426 O O . SER A 1 786 ? 20.242 7.322 -2.867 1.00 91.56 786 SER A O 1
ATOM 6428 N N . ILE A 1 787 ? 20.551 9.481 -2.287 1.00 94.06 787 ILE A N 1
ATOM 6429 C CA . ILE A 1 787 ? 19.182 9.743 -1.847 1.00 94.06 787 ILE A CA 1
ATOM 6430 C C . ILE A 1 787 ? 18.565 10.758 -2.801 1.00 94.06 787 ILE A C 1
ATOM 6432 O O . ILE A 1 787 ? 19.105 11.843 -3.003 1.00 94.06 787 ILE A O 1
ATOM 6436 N N . PHE A 1 788 ? 17.425 10.403 -3.372 1.00 95.06 788 PHE A N 1
ATOM 6437 C CA . PHE A 1 788 ? 16.653 11.237 -4.275 1.00 95.06 788 PHE A CA 1
ATOM 6438 C C . PHE A 1 788 ? 15.272 11.478 -3.686 1.00 95.06 788 PHE A C 1
ATOM 6440 O O . PHE A 1 788 ? 14.711 10.602 -3.027 1.00 95.06 788 PHE A O 1
ATOM 6447 N N . ILE A 1 789 ? 14.722 12.657 -3.938 1.00 94.44 789 ILE A N 1
ATOM 6448 C CA . ILE A 1 789 ? 13.385 13.046 -3.491 1.00 94.44 789 ILE A CA 1
ATOM 6449 C C . ILE A 1 789 ? 12.595 13.563 -4.685 1.00 94.44 789 ILE A C 1
ATOM 6451 O O . ILE A 1 789 ? 13.155 14.260 -5.526 1.00 94.44 789 ILE A O 1
ATOM 6455 N N . THR A 1 790 ? 11.306 13.261 -4.773 1.00 91.75 790 THR A N 1
ATOM 6456 C CA . THR A 1 790 ? 10.435 13.885 -5.775 1.00 91.75 790 THR A CA 1
ATOM 6457 C C . THR A 1 790 ? 9.466 14.847 -5.102 1.00 91.75 790 THR A C 1
ATOM 6459 O O . THR A 1 790 ? 9.026 14.645 -3.966 1.00 91.75 790 THR A O 1
ATOM 6462 N N . MET A 1 791 ? 9.132 15.923 -5.812 1.00 88.25 791 MET A N 1
ATOM 6463 C CA . MET A 1 791 ? 8.188 16.920 -5.317 1.00 88.25 791 MET A CA 1
ATOM 6464 C C . MET A 1 791 ? 7.143 17.278 -6.367 1.00 88.25 791 MET A C 1
ATOM 6466 O O . MET A 1 791 ? 7.458 17.481 -7.543 1.00 88.25 791 MET A O 1
ATOM 6470 N N . ASN A 1 792 ? 5.904 17.418 -5.898 1.00 83.50 792 ASN A N 1
ATOM 6471 C CA . ASN A 1 792 ? 4.778 17.973 -6.645 1.00 83.50 792 ASN A CA 1
ATOM 6472 C C . ASN A 1 792 ? 4.412 19.335 -6.023 1.00 83.50 792 ASN A C 1
ATOM 6474 O O . ASN A 1 792 ? 3.620 19.370 -5.076 1.00 83.50 792 ASN A O 1
ATOM 6478 N N . PRO A 1 793 ? 5.020 20.450 -6.466 1.00 75.94 793 PRO A N 1
ATOM 6479 C CA . PRO A 1 793 ? 4.679 21.774 -5.949 1.00 75.94 793 PRO A CA 1
ATOM 6480 C C . PRO A 1 793 ? 3.253 22.186 -6.359 1.00 75.94 793 PRO A C 1
ATOM 6482 O O . PRO A 1 793 ? 2.799 21.867 -7.457 1.00 75.94 793 PRO A O 1
ATOM 6485 N N . GLY A 1 794 ? 2.541 22.902 -5.479 1.00 66.25 794 GLY A N 1
ATOM 6486 C CA . GLY A 1 794 ? 1.215 23.478 -5.761 1.00 66.25 794 GLY A CA 1
ATOM 6487 C C . GLY A 1 794 ? 0.003 22.556 -5.555 1.00 66.25 794 GLY A C 1
ATOM 6488 O O . GLY A 1 794 ? -1.123 22.991 -5.784 1.00 66.25 794 GLY A O 1
ATOM 6489 N N . TYR A 1 795 ? 0.201 21.311 -5.109 1.00 67.38 795 TYR A N 1
ATOM 6490 C CA . TYR A 1 795 ? -0.890 20.403 -4.724 1.00 67.38 795 TYR A CA 1
ATOM 6491 C C . TYR A 1 795 ? -1.334 20.630 -3.269 1.00 67.38 795 TYR A C 1
ATOM 6493 O O . TYR A 1 795 ? -0.517 20.945 -2.403 1.00 67.38 795 TYR A O 1
ATOM 6501 N N . ALA A 1 796 ? -2.629 20.460 -2.986 1.00 55.97 796 ALA A N 1
ATOM 6502 C CA . ALA A 1 796 ? -3.166 20.589 -1.630 1.00 55.97 796 ALA A CA 1
ATOM 6503 C C . ALA A 1 796 ? -2.558 19.531 -0.685 1.00 55.97 796 ALA A C 1
ATOM 6505 O O . ALA A 1 796 ? -2.342 18.393 -1.093 1.00 55.97 796 ALA A O 1
ATOM 6506 N N . GLY A 1 797 ? -2.277 19.907 0.569 1.00 62.75 797 GLY A N 1
ATOM 6507 C CA . GLY A 1 797 ? -1.653 19.010 1.557 1.00 62.75 797 GLY A CA 1
ATOM 6508 C C . GLY A 1 797 ? -0.137 18.829 1.401 1.00 62.75 797 GLY A C 1
ATOM 6509 O O . GLY A 1 797 ? 0.435 17.922 1.993 1.00 62.75 797 GLY A O 1
ATOM 6510 N N . ARG A 1 798 ? 0.534 19.669 0.601 1.00 78.88 798 ARG A N 1
ATOM 6511 C CA . ARG A 1 798 ? 1.991 19.623 0.410 1.00 78.88 798 ARG A CA 1
ATOM 6512 C C . ARG A 1 798 ? 2.693 20.752 1.150 1.00 78.88 798 ARG A C 1
ATOM 6514 O O . ARG A 1 798 ? 2.317 21.913 1.009 1.00 78.88 798 ARG A O 1
ATOM 6521 N N . SER A 1 799 ? 3.736 20.402 1.896 1.00 74.62 799 SER A N 1
ATOM 6522 C CA . SER A 1 799 ? 4.578 21.356 2.621 1.00 74.62 799 SER A CA 1
ATOM 6523 C C . SER A 1 799 ? 5.728 21.843 1.744 1.00 74.62 799 SER A C 1
ATOM 6525 O O . SER A 1 799 ? 6.256 21.096 0.920 1.00 74.62 799 SER A O 1
ATOM 6527 N N . GLU A 1 800 ? 6.169 23.084 1.930 1.00 81.06 800 GLU A N 1
ATOM 6528 C CA . GLU A 1 800 ? 7.467 23.491 1.393 1.00 81.06 800 GLU A CA 1
ATOM 6529 C C . GLU A 1 800 ? 8.596 22.845 2.198 1.00 81.06 800 GLU A C 1
ATOM 6531 O O . GLU A 1 800 ? 8.509 22.700 3.421 1.00 81.06 800 GLU A O 1
ATOM 6536 N N . LEU A 1 801 ? 9.671 22.452 1.512 1.00 86.12 801 LEU A N 1
ATOM 6537 C CA . LEU A 1 801 ? 10.825 21.877 2.190 1.00 86.12 801 LEU A CA 1
ATOM 6538 C C . LEU A 1 801 ? 11.583 22.948 2.994 1.00 86.12 801 LEU A C 1
ATOM 6540 O O . LEU A 1 801 ? 11.801 24.051 2.484 1.00 86.12 801 LEU A O 1
ATOM 6544 N N . PRO A 1 802 ? 12.065 22.617 4.204 1.00 86.44 802 PRO A N 1
ATOM 6545 C CA . PRO A 1 802 ? 12.981 23.469 4.957 1.00 86.44 802 PRO A CA 1
ATOM 6546 C C . PRO A 1 802 ? 14.268 23.814 4.181 1.00 86.44 802 PRO A C 1
ATOM 6548 O O . PRO A 1 802 ? 14.816 22.977 3.462 1.00 86.44 802 PRO A O 1
ATOM 6551 N N . GLU A 1 803 ? 14.802 25.027 4.358 1.00 84.62 803 GLU A N 1
ATOM 6552 C CA . GLU A 1 803 ? 16.004 25.505 3.640 1.00 84.62 803 GLU A CA 1
ATOM 6553 C C . GLU A 1 803 ? 17.261 24.660 3.912 1.00 84.62 803 GLU A C 1
ATOM 6555 O O . GLU A 1 803 ? 18.041 24.373 3.004 1.00 84.62 803 GLU A O 1
ATOM 6560 N N . ASN A 1 804 ? 17.438 24.191 5.150 1.00 84.81 804 ASN A N 1
ATOM 6561 C CA . ASN A 1 804 ? 18.534 23.289 5.524 1.00 84.81 804 ASN A CA 1
ATOM 6562 C C . ASN A 1 804 ? 18.468 21.943 4.788 1.00 84.81 804 ASN A C 1
ATOM 6564 O O . ASN A 1 804 ? 19.505 21.345 4.521 1.00 84.81 804 ASN A O 1
ATOM 6568 N N . LEU A 1 805 ? 17.263 21.478 4.458 1.00 88.56 805 LEU A N 1
ATOM 6569 C CA . LEU A 1 805 ? 17.052 20.256 3.696 1.00 88.56 805 LEU A CA 1
ATOM 6570 C C . LEU A 1 805 ? 17.294 20.503 2.208 1.00 88.56 805 LEU A C 1
ATOM 6572 O O . LEU A 1 805 ? 18.009 19.723 1.590 1.00 88.56 805 LEU A O 1
ATOM 6576 N N . LYS A 1 806 ? 16.788 21.612 1.646 1.00 88.94 806 LYS A N 1
ATOM 6577 C CA . LYS A 1 806 ? 17.033 21.993 0.241 1.00 88.94 806 LYS A CA 1
ATOM 6578 C C . LYS A 1 806 ? 18.526 22.035 -0.095 1.00 88.94 806 LYS A C 1
ATOM 6580 O O . LYS A 1 806 ? 18.910 21.581 -1.164 1.00 88.94 806 LYS A O 1
ATOM 6585 N N . ALA A 1 807 ? 19.371 22.500 0.827 1.00 90.19 807 ALA A N 1
ATOM 6586 C CA . ALA A 1 807 ? 20.823 22.553 0.636 1.00 90.19 807 ALA A CA 1
ATOM 6587 C C . ALA A 1 807 ? 21.492 21.176 0.414 1.00 90.19 807 ALA A C 1
ATOM 6589 O O . ALA A 1 807 ? 22.581 21.116 -0.155 1.00 90.19 807 ALA A O 1
ATOM 6590 N N . LEU A 1 808 ? 20.855 20.077 0.837 1.00 93.12 808 LEU A N 1
ATOM 6591 C CA . LEU A 1 808 ? 21.367 18.706 0.692 1.00 93.12 808 LEU A CA 1
ATOM 6592 C C . LEU A 1 808 ? 21.021 18.074 -0.665 1.00 93.12 808 LEU A C 1
ATOM 6594 O O . LEU A 1 808 ? 21.510 16.982 -0.980 1.00 93.12 808 LEU A O 1
ATOM 6598 N N . PHE A 1 809 ? 20.174 18.735 -1.462 1.00 94.62 809 PHE A N 1
ATOM 6599 C CA . PHE A 1 809 ? 19.678 18.225 -2.735 1.00 94.62 809 PHE A CA 1
ATOM 6600 C C . PHE A 1 809 ? 19.907 19.211 -3.878 1.00 94.62 809 PHE A C 1
ATOM 6602 O O . PHE A 1 809 ? 19.758 20.421 -3.743 1.00 94.62 809 PHE A O 1
ATOM 6609 N N . ARG A 1 810 ? 20.214 18.676 -5.058 1.00 93.69 810 ARG A N 1
ATOM 6610 C CA . ARG A 1 810 ? 20.278 19.447 -6.295 1.00 93.69 810 ARG A CA 1
ATOM 6611 C C . ARG A 1 810 ? 18.910 19.429 -6.991 1.00 93.69 810 ARG A C 1
ATOM 6613 O O . ARG A 1 810 ? 18.489 18.348 -7.410 1.00 93.69 810 ARG A O 1
ATOM 6620 N N . PRO A 1 811 ? 18.222 20.575 -7.138 1.00 92.69 811 PRO A N 1
ATOM 6621 C CA . PRO A 1 811 ? 16.902 20.619 -7.759 1.00 92.69 811 PRO A CA 1
ATOM 6622 C C . PRO A 1 811 ? 16.970 20.399 -9.275 1.00 92.69 811 PRO A C 1
ATOM 6624 O O . PRO A 1 811 ? 17.929 20.813 -9.936 1.00 92.69 811 PRO A O 1
ATOM 6627 N N . VAL A 1 812 ? 15.935 19.760 -9.827 1.00 92.00 812 VAL A N 1
ATOM 6628 C CA . VAL A 1 812 ? 15.742 19.557 -11.269 1.00 92.00 812 VAL A CA 1
ATOM 6629 C C . VAL A 1 812 ? 14.288 19.828 -11.634 1.00 92.00 812 VAL A C 1
ATOM 6631 O O . VAL A 1 812 ? 13.406 19.061 -11.261 1.00 92.00 812 VAL A O 1
ATOM 6634 N N . ALA A 1 813 ? 14.038 20.869 -12.424 1.00 91.38 813 ALA A N 1
ATOM 6635 C CA . ALA A 1 813 ? 12.696 21.162 -12.917 1.00 91.38 813 ALA A CA 1
ATOM 6636 C C . ALA A 1 813 ? 12.293 20.196 -14.048 1.00 91.38 813 ALA A C 1
ATOM 6638 O O . ALA A 1 813 ? 12.881 20.201 -15.134 1.00 91.38 813 ALA A O 1
ATOM 6639 N N . MET A 1 814 ? 11.264 19.390 -13.792 1.00 89.88 814 MET A N 1
ATOM 6640 C CA . MET A 1 814 ? 10.662 18.426 -14.711 1.00 89.88 814 MET A CA 1
ATOM 6641 C C . MET A 1 814 ? 9.361 19.000 -15.278 1.00 89.88 814 MET A C 1
ATOM 6643 O O . MET A 1 814 ? 8.331 19.047 -14.604 1.00 89.88 814 MET A O 1
ATOM 6647 N N . MET A 1 815 ? 9.416 19.436 -16.535 1.00 88.12 815 MET A N 1
ATOM 6648 C CA . MET A 1 815 ? 8.270 19.985 -17.265 1.00 88.12 815 MET A CA 1
ATOM 6649 C C . MET A 1 815 ? 7.499 18.888 -18.012 1.00 88.12 815 MET A C 1
ATOM 6651 O O . MET A 1 815 ? 7.877 17.718 -17.993 1.00 88.12 815 MET A O 1
ATOM 6655 N N . VAL A 1 816 ? 6.400 19.261 -18.671 1.00 83.12 816 VAL A N 1
ATOM 6656 C CA . VAL A 1 816 ? 5.654 18.340 -19.538 1.00 83.12 816 VAL A CA 1
ATOM 6657 C C . VAL A 1 816 ? 6.573 17.869 -20.678 1.00 83.12 816 VAL A C 1
ATOM 6659 O O . VAL A 1 816 ? 7.098 18.719 -21.399 1.00 83.12 816 VAL A O 1
ATOM 6662 N N . PRO A 1 817 ? 6.805 16.552 -20.835 1.00 82.44 817 PRO A N 1
ATOM 6663 C CA . PRO A 1 817 ? 7.669 16.032 -21.887 1.00 82.44 817 PRO A CA 1
ATOM 6664 C C . PRO A 1 817 ? 6.972 16.042 -23.253 1.00 82.44 817 PRO A C 1
ATOM 6666 O O . PRO A 1 817 ? 5.751 16.165 -23.359 1.00 82.44 817 PRO A O 1
ATOM 6669 N N . GLU A 1 818 ? 7.749 15.851 -24.314 1.00 86.31 818 GLU A N 1
ATOM 6670 C CA . GLU A 1 818 ? 7.234 15.776 -25.681 1.00 86.31 818 GLU A CA 1
ATOM 6671 C C . GLU A 1 818 ? 6.550 14.425 -25.946 1.00 86.31 818 GLU A C 1
ATOM 6673 O O . GLU A 1 818 ? 7.191 13.426 -26.275 1.00 86.31 818 GLU A O 1
ATOM 6678 N N . TYR A 1 819 ? 5.219 14.389 -25.820 1.00 89.44 819 TYR A N 1
ATOM 6679 C CA . TYR A 1 819 ? 4.432 13.156 -25.965 1.00 89.44 819 TYR A CA 1
ATOM 6680 C C . TYR A 1 819 ? 4.586 12.491 -27.336 1.00 89.44 819 TYR A C 1
ATOM 6682 O O . TYR A 1 819 ? 4.519 11.267 -27.422 1.00 89.44 819 TYR A O 1
ATOM 6690 N N . ALA A 1 820 ? 4.808 13.272 -28.398 1.00 90.00 820 ALA A N 1
ATOM 6691 C CA . ALA A 1 820 ? 4.940 12.744 -29.755 1.00 90.00 820 ALA A CA 1
ATOM 6692 C C . ALA A 1 820 ? 6.197 11.877 -29.901 1.00 90.00 820 ALA A C 1
ATOM 6694 O O . ALA A 1 820 ? 6.098 10.765 -30.409 1.00 90.00 820 ALA A O 1
ATOM 6695 N N . MET A 1 821 ? 7.338 12.334 -29.373 1.00 90.12 821 MET A N 1
ATOM 6696 C CA . MET A 1 821 ? 8.588 11.567 -29.369 1.00 90.12 821 MET A CA 1
ATOM 6697 C C . MET A 1 821 ? 8.441 10.278 -28.554 1.00 90.12 821 MET A C 1
ATOM 6699 O O . MET A 1 821 ? 8.824 9.202 -29.008 1.00 90.12 821 MET A O 1
ATOM 6703 N N . ILE A 1 822 ? 7.826 10.360 -27.368 1.00 90.94 822 ILE A N 1
ATOM 6704 C CA . ILE A 1 822 ? 7.614 9.174 -26.527 1.00 90.94 822 ILE A CA 1
ATOM 6705 C C . ILE A 1 822 ? 6.701 8.166 -27.231 1.00 90.94 822 ILE A C 1
ATOM 6707 O O . ILE A 1 822 ? 6.986 6.967 -27.221 1.00 90.94 822 ILE A O 1
ATOM 6711 N N . ALA A 1 823 ? 5.619 8.639 -27.853 1.00 92.88 823 ALA A N 1
ATOM 6712 C CA . ALA A 1 823 ? 4.690 7.790 -28.584 1.00 92.88 823 ALA A CA 1
ATOM 6713 C C . ALA A 1 823 ? 5.329 7.159 -29.826 1.00 92.88 823 ALA A C 1
ATOM 6715 O O . ALA A 1 823 ? 5.118 5.976 -30.065 1.00 92.88 823 ALA A O 1
ATOM 6716 N N . GLU A 1 824 ? 6.143 7.905 -30.572 1.00 91.94 824 GLU A N 1
ATOM 6717 C CA . GLU A 1 824 ? 6.871 7.403 -31.740 1.00 91.94 824 GLU A CA 1
ATOM 6718 C C . GLU A 1 824 ? 7.802 6.253 -31.355 1.00 91.94 824 GLU A C 1
ATOM 6720 O O . GLU A 1 824 ? 7.670 5.156 -31.893 1.00 91.94 824 GLU A O 1
ATOM 6725 N N . ILE A 1 825 ? 8.680 6.470 -30.374 1.00 90.12 825 ILE A N 1
ATOM 6726 C CA . ILE A 1 825 ? 9.662 5.467 -29.943 1.00 90.12 825 ILE A CA 1
ATOM 6727 C C . ILE A 1 825 ? 8.962 4.236 -29.354 1.00 90.12 825 ILE A C 1
ATOM 6729 O O . ILE A 1 825 ? 9.363 3.105 -29.620 1.00 90.12 825 ILE A O 1
ATOM 6733 N N . SER A 1 826 ? 7.876 4.441 -28.605 1.00 91.25 826 SER A N 1
ATOM 6734 C CA . SER A 1 826 ? 7.090 3.339 -28.040 1.00 91.25 826 SER A CA 1
ATOM 6735 C C . SER A 1 826 ? 6.355 2.529 -29.113 1.00 91.25 826 SER A C 1
ATOM 6737 O O . SER A 1 826 ? 6.264 1.315 -29.008 1.00 91.25 826 SER A O 1
ATOM 6739 N N . LEU A 1 827 ? 5.809 3.162 -30.156 1.00 91.25 827 LEU A N 1
ATOM 6740 C CA . LEU A 1 827 ? 5.199 2.432 -31.276 1.00 91.25 827 LEU A CA 1
ATOM 6741 C C . LEU A 1 827 ? 6.254 1.668 -32.071 1.00 91.25 827 LEU A C 1
ATOM 6743 O O . LEU A 1 827 ? 6.021 0.535 -32.490 1.00 91.25 827 LEU A O 1
ATOM 6747 N N . PHE A 1 828 ? 7.426 2.268 -32.236 1.00 87.00 828 PHE A N 1
ATOM 6748 C CA . PHE A 1 828 ? 8.542 1.644 -32.921 1.00 87.00 828 PHE A CA 1
ATOM 6749 C C . PHE A 1 828 ? 9.028 0.387 -32.182 1.00 87.00 828 PHE A C 1
ATOM 6751 O O . PHE A 1 828 ? 9.194 -0.658 -32.807 1.00 87.00 828 PHE A O 1
ATOM 6758 N N . SER A 1 829 ? 9.132 0.430 -30.845 1.00 87.81 829 SER A N 1
ATOM 6759 C CA . SER A 1 829 ? 9.454 -0.758 -30.038 1.00 87.81 829 SER A CA 1
ATOM 6760 C C . SER A 1 829 ? 8.363 -1.835 -30.072 1.00 87.81 829 SER A C 1
ATOM 6762 O O . SER A 1 829 ? 8.657 -3.007 -29.867 1.00 87.81 829 SER A O 1
ATOM 6764 N N . LEU A 1 830 ? 7.121 -1.471 -30.405 1.00 87.75 830 LEU A N 1
ATOM 6765 C CA . LEU A 1 830 ? 6.005 -2.400 -30.616 1.00 87.75 830 LEU A CA 1
ATOM 6766 C C . LEU A 1 830 ? 5.919 -2.941 -32.059 1.00 87.75 830 LEU A C 1
ATOM 6768 O O . LEU A 1 830 ? 4.988 -3.686 -32.374 1.00 87.75 830 LEU A O 1
ATOM 6772 N N . GLY A 1 831 ? 6.866 -2.582 -32.934 1.00 86.44 831 GLY A N 1
ATOM 6773 C CA . GLY A 1 831 ? 6.967 -3.090 -34.305 1.00 86.44 831 GLY A CA 1
ATOM 6774 C C . GLY A 1 831 ? 6.136 -2.336 -35.350 1.00 86.44 831 GLY A C 1
ATOM 6775 O O . GLY A 1 831 ? 5.837 -2.907 -36.401 1.00 86.44 831 GLY A O 1
ATOM 6776 N N . PHE A 1 832 ? 5.742 -1.085 -35.078 1.00 89.50 832 PHE A N 1
ATOM 6777 C CA . PHE A 1 832 ? 5.077 -0.215 -36.057 1.00 89.50 832 PHE A CA 1
ATOM 6778 C C . PHE A 1 832 ? 6.089 0.454 -36.994 1.00 89.50 832 PHE A C 1
ATOM 6780 O O . PHE A 1 832 ? 7.061 1.058 -36.538 1.00 89.50 832 PHE A O 1
ATOM 6787 N N . LEU A 1 833 ? 5.826 0.419 -38.301 1.00 85.31 833 LEU A N 1
ATOM 6788 C CA . LEU A 1 833 ? 6.675 1.047 -39.318 1.00 85.31 833 LEU A CA 1
ATOM 6789 C C . LEU A 1 833 ? 6.352 2.534 -39.510 1.00 85.31 833 LEU A C 1
ATOM 6791 O O . LEU A 1 833 ? 7.253 3.347 -39.703 1.00 85.31 833 LEU A O 1
ATOM 6795 N N . ILE A 1 834 ? 5.072 2.915 -39.424 1.00 89.00 834 ILE A N 1
ATOM 6796 C CA . ILE A 1 834 ? 4.608 4.300 -39.624 1.00 89.00 834 ILE A CA 1
ATOM 6797 C C . ILE A 1 834 ? 4.429 5.019 -38.269 1.00 89.00 834 ILE A C 1
ATOM 6799 O O . ILE A 1 834 ? 3.572 5.893 -38.098 1.00 89.00 834 ILE A O 1
ATOM 6803 N N . ALA A 1 835 ? 5.266 4.666 -37.285 1.00 89.31 835 ALA A N 1
ATOM 6804 C CA . ALA A 1 835 ? 5.184 5.117 -35.894 1.00 89.31 835 ALA A CA 1
ATOM 6805 C C . ALA A 1 835 ? 5.123 6.649 -35.745 1.00 89.31 835 ALA A C 1
ATOM 6807 O O . ALA A 1 835 ? 4.287 7.168 -35.007 1.00 89.31 835 ALA A O 1
ATOM 6808 N N . ARG A 1 836 ? 5.943 7.391 -36.501 1.00 89.31 836 ARG A N 1
ATOM 6809 C CA . ARG A 1 836 ? 6.014 8.863 -36.439 1.00 89.31 836 ARG A CA 1
ATOM 6810 C C . ARG A 1 836 ? 4.702 9.555 -36.812 1.00 89.31 836 ARG A C 1
ATOM 6812 O O . ARG A 1 836 ? 4.263 10.491 -36.137 1.00 89.31 836 ARG A O 1
ATOM 6819 N N . SER A 1 837 ? 4.063 9.099 -37.892 1.00 92.31 837 SER A N 1
ATOM 6820 C CA . SER A 1 837 ? 2.782 9.660 -38.343 1.00 92.31 837 SER A CA 1
ATOM 6821 C C . SER A 1 837 ? 1.687 9.375 -37.316 1.00 92.31 837 SER A C 1
ATOM 6823 O O . SER A 1 837 ? 0.971 10.284 -36.896 1.00 92.31 837 SER A O 1
ATOM 6825 N N . LEU A 1 838 ? 1.617 8.127 -36.846 1.00 94.25 838 LEU A N 1
ATOM 6826 C CA . LEU A 1 838 ? 0.630 7.666 -35.870 1.00 94.25 838 LEU A CA 1
ATOM 6827 C C . LEU A 1 838 ? 0.773 8.373 -34.518 1.00 94.25 838 LEU A C 1
ATOM 6829 O O . LEU A 1 838 ? -0.228 8.786 -33.932 1.00 94.25 838 LEU A O 1
ATOM 6833 N N . ALA A 1 839 ? 2.003 8.578 -34.047 1.00 93.75 839 ALA A N 1
ATOM 6834 C CA . ALA A 1 839 ? 2.296 9.320 -32.827 1.00 93.75 839 ALA A CA 1
ATOM 6835 C C . ALA A 1 839 ? 1.820 10.775 -32.918 1.00 93.75 839 ALA A C 1
ATOM 6837 O O . ALA A 1 839 ? 1.110 11.253 -32.032 1.00 93.75 839 ALA A O 1
ATOM 6838 N N . THR A 1 840 ? 2.134 11.455 -34.026 1.00 93.69 840 THR A N 1
ATOM 6839 C CA . THR A 1 840 ? 1.708 12.843 -34.259 1.00 93.69 840 THR A CA 1
ATOM 6840 C C . THR A 1 840 ? 0.182 12.956 -34.288 1.00 93.69 840 THR A C 1
ATOM 6842 O O . THR A 1 840 ? -0.376 13.819 -33.611 1.00 93.69 840 THR A O 1
ATOM 6845 N N . LYS A 1 841 ? -0.506 12.049 -35.001 1.00 93.62 841 LYS A N 1
ATOM 6846 C CA . LYS A 1 841 ? -1.978 11.986 -35.032 1.00 93.62 841 LYS A CA 1
ATOM 6847 C C . LYS A 1 841 ? -2.572 11.730 -33.647 1.00 93.62 841 LYS A C 1
ATOM 6849 O O . LYS A 1 841 ? -3.521 12.398 -33.260 1.00 93.62 841 LYS A O 1
ATOM 6854 N N . THR A 1 842 ? -2.000 10.804 -32.879 1.00 93.06 842 THR A N 1
ATOM 6855 C CA . THR A 1 842 ? -2.494 10.446 -31.537 1.00 93.06 842 THR A CA 1
ATOM 6856 C C . THR A 1 842 ? -2.370 11.617 -30.563 1.00 93.06 842 THR A C 1
ATOM 6858 O O . THR A 1 842 ? -3.303 11.915 -29.821 1.00 93.06 842 THR A O 1
ATOM 6861 N N . VAL A 1 843 ? -1.239 12.327 -30.575 1.00 92.19 843 VAL A N 1
ATOM 6862 C CA . VAL A 1 843 ? -1.045 13.506 -29.718 1.00 92.19 843 VAL A CA 1
ATOM 6863 C C . VAL A 1 843 ? -1.940 14.663 -30.158 1.00 92.19 843 VAL A C 1
ATOM 6865 O O . VAL A 1 843 ? -2.530 15.329 -29.308 1.00 92.19 843 VAL A O 1
ATOM 6868 N N . ALA A 1 844 ? -2.097 14.877 -31.469 1.00 92.31 844 ALA A N 1
ATOM 6869 C CA . ALA A 1 844 ? -3.025 15.872 -32.001 1.00 92.31 844 ALA A CA 1
ATOM 6870 C C . ALA A 1 844 ? -4.476 15.574 -31.592 1.00 92.31 844 ALA A C 1
ATOM 6872 O O . ALA A 1 844 ? -5.171 16.483 -31.147 1.00 92.31 844 ALA A O 1
ATOM 6873 N N . LEU A 1 845 ? -4.904 14.308 -31.653 1.00 93.75 845 LEU A N 1
ATOM 6874 C CA . LEU A 1 845 ? -6.221 13.862 -31.194 1.00 93.75 845 LEU A CA 1
ATOM 6875 C C . LEU A 1 845 ? -6.444 14.236 -29.725 1.00 93.75 845 LEU A C 1
ATOM 6877 O O . LEU A 1 845 ? -7.450 14.860 -29.406 1.00 93.75 845 LEU A O 1
ATOM 6881 N N . TYR A 1 846 ? -5.502 13.909 -28.837 1.00 92.50 846 TYR A N 1
ATOM 6882 C CA . TYR A 1 846 ? -5.620 14.232 -27.412 1.00 92.50 846 TYR A CA 1
ATOM 6883 C C . TYR A 1 846 ? -5.620 15.736 -27.133 1.00 92.50 846 TYR A C 1
ATOM 6885 O O . TYR A 1 846 ? -6.373 16.199 -26.275 1.00 92.50 846 TYR A O 1
ATOM 6893 N N . LYS A 1 847 ? -4.836 16.507 -27.891 1.00 91.62 847 LYS A N 1
ATOM 6894 C CA . LYS A 1 847 ? -4.857 17.968 -27.820 1.00 91.62 847 LYS A CA 1
ATOM 6895 C C . LYS A 1 847 ? -6.225 18.524 -28.227 1.00 91.62 847 LYS A C 1
ATOM 6897 O O . LYS A 1 847 ? -6.814 19.278 -27.457 1.00 91.62 847 LYS A O 1
ATOM 6902 N N . LEU A 1 848 ? -6.771 18.092 -29.364 1.00 93.38 848 LEU A N 1
ATOM 6903 C CA . LEU A 1 848 ? -8.104 18.501 -29.822 1.00 93.38 848 LEU A CA 1
ATOM 6904 C C . LEU A 1 848 ? -9.199 18.068 -28.842 1.00 93.38 848 LEU A C 1
ATOM 6906 O O . LEU A 1 848 ? -10.088 18.858 -28.544 1.00 93.38 848 LEU A O 1
ATOM 6910 N N . CYS A 1 849 ? -9.105 16.864 -28.269 1.00 93.50 849 CYS A N 1
ATOM 6911 C CA . CYS A 1 849 ? -10.030 16.409 -27.230 1.00 93.50 849 CYS A CA 1
ATOM 6912 C C . CYS A 1 849 ? -9.994 17.325 -25.999 1.00 93.50 849 CYS A C 1
ATOM 6914 O O . CYS A 1 849 ? -11.043 17.656 -25.455 1.00 93.50 849 CYS A O 1
ATOM 6916 N N . SER A 1 850 ? -8.805 17.770 -25.580 1.00 91.75 850 SER A N 1
ATOM 6917 C CA . SER A 1 850 ? -8.657 18.686 -24.443 1.00 91.75 850 SER A CA 1
ATOM 6918 C C . SER A 1 850 ? -9.194 20.096 -24.704 1.00 91.75 850 SER A C 1
ATOM 6920 O O . SER A 1 850 ? -9.606 20.769 -23.762 1.00 91.75 850 SER A O 1
ATOM 6922 N N . GLU A 1 851 ? -9.203 20.533 -25.966 1.00 92.25 851 GLU A N 1
ATOM 6923 C CA . GLU A 1 851 ? -9.649 21.867 -26.382 1.00 92.25 851 GLU A CA 1
ATOM 6924 C C . GLU A 1 851 ? -11.145 21.912 -26.749 1.00 92.25 851 GLU A C 1
ATOM 6926 O O . GLU A 1 851 ? -11.773 22.956 -26.578 1.00 92.25 851 GLU A O 1
ATOM 6931 N N . GLN A 1 852 ? -11.717 20.811 -27.257 1.00 92.69 852 GLN A N 1
ATOM 6932 C CA . GLN A 1 852 ? -13.072 20.778 -27.830 1.00 92.69 852 GLN A CA 1
ATOM 6933 C C . GLN A 1 852 ? -14.111 20.004 -27.008 1.00 92.69 852 GLN A C 1
ATOM 6935 O O . GLN A 1 852 ? -15.295 20.327 -27.100 1.00 92.69 852 GLN A O 1
ATOM 6940 N N . LEU A 1 853 ? -13.717 18.980 -26.242 1.00 94.06 853 LEU A N 1
ATOM 6941 C CA . LEU A 1 853 ? -14.670 18.215 -25.428 1.00 94.06 853 LEU A CA 1
ATOM 6942 C C . LEU A 1 853 ? -15.025 18.964 -24.142 1.00 94.06 853 LEU A C 1
ATOM 6944 O O . LEU A 1 853 ? -14.302 19.857 -23.693 1.00 94.06 853 LEU A O 1
ATOM 6948 N N . SER A 1 854 ? -16.142 18.579 -23.522 1.00 92.88 854 SER A N 1
ATOM 6949 C CA . SER A 1 854 ? -16.545 19.169 -22.248 1.00 92.88 854 SER A CA 1
ATOM 6950 C C . SER A 1 854 ? -15.487 18.951 -21.150 1.00 92.88 854 SER A C 1
ATOM 6952 O O . SER A 1 854 ? -14.805 17.926 -21.095 1.00 92.88 854 SER A O 1
ATOM 6954 N N . SER A 1 855 ? -15.329 19.925 -20.247 1.00 90.25 855 SER A N 1
ATOM 6955 C CA . SER A 1 855 ? -14.401 19.788 -19.120 1.00 90.25 855 SER A CA 1
ATOM 6956 C C . SER A 1 855 ? -15.017 18.893 -18.043 1.00 90.25 855 SER A C 1
ATOM 6958 O O . SER A 1 855 ? -16.006 19.266 -17.411 1.00 90.25 855 SER A O 1
ATOM 6960 N N . GLN A 1 856 ? -14.434 17.712 -17.831 1.00 89.56 856 GLN A N 1
ATOM 6961 C CA . GLN A 1 856 ? -14.859 16.752 -16.811 1.00 89.56 856 GLN A CA 1
ATOM 6962 C C . GLN A 1 856 ? -13.687 16.359 -15.911 1.00 89.56 856 GLN A C 1
ATOM 6964 O O . GLN A 1 856 ? -12.572 16.158 -16.385 1.00 89.56 856 GLN A O 1
ATOM 6969 N N . TYR A 1 857 ? -13.948 16.147 -14.618 1.00 85.75 857 TYR A N 1
ATOM 6970 C CA . TYR A 1 857 ? -12.912 15.752 -13.649 1.00 85.75 857 TYR A CA 1
ATOM 6971 C C . TYR A 1 857 ? -12.228 14.410 -13.958 1.00 85.75 857 TYR A C 1
ATOM 6973 O O . TYR A 1 857 ? -11.120 14.169 -13.494 1.00 85.75 857 TYR A O 1
ATOM 6981 N N . HIS A 1 858 ? -12.894 13.521 -14.699 1.00 86.62 858 HIS A N 1
ATOM 6982 C CA . HIS A 1 858 ? -12.400 12.181 -15.031 1.00 86.62 858 HIS A CA 1
ATOM 6983 C C . HIS A 1 858 ? -11.784 12.093 -16.436 1.00 86.62 858 HIS A C 1
ATOM 6985 O O . HIS A 1 858 ? -11.364 11.010 -16.848 1.00 86.62 858 HIS A O 1
ATOM 6991 N N . TYR A 1 859 ? -11.741 13.200 -17.185 1.00 90.81 859 TYR A N 1
ATOM 6992 C CA . TYR A 1 859 ? -11.077 13.236 -18.483 1.00 90.81 859 TYR A CA 1
ATOM 6993 C C . TYR A 1 859 ? -9.572 13.402 -18.275 1.00 90.81 859 TYR A C 1
ATOM 6995 O O . TYR A 1 859 ? -9.112 14.370 -17.674 1.00 90.81 859 TYR A O 1
ATOM 7003 N N . ASP A 1 860 ? -8.811 12.428 -18.771 1.00 85.44 860 ASP A N 1
ATOM 7004 C CA . ASP A 1 860 ? -7.352 12.410 -18.723 1.00 85.44 860 ASP A CA 1
ATOM 7005 C C . ASP A 1 860 ? -6.809 12.363 -20.150 1.00 85.44 860 ASP A C 1
ATOM 7007 O O . ASP A 1 860 ? -7.033 11.399 -20.888 1.00 85.44 860 ASP A O 1
ATOM 7011 N N . TYR A 1 861 ? -6.088 13.420 -20.512 1.00 88.56 861 TYR A N 1
ATOM 7012 C CA . TYR A 1 861 ? -5.413 13.583 -21.798 1.00 88.56 861 TYR A CA 1
ATOM 7013 C C . TYR A 1 861 ? -3.885 13.642 -21.635 1.00 88.56 861 TYR A C 1
ATOM 7015 O O . TYR A 1 861 ? -3.168 14.029 -22.556 1.00 88.56 861 TYR A O 1
ATOM 7023 N N . GLY A 1 862 ? -3.376 13.291 -20.449 1.00 86.00 862 GLY A N 1
ATOM 7024 C CA . GLY A 1 862 ? -1.952 13.263 -20.149 1.00 86.00 862 GLY A CA 1
ATOM 7025 C C . GLY A 1 862 ? -1.249 12.000 -20.652 1.00 86.00 862 GLY A C 1
ATOM 7026 O O . GLY A 1 862 ? -1.832 11.104 -21.268 1.00 86.00 862 GLY A O 1
ATOM 7027 N N . MET A 1 863 ? 0.041 11.888 -20.324 1.00 84.00 863 MET A N 1
ATOM 7028 C CA . MET A 1 863 ? 0.899 10.794 -20.796 1.00 84.00 863 MET A CA 1
ATOM 7029 C C . MET A 1 863 ? 0.401 9.395 -20.390 1.00 84.00 863 MET A C 1
ATOM 7031 O O . MET A 1 863 ? 0.584 8.430 -21.133 1.00 84.00 863 MET A O 1
ATOM 7035 N N . ARG A 1 864 ? -0.269 9.261 -19.236 1.00 83.56 864 ARG A N 1
ATOM 7036 C CA . ARG A 1 864 ? -0.848 7.980 -18.791 1.00 83.56 864 ARG A CA 1
ATOM 7037 C C . ARG A 1 864 ? -1.928 7.482 -19.761 1.00 83.56 864 ARG A C 1
ATOM 7039 O O . ARG A 1 864 ? -1.989 6.280 -20.040 1.00 83.56 864 ARG A O 1
ATOM 7046 N N . ALA A 1 865 ? -2.770 8.377 -20.281 1.00 85.25 865 ALA A N 1
ATOM 7047 C CA . ALA A 1 865 ? -3.790 8.042 -21.273 1.00 85.25 865 ALA A CA 1
ATOM 7048 C C . ALA A 1 865 ? -3.152 7.624 -22.603 1.00 85.25 865 ALA A C 1
ATOM 7050 O O . ALA A 1 865 ? -3.448 6.533 -23.095 1.00 85.25 865 ALA A O 1
ATOM 7051 N N . VAL A 1 866 ? -2.193 8.416 -23.100 1.00 89.25 866 VAL A N 1
ATOM 7052 C CA . VAL A 1 866 ? -1.422 8.103 -24.315 1.00 89.25 866 VAL A CA 1
ATOM 7053 C C . VAL A 1 866 ? -0.784 6.719 -24.198 1.00 89.25 866 VAL A C 1
ATOM 7055 O O . VAL A 1 866 ? -1.040 5.856 -25.029 1.00 89.25 866 VAL A O 1
ATOM 7058 N N . LYS A 1 867 ? -0.050 6.440 -23.115 1.00 86.25 867 LYS A N 1
ATOM 7059 C CA . LYS A 1 867 ? 0.594 5.135 -22.890 1.00 86.25 867 LYS A CA 1
ATOM 7060 C C . LYS A 1 867 ? -0.396 3.963 -22.920 1.00 86.25 867 LYS A C 1
ATOM 7062 O O . LYS A 1 867 ? -0.073 2.906 -23.452 1.00 86.25 867 LYS A O 1
ATOM 7067 N N . SER A 1 868 ? -1.611 4.149 -22.397 1.00 88.00 868 SER A N 1
ATOM 7068 C CA . SE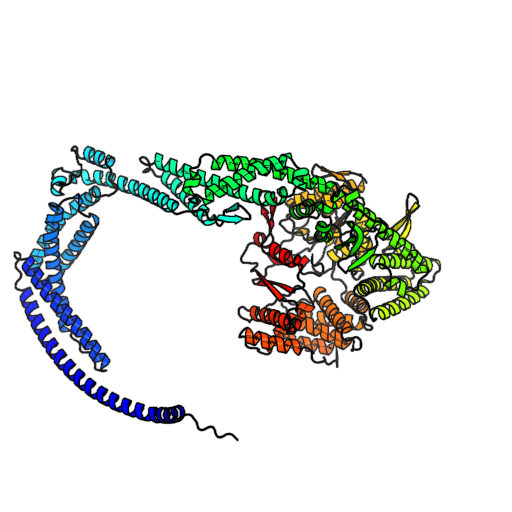R A 1 868 ? -2.648 3.102 -22.401 1.00 88.00 868 SER A CA 1
ATOM 7069 C C . SER A 1 868 ? -3.116 2.762 -23.816 1.00 88.00 868 SER A C 1
ATOM 7071 O O . SER A 1 868 ? -3.283 1.586 -24.134 1.00 88.00 868 SER A O 1
ATOM 7073 N N . VAL A 1 869 ? -3.258 3.776 -24.675 1.00 91.31 869 VAL A N 1
ATOM 7074 C CA . VAL A 1 869 ? -3.558 3.591 -26.102 1.00 91.31 869 VAL A CA 1
ATOM 7075 C C . VAL A 1 869 ? -2.428 2.847 -26.806 1.00 91.31 869 VAL A C 1
ATOM 7077 O O . VAL A 1 869 ? -2.696 1.899 -27.538 1.00 91.31 869 VAL A O 1
ATOM 7080 N N . LEU A 1 870 ? -1.170 3.216 -26.552 1.00 91.31 870 LEU A N 1
ATOM 7081 C CA . LEU A 1 870 ? -0.013 2.567 -27.181 1.00 91.31 870 LEU A CA 1
ATOM 7082 C C . LEU A 1 870 ? 0.088 1.084 -26.801 1.00 91.31 870 LEU A C 1
ATOM 7084 O O . LEU A 1 870 ? 0.298 0.235 -27.663 1.00 91.31 870 LEU A O 1
ATOM 7088 N N . ILE A 1 871 ? -0.136 0.750 -25.525 1.00 86.88 871 ILE A N 1
ATOM 7089 C CA . ILE A 1 871 ? -0.159 -0.642 -25.050 1.00 86.88 871 ILE A CA 1
ATOM 7090 C C . ILE A 1 871 ? -1.303 -1.427 -25.707 1.00 86.88 871 ILE A C 1
ATOM 7092 O O . ILE A 1 871 ? -1.103 -2.575 -26.117 1.00 86.88 871 ILE A O 1
ATOM 7096 N N . ALA A 1 872 ? -2.495 -0.829 -25.813 1.00 88.12 872 ALA A N 1
ATOM 7097 C CA . ALA A 1 872 ? -3.637 -1.449 -26.480 1.00 88.12 872 ALA A CA 1
ATOM 7098 C C . ALA A 1 872 ? -3.335 -1.706 -27.967 1.00 88.12 872 ALA A C 1
ATOM 7100 O O . ALA A 1 872 ? -3.481 -2.835 -28.438 1.00 88.12 872 ALA A O 1
ATOM 7101 N N . ALA A 1 873 ? -2.809 -0.707 -28.677 1.00 90.81 873 ALA A N 1
ATOM 7102 C CA . ALA A 1 873 ? -2.425 -0.825 -30.079 1.00 90.81 873 ALA A CA 1
ATOM 7103 C C . ALA A 1 873 ? -1.319 -1.870 -30.303 1.00 90.81 873 ALA A C 1
ATOM 7105 O O . ALA A 1 873 ? -1.420 -2.679 -31.220 1.00 90.81 873 ALA A O 1
ATOM 7106 N N . GLY A 1 874 ? -0.309 -1.941 -29.430 1.00 88.69 874 GLY A N 1
ATOM 7107 C CA . GLY A 1 874 ? 0.735 -2.970 -29.491 1.00 88.69 874 GLY A CA 1
ATOM 7108 C C . GLY A 1 874 ? 0.214 -4.393 -29.270 1.00 88.69 874 GLY A C 1
ATOM 7109 O O . GLY A 1 874 ? 0.712 -5.355 -29.853 1.00 88.69 874 GLY A O 1
ATOM 7110 N N . ARG A 1 875 ? -0.823 -4.575 -28.443 1.00 85.75 875 ARG A N 1
ATOM 7111 C CA . ARG A 1 875 ? -1.515 -5.872 -28.326 1.00 85.75 875 ARG A CA 1
ATOM 7112 C C . ARG A 1 875 ? -2.285 -6.213 -29.596 1.00 85.75 875 ARG A C 1
ATOM 7114 O O . ARG A 1 875 ? -2.186 -7.347 -30.058 1.00 85.75 875 ARG A O 1
ATOM 7121 N N . LEU A 1 876 ? -2.999 -5.245 -30.165 1.00 87.94 876 LEU A N 1
ATOM 7122 C CA . LEU A 1 876 ? -3.726 -5.425 -31.421 1.00 87.94 876 LEU A CA 1
ATOM 7123 C C . LEU A 1 876 ? -2.773 -5.755 -32.575 1.00 87.94 876 LEU A C 1
ATOM 7125 O O . LEU A 1 876 ? -3.038 -6.700 -33.308 1.00 87.94 876 LEU A O 1
ATOM 7129 N N . LYS A 1 877 ? -1.621 -5.080 -32.670 1.00 87.81 877 LYS A N 1
ATOM 7130 C CA . LYS A 1 877 ? -0.578 -5.371 -33.665 1.00 87.81 877 LYS A CA 1
ATOM 7131 C C . LYS A 1 877 ? -0.019 -6.784 -33.542 1.00 87.81 877 LYS A C 1
ATOM 7133 O O . LYS A 1 877 ? 0.258 -7.415 -34.552 1.00 87.81 877 LYS A O 1
ATOM 7138 N N . ARG A 1 878 ? 0.099 -7.317 -32.324 1.00 83.81 878 ARG A N 1
ATOM 7139 C CA . ARG A 1 878 ? 0.507 -8.716 -32.112 1.00 83.81 878 ARG A CA 1
ATOM 7140 C C . ARG A 1 878 ? -0.574 -9.714 -32.506 1.00 83.81 878 ARG A C 1
ATOM 7142 O O . ARG A 1 878 ? -0.255 -10.746 -33.080 1.00 83.81 878 ARG A O 1
ATOM 7149 N N . LYS A 1 879 ? -1.839 -9.419 -32.190 1.00 84.38 879 LYS A N 1
ATOM 7150 C CA . LYS A 1 879 ? -2.968 -10.289 -32.547 1.00 84.38 879 LYS A CA 1
ATOM 7151 C C . LYS A 1 879 ? -3.221 -10.289 -34.059 1.00 84.38 879 LYS A C 1
ATOM 7153 O O . LYS A 1 879 ? -3.550 -11.331 -34.615 1.00 84.38 879 LYS A O 1
ATOM 7158 N N . TYR A 1 880 ? -3.021 -9.144 -34.707 1.00 87.31 880 TYR A N 1
ATOM 7159 C CA . TYR A 1 880 ? -3.246 -8.939 -36.135 1.00 87.31 880 TYR A CA 1
ATOM 7160 C C . TYR A 1 880 ? -2.019 -8.279 -36.807 1.00 87.31 880 TYR A C 1
ATOM 7162 O O . TYR A 1 880 ? -2.037 -7.083 -37.104 1.00 87.31 880 TYR A O 1
ATOM 7170 N N . PRO A 1 881 ? -0.928 -9.030 -37.062 1.00 84.12 881 PRO A N 1
ATOM 7171 C CA . PRO A 1 881 ? 0.338 -8.466 -37.558 1.00 84.12 881 PRO A CA 1
ATOM 7172 C C . PRO A 1 881 ? 0.255 -7.791 -38.931 1.00 84.12 881 PRO A C 1
ATOM 7174 O O . PRO A 1 881 ? 0.971 -6.814 -39.185 1.00 84.12 881 PRO A O 1
ATOM 7177 N N . SER A 1 882 ? -0.606 -8.315 -39.805 1.00 86.06 882 SER A N 1
ATOM 7178 C CA . SER A 1 882 ? -0.747 -7.902 -41.207 1.00 86.06 882 SER A CA 1
ATOM 7179 C C . SER A 1 882 ? -1.788 -6.806 -41.439 1.00 86.06 882 SER A C 1
ATOM 7181 O O . SER A 1 882 ? -1.861 -6.292 -42.551 1.00 86.06 882 SER A O 1
ATOM 7183 N N . GLU A 1 883 ? -2.582 -6.459 -40.424 1.00 89.38 883 GLU A N 1
ATOM 7184 C CA . GLU A 1 883 ? -3.584 -5.394 -40.523 1.00 89.38 883 GLU A CA 1
ATOM 7185 C C . GLU A 1 883 ? -2.936 -4.012 -40.657 1.00 89.38 883 GLU A C 1
ATOM 7187 O O . GLU A 1 883 ? -1.800 -3.789 -40.210 1.00 89.38 883 GLU A O 1
ATOM 7192 N N . ASP A 1 884 ? -3.679 -3.075 -41.256 1.00 90.38 884 ASP A N 1
ATOM 7193 C CA . ASP A 1 884 ? -3.234 -1.689 -41.403 1.00 90.38 884 ASP A CA 1
ATOM 7194 C C . ASP A 1 884 ? -2.978 -1.071 -40.020 1.00 90.38 884 ASP A C 1
ATOM 7196 O O . ASP A 1 884 ? -3.838 -1.043 -39.134 1.00 90.38 884 ASP A O 1
ATOM 7200 N N . GLU A 1 885 ? -1.770 -0.543 -39.837 1.00 91.38 885 GLU A N 1
ATOM 7201 C CA . GLU A 1 885 ? -1.342 0.108 -38.605 1.00 91.38 885 GLU A CA 1
ATOM 7202 C C . GLU A 1 885 ? -2.257 1.273 -38.209 1.00 91.38 885 GLU A C 1
ATOM 7204 O O . GLU A 1 885 ? -2.467 1.501 -37.016 1.00 91.38 885 GLU A O 1
ATOM 7209 N N . GLN A 1 886 ? -2.849 1.979 -39.179 1.00 92.69 886 GLN A N 1
ATOM 7210 C CA . GLN A 1 886 ? -3.805 3.048 -38.895 1.00 92.69 886 GLN A CA 1
ATOM 7211 C C . GLN A 1 886 ? -5.129 2.514 -38.332 1.00 92.69 886 GLN A C 1
ATOM 7213 O O . GLN A 1 886 ? -5.668 3.120 -37.405 1.00 92.69 886 GLN A O 1
ATOM 7218 N N . VAL A 1 887 ? -5.621 1.367 -38.820 1.00 92.31 887 VAL A N 1
ATOM 7219 C CA . VAL A 1 887 ? -6.826 0.699 -38.288 1.00 92.31 887 VAL A CA 1
ATOM 7220 C C . VAL A 1 887 ? -6.580 0.251 -36.850 1.00 92.31 887 VAL A C 1
ATOM 7222 O O . VAL A 1 887 ? -7.395 0.517 -35.966 1.00 92.31 887 VAL A O 1
ATOM 7225 N N . LEU A 1 888 ? -5.430 -0.376 -36.590 1.00 91.69 888 LEU A N 1
ATOM 7226 C CA . LEU A 1 888 ? -5.059 -0.862 -35.258 1.00 91.69 888 LEU A CA 1
ATOM 7227 C C . LEU A 1 888 ? -4.913 0.283 -34.248 1.00 91.69 888 LEU A C 1
ATOM 7229 O O . LEU A 1 888 ? -5.382 0.172 -33.112 1.00 91.69 888 LEU A O 1
ATOM 7233 N N . MET A 1 889 ? -4.297 1.393 -34.664 1.00 93.38 889 MET A N 1
ATOM 7234 C CA . MET A 1 889 ? -4.168 2.585 -33.826 1.00 93.38 889 MET A CA 1
ATOM 7235 C C . MET A 1 889 ? -5.515 3.231 -33.535 1.00 93.38 889 MET A C 1
ATOM 7237 O O . MET A 1 889 ? -5.804 3.521 -32.374 1.00 93.38 889 MET A O 1
ATOM 7241 N N . LEU A 1 890 ? -6.353 3.425 -34.557 1.00 92.62 890 LEU A N 1
ATOM 7242 C CA . LEU A 1 890 ? -7.689 3.984 -34.375 1.00 92.62 890 LEU A CA 1
ATOM 7243 C C . LEU A 1 890 ? -8.523 3.095 -33.446 1.00 92.62 890 LEU A C 1
ATOM 7245 O O . LEU A 1 890 ? -9.148 3.599 -32.517 1.00 92.62 890 LEU A O 1
ATOM 7249 N N . ARG A 1 891 ? -8.468 1.769 -33.617 1.00 89.69 891 ARG A N 1
ATOM 7250 C CA . ARG A 1 891 ? -9.152 0.819 -32.735 1.00 89.69 891 ARG A CA 1
ATOM 7251 C C . ARG A 1 891 ? -8.698 0.966 -31.282 1.00 89.69 891 ARG A C 1
ATOM 7253 O O . ARG A 1 891 ? -9.537 1.115 -30.399 1.00 89.69 891 ARG A O 1
ATOM 7260 N N . GLY A 1 892 ? -7.387 1.009 -31.038 1.00 90.25 892 GLY A N 1
ATOM 7261 C CA . GLY A 1 892 ? -6.834 1.209 -29.696 1.00 90.25 892 GLY A CA 1
ATOM 7262 C C . GLY A 1 892 ? -7.234 2.550 -29.066 1.00 90.25 892 GLY A C 1
ATOM 7263 O O . GLY A 1 892 ? -7.537 2.608 -27.875 1.00 90.25 892 GLY A O 1
ATOM 7264 N N . ILE A 1 893 ? -7.285 3.623 -29.862 1.00 92.19 893 ILE A N 1
ATOM 7265 C CA . ILE A 1 893 ? -7.778 4.941 -29.434 1.00 92.19 893 ILE A CA 1
ATOM 7266 C C . ILE A 1 893 ? -9.250 4.855 -29.011 1.00 92.19 893 ILE A C 1
ATOM 7268 O O . ILE A 1 893 ? -9.621 5.389 -27.963 1.00 92.19 893 ILE A O 1
ATOM 7272 N N . MET A 1 894 ? -10.084 4.184 -29.802 1.00 89.50 894 MET A N 1
ATOM 7273 C CA . MET A 1 894 ? -11.518 4.068 -29.542 1.00 89.50 894 MET A CA 1
ATOM 7274 C C . MET A 1 894 ? -11.797 3.228 -28.292 1.00 89.50 894 MET A C 1
ATOM 7276 O O . MET A 1 894 ? -12.499 3.695 -27.394 1.00 89.50 894 MET A O 1
ATOM 7280 N N . ASP A 1 895 ? -11.188 2.045 -28.186 1.00 86.06 895 ASP A N 1
ATOM 7281 C CA . ASP A 1 895 ? -11.418 1.104 -27.081 1.00 86.06 895 ASP A CA 1
ATOM 7282 C C . ASP A 1 895 ? -11.023 1.707 -25.716 1.00 86.06 895 ASP A C 1
ATOM 7284 O O . ASP A 1 895 ? -11.701 1.497 -24.712 1.00 86.06 895 ASP A O 1
ATOM 7288 N N . VAL A 1 896 ? -9.964 2.526 -25.662 1.00 88.88 896 VAL A N 1
ATOM 7289 C CA . VAL A 1 896 ? -9.478 3.131 -24.405 1.00 88.88 896 VAL A CA 1
ATOM 7290 C C . VAL A 1 896 ? -10.270 4.373 -23.980 1.00 88.88 896 VAL A C 1
ATOM 7292 O O . VAL A 1 896 ? -10.352 4.668 -22.782 1.00 88.88 896 VAL A O 1
ATOM 7295 N N . ASN A 1 897 ? -10.808 5.148 -24.926 1.00 90.38 897 ASN A N 1
ATOM 7296 C CA . ASN A 1 897 ? -11.395 6.459 -24.623 1.00 90.38 897 ASN A CA 1
ATOM 7297 C C . ASN A 1 897 ? -12.931 6.456 -24.611 1.00 90.38 897 ASN A C 1
ATOM 7299 O O . ASN A 1 897 ? -13.520 7.098 -23.741 1.00 90.38 897 ASN A O 1
ATOM 7303 N N . LEU A 1 898 ? -13.593 5.679 -25.476 1.00 89.19 898 LEU A N 1
ATOM 7304 C CA . LEU A 1 898 ? -15.060 5.594 -25.502 1.00 89.19 898 LEU A CA 1
ATOM 7305 C C . LEU A 1 898 ? -15.706 5.195 -24.161 1.00 89.19 898 LEU A C 1
ATOM 7307 O O . LEU A 1 898 ? -16.780 5.720 -23.858 1.00 89.19 898 LEU A O 1
ATOM 7311 N N . PRO A 1 899 ? -15.113 4.316 -23.325 1.00 88.94 899 PRO A N 1
ATOM 7312 C CA . PRO A 1 899 ? -15.685 3.999 -22.017 1.00 88.94 899 PRO A CA 1
ATOM 7313 C C . PRO A 1 899 ? -15.763 5.198 -21.062 1.00 88.94 899 PRO A C 1
ATOM 7315 O O . PRO A 1 899 ? -16.588 5.177 -20.147 1.00 88.94 899 PRO A O 1
ATOM 7318 N N . LYS A 1 900 ? -14.917 6.220 -21.268 1.00 89.56 900 LYS A N 1
ATOM 7319 C CA . LYS A 1 900 ? -14.735 7.366 -20.365 1.00 89.56 900 LYS A CA 1
ATOM 7320 C C . LYS A 1 900 ? -15.626 8.556 -20.708 1.00 89.56 900 LYS A C 1
ATOM 7322 O O . LYS A 1 900 ? -15.959 9.316 -19.809 1.00 89.56 900 LYS A O 1
ATOM 7327 N N . PHE A 1 901 ? -15.973 8.736 -21.981 1.00 90.94 901 PHE A N 1
ATOM 7328 C CA . PHE A 1 901 ? -16.684 9.928 -22.439 1.00 90.94 901 PHE A CA 1
ATOM 7329 C C . PHE A 1 901 ? -18.185 9.898 -22.144 1.00 90.94 901 PHE A C 1
ATOM 7331 O O . PHE A 1 901 ? -18.835 8.848 -22.128 1.00 90.94 901 PHE A O 1
ATOM 7338 N N . LEU A 1 902 ? -18.744 11.092 -21.947 1.00 90.19 902 LEU A N 1
ATOM 7339 C CA . LEU A 1 902 ? -20.182 11.322 -21.886 1.00 90.19 902 LEU A CA 1
ATOM 7340 C C . LEU A 1 902 ? -20.816 11.146 -23.270 1.00 90.19 902 LEU A C 1
ATOM 7342 O O . LEU A 1 902 ? -20.184 11.395 -24.291 1.00 90.19 902 LEU A O 1
ATOM 7346 N N . ALA A 1 903 ? -22.095 10.770 -23.312 1.00 87.62 903 ALA A N 1
ATOM 7347 C CA . ALA A 1 903 ? -22.782 10.435 -24.564 1.00 87.62 903 ALA A CA 1
ATOM 7348 C C . ALA A 1 903 ? -22.735 11.549 -25.633 1.00 87.62 903 ALA A C 1
ATOM 7350 O O . ALA A 1 903 ? -22.610 11.235 -26.809 1.00 87.62 903 ALA A O 1
ATOM 7351 N N . HIS A 1 904 ? -22.788 12.827 -25.240 1.00 89.06 904 HIS A N 1
ATOM 7352 C CA . HIS A 1 904 ? -22.707 13.956 -26.180 1.00 89.06 904 HIS A CA 1
ATOM 7353 C C . HIS A 1 904 ? -21.277 14.221 -26.682 1.00 89.06 904 HIS A C 1
ATOM 7355 O O . HIS A 1 904 ? -21.089 14.601 -27.832 1.00 89.06 904 HIS A O 1
ATOM 7361 N N . ASP A 1 905 ? -20.265 13.978 -25.845 1.00 94.06 905 ASP A N 1
ATOM 7362 C CA . ASP A 1 905 ? -18.854 14.115 -26.223 1.00 94.06 905 ASP A CA 1
ATOM 7363 C C . ASP A 1 905 ? -18.404 12.974 -27.149 1.00 94.06 905 ASP A C 1
ATOM 7365 O O . ASP A 1 905 ? -17.461 13.135 -27.920 1.00 94.06 905 ASP A O 1
ATOM 7369 N N . VAL A 1 906 ? -19.091 11.825 -27.115 1.00 91.75 906 VAL A N 1
ATOM 7370 C CA . VAL A 1 906 ? -18.810 10.691 -28.006 1.00 91.75 906 VAL A CA 1
ATOM 7371 C C . VAL A 1 906 ? -18.993 11.079 -29.475 1.00 91.75 906 VAL A C 1
ATOM 7373 O O . VAL A 1 906 ? -18.166 10.689 -30.294 1.00 91.75 906 VAL A O 1
ATOM 7376 N N . GLU A 1 907 ? -20.024 11.845 -29.836 1.00 90.19 907 GLU A N 1
ATOM 7377 C CA . GLU A 1 907 ? -20.233 12.271 -31.230 1.00 90.19 907 GLU A CA 1
ATOM 7378 C C . GLU A 1 907 ? -19.127 13.222 -31.706 1.00 90.19 907 GLU A C 1
ATOM 7380 O O . GLU A 1 907 ? -18.563 13.028 -32.784 1.00 90.19 907 GLU A O 1
ATOM 7385 N N . LEU A 1 908 ? -18.747 14.192 -30.865 1.00 92.69 908 LEU A N 1
ATOM 7386 C CA . LEU A 1 908 ? -17.627 15.099 -31.135 1.00 92.69 908 LEU A CA 1
ATOM 7387 C C . LEU A 1 908 ? -16.312 14.330 -31.295 1.00 92.69 908 LEU A C 1
ATOM 7389 O O . LEU A 1 908 ? -15.557 14.576 -32.233 1.00 92.69 908 LEU A O 1
ATOM 7393 N N . PHE A 1 909 ? -16.065 13.353 -30.423 1.00 94.12 909 PHE A N 1
ATOM 7394 C CA . PHE A 1 909 ? -14.881 12.506 -30.487 1.00 94.12 909 PHE A CA 1
ATOM 7395 C C . PHE A 1 909 ? -14.802 11.698 -31.787 1.00 94.12 909 PHE A C 1
ATOM 7397 O O . PHE A 1 909 ? -13.735 11.643 -32.396 1.00 94.12 909 PHE A O 1
ATOM 7404 N N . HIS A 1 910 ? -15.916 11.122 -32.254 1.00 91.94 910 HIS A N 1
ATOM 7405 C CA . HIS A 1 910 ? -15.959 10.460 -33.564 1.00 91.94 910 HIS A CA 1
ATOM 7406 C C . HIS A 1 910 ? -15.641 11.441 -34.700 1.00 91.94 910 HIS A C 1
ATOM 7408 O O . HIS A 1 910 ? -14.905 11.080 -35.617 1.00 91.94 910 HIS A O 1
ATOM 7414 N N . GLY A 1 911 ? -16.129 12.684 -34.616 1.00 91.19 911 GLY A N 1
ATOM 7415 C CA . GLY A 1 911 ? -15.782 13.752 -35.556 1.00 91.19 911 GLY A CA 1
ATOM 7416 C C . GLY A 1 911 ? -14.274 14.016 -35.608 1.00 91.19 911 GLY A C 1
ATOM 7417 O O . GLY A 1 911 ? -13.675 13.916 -36.678 1.00 91.19 911 GLY A O 1
ATOM 7418 N N . ILE A 1 912 ? -13.644 14.250 -34.451 1.00 93.31 912 ILE A N 1
ATOM 7419 C CA . ILE A 1 912 ? -12.189 14.475 -34.335 1.00 93.31 912 ILE A CA 1
ATOM 7420 C C . ILE A 1 912 ? -11.401 13.262 -34.859 1.00 93.31 912 ILE A C 1
ATOM 7422 O O . ILE A 1 912 ? -10.419 13.417 -35.586 1.00 93.31 912 ILE A O 1
ATOM 7426 N N . ALA A 1 913 ? -11.829 12.045 -34.512 1.00 92.69 913 ALA A N 1
ATOM 7427 C CA . ALA A 1 913 ? -11.186 10.820 -34.972 1.00 92.69 913 ALA A CA 1
ATOM 7428 C C . ALA A 1 913 ? -11.270 10.671 -36.500 1.00 92.69 913 ALA A C 1
ATOM 7430 O O . ALA A 1 913 ? -10.268 10.333 -37.128 1.00 92.69 913 ALA A O 1
ATOM 7431 N N . SER A 1 914 ? -12.424 10.976 -37.102 1.00 91.38 914 SER A N 1
ATOM 7432 C CA . SER A 1 914 ? -12.622 10.905 -38.555 1.00 91.38 914 SER A CA 1
ATOM 7433 C C . SER A 1 914 ? -11.792 11.931 -39.336 1.00 91.38 914 SER A C 1
ATOM 7435 O O . SER A 1 914 ? -11.335 11.625 -40.435 1.00 91.38 914 SER A O 1
ATOM 7437 N N . ASP A 1 915 ? -11.535 13.109 -38.756 1.00 92.38 915 ASP A N 1
ATOM 7438 C CA . ASP A 1 915 ? -10.702 14.156 -39.364 1.00 92.38 915 ASP A CA 1
ATOM 7439 C C . ASP A 1 915 ? -9.214 13.753 -39.398 1.00 92.38 915 ASP A C 1
ATOM 7441 O O . ASP A 1 915 ? -8.519 13.931 -40.399 1.00 92.38 915 ASP A O 1
ATOM 7445 N N . LEU A 1 916 ? -8.719 13.119 -38.328 1.00 91.19 916 LEU A N 1
ATOM 7446 C CA . LEU A 1 916 ? -7.323 12.661 -38.232 1.00 91.19 916 LEU A CA 1
ATOM 7447 C C . LEU A 1 916 ? -7.062 11.309 -38.929 1.00 91.19 916 LEU A C 1
ATOM 7449 O O . LEU A 1 916 ? -5.932 11.026 -39.359 1.00 91.19 916 LEU A O 1
ATOM 7453 N N . PHE A 1 917 ? -8.095 10.473 -39.053 1.00 91.38 917 PHE A N 1
ATOM 7454 C CA . PHE A 1 917 ? -8.067 9.157 -39.698 1.00 91.38 917 PHE A CA 1
ATOM 7455 C C . PHE A 1 917 ? -9.135 9.059 -40.807 1.00 91.38 917 PHE A C 1
ATOM 7457 O O . PHE A 1 917 ? -10.082 8.276 -40.694 1.00 91.38 917 PHE A O 1
ATOM 7464 N N . PRO A 1 918 ? -9.001 9.843 -41.894 1.00 88.25 918 PRO A N 1
ATOM 7465 C CA . PRO A 1 918 ? -10.017 9.908 -42.937 1.00 88.25 918 PRO A CA 1
ATOM 7466 C C . PRO A 1 918 ? -10.104 8.596 -43.726 1.00 88.25 918 PRO A C 1
ATOM 7468 O O . PRO A 1 918 ? -9.089 8.053 -44.160 1.00 88.25 918 PRO A O 1
ATOM 7471 N N . GLY A 1 919 ? -11.331 8.116 -43.955 1.00 82.81 919 GLY A N 1
ATOM 7472 C CA . GLY A 1 919 ? -11.608 6.942 -44.793 1.00 82.81 919 GLY A CA 1
ATOM 7473 C C . GLY A 1 919 ? -11.289 5.585 -44.156 1.00 82.81 919 GLY A C 1
ATOM 7474 O O . GLY A 1 919 ? -11.256 4.588 -44.871 1.00 82.81 919 GLY A O 1
ATOM 7475 N N . ILE A 1 920 ? -11.049 5.535 -42.841 1.00 87.12 920 ILE A N 1
ATOM 7476 C CA . ILE A 1 920 ? -10.749 4.296 -42.114 1.00 87.12 920 ILE A CA 1
ATOM 7477 C C . ILE A 1 920 ? -12.006 3.790 -41.406 1.00 87.12 920 ILE A C 1
ATOM 7479 O O . ILE A 1 920 ? -12.516 4.441 -40.496 1.00 87.12 920 ILE A O 1
ATOM 7483 N N . GLU A 1 921 ? -12.481 2.606 -41.791 1.00 81.88 921 GLU A N 1
ATOM 7484 C CA . GLU A 1 921 ? -13.595 1.924 -41.127 1.00 81.88 921 GLU A CA 1
ATOM 7485 C C . GLU A 1 921 ? -13.077 0.839 -40.176 1.00 81.88 921 GLU A C 1
ATOM 7487 O O . GLU A 1 921 ? -12.166 0.077 -40.504 1.00 81.88 921 GLU A O 1
ATOM 7492 N N . LEU A 1 922 ? -13.651 0.775 -38.971 1.00 82.69 922 LEU A N 1
ATOM 7493 C CA . LEU A 1 922 ? -13.257 -0.206 -37.963 1.00 82.69 922 LEU A CA 1
ATOM 7494 C C . LEU A 1 922 ? -14.012 -1.529 -38.166 1.00 82.69 922 LEU A C 1
ATOM 7496 O O . LEU A 1 922 ? -15.243 -1.510 -38.232 1.00 82.69 922 LEU A O 1
ATOM 7500 N N . PRO A 1 923 ? -13.318 -2.682 -38.181 1.00 77.19 923 PRO A N 1
ATOM 7501 C CA . PRO A 1 923 ? -13.979 -3.979 -38.250 1.00 77.19 923 PRO A CA 1
ATOM 7502 C C . PRO A 1 923 ? -14.807 -4.259 -36.983 1.00 77.19 923 PRO A C 1
ATOM 7504 O O . PRO A 1 923 ? -14.491 -3.783 -35.883 1.00 77.19 923 PRO A O 1
ATOM 7507 N N . ALA A 1 924 ? -15.874 -5.050 -37.138 1.00 69.12 924 ALA A N 1
ATOM 7508 C CA . ALA A 1 924 ? -16.713 -5.492 -36.026 1.00 69.12 924 ALA A CA 1
ATOM 7509 C C . ALA A 1 924 ? -15.911 -6.366 -35.040 1.00 69.12 924 ALA A C 1
ATOM 7511 O O . ALA A 1 924 ? -15.051 -7.148 -35.443 1.00 69.12 924 ALA A O 1
ATOM 7512 N N . SER A 1 925 ? -16.178 -6.210 -33.739 1.00 65.62 925 SER A N 1
ATOM 7513 C CA . SER A 1 925 ? -15.440 -6.913 -32.679 1.00 65.62 925 SER A CA 1
ATOM 7514 C C . SER A 1 925 ? -15.830 -8.393 -32.602 1.00 65.62 925 SER A C 1
ATOM 7516 O O . SER A 1 925 ? -17.013 -8.724 -32.571 1.00 65.62 925 SER A O 1
ATOM 7518 N N . ASP A 1 926 ? -14.832 -9.273 -32.513 1.00 60.75 926 ASP A N 1
ATOM 7519 C CA . ASP A 1 926 ? -14.975 -10.732 -32.429 1.00 60.75 926 ASP A CA 1
ATOM 7520 C C . ASP A 1 926 ? -15.075 -11.193 -30.956 1.00 60.75 926 ASP A C 1
ATOM 7522 O O . ASP A 1 926 ? -14.118 -11.709 -30.377 1.00 60.75 926 ASP A O 1
ATOM 7526 N N . GLN A 1 927 ? -16.204 -10.896 -30.294 1.00 65.56 927 GLN A N 1
ATOM 7527 C CA . GLN A 1 927 ? -16.448 -11.205 -28.867 1.00 65.56 927 GLN A CA 1
ATOM 7528 C C . GLN A 1 927 ? -17.676 -12.111 -28.631 1.00 65.56 927 GLN A C 1
ATOM 7530 O O . GLN A 1 927 ? -18.281 -12.069 -27.559 1.00 65.56 927 GLN A O 1
ATOM 7535 N N . GLY A 1 928 ? -18.045 -12.956 -29.602 1.00 69.12 928 GLY A N 1
ATOM 7536 C CA . GLY A 1 928 ? -19.259 -13.791 -29.536 1.00 69.12 928 GLY A CA 1
ATOM 7537 C C . GLY A 1 928 ? -19.362 -14.668 -28.279 1.00 69.12 928 GLY A C 1
ATOM 7538 O O . GLY A 1 928 ? -20.361 -14.612 -27.571 1.00 69.12 928 GLY A O 1
ATOM 7539 N N . ALA A 1 929 ? -18.295 -15.391 -27.921 1.00 79.62 929 ALA A N 1
ATOM 7540 C CA . ALA A 1 929 ? -18.311 -16.298 -26.764 1.00 79.62 929 ALA A CA 1
ATOM 7541 C C . ALA A 1 929 ? -18.483 -15.580 -25.408 1.00 79.62 929 ALA A C 1
ATOM 7543 O O . ALA A 1 929 ? -19.095 -16.115 -24.485 1.00 79.62 929 ALA A O 1
ATOM 7544 N N . LEU A 1 930 ? -17.949 -14.359 -25.268 1.00 84.50 930 LEU A N 1
ATOM 7545 C CA . LEU A 1 930 ? -18.103 -13.572 -24.040 1.00 84.50 930 LEU A CA 1
ATOM 7546 C C . LEU A 1 930 ? -19.501 -12.949 -23.945 1.00 84.50 930 LEU A C 1
ATOM 7548 O O . LEU A 1 930 ? -20.042 -12.847 -22.846 1.00 84.50 930 LEU A O 1
ATOM 7552 N N . LEU A 1 931 ? -20.081 -12.553 -25.081 1.00 86.88 931 LEU A N 1
ATOM 7553 C CA . LEU A 1 931 ? -21.460 -12.073 -25.164 1.00 86.88 931 LEU A CA 1
ATOM 7554 C C . LEU A 1 931 ? -22.449 -13.150 -24.703 1.00 86.88 931 LEU A C 1
ATOM 7556 O O . LEU A 1 931 ? -23.253 -12.883 -23.813 1.00 86.88 931 LEU A O 1
ATOM 7560 N N . GLU A 1 932 ? -22.321 -14.372 -25.223 1.00 87.00 932 GLU A N 1
ATOM 7561 C CA . GLU A 1 932 ? -23.163 -15.511 -24.828 1.00 87.00 932 GLU A CA 1
ATOM 7562 C C . GLU A 1 932 ? -23.058 -15.798 -23.319 1.00 87.00 932 GLU A C 1
ATOM 7564 O O . GLU A 1 932 ? -24.067 -15.893 -22.618 1.00 87.00 932 GLU A O 1
ATOM 7569 N N . ALA A 1 933 ? -21.834 -15.839 -22.780 1.00 88.19 933 ALA A N 1
ATOM 7570 C CA . ALA A 1 933 ? -21.614 -16.062 -21.352 1.00 88.19 933 ALA A CA 1
ATOM 7571 C C . ALA A 1 933 ? -22.141 -14.915 -20.466 1.00 88.19 933 ALA A C 1
ATOM 7573 O O . ALA A 1 933 ? -22.545 -15.144 -19.323 1.00 88.19 933 ALA A O 1
ATOM 7574 N N . LEU A 1 934 ? -22.142 -13.672 -20.962 1.00 89.75 934 LEU A N 1
ATOM 7575 C CA . LEU A 1 934 ? -22.723 -12.526 -20.258 1.00 89.75 934 LEU A CA 1
ATOM 7576 C C . LEU A 1 934 ? -24.251 -12.594 -20.217 1.00 89.75 934 LEU A C 1
ATOM 7578 O O . LEU A 1 934 ? -24.837 -12.283 -19.178 1.00 89.75 934 LEU A O 1
ATOM 7582 N N . GLU A 1 935 ? -24.899 -13.013 -21.303 1.00 90.69 935 GLU A N 1
ATOM 7583 C CA . GLU A 1 935 ? -26.351 -13.222 -21.342 1.00 90.69 935 GLU A CA 1
ATOM 7584 C C . GLU A 1 935 ? -26.782 -14.357 -20.400 1.00 90.69 935 GLU A C 1
ATOM 7586 O O . GLU A 1 935 ? -27.740 -14.206 -19.629 1.00 90.69 935 GLU A O 1
ATOM 7591 N N . GLU A 1 936 ? -26.020 -15.454 -20.367 1.00 90.06 936 GLU A N 1
ATOM 7592 C CA . GLU A 1 936 ? -26.220 -16.539 -19.404 1.00 90.06 936 GLU A CA 1
ATOM 7593 C C . GLU A 1 936 ? -26.038 -16.040 -17.961 1.00 90.06 936 GLU A C 1
ATOM 7595 O O . GLU A 1 936 ? -26.893 -16.265 -17.097 1.00 90.06 936 GLU A O 1
ATOM 7600 N N . ALA A 1 937 ? -24.964 -15.290 -17.689 1.00 90.12 937 ALA A N 1
ATOM 7601 C CA . ALA A 1 937 ? -24.711 -14.718 -16.371 1.00 90.12 937 ALA A CA 1
ATOM 7602 C C . ALA A 1 937 ? -25.836 -13.770 -15.924 1.00 90.12 937 ALA A C 1
ATOM 7604 O O . ALA A 1 937 ? -26.246 -13.826 -14.761 1.00 90.12 937 ALA A O 1
ATOM 7605 N N . CYS A 1 938 ? -26.372 -12.943 -16.830 1.00 92.75 938 CYS A N 1
ATOM 7606 C CA . CYS A 1 938 ? -27.524 -12.084 -16.550 1.00 92.75 938 CYS A CA 1
ATOM 7607 C C . CYS A 1 938 ? -28.755 -12.913 -16.177 1.00 92.75 938 CYS A C 1
ATOM 7609 O O . CYS A 1 938 ? -29.411 -12.612 -15.180 1.00 92.75 938 CYS A O 1
ATOM 7611 N N . THR A 1 939 ? -29.022 -13.991 -16.913 1.00 91.88 939 THR A N 1
ATOM 7612 C CA . THR A 1 939 ? -30.159 -14.884 -16.656 1.00 91.88 939 THR A CA 1
ATOM 7613 C C . THR A 1 939 ? -30.065 -15.523 -15.269 1.00 91.88 939 THR A C 1
ATOM 7615 O O . THR A 1 939 ? -31.027 -15.487 -14.499 1.00 91.88 939 THR A O 1
ATOM 7618 N N . VAL A 1 940 ? -28.886 -16.026 -14.890 1.00 90.62 940 VAL A N 1
ATOM 7619 C CA . VAL A 1 940 ? -28.679 -16.636 -13.566 1.00 90.62 940 VAL A CA 1
ATOM 7620 C C . VAL A 1 940 ? -28.773 -15.610 -12.433 1.00 90.62 940 VAL A C 1
ATOM 7622 O O . VAL A 1 940 ? -29.352 -15.894 -11.384 1.00 90.62 940 VAL A O 1
ATOM 7625 N N . LEU A 1 941 ? -28.236 -14.406 -12.637 1.00 91.25 941 LEU A N 1
ATOM 7626 C CA . LEU A 1 941 ? -28.308 -13.310 -11.667 1.00 91.25 941 LEU A CA 1
ATOM 7627 C C . LEU A 1 941 ? -29.682 -12.614 -11.644 1.00 91.25 941 LEU A C 1
ATOM 7629 O O . LEU A 1 941 ? -29.871 -11.686 -10.859 1.00 91.25 941 LEU A O 1
ATOM 7633 N N . LYS A 1 942 ? -30.643 -13.066 -12.467 1.00 94.12 942 LYS A N 1
ATOM 7634 C CA . LYS A 1 942 ? -31.979 -12.467 -12.638 1.00 94.12 942 LYS A CA 1
ATOM 7635 C C . LYS A 1 942 ? -31.925 -10.988 -13.050 1.00 94.12 942 LYS A C 1
ATOM 7637 O O . LYS A 1 942 ? -32.745 -10.180 -12.617 1.00 94.12 942 LYS A O 1
ATOM 7642 N N . LEU A 1 943 ? -30.947 -10.637 -13.880 1.00 93.31 943 LEU A N 1
ATOM 7643 C CA . LEU A 1 943 ? -30.765 -9.314 -14.473 1.00 93.31 943 LEU A CA 1
ATOM 7644 C C . LEU A 1 943 ? -31.396 -9.258 -15.868 1.00 93.31 943 LEU A C 1
ATOM 7646 O O . LEU A 1 943 ? -31.518 -10.272 -16.550 1.00 93.31 943 LEU A O 1
ATOM 7650 N N . GLN A 1 944 ? -31.767 -8.055 -16.308 1.00 91.25 944 GLN A N 1
ATOM 7651 C CA . GLN A 1 944 ? -32.243 -7.824 -17.671 1.00 91.25 944 GLN A CA 1
ATOM 7652 C C . GLN A 1 944 ? -31.043 -7.552 -18.597 1.00 91.25 944 GLN A C 1
ATOM 7654 O O . GLN A 1 944 ? -30.338 -6.563 -18.373 1.00 91.25 944 GLN A O 1
ATOM 7659 N N . PRO A 1 945 ? -30.797 -8.384 -19.628 1.00 88.88 945 PRO A N 1
ATOM 7660 C CA . PRO A 1 945 ? -29.677 -8.220 -20.555 1.00 88.88 945 PRO A CA 1
ATOM 7661 C C . PRO A 1 945 ? -29.963 -7.100 -21.571 1.00 88.88 945 PRO A C 1
ATOM 7663 O O . PRO A 1 945 ? -30.149 -7.332 -22.760 1.00 88.88 945 PRO A O 1
ATOM 7666 N N . GLN A 1 946 ? -30.052 -5.853 -21.102 1.00 91.69 946 GLN A N 1
ATOM 7667 C CA . GLN A 1 946 ? -30.235 -4.702 -21.984 1.00 91.69 946 GLN A CA 1
ATOM 7668 C C . GLN A 1 946 ? -28.931 -4.395 -22.733 1.00 91.69 946 GLN A C 1
ATOM 7670 O O . GLN A 1 946 ? -27.854 -4.408 -22.138 1.00 91.69 946 GLN A O 1
ATOM 7675 N N . GLU A 1 947 ? -29.020 -4.040 -24.015 1.00 89.44 947 GLU A N 1
ATOM 7676 C CA . GLU A 1 947 ? -27.852 -3.800 -24.879 1.00 89.44 947 GLU A CA 1
ATOM 7677 C C . GLU A 1 947 ? -26.852 -2.796 -24.273 1.00 89.44 947 GLU A C 1
ATOM 7679 O O . GLU A 1 947 ? -25.646 -3.036 -24.253 1.00 89.44 947 GLU A O 1
ATOM 7684 N N . ALA A 1 948 ? -27.346 -1.702 -23.682 1.00 89.00 948 ALA A N 1
ATOM 7685 C CA . ALA A 1 948 ? -26.505 -0.711 -23.010 1.00 89.00 948 ALA A CA 1
ATOM 7686 C C . ALA A 1 948 ? -25.736 -1.289 -21.804 1.00 89.00 948 ALA A C 1
ATOM 7688 O O . ALA A 1 948 ? -24.582 -0.921 -21.578 1.00 89.00 948 ALA A O 1
ATOM 7689 N N . PHE A 1 949 ? -26.354 -2.203 -21.048 1.00 91.69 949 PHE A N 1
ATOM 7690 C CA . PHE A 1 949 ? -25.736 -2.873 -19.903 1.00 91.69 949 PHE A CA 1
ATOM 7691 C C . PHE A 1 949 ? -24.650 -3.855 -20.356 1.00 91.69 949 PHE A C 1
ATOM 7693 O O . PHE A 1 949 ? -23.539 -3.824 -19.823 1.00 91.69 949 PHE A O 1
ATOM 7700 N N . ILE A 1 950 ? -24.929 -4.664 -21.382 1.00 90.81 950 ILE A N 1
ATOM 7701 C CA . ILE A 1 950 ? -23.952 -5.593 -21.970 1.00 90.81 950 ILE A CA 1
ATOM 7702 C C . ILE A 1 950 ? -22.763 -4.810 -22.530 1.00 90.81 950 ILE A C 1
ATOM 7704 O O . ILE A 1 950 ? -21.621 -5.072 -22.155 1.00 90.81 950 ILE A O 1
ATOM 7708 N N . LYS A 1 951 ? -23.026 -3.777 -23.340 1.00 88.88 951 LYS A N 1
ATOM 7709 C CA . LYS A 1 951 ? -21.991 -2.912 -23.920 1.00 88.88 951 LYS A CA 1
ATOM 7710 C C . LYS A 1 951 ? -21.101 -2.289 -22.846 1.00 88.88 951 LYS A C 1
ATOM 7712 O O . LYS A 1 951 ? -19.881 -2.301 -22.981 1.00 88.88 951 LYS A O 1
ATOM 7717 N N . LYS A 1 952 ? -21.677 -1.768 -21.756 1.00 90.12 952 LYS A N 1
ATOM 7718 C CA . LYS A 1 952 ? -20.895 -1.201 -20.644 1.00 90.12 952 LYS A CA 1
ATOM 7719 C C . LYS A 1 952 ? -20.104 -2.261 -19.878 1.00 90.12 952 LYS A C 1
ATOM 7721 O O . LYS A 1 952 ? -18.985 -1.983 -19.460 1.00 90.12 952 LYS A O 1
ATOM 7726 N N . THR A 1 953 ? -20.639 -3.469 -19.737 1.00 91.50 953 THR A N 1
ATOM 7727 C CA . THR A 1 953 ? -19.942 -4.587 -19.086 1.00 91.50 953 THR A CA 1
ATOM 7728 C C . THR A 1 953 ? -18.743 -5.065 -19.913 1.00 91.50 953 THR A C 1
ATOM 7730 O O . THR A 1 953 ? -17.669 -5.295 -19.359 1.00 91.50 953 THR A O 1
ATOM 7733 N N . LEU A 1 954 ? -18.875 -5.106 -21.242 1.00 88.62 954 LEU A N 1
ATOM 7734 C CA . LEU A 1 954 ? -17.759 -5.366 -22.157 1.00 88.62 954 LEU A CA 1
ATOM 7735 C C . LEU A 1 954 ? -16.694 -4.267 -22.099 1.00 88.62 954 LEU A C 1
ATOM 7737 O O . LEU A 1 954 ? -15.510 -4.568 -22.010 1.00 88.62 954 LEU A O 1
ATOM 7741 N N . GLN A 1 955 ? -17.101 -2.997 -22.041 1.00 88.56 955 GLN A N 1
ATOM 7742 C CA . GLN A 1 955 ? -16.159 -1.886 -21.866 1.00 88.56 955 GLN A CA 1
ATOM 7743 C C . GLN A 1 955 ? -15.366 -1.991 -20.551 1.00 88.56 955 GLN A C 1
ATOM 7745 O O . GLN A 1 955 ? -14.183 -1.655 -20.518 1.00 88.56 955 GLN A O 1
ATOM 7750 N N . ILE A 1 956 ? -15.978 -2.482 -19.463 1.00 90.31 956 ILE A N 1
ATOM 7751 C CA . ILE A 1 956 ? -15.250 -2.766 -18.214 1.00 90.31 956 ILE A CA 1
ATOM 7752 C C . ILE A 1 956 ? -14.187 -3.843 -18.460 1.00 90.31 956 ILE A C 1
ATOM 7754 O O . ILE A 1 956 ? -13.044 -3.666 -18.044 1.00 90.31 956 ILE A O 1
ATOM 7758 N N . TYR A 1 957 ? -14.532 -4.927 -19.160 1.00 87.56 957 TYR A N 1
ATOM 7759 C CA . TYR A 1 957 ? -13.585 -5.992 -19.495 1.00 87.56 957 TYR A CA 1
ATOM 7760 C C . TYR A 1 957 ? -12.406 -5.486 -20.332 1.00 87.56 957 TYR A C 1
ATOM 7762 O O . TYR A 1 957 ? -11.251 -5.739 -19.988 1.00 87.56 957 TYR A O 1
ATOM 7770 N N . GLU A 1 958 ? -12.680 -4.711 -21.380 1.00 83.44 958 GLU A N 1
ATOM 7771 C CA . GLU A 1 958 ? -11.655 -4.109 -22.236 1.00 83.44 958 GLU A CA 1
ATOM 7772 C C . GLU A 1 958 ? -10.699 -3.227 -21.421 1.00 83.44 958 GLU A C 1
ATOM 7774 O O . GLU A 1 958 ? -9.478 -3.336 -21.556 1.00 83.44 958 GLU A O 1
ATOM 7779 N N . MET A 1 959 ? -11.228 -2.428 -20.490 1.00 85.44 959 MET A N 1
ATOM 7780 C CA . MET A 1 959 ? -10.405 -1.600 -19.606 1.00 85.44 959 MET A CA 1
ATOM 7781 C C . MET A 1 959 ? -9.575 -2.416 -18.606 1.00 85.44 959 MET A C 1
ATOM 7783 O O . MET A 1 959 ? -8.427 -2.048 -18.354 1.00 85.44 959 MET A O 1
ATOM 7787 N N . VAL A 1 960 ? -10.101 -3.531 -18.084 1.00 86.00 960 VAL A N 1
ATOM 7788 C CA . VAL A 1 960 ? -9.362 -4.460 -17.202 1.00 86.00 960 VAL A CA 1
ATOM 7789 C C . VAL A 1 960 ? -8.205 -5.137 -17.941 1.00 86.00 960 VAL A C 1
ATOM 7791 O O . VAL A 1 960 ? -7.157 -5.405 -17.354 1.00 86.00 960 VAL A O 1
ATOM 7794 N N . LEU A 1 961 ? -8.347 -5.392 -19.246 1.00 80.81 961 LEU A N 1
ATOM 7795 C CA . LEU A 1 961 ? -7.232 -5.891 -20.046 1.00 80.81 961 LEU A CA 1
ATOM 7796 C C . LEU A 1 961 ? -6.119 -4.841 -20.137 1.00 80.81 961 LEU A C 1
ATOM 7798 O O . LEU A 1 961 ? -4.941 -5.195 -20.041 1.00 80.81 961 LEU A O 1
ATOM 7802 N N . VAL A 1 962 ? -6.461 -3.565 -20.324 1.00 80.19 962 VAL A N 1
ATOM 7803 C CA . VAL A 1 962 ? -5.477 -2.485 -20.497 1.00 80.19 962 VAL A CA 1
ATOM 7804 C C . VAL A 1 962 ? -4.796 -2.112 -19.177 1.00 80.19 962 VAL A C 1
ATOM 7806 O O . VAL A 1 962 ? -3.575 -1.950 -19.166 1.00 80.19 962 VAL A O 1
ATOM 7809 N N . ARG A 1 963 ? -5.543 -1.999 -18.070 1.00 81.50 963 ARG A N 1
ATOM 7810 C CA . ARG A 1 963 ? -5.027 -1.612 -16.746 1.00 81.50 963 ARG A CA 1
ATOM 7811 C C . ARG A 1 963 ? -5.543 -2.529 -15.640 1.00 81.50 963 ARG A C 1
ATOM 7813 O O . ARG A 1 963 ? -6.691 -2.949 -15.656 1.00 81.50 963 ARG A O 1
ATOM 7820 N N . HIS A 1 964 ? -4.712 -2.766 -14.624 1.00 84.75 964 HIS A N 1
ATOM 7821 C CA . HIS A 1 964 ? -5.083 -3.567 -13.450 1.00 84.75 964 HIS A CA 1
ATOM 7822 C C . HIS A 1 964 ? -5.964 -2.813 -12.445 1.00 84.75 964 HIS A C 1
ATOM 7824 O O . HIS A 1 964 ? -6.706 -3.448 -11.703 1.00 84.75 964 HIS A O 1
ATOM 7830 N N . GLY A 1 965 ? -5.905 -1.478 -12.423 1.00 88.12 965 GLY A N 1
ATOM 7831 C CA . GLY A 1 965 ? -6.795 -0.622 -11.637 1.00 88.12 965 GLY A CA 1
ATOM 7832 C C . GLY A 1 965 ? -7.813 0.095 -12.524 1.00 88.12 965 GLY A C 1
ATOM 7833 O O . GLY A 1 965 ? -7.426 0.848 -13.421 1.00 88.12 965 GLY A O 1
ATOM 7834 N N . VAL A 1 966 ? -9.108 -0.114 -12.270 1.00 89.25 966 VAL A N 1
ATOM 7835 C CA . VAL A 1 966 ? -10.213 0.492 -13.033 1.00 89.25 966 VAL A CA 1
ATOM 7836 C C . VAL A 1 966 ? -11.246 1.077 -12.073 1.00 89.25 966 VAL A C 1
ATOM 7838 O O . VAL A 1 966 ? -11.579 0.468 -11.060 1.00 89.25 966 VAL A O 1
ATOM 7841 N N . MET A 1 967 ? -11.774 2.256 -12.405 1.00 89.88 967 MET A N 1
ATOM 7842 C CA . MET A 1 967 ? -12.839 2.910 -11.646 1.00 89.88 967 MET A CA 1
ATOM 7843 C C . MET A 1 967 ? -14.151 2.848 -12.430 1.00 89.88 967 MET A C 1
ATOM 7845 O O . MET A 1 967 ? -14.228 3.325 -13.561 1.00 89.88 967 MET A O 1
ATOM 7849 N N . VAL A 1 968 ? -15.196 2.283 -11.821 1.00 92.38 968 VAL A N 1
ATOM 7850 C CA . VAL A 1 968 ? -16.547 2.252 -12.400 1.00 92.38 968 VAL A CA 1
ATOM 7851 C C . VAL A 1 968 ? -17.354 3.410 -11.816 1.00 92.38 968 VAL A C 1
ATOM 7853 O O . VAL A 1 968 ? -17.818 3.352 -10.678 1.00 92.38 968 VAL A O 1
ATOM 7856 N N . VAL A 1 969 ? -17.508 4.484 -12.593 1.00 90.25 969 VAL A N 1
ATOM 7857 C CA . VAL A 1 969 ? -18.182 5.720 -12.163 1.00 90.25 969 VAL A CA 1
ATOM 7858 C C . VAL A 1 969 ? -19.619 5.755 -12.672 1.00 90.25 969 VAL A C 1
ATOM 7860 O O . VAL A 1 969 ? -19.897 5.434 -13.823 1.00 90.25 969 VAL A O 1
ATOM 7863 N N . GLY A 1 970 ? -20.549 6.158 -11.810 1.00 89.75 970 GLY A N 1
ATOM 7864 C CA . GLY A 1 970 ? -21.954 6.337 -12.170 1.00 89.75 970 GLY A CA 1
ATOM 7865 C C . GLY A 1 970 ? -22.837 6.550 -10.946 1.00 89.75 970 GLY A C 1
ATOM 7866 O O . GLY A 1 970 ? -22.396 6.347 -9.810 1.00 89.75 970 GLY A O 1
ATOM 7867 N N . TYR A 1 971 ? -24.099 6.916 -11.166 1.00 90.12 971 TYR A N 1
ATOM 7868 C CA . TYR A 1 971 ? -25.065 7.166 -10.092 1.00 90.12 971 TYR A CA 1
ATOM 7869 C C . TYR A 1 971 ? -25.335 5.927 -9.222 1.00 90.12 971 TYR A C 1
ATOM 7871 O O . TYR A 1 971 ? -25.113 4.776 -9.624 1.00 90.12 971 TYR A O 1
ATOM 7879 N N . SER A 1 972 ? -25.806 6.152 -7.996 1.00 89.25 972 SER A N 1
ATOM 7880 C CA . SER A 1 972 ? -26.318 5.083 -7.132 1.00 89.25 972 SER A CA 1
ATOM 7881 C C . SER A 1 972 ? -27.465 4.349 -7.831 1.00 89.25 972 SER A C 1
ATOM 7883 O O . SER A 1 972 ? -28.266 4.975 -8.517 1.00 89.25 972 SER A O 1
ATOM 7885 N N . HIS A 1 973 ? -27.530 3.025 -7.672 1.00 89.88 973 HIS A N 1
ATOM 7886 C CA . HIS A 1 973 ? -28.511 2.147 -8.333 1.00 89.88 973 HIS A CA 1
ATOM 7887 C C . HIS A 1 973 ? -28.414 2.050 -9.869 1.00 89.88 973 HIS A C 1
ATOM 7889 O O . HIS A 1 973 ? -29.248 1.400 -10.486 1.00 89.88 973 HIS A O 1
ATOM 7895 N N . ALA A 1 974 ? -27.360 2.578 -10.502 1.00 89.69 974 ALA A N 1
ATOM 7896 C CA . ALA A 1 974 ? -27.140 2.449 -11.950 1.00 89.69 974 ALA A CA 1
ATOM 7897 C C . ALA A 1 974 ? -26.639 1.055 -12.410 1.00 89.69 974 ALA A C 1
ATOM 7899 O O . ALA A 1 974 ? -26.089 0.927 -13.498 1.00 89.69 974 ALA A O 1
ATOM 7900 N N . GLY A 1 975 ? -26.743 0.015 -11.573 1.00 91.31 975 GLY A N 1
ATOM 7901 C CA . GLY A 1 975 ? -26.321 -1.348 -11.927 1.00 91.31 975 GLY A CA 1
ATOM 7902 C C . GLY A 1 975 ? -24.807 -1.610 -11.923 1.00 91.31 975 GLY A C 1
ATOM 7903 O O . GLY A 1 975 ? -24.384 -2.661 -12.392 1.00 91.31 975 GLY A O 1
ATOM 7904 N N . LYS A 1 976 ? -23.979 -0.710 -11.366 1.00 92.50 976 LYS A N 1
ATOM 7905 C CA . LYS A 1 976 ? -22.506 -0.862 -11.318 1.00 92.50 976 LYS A CA 1
ATOM 7906 C C . LYS A 1 976 ? -22.062 -2.190 -10.696 1.00 92.50 976 LYS A C 1
ATOM 7908 O O . LYS A 1 976 ? -21.264 -2.906 -11.294 1.00 92.50 976 LYS A O 1
ATOM 7913 N N . SER A 1 977 ? -22.615 -2.531 -9.528 1.00 93.00 977 SER A N 1
ATOM 7914 C CA . SER A 1 977 ? -22.285 -3.774 -8.824 1.00 93.00 977 SER A CA 1
ATOM 7915 C C . SER A 1 977 ? -22.734 -5.010 -9.594 1.00 93.00 977 SER A C 1
ATOM 7917 O O . SER A 1 977 ? -22.016 -6.002 -9.664 1.00 93.00 977 SER A O 1
ATOM 7919 N N . CYS A 1 978 ? -23.886 -4.915 -10.260 1.00 93.62 978 CYS A N 1
ATOM 7920 C CA . CYS A 1 978 ? -24.392 -5.965 -11.135 1.00 93.62 978 CYS A CA 1
ATOM 7921 C C . CYS A 1 978 ? -23.479 -6.182 -12.351 1.00 93.62 978 CYS A C 1
ATOM 7923 O O . CYS A 1 978 ? -23.225 -7.329 -12.699 1.00 93.62 978 CYS A O 1
ATOM 7925 N N . ALA A 1 979 ? -22.944 -5.114 -12.955 1.00 93.38 979 ALA A N 1
ATOM 7926 C CA . ALA A 1 979 ? -22.092 -5.192 -14.144 1.00 93.38 979 ALA A CA 1
ATOM 7927 C C . ALA A 1 979 ? -20.792 -5.968 -13.884 1.00 93.38 979 ALA A C 1
ATOM 7929 O O . ALA A 1 979 ? -20.509 -6.944 -14.577 1.00 93.38 979 ALA A O 1
ATOM 7930 N N . TRP A 1 980 ? -20.019 -5.602 -12.853 1.00 92.25 980 TRP A N 1
ATOM 7931 C CA . TRP A 1 980 ? -18.781 -6.335 -12.557 1.00 92.25 980 TRP A CA 1
ATOM 7932 C C . TRP A 1 980 ? -19.046 -7.738 -11.989 1.00 92.25 980 TRP A C 1
ATOM 7934 O O . TRP A 1 980 ? -18.257 -8.644 -12.249 1.00 92.25 980 TRP A O 1
ATOM 7944 N N . THR A 1 981 ? -20.168 -7.963 -11.290 1.00 92.44 981 THR A N 1
ATOM 7945 C CA . THR A 1 981 ? -20.557 -9.308 -10.816 1.00 92.44 981 THR A CA 1
ATOM 7946 C C . THR A 1 981 ? -20.911 -10.229 -11.986 1.00 92.44 981 THR A C 1
ATOM 7948 O O . THR A 1 981 ? -20.458 -11.374 -12.036 1.00 92.44 981 THR A O 1
ATOM 7951 N N . ALA A 1 982 ? -21.689 -9.729 -12.953 1.00 92.69 982 ALA A N 1
ATOM 7952 C CA . ALA A 1 982 ? -22.019 -10.456 -14.176 1.00 92.69 982 ALA A CA 1
ATOM 7953 C C . ALA A 1 982 ? -20.756 -10.770 -14.985 1.00 92.69 982 ALA A C 1
ATOM 7955 O O . ALA A 1 982 ? -20.586 -11.903 -15.431 1.00 92.69 982 ALA A O 1
ATOM 7956 N N . LEU A 1 983 ? -19.827 -9.812 -15.089 1.00 91.50 983 LEU A N 1
ATOM 7957 C CA . LEU A 1 983 ? -18.551 -10.018 -15.768 1.00 91.50 983 LEU A CA 1
ATOM 7958 C C . LEU A 1 983 ? -17.678 -11.079 -15.085 1.00 91.50 983 LEU A C 1
ATOM 7960 O O . LEU A 1 983 ? -17.171 -11.966 -15.763 1.00 91.50 983 LEU A O 1
ATOM 7964 N N . ALA A 1 984 ? -17.520 -11.030 -13.759 1.00 90.00 984 ALA A N 1
ATOM 7965 C CA . ALA A 1 984 ? -16.738 -12.023 -13.016 1.00 90.00 984 ALA A CA 1
ATOM 7966 C C . ALA A 1 984 ? -17.276 -13.450 -13.237 1.00 90.00 984 ALA A C 1
ATOM 7968 O O . ALA A 1 984 ? -16.509 -14.400 -13.429 1.00 90.00 984 ALA A O 1
ATOM 7969 N N . ARG A 1 985 ? -18.606 -13.597 -13.277 1.00 88.69 985 ARG A N 1
ATOM 7970 C CA . ARG A 1 985 ? -19.269 -14.871 -13.574 1.00 88.69 985 ARG A CA 1
ATOM 7971 C C . ARG A 1 985 ? -19.072 -15.303 -15.028 1.00 88.69 985 ARG A C 1
ATOM 7973 O O . ARG A 1 985 ? -18.723 -16.458 -15.261 1.00 88.69 985 ARG A O 1
ATOM 7980 N N . ALA A 1 986 ? -19.254 -14.394 -15.984 1.00 89.06 986 ALA A N 1
ATOM 7981 C CA . ALA A 1 986 ? -19.058 -14.680 -17.402 1.00 89.06 986 ALA A CA 1
ATOM 7982 C C . ALA A 1 986 ? -17.616 -15.126 -17.684 1.00 89.06 986 ALA A C 1
ATOM 7984 O O . ALA A 1 986 ? -17.412 -16.156 -18.313 1.00 89.06 986 ALA A O 1
ATOM 7985 N N . LEU A 1 987 ? -16.613 -14.445 -17.120 1.00 87.12 987 LEU A N 1
ATOM 7986 C CA . LEU A 1 987 ? -15.202 -14.828 -17.253 1.00 87.12 987 LEU A CA 1
ATOM 7987 C C . LEU A 1 987 ? -14.910 -16.210 -16.666 1.00 87.12 987 LEU A C 1
ATOM 7989 O O . LEU A 1 987 ? -14.225 -17.009 -17.295 1.00 87.12 987 LEU A O 1
ATOM 7993 N N . THR A 1 988 ? -15.490 -16.517 -15.504 1.00 84.12 988 THR A N 1
ATOM 7994 C CA . THR A 1 988 ? -15.384 -17.850 -14.889 1.00 84.12 988 THR A CA 1
ATOM 7995 C C . THR A 1 988 ? -16.022 -18.938 -15.768 1.00 84.12 988 THR A C 1
ATOM 7997 O O . THR A 1 988 ? -15.584 -20.084 -15.750 1.00 84.12 988 THR A O 1
ATOM 8000 N N . THR A 1 989 ? -17.041 -18.587 -16.556 1.00 82.50 989 THR A N 1
ATOM 8001 C CA . THR A 1 989 ? -17.752 -19.511 -17.455 1.00 82.50 989 THR A CA 1
ATOM 8002 C C . THR A 1 989 ? -16.974 -19.726 -18.757 1.00 82.50 989 THR A C 1
ATOM 8004 O O . THR A 1 989 ? -16.750 -20.869 -19.152 1.00 82.50 989 THR A O 1
ATOM 8007 N N . VAL A 1 990 ? -16.477 -18.646 -19.374 1.00 78.88 990 VAL A N 1
ATOM 8008 C CA . VAL A 1 990 ? -15.690 -18.677 -20.622 1.00 78.88 990 VAL A CA 1
ATOM 8009 C C . VAL A 1 990 ? -14.358 -19.404 -20.432 1.00 78.88 990 VAL A C 1
ATOM 8011 O O . VAL A 1 990 ? -13.994 -20.241 -21.252 1.00 78.88 990 VAL A O 1
ATOM 8014 N N . GLU A 1 991 ? -13.639 -19.129 -19.342 1.00 70.00 991 GLU A N 1
ATOM 8015 C CA . GLU A 1 991 ? -12.377 -19.818 -19.029 1.00 70.00 991 GLU A CA 1
ATOM 8016 C C . GLU A 1 991 ? -12.617 -21.237 -18.461 1.00 70.00 991 GLU A C 1
ATOM 8018 O O . GLU A 1 991 ? -11.691 -22.041 -18.390 1.00 70.00 991 GLU A O 1
ATOM 8023 N N . GLY A 1 992 ? -13.860 -21.550 -18.069 1.00 58.06 992 GLY A N 1
ATOM 8024 C CA . GLY A 1 992 ? -14.281 -22.780 -17.393 1.00 58.06 992 GLY A CA 1
ATOM 8025 C C . GLY A 1 992 ? -14.616 -23.974 -18.283 1.00 58.06 992 GLY A C 1
ATOM 8026 O O . GLY A 1 992 ? -14.624 -25.090 -17.766 1.00 58.06 992 GLY A O 1
ATOM 8027 N N . GLY A 1 993 ? -14.899 -23.769 -19.576 1.00 47.00 993 GLY A N 1
ATOM 8028 C CA . GLY A 1 993 ? -15.048 -24.826 -20.588 1.00 47.00 993 GLY A CA 1
ATOM 8029 C C . GLY A 1 993 ? -15.665 -26.149 -20.103 1.00 47.00 993 GLY A C 1
ATOM 8030 O O . GLY A 1 993 ? -15.074 -27.199 -20.319 1.00 47.00 993 GLY A O 1
ATOM 8031 N N . GLY A 1 994 ? -16.798 -26.121 -19.389 1.00 43.97 994 GLY A N 1
ATOM 8032 C CA . GLY A 1 994 ? -17.575 -27.312 -19.003 1.00 43.97 994 GLY A CA 1
ATOM 8033 C C . GLY A 1 994 ? -16.905 -28.375 -18.107 1.00 43.97 994 GLY A C 1
ATOM 8034 O O . GLY A 1 994 ? -17.594 -29.306 -17.694 1.00 43.97 994 GLY A O 1
ATOM 8035 N N . ALA A 1 995 ? -15.621 -28.270 -17.756 1.00 37.16 995 ALA A N 1
ATOM 8036 C CA . ALA A 1 995 ? -14.916 -29.267 -16.949 1.00 37.16 995 ALA A CA 1
ATOM 8037 C C . ALA A 1 995 ? -13.965 -28.598 -15.947 1.00 37.16 995 ALA A C 1
ATOM 8039 O O . ALA A 1 995 ? -12.945 -28.049 -16.335 1.00 37.16 995 ALA A O 1
ATOM 8040 N N . THR A 1 996 ? -14.342 -28.646 -14.663 1.00 39.62 996 THR A N 1
ATOM 8041 C CA . THR A 1 996 ? -13.555 -28.601 -13.402 1.00 39.62 996 THR A CA 1
ATOM 8042 C C . THR A 1 996 ? -12.097 -28.072 -13.381 1.00 39.62 996 THR A C 1
ATOM 8044 O O . THR A 1 996 ? -11.312 -28.548 -12.566 1.00 39.62 996 THR A O 1
ATOM 8047 N N . GLY A 1 997 ? -11.713 -27.087 -14.199 1.00 47.16 997 GLY A N 1
ATOM 8048 C CA . GLY A 1 997 ? -10.315 -26.637 -14.306 1.00 47.16 997 GLY A CA 1
ATOM 8049 C C . GLY A 1 997 ? -10.078 -25.206 -14.806 1.00 47.16 997 GLY A C 1
ATOM 8050 O O . GLY A 1 997 ? -8.925 -24.839 -15.012 1.00 47.16 997 GLY A O 1
ATOM 8051 N N . GLY A 1 998 ? -11.116 -24.386 -15.002 1.00 54.16 998 GLY A N 1
ATOM 8052 C CA . GLY A 1 998 ? -10.936 -22.972 -15.365 1.00 54.16 998 GLY A CA 1
ATOM 8053 C C . GLY A 1 998 ? -10.589 -22.072 -14.177 1.00 54.16 998 GLY A C 1
ATOM 8054 O O . GLY A 1 998 ? -11.017 -22.337 -13.050 1.00 54.16 998 GLY A O 1
ATOM 8055 N N . LYS A 1 999 ? -9.855 -20.982 -14.444 1.00 66.50 999 LYS A N 1
ATOM 8056 C CA . LYS A 1 999 ? -9.505 -19.956 -13.448 1.00 66.50 999 LYS A CA 1
ATOM 8057 C C . LYS A 1 999 ? -10.776 -19.252 -12.967 1.00 66.50 999 LYS A C 1
ATOM 8059 O O . LYS A 1 999 ? -11.511 -18.650 -13.752 1.00 66.50 999 LYS A O 1
ATOM 8064 N N . LYS A 1 1000 ? -11.057 -19.315 -11.668 1.00 79.25 1000 LYS A N 1
ATOM 8065 C CA . LYS A 1 1000 ? -12.211 -18.631 -11.069 1.00 79.25 1000 LYS A CA 1
ATOM 8066 C C . LYS A 1 1000 ? -11.892 -17.160 -10.855 1.00 79.25 1000 LYS A C 1
ATOM 8068 O O . LYS A 1 1000 ? -10.758 -16.803 -10.548 1.00 79.25 1000 LYS A O 1
ATOM 8073 N N . THR A 1 1001 ? -12.904 -16.302 -10.988 1.00 83.81 1001 THR A N 1
ATOM 8074 C CA . THR A 1 1001 ? -12.786 -14.896 -10.577 1.00 83.81 1001 THR A CA 1
ATOM 8075 C C . THR A 1 1001 ? -13.330 -14.722 -9.156 1.00 83.81 1001 THR A C 1
ATOM 8077 O O . THR A 1 1001 ? -14.538 -14.783 -8.939 1.00 83.81 1001 THR A O 1
ATOM 8080 N N . LEU A 1 1002 ? -12.439 -14.527 -8.183 1.00 85.12 1002 LEU A N 1
ATOM 8081 C CA . LEU A 1 1002 ? -12.750 -14.256 -6.778 1.00 85.12 1002 LEU A CA 1
ATOM 8082 C C . LEU A 1 1002 ? -12.890 -12.749 -6.547 1.00 85.12 1002 LEU A C 1
ATOM 8084 O O . LEU A 1 1002 ? -12.122 -11.963 -7.095 1.00 85.12 1002 LEU A O 1
ATOM 8088 N N . THR A 1 1003 ? -13.839 -12.334 -5.709 1.00 88.69 1003 THR A N 1
ATOM 8089 C CA . THR A 1 1003 ? -14.091 -10.914 -5.415 1.00 88.69 1003 THR A CA 1
ATOM 8090 C C . THR A 1 1003 ? -14.050 -10.649 -3.914 1.00 88.69 1003 THR A C 1
ATOM 8092 O O . THR A 1 1003 ? -14.792 -11.276 -3.160 1.00 88.69 1003 THR A O 1
ATOM 8095 N N . LEU A 1 1004 ? -13.231 -9.689 -3.487 1.00 90.88 1004 LEU A N 1
ATOM 8096 C CA . LEU A 1 1004 ? -13.140 -9.201 -2.107 1.00 90.88 1004 LEU A CA 1
ATOM 8097 C C . LEU A 1 1004 ? -13.620 -7.749 -2.075 1.00 90.88 1004 LEU A C 1
ATOM 8099 O O . LEU A 1 1004 ? -13.100 -6.938 -2.832 1.00 90.88 1004 LEU A O 1
ATOM 8103 N N . CYS A 1 1005 ? -14.600 -7.408 -1.236 1.00 91.19 1005 CYS A N 1
ATOM 8104 C CA . CYS A 1 1005 ? -15.221 -6.078 -1.235 1.00 91.19 1005 CYS A CA 1
ATOM 8105 C C . CYS A 1 1005 ? -15.015 -5.345 0.095 1.00 91.19 1005 CYS A C 1
ATOM 8107 O O . CYS A 1 1005 ? -15.281 -5.907 1.156 1.00 91.19 1005 CYS A O 1
ATOM 8109 N N . VAL A 1 1006 ? -14.599 -4.077 0.035 1.00 92.56 1006 VAL A N 1
ATOM 8110 C CA . VAL A 1 1006 ? -14.426 -3.188 1.196 1.00 92.56 1006 VAL A CA 1
ATOM 8111 C C . VAL A 1 1006 ? -15.007 -1.814 0.896 1.00 92.56 1006 VAL A C 1
ATOM 8113 O O . VAL A 1 1006 ? -14.849 -1.300 -0.206 1.00 92.56 1006 VAL A O 1
ATOM 8116 N N . ASN A 1 1007 ? -15.633 -1.189 1.896 1.00 91.81 1007 ASN A N 1
ATOM 8117 C CA . ASN A 1 1007 ? -15.971 0.229 1.834 1.00 91.81 1007 ASN A CA 1
ATOM 8118 C C . ASN A 1 1007 ? -14.845 1.059 2.480 1.00 91.81 1007 ASN A C 1
ATOM 8120 O O . ASN A 1 1007 ? -14.734 1.063 3.710 1.00 91.81 1007 ASN A O 1
ATOM 8124 N N . PRO A 1 1008 ? -14.035 1.799 1.697 1.00 89.00 1008 PRO A N 1
ATOM 8125 C CA . PRO A 1 1008 ? -12.881 2.535 2.219 1.00 89.00 1008 PRO A CA 1
ATOM 8126 C C . PRO A 1 1008 ? -13.266 3.697 3.146 1.00 89.00 1008 PRO A C 1
ATOM 8128 O O . PRO A 1 1008 ? -12.414 4.239 3.841 1.00 89.00 1008 PRO A O 1
ATOM 8131 N N . LYS A 1 1009 ? -14.542 4.101 3.156 1.00 89.12 1009 LYS A N 1
ATOM 8132 C CA . LYS A 1 1009 ? -15.069 5.208 3.964 1.00 89.12 1009 LYS A CA 1
ATOM 8133 C C . LYS A 1 1009 ? -15.831 4.771 5.208 1.00 89.12 1009 LYS A C 1
ATOM 8135 O O . LYS A 1 1009 ? -16.177 5.628 6.015 1.00 89.12 1009 LYS A O 1
ATOM 8140 N N . ALA A 1 1010 ? -16.083 3.473 5.368 1.00 89.44 1010 ALA A N 1
ATOM 8141 C CA . ALA A 1 1010 ? -16.697 2.935 6.580 1.00 89.44 1010 ALA A CA 1
ATOM 8142 C C . ALA A 1 1010 ? -15.731 2.928 7.779 1.00 89.44 1010 ALA A C 1
ATOM 8144 O O . ALA A 1 1010 ? -16.174 2.836 8.919 1.00 89.44 1010 ALA A O 1
ATOM 8145 N N . ILE A 1 1011 ? -14.426 3.035 7.518 1.00 89.25 1011 ILE A N 1
ATOM 8146 C CA . ILE A 1 1011 ? -13.349 3.005 8.509 1.00 89.25 1011 ILE A CA 1
ATOM 8147 C C . ILE A 1 1011 ? -12.415 4.202 8.320 1.00 89.25 1011 ILE A C 1
ATOM 8149 O O . ILE A 1 1011 ? -12.446 4.880 7.288 1.00 89.25 1011 ILE A O 1
ATOM 8153 N N . THR A 1 1012 ? -11.589 4.492 9.325 1.00 87.12 1012 THR A N 1
ATOM 8154 C CA . THR A 1 1012 ? -10.587 5.561 9.212 1.00 87.12 1012 THR A CA 1
ATOM 8155 C C . THR A 1 1012 ? -9.462 5.152 8.257 1.00 87.12 1012 THR A C 1
ATOM 8157 O O . THR A 1 1012 ? -9.195 3.967 8.064 1.00 87.12 1012 THR A O 1
ATOM 8160 N N . THR A 1 1013 ? -8.745 6.122 7.680 1.00 83.75 1013 THR A N 1
ATOM 8161 C CA . THR A 1 1013 ? -7.581 5.845 6.813 1.00 83.75 1013 THR A CA 1
ATOM 8162 C C . THR A 1 1013 ? -6.523 4.995 7.529 1.00 83.75 1013 THR A C 1
ATOM 8164 O O . THR A 1 1013 ? -5.904 4.132 6.913 1.00 83.75 1013 THR A O 1
ATOM 8167 N N . GLN A 1 1014 ? -6.366 5.200 8.840 1.00 83.19 1014 GLN A N 1
ATOM 8168 C CA . GLN A 1 1014 ? -5.490 4.413 9.709 1.00 83.19 1014 GLN A CA 1
ATOM 8169 C C . GLN A 1 1014 ? -5.951 2.957 9.836 1.00 83.19 1014 GLN A C 1
ATOM 8171 O O . GLN A 1 1014 ? -5.148 2.048 9.720 1.00 83.19 1014 GLN A O 1
ATOM 8176 N N . GLN A 1 1015 ? -7.248 2.701 10.004 1.00 86.44 1015 GLN A N 1
ATOM 8177 C CA . GLN A 1 1015 ? -7.773 1.331 10.022 1.00 86.44 1015 GLN A CA 1
ATOM 8178 C C . GLN A 1 1015 ? -7.759 0.677 8.632 1.00 86.44 1015 GLN A C 1
ATOM 8180 O O . GLN A 1 1015 ? -7.710 -0.547 8.523 1.00 86.44 1015 GLN A O 1
ATOM 8185 N N . LEU A 1 1016 ? -7.816 1.474 7.560 1.00 88.44 1016 LEU A N 1
ATOM 8186 C CA . LEU A 1 1016 ? -7.776 0.984 6.184 1.00 88.44 1016 LEU A CA 1
ATOM 8187 C C . LEU A 1 1016 ? -6.379 0.481 5.803 1.00 88.44 1016 LEU A C 1
ATOM 8189 O O . LEU A 1 1016 ? -6.263 -0.649 5.335 1.00 88.44 1016 LEU A O 1
ATOM 8193 N N . TYR A 1 1017 ? -5.339 1.293 6.018 1.00 85.31 1017 TYR A N 1
ATOM 8194 C CA . TYR A 1 1017 ? -3.958 0.975 5.623 1.00 85.31 1017 TYR A CA 1
ATOM 8195 C C . TYR A 1 1017 ? -3.107 0.377 6.743 1.00 85.31 1017 TYR A C 1
ATOM 8197 O O . TYR A 1 1017 ? -2.236 -0.448 6.475 1.00 85.31 1017 TYR A O 1
ATOM 8205 N N . GLY A 1 1018 ? -3.395 0.739 7.985 1.00 83.81 1018 GLY A N 1
ATOM 8206 C CA . GLY A 1 1018 ? -2.612 0.393 9.161 1.00 83.81 1018 GLY A CA 1
ATOM 8207 C C . GLY A 1 1018 ? -2.109 1.640 9.878 1.00 83.81 1018 GLY A C 1
ATOM 8208 O O . GLY A 1 1018 ? -2.151 2.752 9.342 1.00 83.81 1018 GLY A O 1
ATOM 8209 N N . GLN A 1 1019 ? -1.672 1.460 11.118 1.00 76.62 1019 GLN A N 1
ATOM 8210 C CA . GLN A 1 1019 ? -1.064 2.519 11.915 1.00 76.62 1019 GLN A CA 1
ATOM 8211 C C . GLN A 1 1019 ? -0.073 1.939 12.917 1.00 76.62 1019 GLN A C 1
ATOM 8213 O O . GLN A 1 1019 ? -0.272 0.835 13.423 1.00 76.62 1019 GLN A O 1
ATOM 8218 N N . ASN A 1 1020 ? 0.940 2.726 13.267 1.00 65.50 1020 ASN A N 1
ATOM 8219 C CA . ASN A 1 1020 ? 1.755 2.443 14.440 1.00 65.50 1020 ASN A CA 1
ATOM 8220 C C . ASN A 1 1020 ? 0.937 2.728 15.710 1.00 65.50 1020 ASN A C 1
ATOM 8222 O O . ASN A 1 1020 ? 0.285 3.772 15.808 1.00 65.50 1020 ASN A O 1
ATOM 8226 N N . ASP A 1 1021 ? 0.945 1.808 16.671 1.00 62.09 1021 ASP A N 1
ATOM 8227 C CA . ASP A 1 1021 ? 0.351 2.037 17.987 1.00 62.09 1021 ASP A CA 1
ATOM 8228 C C . ASP A 1 1021 ? 1.229 2.947 18.871 1.00 62.09 1021 ASP A C 1
ATOM 8230 O O . ASP A 1 1021 ? 2.294 3.426 18.471 1.00 62.09 1021 ASP A O 1
ATOM 8234 N N . ALA A 1 1022 ? 0.788 3.193 20.109 1.00 48.97 1022 ALA A N 1
ATOM 8235 C CA . ALA A 1 1022 ? 1.561 3.962 21.087 1.00 48.97 1022 ALA A CA 1
ATOM 8236 C C . ALA A 1 1022 ? 2.909 3.304 21.459 1.00 48.97 1022 ALA A C 1
ATOM 8238 O O . ALA A 1 1022 ? 3.812 3.991 21.942 1.00 48.97 1022 ALA A O 1
ATOM 8239 N N . SER A 1 1023 ? 3.051 1.999 21.218 1.00 46.56 1023 SER A N 1
ATOM 8240 C CA . SER A 1 1023 ? 4.278 1.214 21.388 1.00 46.56 1023 SER A CA 1
ATOM 8241 C C . SER A 1 1023 ? 5.196 1.289 20.158 1.00 46.56 1023 SER A C 1
ATOM 8243 O O . SER A 1 1023 ? 6.325 0.803 20.222 1.00 46.56 1023 SER A O 1
ATOM 8245 N N . LEU A 1 1024 ? 4.758 1.963 19.083 1.00 51.88 1024 LEU A N 1
ATOM 8246 C CA . LEU A 1 1024 ? 5.396 2.026 17.765 1.00 51.88 1024 LEU A CA 1
ATOM 8247 C C . LEU A 1 1024 ? 5.419 0.677 17.024 1.00 51.88 1024 LEU A C 1
ATOM 8249 O O . LEU A 1 1024 ? 6.267 0.470 16.155 1.00 51.88 1024 LEU A O 1
ATOM 8253 N N . GLU A 1 1025 ? 4.501 -0.228 17.357 1.00 55.28 1025 GLU A N 1
ATOM 8254 C CA . GLU A 1 1025 ? 4.254 -1.460 16.615 1.00 55.28 1025 GLU A CA 1
ATOM 8255 C C . GLU A 1 1025 ? 3.231 -1.215 15.507 1.00 55.28 1025 GLU A C 1
ATOM 8257 O O . GLU A 1 1025 ? 2.194 -0.576 15.707 1.00 55.28 1025 GLU A O 1
ATOM 8262 N N . TRP A 1 1026 ? 3.544 -1.718 14.314 1.00 67.31 1026 TRP A N 1
ATOM 8263 C CA . TRP A 1 1026 ? 2.686 -1.581 13.148 1.00 67.31 1026 TRP A CA 1
ATOM 8264 C C . TRP A 1 1026 ? 1.484 -2.518 13.266 1.00 67.31 1026 TRP A C 1
ATOM 8266 O O . TRP A 1 1026 ? 1.639 -3.735 13.268 1.00 67.31 1026 TRP A O 1
ATOM 8276 N N . ASN A 1 1027 ? 0.281 -1.951 13.305 1.00 68.81 1027 ASN A N 1
ATOM 8277 C CA . ASN A 1 1027 ? -0.961 -2.697 13.164 1.00 68.81 1027 ASN A CA 1
ATOM 8278 C C . ASN A 1 1027 ? -1.441 -2.621 11.720 1.00 68.81 1027 ASN A C 1
ATOM 8280 O O . ASN A 1 1027 ? -1.713 -1.530 11.212 1.00 68.81 1027 ASN A O 1
ATOM 8284 N N . ASP A 1 1028 ? -1.587 -3.776 11.074 1.00 73.81 1028 ASP A N 1
ATOM 8285 C CA . ASP A 1 1028 ? -2.055 -3.853 9.694 1.00 73.81 1028 ASP A CA 1
ATOM 8286 C C . ASP A 1 1028 ? -3.499 -3.366 9.534 1.00 73.81 1028 ASP A C 1
ATOM 8288 O O . ASP A 1 1028 ? -4.405 -3.729 10.287 1.00 73.81 1028 ASP A O 1
ATOM 8292 N N . GLY A 1 1029 ? -3.728 -2.584 8.479 1.00 85.31 1029 GLY A N 1
ATOM 8293 C CA . GLY A 1 1029 ? -5.068 -2.175 8.086 1.00 85.31 1029 GLY A CA 1
ATOM 8294 C C . GLY A 1 1029 ? -5.834 -3.262 7.333 1.00 85.31 1029 GLY A C 1
ATOM 8295 O O . GLY A 1 1029 ? -5.264 -4.201 6.769 1.00 85.31 1029 GLY A O 1
ATOM 8296 N N . VAL A 1 1030 ? -7.156 -3.102 7.271 1.00 89.81 1030 VAL A N 1
ATOM 8297 C CA . VAL A 1 1030 ? -8.073 -4.041 6.604 1.00 89.81 1030 VAL A CA 1
ATOM 8298 C C . VAL A 1 1030 ? -7.707 -4.238 5.130 1.00 89.81 1030 VAL A C 1
ATOM 8300 O O . VAL A 1 1030 ? -7.692 -5.370 4.643 1.00 89.81 1030 VAL A O 1
ATOM 8303 N N . LEU A 1 1031 ? -7.388 -3.153 4.417 1.00 89.56 1031 LEU A N 1
ATOM 8304 C CA . LEU A 1 1031 ? -7.029 -3.215 3.001 1.00 89.56 1031 LEU A CA 1
ATOM 8305 C C . LEU A 1 1031 ? -5.682 -3.910 2.800 1.00 89.56 1031 LEU A C 1
ATOM 8307 O O . LEU A 1 1031 ? -5.567 -4.770 1.930 1.00 89.56 1031 LEU A O 1
ATOM 8311 N N . SER A 1 1032 ? -4.696 -3.576 3.634 1.00 85.81 1032 SER A N 1
ATOM 8312 C CA . SER A 1 1032 ? -3.352 -4.162 3.604 1.00 85.81 1032 SER A CA 1
ATOM 8313 C C . SER A 1 1032 ? -3.396 -5.674 3.817 1.00 85.81 1032 SER A C 1
ATOM 8315 O O . SER A 1 1032 ? -2.770 -6.422 3.065 1.00 85.81 1032 SER A O 1
ATOM 8317 N N . ARG A 1 1033 ? -4.213 -6.143 4.768 1.00 84.81 1033 ARG A N 1
ATOM 8318 C CA . ARG A 1 1033 ? -4.415 -7.574 5.019 1.00 84.81 1033 ARG A CA 1
ATOM 8319 C C . ARG A 1 1033 ? -5.056 -8.283 3.827 1.00 84.81 1033 ARG A C 1
ATOM 8321 O O . ARG A 1 1033 ? -4.542 -9.308 3.392 1.00 84.81 1033 ARG A O 1
ATOM 8328 N N . LEU A 1 1034 ? -6.140 -7.738 3.268 1.00 88.00 1034 LEU A N 1
ATOM 8329 C CA . LEU A 1 1034 ? -6.809 -8.338 2.104 1.00 88.00 1034 LEU A CA 1
ATOM 8330 C C . LEU A 1 1034 ? -5.902 -8.379 0.874 1.00 88.00 1034 LEU A C 1
ATOM 8332 O O . LEU A 1 1034 ? -5.875 -9.383 0.164 1.00 88.00 1034 LEU A O 1
ATOM 8336 N N . PHE A 1 1035 ? -5.143 -7.307 0.640 1.00 86.69 1035 PHE A N 1
ATOM 8337 C CA . PHE A 1 1035 ? -4.185 -7.243 -0.456 1.00 86.69 1035 PHE A CA 1
ATOM 8338 C C . PHE A 1 1035 ? -3.079 -8.289 -0.282 1.00 86.69 1035 PHE A C 1
ATOM 8340 O O . PHE A 1 1035 ? -2.773 -9.011 -1.227 1.00 86.69 1035 PHE A O 1
ATOM 8347 N N . ARG A 1 1036 ? -2.537 -8.443 0.935 1.00 81.19 1036 ARG A N 1
ATOM 8348 C CA . ARG A 1 1036 ? -1.530 -9.464 1.264 1.00 81.19 1036 ARG A CA 1
ATOM 8349 C C . ARG A 1 1036 ? -2.068 -10.883 1.065 1.00 81.19 1036 ARG A C 1
ATOM 8351 O O . ARG A 1 1036 ? -1.402 -11.699 0.438 1.00 81.19 1036 ARG A O 1
ATOM 8358 N N . THR A 1 1037 ? -3.292 -11.166 1.517 1.00 79.44 1037 THR A N 1
ATOM 8359 C CA . THR A 1 1037 ? -3.948 -12.464 1.284 1.00 79.44 1037 THR A CA 1
ATOM 8360 C C . THR A 1 1037 ? -4.125 -12.754 -0.207 1.00 79.44 1037 THR A C 1
ATOM 8362 O O . THR A 1 1037 ? -3.877 -13.875 -0.643 1.00 79.44 1037 THR A O 1
ATOM 8365 N N . ALA A 1 1038 ? -4.510 -11.753 -1.004 1.00 81.94 1038 ALA A N 1
ATOM 8366 C CA . ALA A 1 1038 ? -4.630 -11.908 -2.451 1.00 81.94 1038 ALA A CA 1
ATOM 8367 C C . ALA A 1 1038 ? -3.264 -12.106 -3.135 1.00 81.94 1038 ALA A C 1
ATOM 8369 O O . ALA A 1 1038 ? -3.162 -12.913 -4.054 1.00 81.94 1038 ALA A O 1
ATOM 8370 N N . ALA A 1 1039 ? -2.220 -11.406 -2.682 1.00 76.06 1039 ALA A N 1
ATOM 8371 C CA . ALA A 1 1039 ? -0.878 -11.461 -3.264 1.00 76.06 1039 ALA A CA 1
ATOM 8372 C C . ALA A 1 1039 ? -0.106 -12.749 -2.925 1.00 76.06 1039 ALA A C 1
ATOM 8374 O O . ALA A 1 1039 ? 0.677 -13.213 -3.748 1.00 76.06 1039 ALA A O 1
ATOM 8375 N N . TYR A 1 1040 ? -0.322 -13.331 -1.739 1.00 71.06 1040 TYR A N 1
ATOM 8376 C CA . TYR A 1 1040 ? 0.309 -14.591 -1.317 1.00 71.06 1040 TYR A CA 1
ATOM 8377 C C . TYR A 1 1040 ? -0.445 -15.849 -1.753 1.00 71.06 1040 TYR A C 1
ATOM 8379 O O . TYR A 1 1040 ? 0.045 -16.960 -1.551 1.00 71.06 1040 TYR A O 1
ATOM 8387 N N . SER A 1 1041 ? -1.627 -15.702 -2.353 1.00 74.31 1041 SER A N 1
ATOM 8388 C CA . SER A 1 1041 ? -2.346 -16.834 -2.929 1.00 74.31 1041 SER A CA 1
ATOM 8389 C C . SER A 1 1041 ? -1.503 -17.494 -4.023 1.00 74.31 1041 SER A C 1
ATOM 8391 O O . SER A 1 1041 ? -1.118 -16.856 -4.999 1.00 74.31 1041 SER A O 1
ATOM 8393 N N . THR A 1 1042 ? -1.245 -18.793 -3.877 1.00 68.44 1042 THR A N 1
ATOM 8394 C CA . THR A 1 1042 ? -0.578 -19.622 -4.893 1.00 68.44 1042 THR A CA 1
ATOM 8395 C C . THR A 1 1042 ? -1.542 -20.128 -5.969 1.00 68.44 1042 THR A C 1
ATOM 8397 O O . THR A 1 1042 ? -1.112 -20.796 -6.908 1.00 68.44 1042 THR A O 1
ATOM 8400 N N . SER A 1 1043 ? -2.842 -19.823 -5.844 1.00 73.75 1043 SER A N 1
ATOM 8401 C CA . SER A 1 1043 ? -3.840 -20.187 -6.848 1.00 73.75 1043 SER A CA 1
ATOM 8402 C C . SER A 1 1043 ? -3.662 -19.361 -8.120 1.00 73.75 1043 SER A C 1
ATOM 8404 O O . SER A 1 1043 ? -3.457 -18.150 -8.080 1.00 73.75 1043 SER A O 1
ATOM 8406 N N . ASP A 1 1044 ? -3.838 -20.024 -9.259 1.00 72.81 1044 ASP A N 1
ATOM 8407 C CA . ASP A 1 1044 ? -3.878 -19.410 -10.585 1.00 72.81 1044 ASP A CA 1
ATOM 8408 C C . ASP A 1 1044 ? -5.168 -18.598 -10.847 1.00 72.81 1044 ASP A C 1
ATOM 8410 O O . ASP A 1 1044 ? -5.322 -18.022 -11.933 1.00 72.81 1044 ASP A O 1
ATOM 8414 N N . ASP A 1 1045 ? -6.091 -18.565 -9.878 1.00 80.88 1045 ASP A N 1
ATOM 8415 C CA . ASP A 1 1045 ? -7.367 -17.849 -9.923 1.00 80.88 1045 ASP A CA 1
ATOM 8416 C C . ASP A 1 1045 ? -7.204 -16.322 -10.001 1.00 80.88 1045 ASP A C 1
ATOM 8418 O O . ASP A 1 1045 ? -6.308 -15.706 -9.418 1.00 80.88 1045 ASP A O 1
ATOM 8422 N N . ARG A 1 1046 ? -8.136 -15.669 -10.699 1.00 84.75 1046 ARG A N 1
ATOM 8423 C CA . ARG A 1 1046 ? -8.177 -14.210 -10.824 1.00 84.75 1046 ARG A CA 1
ATOM 8424 C C . ARG A 1 1046 ? -8.827 -13.619 -9.575 1.00 84.75 1046 ARG A C 1
ATOM 8426 O O . ARG A 1 1046 ? -9.984 -13.902 -9.302 1.00 84.75 1046 ARG A O 1
ATOM 8433 N N . THR A 1 1047 ? -8.136 -12.744 -8.851 1.00 87.81 1047 THR A N 1
ATOM 8434 C CA . THR A 1 1047 ? -8.711 -12.066 -7.672 1.00 87.81 1047 THR A CA 1
ATOM 8435 C C . THR A 1 1047 ? -8.937 -10.584 -7.951 1.00 87.81 1047 THR A C 1
ATOM 8437 O O . THR A 1 1047 ? -8.028 -9.885 -8.395 1.00 87.81 1047 THR A O 1
ATOM 8440 N N . TRP A 1 1048 ? -10.150 -10.095 -7.696 1.00 90.62 1048 TRP A N 1
ATOM 8441 C CA . TRP A 1 1048 ? -10.538 -8.688 -7.796 1.00 90.62 1048 TRP A CA 1
ATOM 8442 C C . TRP A 1 1048 ? -10.810 -8.107 -6.412 1.00 90.62 1048 TRP A C 1
ATOM 8444 O O . TRP A 1 1048 ? -11.643 -8.613 -5.659 1.00 90.62 1048 TRP A O 1
ATOM 8454 N N . LEU A 1 1049 ? -10.131 -7.007 -6.098 1.00 92.25 1049 LEU A N 1
ATOM 8455 C CA . LEU A 1 1049 ? -10.341 -6.234 -4.881 1.00 92.25 1049 LEU A CA 1
ATOM 8456 C C . LEU A 1 1049 ? -11.228 -5.027 -5.209 1.00 92.25 1049 LEU A C 1
ATOM 8458 O O . LEU A 1 1049 ? -10.810 -4.110 -5.913 1.00 92.25 1049 LEU A O 1
ATOM 8462 N N . ILE A 1 1050 ? -12.468 -5.055 -4.733 1.00 92.94 1050 ILE A N 1
ATOM 8463 C CA . ILE A 1 1050 ? -13.493 -4.046 -4.993 1.00 92.94 1050 ILE A CA 1
ATOM 8464 C C . ILE A 1 1050 ? -13.538 -3.059 -3.825 1.00 92.94 1050 ILE A C 1
ATOM 8466 O O . ILE A 1 1050 ? -13.796 -3.437 -2.682 1.00 92.94 1050 ILE A O 1
ATOM 8470 N N . LEU A 1 1051 ? -13.319 -1.780 -4.125 1.00 93.12 1051 LEU A N 1
ATOM 8471 C CA . LEU A 1 1051 ? -13.469 -0.679 -3.174 1.00 93.12 1051 LEU A CA 1
ATOM 8472 C C . LEU A 1 1051 ? -14.783 0.052 -3.459 1.00 93.12 1051 LEU A C 1
ATOM 8474 O O . LEU A 1 1051 ? -14.826 0.954 -4.296 1.00 93.12 1051 LEU A O 1
ATOM 8478 N N . ASP A 1 1052 ? -15.863 -0.368 -2.798 1.00 91.94 1052 ASP A N 1
ATOM 8479 C CA . ASP A 1 1052 ? -17.203 0.191 -3.006 1.00 91.94 1052 ASP A CA 1
ATOM 8480 C C . ASP A 1 1052 ? -17.482 1.323 -2.011 1.00 91.94 1052 ASP A C 1
ATOM 8482 O O . ASP A 1 1052 ? -17.773 1.105 -0.833 1.00 91.94 1052 ASP A O 1
ATOM 8486 N N . GLY A 1 1053 ? -17.347 2.562 -2.479 1.00 89.94 1053 GLY A N 1
ATOM 8487 C CA . GLY A 1 1053 ? -17.609 3.747 -1.676 1.00 89.94 1053 GLY A CA 1
ATOM 8488 C C . GLY A 1 1053 ? -17.177 5.045 -2.360 1.00 89.94 1053 GLY A C 1
ATOM 8489 O O . GLY A 1 1053 ? -16.643 5.031 -3.472 1.00 89.94 1053 GLY A O 1
ATOM 8490 N N . PRO A 1 1054 ? -17.405 6.199 -1.710 1.00 88.00 1054 PRO A N 1
ATOM 8491 C CA . PRO A 1 1054 ? -16.970 7.479 -2.241 1.00 88.00 1054 PRO A CA 1
ATOM 8492 C C . PRO A 1 1054 ? -15.441 7.596 -2.226 1.00 88.00 1054 PRO A C 1
ATOM 8494 O O . PRO A 1 1054 ? -14.776 7.349 -1.215 1.00 88.00 1054 PRO A O 1
ATOM 8497 N N . VAL A 1 1055 ? -14.888 8.033 -3.355 1.00 86.50 1055 VAL A N 1
ATOM 8498 C CA . VAL A 1 1055 ? -13.450 8.268 -3.521 1.00 86.50 1055 VAL A CA 1
ATOM 8499 C C . VAL A 1 1055 ? -13.088 9.647 -2.974 1.00 86.50 1055 VAL A C 1
ATOM 8501 O O . VAL A 1 1055 ? -13.766 10.632 -3.262 1.00 86.50 1055 VAL A O 1
ATOM 8504 N N . ASN A 1 1056 ? -12.018 9.730 -2.180 1.00 82.44 1056 ASN A N 1
ATOM 8505 C CA . ASN A 1 1056 ? -11.416 11.002 -1.785 1.00 82.44 1056 ASN A CA 1
ATOM 8506 C C . ASN A 1 1056 ? -9.895 10.967 -1.982 1.00 82.44 1056 ASN A C 1
ATOM 8508 O O . ASN A 1 1056 ? -9.300 9.892 -1.983 1.00 82.44 1056 ASN A O 1
ATOM 8512 N N . ALA A 1 1057 ? -9.276 12.145 -2.109 1.00 78.00 1057 ALA A N 1
ATOM 8513 C CA . ALA A 1 1057 ? -7.829 12.272 -2.305 1.00 78.00 1057 ALA A CA 1
ATOM 8514 C C . ALA A 1 1057 ? -7.018 11.630 -1.160 1.00 78.00 1057 ALA A C 1
ATOM 8516 O O . ALA A 1 1057 ? -6.031 10.950 -1.404 1.00 78.00 1057 ALA A O 1
ATOM 8517 N N . ILE A 1 1058 ? -7.492 11.775 0.084 1.00 76.44 1058 ILE A N 1
ATOM 8518 C CA . ILE A 1 1058 ? -6.771 11.351 1.295 1.00 76.44 1058 ILE A CA 1
ATOM 8519 C C . ILE A 1 1058 ? -6.436 9.855 1.280 1.00 76.44 1058 ILE A C 1
ATOM 8521 O O . ILE A 1 1058 ? -5.303 9.496 1.583 1.00 76.44 1058 ILE A O 1
ATOM 8525 N N . TRP A 1 1059 ? -7.397 8.977 0.955 1.00 83.81 1059 TRP A N 1
ATOM 8526 C CA . TRP A 1 1059 ? -7.121 7.538 0.945 1.00 83.81 1059 TRP A CA 1
ATOM 8527 C C . TRP A 1 1059 ? -6.601 7.053 -0.409 1.00 83.81 1059 TRP A C 1
ATOM 8529 O O . TRP A 1 1059 ? -5.749 6.173 -0.417 1.00 83.81 1059 TRP A O 1
ATOM 8539 N N . ILE A 1 1060 ? -7.056 7.601 -1.543 1.00 84.12 1060 ILE A N 1
ATOM 8540 C CA . ILE A 1 1060 ? -6.668 7.072 -2.863 1.00 84.12 1060 ILE A CA 1
ATOM 8541 C C . ILE A 1 1060 ? -5.208 7.375 -3.217 1.00 84.12 1060 ILE A C 1
ATOM 8543 O O . ILE A 1 1060 ? -4.567 6.563 -3.876 1.00 84.12 1060 ILE A O 1
ATOM 8547 N N . GLU A 1 1061 ? -4.652 8.504 -2.759 1.00 77.31 1061 GLU A N 1
ATOM 8548 C CA . GLU A 1 1061 ? -3.278 8.888 -3.110 1.00 77.31 1061 GLU A CA 1
ATOM 8549 C C . GLU A 1 1061 ? -2.238 7.879 -2.607 1.00 77.31 1061 GLU A C 1
ATOM 8551 O O . GLU A 1 1061 ? -1.235 7.644 -3.279 1.00 77.31 1061 GLU A O 1
ATOM 8556 N N . SER A 1 1062 ? -2.492 7.224 -1.470 1.00 76.75 1062 SER A N 1
ATOM 8557 C CA . SER A 1 1062 ? -1.624 6.159 -0.952 1.00 76.75 1062 SER A CA 1
ATOM 8558 C C . SER A 1 1062 ? -1.598 4.914 -1.853 1.00 76.75 1062 SER A C 1
ATOM 8560 O O . SER A 1 1062 ? -0.669 4.120 -1.756 1.00 76.75 1062 SER A O 1
ATOM 8562 N N . MET A 1 1063 ? -2.571 4.747 -2.761 1.00 79.12 1063 MET A N 1
ATOM 8563 C CA . MET A 1 1063 ? -2.607 3.645 -3.734 1.00 79.12 1063 MET A CA 1
ATOM 8564 C C . MET A 1 1063 ? -1.924 3.970 -5.062 1.00 79.12 1063 MET A C 1
ATOM 8566 O O . MET A 1 1063 ? -1.826 3.080 -5.905 1.00 79.12 1063 MET A O 1
ATOM 8570 N N . ASN A 1 1064 ? -1.465 5.206 -5.289 1.00 76.38 1064 ASN A N 1
ATOM 8571 C CA . ASN A 1 1064 ? -0.925 5.614 -6.590 1.00 76.38 1064 ASN A CA 1
ATOM 8572 C C . ASN A 1 1064 ? 0.186 4.673 -7.079 1.00 76.38 1064 ASN A C 1
ATOM 8574 O O . ASN A 1 1064 ? 0.159 4.246 -8.228 1.00 76.38 1064 ASN A O 1
ATOM 8578 N N . THR A 1 1065 ? 1.101 4.269 -6.195 1.00 69.81 1065 THR A N 1
ATOM 8579 C CA . THR A 1 1065 ? 2.217 3.366 -6.526 1.00 69.81 1065 THR A CA 1
ATOM 8580 C C . THR A 1 1065 ? 1.752 1.967 -6.943 1.00 69.81 1065 THR A C 1
ATOM 8582 O O . THR A 1 1065 ? 2.312 1.383 -7.875 1.00 69.81 1065 THR A O 1
ATOM 8585 N N . VAL A 1 1066 ? 0.680 1.472 -6.313 1.00 76.44 1066 VAL A N 1
ATOM 8586 C CA . VAL A 1 1066 ? 0.055 0.180 -6.627 1.00 76.44 1066 VAL A CA 1
ATOM 8587 C C . VAL A 1 1066 ? -0.723 0.257 -7.940 1.00 76.44 1066 VAL A C 1
ATOM 8589 O O . VAL A 1 1066 ? -0.708 -0.696 -8.714 1.00 76.44 1066 VAL A O 1
ATOM 8592 N N . LEU A 1 1067 ? -1.411 1.372 -8.201 1.00 77.69 1067 LEU A N 1
ATOM 8593 C CA . LEU A 1 1067 ? -2.225 1.593 -9.403 1.00 77.69 1067 LEU A CA 1
ATOM 8594 C C . LEU A 1 1067 ? -1.390 1.953 -10.640 1.00 77.69 1067 LEU A C 1
ATOM 8596 O O . LEU A 1 1067 ? -1.835 1.715 -11.764 1.00 77.69 1067 LEU A O 1
ATOM 8600 N N . ASP A 1 1068 ? -0.192 2.499 -10.444 1.00 69.00 1068 ASP A N 1
ATOM 8601 C CA . ASP A 1 1068 ? 0.774 2.759 -11.506 1.00 69.00 1068 ASP A CA 1
ATOM 8602 C C . ASP A 1 1068 ? 1.455 1.469 -11.996 1.00 69.00 1068 ASP A C 1
ATOM 8604 O O . ASP A 1 1068 ? 1.362 0.395 -11.397 1.00 69.00 1068 ASP A O 1
ATOM 8608 N N . ASP A 1 1069 ? 2.192 1.575 -13.104 1.00 63.62 1069 ASP A N 1
ATOM 8609 C CA . ASP A 1 1069 ? 2.896 0.443 -13.725 1.00 63.62 1069 ASP A CA 1
ATOM 8610 C C . ASP A 1 1069 ? 3.966 -0.189 -12.819 1.00 63.62 1069 ASP A C 1
ATOM 8612 O O . ASP A 1 1069 ? 4.421 -1.301 -13.087 1.00 63.62 1069 ASP A O 1
ATOM 8616 N N . ASN A 1 1070 ? 4.368 0.504 -11.746 1.00 59.75 1070 ASN A N 1
ATOM 8617 C CA . ASN A 1 1070 ? 5.314 -0.014 -10.764 1.00 59.75 1070 ASN A CA 1
ATOM 8618 C C . ASN A 1 1070 ? 4.745 -1.205 -9.980 1.00 59.75 1070 ASN A C 1
ATOM 8620 O O . ASN A 1 1070 ? 5.531 -2.090 -9.650 1.00 59.75 1070 ASN A O 1
ATOM 8624 N N . LYS A 1 1071 ? 3.425 -1.251 -9.719 1.00 66.81 1071 LYS A N 1
ATOM 8625 C CA . LYS A 1 1071 ? 2.739 -2.325 -8.968 1.00 66.81 1071 LYS A CA 1
ATOM 8626 C C . LYS A 1 1071 ? 3.421 -2.680 -7.634 1.00 66.81 1071 LYS A C 1
ATOM 8628 O O . LYS A 1 1071 ? 3.450 -3.852 -7.260 1.00 66.81 1071 LYS A O 1
ATOM 8633 N N . LYS A 1 1072 ? 4.020 -1.685 -6.973 1.00 57.00 1072 LYS A N 1
ATOM 8634 C CA . LYS A 1 1072 ? 4.776 -1.841 -5.721 1.00 57.00 1072 LYS A CA 1
ATOM 8635 C C . LYS A 1 1072 ? 4.013 -1.279 -4.539 1.00 57.00 1072 LYS A C 1
ATOM 8637 O O . LYS A 1 1072 ? 3.331 -0.245 -4.734 1.00 57.00 1072 LYS A O 1
#

Organism: NCBI:txid73025

InterPro domains:
  IPR013602 Dynein heavy chain, linker [PF08393] (117-519)
  IPR026983 Dynein heavy chain [PTHR45703] (3-1072)
  IPR027417 P-loop containing nucleoside triphosphate hydrolase [G3DSA:3.40.50.300] (666-815)
  IPR027417 P-loop containing nucleoside triphosphate hydrolase [G3DSA:3.40.50.300] (928-1072)
  IPR027417 P-loop containing nucleoside triphosphate hydrolase [SSF52540] (667-880)
  IPR027417 P-loop containing nucleoside triphosphate hydrolase [SSF52540] (897-1065)
  IPR035699 Dynein heavy chain, hydrolytic ATP-binding dynein motor region [PF12774] (651-977)
  IPR042222 Dynein heavy chain, domain 2, N-terminal [G3DSA:1.20.140.100] (275-423)
  IPR042228 Dynein heavy chain, linker, subdomain 3 [G3DSA:3.20.180.20] (425-524)
  IPR043157 Dynein heavy chain, AAA1 domain, small subdomain [G3DSA:1.10.8.710] (816-924)

Secondary structure (DSSP, 8-state):
----PPPHHHHHHHHHHHHHHHHHHHHHHHHHHHHHHHHHHHHHHHHHHHHHHHHHHHHHHHHHHHHHH---GGGHHHHHHHHHHHHHHHHHHHHHHHHHHHHHHHTTPPPP--HHHHHHHHHHHHHHHHHHHHHHHHHHHHHHHHSBGGG--HHHHHHHHHHHHHHHHHHHHH--SHHHHHHHHHHHHHHHHHGGGHHHHHHHT-TT--HHHHHHHHHHHTS-----TT-BHHHHHHTTGGGGHHHHHHHHHHHHHHHHHHHHHHHHHHHTTT-B-EEEEETTEEEEE--HHHHHHHHHHHHHHHHHHT-TT-TTTHHHHHHHHHHHHHHHHHHHHHHHHHHHHHHHHHHHH-HHHHHHSHHHHHHHHHHHHHHHHHHHHHHH--BHHHHTT-TTHHHHHHHHHHHHHHHHHHHHHHHHHHHHHSGGGGGS-HHHHHHHHH-TT-GGGGGGGHHHH-SS-SEEEEPTT--EEEEE-TT--EEEEEEEE-GGGGTT-HHHHHHHHHHHHHHHHHHHHHHHHHHHTTS-HHHHHHHS-HHHHHHHHHHHHHHHHHHHHHTT-HHHHHHHHHHHHHHHHHHHTS---HHHHHHHHHHHHHHHHHHHHHHHHHHTT---TT-HHHHTS-EEEEEE-TTS-EEEEEEETTEEEE-------S-PPPP--HHHHHHHHHHHHHHHTT-EEEEE-STTS-HHHHHHHHHHHTT--EEEEE--TT--HHHHHHHHHHHHHHT-EEEEETGGGS-HHHHHHHHHHHHHHHHHHHTT-SEEEETTEEEE--TT-EEEE-B-TT-TT-PPPPHHHHTTEEEEE-----HHHHHHHHHHHTT-SSHHHHHHHHHHHHHHHHHHS---TT---SHHHHHHHHHHHHHHHHHSTTS-HHHHHHHHHHHHHTTTS-HHHHHHHHHHHHHHSTTPPPPPP--HHHHHHHHHHHHHTT----HHHHHHHHHHHHHHHH-S-------TTSSHHHHHHHHHHHHHHHTTTTSS-SPPEEEEEE-TTSS-HHHHHEEE-TTSPEEEPHHHHHHHHHHH--S-SEEEEEE-S---HHHHGGGHHHHSTT--

Sequence (1072 aa):
EFGHMPNDDDFETYWNTFSWPQMIFNILEDSEYKYKENRARFIIELKDDSEQLTEDIAQLQHEVDLFAVLVEESKTDEHYEKVRRLWDRMQEYRSRIELYNSRELLFAMPKTRYSDLKRIIEAFEPYRQLWTVAHEFGVSYPKWHEGIFQDQDAEAIELSVQGWFKTLQKLARSLRDETPVIVVQALLERLELFRPYLPLITALRNPGLRDRHWKKISAVAGKSVKLQEDTTLQMLLALGLQDHLIHIQEISEYASKEYRLEKQLEKMQGEWKTVQFELSPYEDTHMLKSVDDIQQLLDDHILKTQTMLGSPYIKAMEMQMRQWSERLLRLRAILEEWLKCQNSWHYLEPIFSSSDIQASMPAESQKFHLVNVMWRSTMESATKNPYVLQRAMEERLLPNFIEANKLLEAILKQVHQFLETKRVAFPRFYFLSNEELLEILAETKDPLLVQPHLSKCFEGIARLHFTADLEVTSMYSAEGEEVQMYGTVNPKDYNNAVENWLQAVENLMVKTVRKETASSIEDLARLPRQKWMLEWPGQVVLCVSQLSWTQNVEDALQNFSLGAYEAVLNTQLVELVELVRGDLSRLQRCTLEALVVSEVHNRDIVGEMIRDGCQDSNSFLWLAQLRYYWETGPRGMERCSVRQVNAAAEYGYEYLGNTTRLVITPLTDRCYRTLMGAVHLNLGGAPEGPAGTGKTETTKDLAKALAKQCIVYNCSEQISYREMGKLFKGLASSGAWACFDEFNRIEIQVLSVVAQQVATIQSAVGERRPEVLFEGMLVKLKAGCSIFITMNPGYAGRSELPENLKALFRPVAMMVPEYAMIAEISLFSLGFLIARSLATKTVALYKLCSEQLSSQYHYDYGMRAVKSVLIAAGRLKRKYPSEDEQVLMLRGIMDVNLPKFLAHDVELFHGIASDLFPGIELPASDQGALLEALEEACTVLKLQPQEAFIKKTLQIYEMVLVRHGVMVVGYSHAGKSCAWTALARALTTVEGGGATGGKKTLTLCVNPKAITTQQLYGQNDASLEWNDGVLSRLFRTAAYSTSDDRTWLILDGPVNAIWIESMNTVLDDNKK

Foldseek 3Di:
DDDDDPDVVVVVVVVVVVCVVVVVVVVVVVVVVVVVVVLVVVVVVLVVLVVVLLVVLVVLLVVLVVLLVPDDPVCLPVLLVSLVVSVVVLVVSVVVLVVSQVVCVVSVHDRDDDVSSVVSCVVSVLSNLLSVLVVVCVVVVCCQFQNQLQVDDLVVVLVSLVVSLVSLVVSCVVDDDDRSNVSSVVVNVVSVVCVLCSLVSCLVNQPLDDPVLQVVLCVLLVHRDDRDRRDHSNNVVVSVSSVVSVVSNVSSVLSNVLVVLVVVVVVLVVVLQPDFFDWDDDPVFIDTDDCVVVVVSLVVVLVVLVVSCPDPSCVVVNVVSVVVNVLSVLLVLLVVLRVLLRVLLVVCVLLLVFPQSCVVCVVLNVLNVVLVVVNRVVRVVCVVPGRSSVNSPDPCRNVSSVVNSVSSVVSVVVLVVVQVVLCQLALLCLQPDSVLSSQCRRCLPDNQSCQPVVCSSAQAANGFDQDPQGKTFWGAGPLGDIQGFPDIQHCVVVVSSNSNSVVVVQVRLLVSLLVLLVVLLVVPVVDDLLVSLQPGFLLSNQQSVLQVLLVVVQVCLVVVNLVVVLVVLVVVLVVLLVSLLDDDDPLSLLSSLQVLLVSVVSSVLSVVCVVVVPRDCLDLSNLLDWHWDFDQDPPRDTFIWTHHNHFIDTQRSRRNGSHHAARDFPQLSQQLNQQSVCLRLLFAAEEEEAPQLCRLVSVVNSCSVSNAAEAEAEDAQFDALVSVLSVLLSLFQVLHEYEHEANQLHDQVSLVSVLVQSCQSSVCLNVVPQWGQGPNDIGGGDHNRHYYYYHYPPDPNGHDHDPSNVVRYDYRYRYATDQLSSQLSLLSSLSDPPRNLLSVLLLVLLVCCVVPADDDPQDDSGNVLSVLLSLQLSVQCSVPVPDDSLLSSLVSNCLSPVLRDDPVRVVVSVVSSCVSRPPHDHDDDPCVLLLVLLVVLCVVVVHDPDVVLSVNLVSVVSVCVSFVDDDDDDDPPPCSVVSVSSNQRSQQVSQVPPDDDGAHEAEAEDACPVDDLCQQAWHQDPVRDTDGHPPRVVVVVVVPDPDPHHYYYHHPYDDDCNNVVVCPCCRDPNVD

pLDDT: mean 85.88, std 7.99, range [37.16, 95.75]